Protein AF-0000000079671979 (afdb_homodimer)

Organism: Gossypium tomentosum (NCBI:txid34277)

Solvent-accessible surface area (backbone atoms only — not comparable to full-atom values): 40905 Å² total; per-residue (Å²): 109,66,67,58,48,50,50,48,30,49,52,30,45,47,50,21,51,51,23,46,35,50,37,36,46,34,39,46,56,30,57,52,45,38,43,39,47,26,34,50,39,29,68,75,34,69,61,22,59,44,65,53,43,50,80,90,50,52,70,55,77,55,38,70,89,42,50,37,34,40,33,54,43,76,48,57,69,36,46,49,25,28,51,45,23,38,48,74,30,35,89,58,32,69,43,35,35,38,41,37,38,22,45,66,66,41,30,46,23,44,36,14,50,51,41,69,55,64,61,90,50,41,44,51,33,64,44,30,59,81,74,56,87,66,51,70,66,53,49,52,50,52,53,51,51,54,49,50,52,47,50,41,34,49,52,48,47,50,49,49,66,66,48,53,80,72,71,56,93,74,47,71,68,55,52,48,47,48,30,47,73,47,66,40,68,48,59,56,49,63,70,43,45,54,76,75,39,71,69,48,44,60,37,34,39,40,44,46,54,33,33,32,68,38,59,65,71,66,61,81,70,55,81,45,82,81,27,29,31,34,23,33,29,57,28,91,74,42,90,93,28,41,71,52,52,34,38,54,76,36,37,34,75,87,40,82,83,48,66,80,84,56,61,50,79,39,49,35,63,46,77,51,51,32,38,34,31,34,56,46,42,71,76,44,62,38,60,60,41,32,51,52,50,51,50,49,26,59,77,56,71,49,58,48,44,58,62,44,62,60,44,54,44,59,62,31,43,59,90,26,67,24,74,44,66,35,48,56,50,43,71,43,52,1,36,92,67,60,83,72,52,73,67,58,62,69,66,20,25,25,43,24,29,47,61,55,22,28,68,89,44,89,73,20,32,78,88,56,28,61,76,52,55,72,41,51,65,70,82,39,66,62,40,50,76,30,44,56,95,107,109,68,66,58,48,50,50,48,31,51,52,28,45,48,50,20,52,50,22,46,34,48,36,38,46,33,38,45,56,31,58,52,44,38,42,38,46,27,35,50,40,30,66,74,34,68,60,21,60,42,65,51,42,49,78,92,52,53,72,56,78,56,39,71,89,40,52,36,33,40,33,53,41,74,48,57,68,37,45,50,26,27,51,45,24,38,48,74,29,34,86,58,32,70,44,34,34,37,40,36,39,23,44,64,65,40,29,47,23,43,37,14,49,50,41,70,56,63,60,89,50,43,46,53,32,62,42,30,59,80,73,55,87,66,52,70,67,55,48,51,49,53,52,50,50,53,49,51,53,47,51,40,35,48,54,50,48,51,49,49,69,67,46,54,82,70,74,54,93,76,47,71,67,57,52,51,53,50,30,49,74,49,65,39,69,48,59,57,49,62,70,42,46,54,76,74,39,72,68,47,45,60,38,36,40,41,43,47,56,34,34,31,69,37,57,64,72,66,61,79,71,55,80,46,82,80,26,29,32,36,24,33,28,55,28,91,74,40,89,94,28,43,73,55,51,35,38,55,76,36,39,36,75,86,40,83,84,46,63,79,85,56,60,50,81,38,49,35,62,47,78,52,50,32,39,35,30,35,55,48,42,70,75,43,62,38,60,59,40,31,52,52,49,52,49,50,25,57,75,57,71,48,58,48,42,56,65,42,61,58,45,53,43,59,63,31,42,61,92,25,67,24,74,46,64,36,47,55,50,43,71,43,53,1,35,92,67,59,83,73,52,73,66,58,63,68,64,20,25,23,44,25,28,47,63,56,22,28,66,89,44,90,73,19,32,78,89,56,28,60,77,51,56,72,41,51,65,71,81,40,65,62,42,49,75,32,44,56,98,107

Sequence (780 aa):
MLLGMEQKVQSAKKRELMYWYLASRGVPKSLHCLCLKLAEEYAVNAMARSCLPPPEHVSRLADTSFNHIVLLTDNVLAASVVISSTVENAANPEKLVFHIVTDKKTYSPMHAWFATNRLKSAVVEVKGLHQYDWSQEVNVGVKQMLEIHHLICSHYYNNLKENDLEYGGEHQNFLEALSPSCLSLMNHLRIYIPELFPELNKIVFLDDDVVVQHDISSLWTLDLNGKIVGAVVDSWCGENCCPGRKYKDYLNFSHPVIPSHLDQDRCAWLSGMNIFDLEAWRRSNTTTSYHKWLKLSLNSGFTLWQPGVLPPSLLAFQGHVHPIDPLWQVAGLGYRSSSAGGQILEAAAVLHFNGPAKPWLEIGSSEVRSLWSRHVNFTNSFIQKCRVLHMLLGMEQKVQSAKKRELMYWYLASRGVPKSLHCLCLKLAEEYAVNAMARSCLPPPEHVSRLADTSFNHIVLLTDNVLAASVVISSTVENAANPEKLVFHIVTDKKTYSPMHAWFATNRLKSAVVEVKGLHQYDWSQEVNVGVKQMLEIHHLICSHYYNNLKENDLEYGGEHQNFLEALSPSCLSLMNHLRIYIPELFPELNKIVFLDDDVVVQHDISSLWTLDLNGKIVGAVVDSWCGENCCPGRKYKDYLNFSHPVIPSHLDQDRCAWLSGMNIFDLEAWRRSNTTTSYHKWLKLSLNSGFTLWQPGVLPPSLLAFQGHVHPIDPLWQVAGLGYRSSSAGGQILEAAAVLHFNGPAKPWLEIGSSEVRSLWSRHVNFTNSFIQKCRVLH

Secondary structure (DSSP, 8-state):
-HHHHHHHHHHHHHHHHHHHHHHTTSBPHHHHHHHHHHHHHHHH-GGGGS-SS-GGGGGGGG-TTSEEEEEE-S-HHHHHHHHHHHHHT-S-GGGEEEEEEE-HHHHHHHHHHHHHS--SSSEEEEEEGGGS---HHHHHHHHHHHHHHHHHHHHHHHHHHHS-S---GGGHHHHGGG-HHHH-HHHHGGGGHHHH-TT-SEEEEE-TTEEE-S--GGGGG---TT-SEEE--S-TT-TT--SS-BHHHHB-TTSTTS-TTS-TTPBPPP-SEEEEEHHHHHHS-HHHHHHHHHHHHHHTTS-SB-SSSHHHHHHHTTT-EEE--GGGEE--TTSSS----HHHHHH-SEEE--SSS-TTSTTS-HHHHHHHHTTS-TTSHHHHHTTTT-/-HHHHHHHHHHHHHHHHHHHHHHTTSBPHHHHHHHHHHHHHHHH-GGGGS-SS-GGGGGGGG-TTSEEEEEE-S-HHHHHHHHHHHHHT-S-GGGEEEEEEE-HHHHHHHHHHHHHS--SSSEEEEEEGGGS---HHHHHHHHHHHHHHHHHHHHHHHHHHHS-S---TTHHHHHGGG-HHHH-HHHHGGGGHHHH-TT-SEEEEE-TTEEE-S--GGGGG---TT-SEEE--S-TT-TT--SS-BHHHHB-TTSTTS-TTS-TTPBPPP-SEEEEEHHHHHHS-HHHHHHHHHHHHHHTTS-SB-SSSHHHHHHHTTT-EEE--GGGEE--TTSSS----HHHHHH-SEEE--SSS-TTSTTS-HHHHHHHHTTS-TTSHHHHHTTTT-

Nearest PDB structures (foldseek):
  6u4b-assembly1_A  TM=6.867E-01  e=1.438E-11  Klebsiella pneumoniae
  1ss9-assembly1_A  TM=6.567E-01  e=5.178E-10  Neisseria meningitidis
  4wlg-assembly2_B  TM=5.790E-01  e=7.572E-10  Mus musculus
  4wlg-assembly1_A  TM=5.867E-01  e=1.906E-09  Mus musculus
  4wnh-assembly1_A  TM=5.778E-01  e=1.765E-08  Mus musculus

Radius of gyration: 27.96 Å; Cα contacts (8 Å, |Δi|>4): 1382; chains: 2; bounding box: 68×83×60 Å

Foldseek 3Di:
DVVVVVQVVLVVVLVVLLVLLVLLADDDLLQVLLQVVQLVCLVPPVLLVDAFPPPVCVVLLLPQQAAEEEEQDLRQQLQLLALLLQCVAAPQQLRYEYEYEYAPSSQRSNSSVCSVVPDPRHGYHGDYPVPDDDDPVVVVLLVVQLVLLVVLLVVLVVCCVPVPSSDDPVCVLSSVSSANQLNDSSQQCVLCVCVVRVSYFKHKYAYSQKGFNHHPVCLRVDDLVLFFKEFAFDAPPDDLDALDDFLLSWFDCVDPVPDPPDDRSGGQTDDRIMMGGSVSVVVDCLSVQLSVVSVVCVVVVSRTGHGHNRNSNSVSRVPRYRHDDNLQEREDQQDQDDPDDPVSVNSRRMYGNDDSNRLQGPSGHPVCSCVRCVSRPCVDPSCVVSVRPD/DVVVVVQVVLVVVLVVLLVLLVLLADDDLLQVLLQVVQLVCLVPPVLLVAAFPPPVCVVLLLPQQAAEEEEQDLRQQLQLLALLLQCVAAPQQLRYEYEYEYAPSSQRSNSSVCSVVPDPRHGYHGDYPVPDDDDPVVVVLLVVQLVLLVVLLVVLVVCCVPVPSPDDPVCVLSSVSSANQLNDSRQQCVLCVCVVRVSYFKHKYAYSQKGFNHHPVCLRVDDLPLFFKEFAFDAPPDDLDALDDFLLSWFDCVDPVPDPPDDRSGGFTDDRIMMGGSVSVVVDCLSVQLSVVSVVCVVVVSRTGGGHNRNSNSVSRVPRYRHDDNLQEREDQQDQDDPDDPVSVNSRRMYGNDDSNRLQGPSGHPVCSCVRCVSRPCVDPSCVVSVRPD

pLDDT: mean 88.89, std 11.91, range [35.5, 98.88]

Structure (mmCIF, N/CA/C/O backbone):
data_AF-0000000079671979-model_v1
#
loop_
_entity.id
_entity.type
_entity.pdbx_description
1 polymer Hexosyltransferase
#
loop_
_atom_site.group_PDB
_atom_site.id
_atom_site.type_symbol
_atom_site.label_atom_id
_atom_site.label_alt_id
_atom_site.label_comp_id
_atom_site.label_asym_id
_atom_site.label_entity_id
_atom_site.label_seq_id
_atom_site.pdbx_PDB_ins_code
_atom_site.Cartn_x
_atom_site.Cartn_y
_atom_site.Cartn_z
_atom_site.occupancy
_atom_site.B_iso_or_equiv
_atom_site.auth_seq_id
_atom_site.auth_comp_id
_atom_site.auth_asym_id
_atom_site.auth_atom_id
_atom_site.pdbx_PDB_model_num
ATOM 1 N N . MET A 1 1 ? 40.438 7.121 -13.281 1 67.88 1 MET A N 1
ATOM 2 C CA . MET A 1 1 ? 40 6.066 -12.375 1 67.88 1 MET A CA 1
ATOM 3 C C . MET A 1 1 ? 39.188 6.648 -11.227 1 67.88 1 MET A C 1
ATOM 5 O O . MET A 1 1 ? 38.062 6.188 -10.953 1 67.88 1 MET A O 1
ATOM 9 N N . LEU A 1 2 ? 39.688 7.715 -10.641 1 77.38 2 LEU A N 1
ATOM 10 C CA . LEU A 1 2 ? 39 8.344 -9.516 1 77.38 2 LEU A CA 1
ATOM 11 C C . LEU A 1 2 ? 37.719 9.023 -9.969 1 77.38 2 LEU A C 1
ATOM 13 O O . LEU A 1 2 ? 36.688 8.93 -9.297 1 77.38 2 LEU A O 1
ATOM 17 N N . LEU A 1 3 ? 37.812 9.633 -11.109 1 81.06 3 LEU A N 1
ATOM 18 C CA . LEU A 1 3 ? 36.625 10.297 -11.641 1 81.06 3 LEU A CA 1
ATOM 19 C C . LEU A 1 3 ? 35.531 9.289 -11.961 1 81.06 3 LEU A C 1
ATOM 21 O O . LEU A 1 3 ? 34.344 9.547 -11.727 1 81.06 3 LEU A O 1
ATOM 25 N N . GLY A 1 4 ? 36 8.188 -12.438 1 79.25 4 GLY A N 1
ATOM 26 C CA . GLY A 1 4 ? 35.062 7.125 -12.734 1 79.25 4 GLY A CA 1
ATOM 27 C C . GLY A 1 4 ? 34.375 6.57 -11.492 1 79.25 4 GLY A C 1
ATOM 28 O O . GLY A 1 4 ? 33.156 6.309 -11.5 1 79.25 4 GLY A O 1
ATOM 29 N N . MET A 1 5 ? 35.156 6.488 -10.492 1 81.25 5 MET A N 1
ATOM 30 C CA . MET A 1 5 ? 34.625 5.969 -9.234 1 81.25 5 MET A CA 1
ATOM 31 C C . MET A 1 5 ? 33.656 6.969 -8.594 1 81.25 5 MET A C 1
ATOM 33 O O . MET A 1 5 ? 32.625 6.574 -8.023 1 81.25 5 MET A O 1
ATOM 37 N N . GLU A 1 6 ? 34.094 8.18 -8.688 1 80.88 6 GLU A N 1
ATOM 38 C CA . GLU A 1 6 ? 33.219 9.219 -8.172 1 80.88 6 GLU A CA 1
ATOM 39 C C . GLU A 1 6 ? 31.859 9.219 -8.898 1 80.88 6 GLU A C 1
ATOM 41 O O . GLU A 1 6 ? 30.812 9.383 -8.273 1 80.88 6 GLU A O 1
ATOM 46 N N . GLN A 1 7 ? 31.953 9.039 -10.133 1 83.5 7 GLN A N 1
ATOM 47 C CA . GLN A 1 7 ? 30.719 8.977 -10.93 1 83.5 7 GLN A CA 1
ATOM 48 C C . GLN A 1 7 ? 29.875 7.785 -10.523 1 83.5 7 GLN A C 1
ATOM 50 O O . GLN A 1 7 ? 28.641 7.887 -10.453 1 83.5 7 GLN A O 1
ATOM 55 N N . LYS A 1 8 ? 30.531 6.773 -10.242 1 82.69 8 LYS A N 1
ATOM 56 C CA . LYS A 1 8 ? 29.812 5.574 -9.82 1 82.69 8 LYS A CA 1
ATOM 57 C C . LYS A 1 8 ? 29.141 5.781 -8.461 1 82.69 8 LYS A C 1
ATOM 59 O O . LYS A 1 8 ? 28.016 5.34 -8.25 1 82.69 8 LYS A O 1
ATOM 64 N N . VAL A 1 9 ? 29.875 6.41 -7.633 1 80.56 9 VAL A N 1
ATOM 65 C CA . VAL A 1 9 ? 29.328 6.699 -6.312 1 80.56 9 VAL A CA 1
ATOM 66 C C . VAL A 1 9 ? 28.109 7.613 -6.449 1 80.56 9 VAL A C 1
ATOM 68 O O . VAL A 1 9 ? 27.062 7.367 -5.832 1 80.56 9 VAL A O 1
ATOM 71 N N . GLN A 1 10 ? 28.234 8.578 -7.238 1 81.19 10 GLN A N 1
ATOM 72 C CA . GLN A 1 10 ? 27.156 9.531 -7.422 1 81.19 10 GLN A CA 1
ATOM 73 C C . GLN A 1 10 ? 25.922 8.867 -8.039 1 81.19 10 GLN A C 1
ATOM 75 O O . GLN A 1 10 ? 24.797 9.125 -7.617 1 81.19 10 GLN A O 1
ATOM 80 N N . SER A 1 11 ? 26.188 8.062 -8.953 1 82 11 SER A N 1
ATOM 81 C CA . SER A 1 11 ? 25.094 7.344 -9.594 1 82 11 SER A CA 1
ATOM 82 C C . SER A 1 11 ? 24.375 6.422 -8.609 1 82 11 SER A C 1
ATOM 84 O O . SER A 1 11 ? 23.156 6.359 -8.586 1 82 11 SER A O 1
ATOM 86 N N . ALA A 1 12 ? 25.109 5.789 -7.82 1 82 12 ALA A N 1
ATOM 87 C CA . ALA A 1 12 ? 24.547 4.879 -6.836 1 82 12 ALA A CA 1
ATOM 88 C C . ALA A 1 12 ? 23.734 5.641 -5.785 1 82 12 ALA A C 1
ATOM 90 O O . ALA A 1 12 ? 22.672 5.191 -5.371 1 82 12 ALA A O 1
ATOM 91 N N . LYS A 1 13 ? 24.25 6.695 -5.395 1 82.31 13 LYS A N 1
ATOM 92 C CA . LYS A 1 13 ? 23.547 7.512 -4.41 1 82.31 13 LYS A CA 1
ATOM 93 C C . LYS A 1 13 ? 22.234 8.055 -4.973 1 82.31 13 LYS A C 1
ATOM 95 O O . LYS A 1 13 ? 21.234 8.133 -4.254 1 82.31 13 LYS A O 1
ATOM 100 N N . LYS A 1 14 ? 22.281 8.344 -6.148 1 81.38 14 LYS A N 1
ATOM 101 C CA . LYS A 1 14 ? 21.062 8.828 -6.809 1 81.38 14 LYS A CA 1
ATOM 102 C C . LYS A 1 14 ? 20 7.75 -6.855 1 81.38 14 LYS A C 1
ATOM 104 O O . LYS A 1 14 ? 18.828 8.008 -6.539 1 81.38 14 LYS A O 1
ATOM 109 N N . ARG A 1 15 ? 20.375 6.633 -7.227 1 82.69 15 ARG A N 1
ATOM 110 C CA . ARG A 1 15 ? 19.422 5.523 -7.281 1 82.69 15 ARG A CA 1
ATOM 111 C C . ARG A 1 15 ? 18.922 5.164 -5.891 1 82.69 15 ARG A C 1
ATOM 113 O O . ARG A 1 15 ? 17.734 4.824 -5.719 1 82.69 15 ARG A O 1
ATOM 120 N N . GLU A 1 16 ? 19.828 5.254 -5.023 1 83.38 16 GLU A N 1
ATOM 121 C CA . GLU A 1 16 ? 19.453 5.043 -3.633 1 83.38 16 GLU A CA 1
ATOM 122 C C . GLU A 1 16 ? 18.328 6 -3.217 1 83.38 16 GLU A C 1
ATOM 124 O O . GLU A 1 16 ? 17.328 5.586 -2.637 1 83.38 16 GLU A O 1
ATOM 129 N N . LEU A 1 17 ? 18.516 7.203 -3.514 1 82.31 17 LEU A N 1
ATOM 130 C CA . LEU A 1 17 ? 17.531 8.227 -3.152 1 82.31 17 LEU A CA 1
ATOM 131 C C . LEU A 1 17 ? 16.219 7.996 -3.883 1 82.31 17 LEU A C 1
ATOM 133 O O . LEU A 1 17 ? 15.141 8.133 -3.291 1 82.31 17 LEU A O 1
ATOM 137 N N . MET A 1 18 ? 16.281 7.625 -5.059 1 83 18 MET A N 1
ATOM 138 C CA . MET A 1 18 ? 15.086 7.352 -5.852 1 83 18 MET A CA 1
ATOM 139 C C . MET A 1 18 ? 14.273 6.223 -5.234 1 83 18 MET A C 1
ATOM 141 O O . MET A 1 18 ? 13.062 6.359 -5.039 1 83 18 MET A O 1
ATOM 145 N N . TYR A 1 19 ? 14.953 5.188 -4.926 1 84.69 19 TYR A N 1
ATOM 146 C CA . TYR A 1 19 ? 14.242 4.039 -4.367 1 84.69 19 TYR A CA 1
ATOM 147 C C . TYR A 1 19 ? 13.742 4.34 -2.963 1 84.69 19 TYR A C 1
ATOM 149 O O . TYR A 1 19 ? 12.695 3.83 -2.545 1 84.69 19 TYR A O 1
ATOM 157 N N . TRP A 1 20 ? 14.477 5.168 -2.297 1 85.69 20 TRP A N 1
ATOM 158 C CA . TRP A 1 20 ? 14.016 5.621 -0.99 1 85.69 20 TRP A CA 1
ATOM 159 C C . TRP A 1 20 ? 12.688 6.359 -1.112 1 85.69 20 TRP A C 1
ATOM 161 O O . TRP A 1 20 ? 11.75 6.102 -0.349 1 85.69 20 TRP A O 1
ATOM 171 N N . TYR A 1 21 ? 12.555 7.18 -2.105 1 83.94 21 TYR A N 1
ATOM 172 C CA . TYR A 1 21 ? 11.32 7.914 -2.348 1 83.94 21 TYR A CA 1
ATOM 173 C C . TYR A 1 21 ? 10.211 6.977 -2.814 1 83.94 21 TYR A C 1
ATOM 175 O O . TYR A 1 21 ? 9.062 7.098 -2.385 1 83.94 21 TYR A O 1
ATOM 183 N N . LEU A 1 22 ? 10.578 6.059 -3.604 1 85.62 22 LEU A N 1
ATOM 184 C CA . LEU A 1 22 ? 9.578 5.113 -4.078 1 85.62 22 LEU A CA 1
ATOM 185 C C . LEU A 1 22 ? 9.047 4.258 -2.932 1 85.62 22 LEU A C 1
ATOM 187 O O . LEU A 1 22 ? 7.859 3.932 -2.891 1 85.62 22 LEU A O 1
ATOM 191 N N . ALA A 1 23 ? 9.938 3.951 -2.035 1 87.94 23 ALA A N 1
ATOM 192 C CA . ALA A 1 23 ? 9.562 3.152 -0.871 1 87.94 23 ALA A CA 1
ATOM 193 C C . ALA A 1 23 ? 8.609 3.926 0.04 1 87.94 23 ALA A C 1
ATOM 195 O O . ALA A 1 23 ? 7.895 3.332 0.85 1 87.94 23 ALA A O 1
ATOM 196 N N . SER A 1 24 ? 8.586 5.203 -0.087 1 89.56 24 SER A N 1
ATOM 197 C CA . SER A 1 24 ? 7.758 6.051 0.762 1 89.56 24 SER A CA 1
ATOM 198 C C . SER A 1 24 ? 6.352 6.199 0.188 1 89.56 24 SER A C 1
ATOM 200 O O . SER A 1 24 ? 5.449 6.699 0.862 1 89.56 24 SER A O 1
ATOM 202 N N . ARG A 1 25 ? 6.074 5.73 -1.011 1 88 25 ARG A N 1
ATOM 203 C CA . ARG A 1 25 ? 4.832 6.031 -1.715 1 88 25 ARG A CA 1
ATOM 204 C C . ARG A 1 25 ? 3.818 4.906 -1.55 1 88 25 ARG A C 1
ATOM 206 O O . ARG A 1 25 ? 2.617 5.109 -1.732 1 88 25 ARG A O 1
ATOM 213 N N . GLY A 1 26 ? 4.277 3.812 -1.184 1 88.56 26 GLY A N 1
ATOM 214 C CA . GLY A 1 26 ? 3.369 2.682 -1.065 1 88.56 26 GLY A CA 1
ATOM 215 C C . GLY A 1 26 ? 2.646 2.635 0.267 1 88.56 26 GLY A C 1
ATOM 216 O O . GLY A 1 26 ? 3.102 3.225 1.248 1 88.56 26 GLY A O 1
ATOM 217 N N . VAL A 1 27 ? 1.492 1.953 0.25 1 93.38 27 VAL A N 1
ATOM 218 C CA . VAL A 1 27 ? 0.767 1.646 1.479 1 93.38 27 VAL A CA 1
ATOM 219 C C . VAL A 1 27 ? 1.284 0.339 2.072 1 93.38 27 VAL A C 1
ATOM 221 O O . VAL A 1 27 ? 1.298 -0.694 1.399 1 93.38 27 VAL A O 1
ATOM 224 N N . PRO A 1 28 ? 1.717 0.422 3.295 1 92.94 28 PRO A N 1
ATOM 225 C CA . PRO A 1 28 ? 2.111 -0.851 3.902 1 92.94 28 PRO A CA 1
ATOM 226 C C . PRO A 1 28 ? 1.005 -1.901 3.844 1 92.94 28 PRO A C 1
ATOM 228 O O . PRO A 1 28 ? -0.172 -1.572 4.012 1 92.94 28 PRO A O 1
ATOM 231 N N . LYS A 1 29 ? 1.35 -3.166 3.674 1 91.12 29 LYS A N 1
ATOM 232 C CA . LYS A 1 29 ? 0.379 -4.254 3.596 1 91.12 29 LYS A CA 1
ATOM 233 C C . LYS A 1 29 ? -0.477 -4.316 4.859 1 91.12 29 LYS A C 1
ATOM 235 O O . LYS A 1 29 ? -1.668 -4.629 4.793 1 91.12 29 LYS A O 1
ATOM 240 N N . SER A 1 30 ? 0.126 -4.055 5.996 1 93.56 30 SER A N 1
ATOM 241 C CA . SER A 1 30 ? -0.599 -4.082 7.266 1 93.56 30 SER A CA 1
ATOM 242 C C . SER A 1 30 ? -1.676 -3.006 7.309 1 93.56 30 SER A C 1
ATOM 244 O O . SER A 1 30 ? -2.77 -3.234 7.828 1 93.56 30 SER A O 1
ATOM 246 N N . LEU A 1 31 ? -1.396 -1.82 6.766 1 96.56 31 LEU A N 1
ATOM 247 C CA . LEU A 1 31 ? -2.389 -0.751 6.738 1 96.56 31 LEU A CA 1
ATOM 248 C C . LEU A 1 31 ? -3.469 -1.038 5.703 1 96.56 31 LEU A C 1
ATOM 250 O O . LEU A 1 31 ? -4.637 -0.704 5.91 1 96.56 31 LEU A O 1
ATOM 254 N N . HIS A 1 32 ? -3.027 -1.608 4.578 1 96.38 32 HIS A N 1
ATOM 255 C CA . HIS A 1 32 ? -3.992 -2.084 3.594 1 96.38 32 HIS A CA 1
ATOM 256 C C . HIS A 1 32 ? -4.949 -3.1 4.207 1 96.38 32 HIS A C 1
ATOM 258 O O . HIS A 1 32 ? -6.164 -3.002 4.023 1 96.38 32 HIS A O 1
ATOM 264 N N . CYS A 1 33 ? -4.387 -4.051 4.918 1 95.38 33 CYS A N 1
ATOM 265 C CA . CYS A 1 33 ? -5.164 -5.047 5.645 1 95.38 33 CYS A CA 1
ATOM 266 C C . CYS A 1 33 ? -6.117 -4.387 6.633 1 95.38 33 CYS A C 1
ATOM 268 O O . CYS A 1 33 ? -7.305 -4.711 6.668 1 95.38 33 CYS A O 1
ATOM 270 N N . LEU A 1 34 ? -5.641 -3.43 7.395 1 97.69 34 LEU A N 1
ATOM 271 C CA . LEU A 1 34 ? -6.434 -2.732 8.398 1 97.69 34 LEU A CA 1
ATOM 272 C C . LEU A 1 34 ? -7.652 -2.068 7.762 1 97.69 34 LEU A C 1
ATOM 274 O O . LEU A 1 34 ? -8.773 -2.232 8.242 1 97.69 34 LEU A O 1
ATOM 278 N N . CYS A 1 35 ? -7.453 -1.396 6.668 1 98 35 CYS A N 1
ATOM 279 C CA . CYS A 1 35 ? -8.531 -0.668 6.004 1 98 35 CYS A CA 1
ATOM 280 C C . CYS A 1 35 ? -9.578 -1.626 5.461 1 98 35 CYS A C 1
ATOM 282 O O . CYS A 1 35 ? -10.781 -1.387 5.605 1 98 35 CYS A O 1
ATOM 284 N N . LEU A 1 36 ? -9.125 -2.693 4.879 1 97.56 36 LEU A N 1
ATOM 285 C CA . LEU A 1 36 ? -10.07 -3.641 4.301 1 97.56 36 LEU A CA 1
ATOM 286 C C . LEU A 1 36 ? -10.898 -4.32 5.387 1 97.56 36 LEU A C 1
ATOM 288 O O . LEU A 1 36 ? -12.109 -4.492 5.234 1 97.56 36 LEU A O 1
ATOM 292 N N . LYS A 1 37 ? -10.258 -4.691 6.473 1 97.44 37 LYS A N 1
ATOM 293 C CA . LYS A 1 37 ? -10.984 -5.344 7.559 1 97.44 37 LYS A CA 1
ATOM 294 C C . LYS A 1 37 ? -11.984 -4.391 8.203 1 97.44 37 LYS A C 1
ATOM 296 O O . LYS A 1 37 ? -13.102 -4.785 8.547 1 97.44 37 LYS A O 1
ATOM 301 N N . LEU A 1 38 ? -11.555 -3.18 8.328 1 98.12 38 LEU A N 1
ATOM 302 C CA . LEU A 1 38 ? -12.453 -2.184 8.898 1 98.12 38 LEU A CA 1
ATOM 303 C C . LEU A 1 38 ? -13.609 -1.88 7.949 1 98.12 38 LEU A C 1
ATOM 305 O O . LEU A 1 38 ? -14.734 -1.642 8.391 1 98.12 38 LEU A O 1
ATOM 309 N N . ALA A 1 39 ? -13.312 -1.825 6.652 1 97.38 39 ALA A N 1
ATOM 310 C CA . ALA A 1 39 ? -14.383 -1.635 5.672 1 97.38 39 ALA A CA 1
ATOM 311 C C . ALA A 1 39 ? -15.414 -2.756 5.766 1 97.38 39 ALA A C 1
ATOM 313 O O . ALA A 1 39 ? -16.625 -2.504 5.707 1 97.38 39 ALA A O 1
ATOM 314 N N . GLU A 1 40 ? -14.914 -3.949 5.898 1 95.69 40 GLU A N 1
ATOM 315 C CA . GLU A 1 40 ? -15.82 -5.078 6.082 1 95.69 40 GLU A CA 1
ATOM 316 C C . GLU A 1 40 ? -16.609 -4.941 7.375 1 95.69 40 GLU A C 1
ATOM 318 O O . GLU A 1 40 ? -17.828 -5.188 7.395 1 95.69 40 GLU A O 1
ATOM 323 N N . GLU A 1 41 ? -15.914 -4.586 8.422 1 96.5 41 GLU A N 1
ATOM 324 C CA . GLU A 1 41 ? -16.578 -4.375 9.703 1 96.5 41 GLU A CA 1
ATOM 325 C C . GLU A 1 41 ? -17.703 -3.354 9.578 1 96.5 41 GLU A C 1
ATOM 327 O O . GLU A 1 41 ? -18.797 -3.561 10.109 1 96.5 41 GLU A O 1
ATOM 332 N N . TYR A 1 42 ? -17.484 -2.305 8.891 1 97.12 42 TYR A N 1
ATOM 333 C CA . TYR A 1 42 ? -18.469 -1.262 8.664 1 97.12 42 TYR A CA 1
ATOM 334 C C . TYR A 1 42 ? -19.688 -1.817 7.938 1 97.12 42 TYR A C 1
ATOM 336 O O . TYR A 1 42 ? -20.828 -1.43 8.227 1 97.12 42 TYR A O 1
ATOM 344 N N . ALA A 1 43 ? -19.453 -2.688 7.059 1 93.88 43 ALA A N 1
ATOM 345 C CA . ALA A 1 43 ? -20.531 -3.223 6.219 1 93.88 43 ALA A CA 1
ATOM 346 C C . ALA A 1 43 ? -21.406 -4.199 7.004 1 93.88 43 ALA A C 1
ATOM 348 O O . ALA A 1 43 ? -22.609 -4.254 6.797 1 93.88 43 ALA A O 1
ATOM 349 N N . VAL A 1 44 ? -20.844 -4.953 8 1 93.56 44 VAL A N 1
ATOM 350 C CA . VAL A 1 44 ? -21.578 -6.094 8.531 1 93.56 44 VAL A CA 1
ATOM 351 C C . VAL A 1 44 ? -21.969 -5.828 9.984 1 93.56 44 VAL A C 1
ATOM 353 O O . VAL A 1 44 ? -22.859 -6.488 10.531 1 93.56 44 VAL A O 1
ATOM 356 N N . ASN A 1 45 ? -21.281 -4.922 10.688 1 95.38 45 ASN A N 1
ATOM 357 C CA . ASN A 1 45 ? -21.484 -4.668 12.109 1 95.38 45 ASN A CA 1
ATOM 358 C C . ASN A 1 45 ? -22.188 -3.338 12.344 1 95.38 45 ASN A C 1
ATOM 360 O O . ASN A 1 45 ? -21.625 -2.271 12.117 1 95.38 45 ASN A O 1
ATOM 364 N N . ALA A 1 46 ? -23.312 -3.383 12.93 1 96.19 46 ALA A N 1
ATOM 365 C CA . ALA A 1 46 ? -24.094 -2.184 13.188 1 96.19 46 ALA A CA 1
ATOM 366 C C . ALA A 1 46 ? -23.375 -1.238 14.141 1 96.19 46 ALA A C 1
ATOM 368 O O . ALA A 1 46 ? -23.484 -0.017 14.016 1 96.19 46 ALA A O 1
ATOM 369 N N . MET A 1 47 ? -22.672 -1.772 15.031 1 96.19 47 MET A N 1
ATOM 370 C CA . MET A 1 47 ? -21.922 -0.947 15.977 1 96.19 47 MET A CA 1
ATOM 371 C C . MET A 1 47 ? -20.875 -0.105 15.258 1 96.19 47 MET A C 1
ATOM 373 O O . MET A 1 47 ? -20.625 1.042 15.633 1 96.19 47 MET A O 1
ATOM 377 N N . ALA A 1 48 ? -20.297 -0.66 14.211 1 97.19 48 ALA A N 1
ATOM 378 C CA . ALA A 1 48 ? -19.266 0.027 13.438 1 97.19 48 ALA A CA 1
ATOM 379 C C . ALA A 1 48 ? -19.859 1.153 12.602 1 97.19 48 ALA A C 1
ATOM 381 O O . ALA A 1 48 ? -19.141 2.012 12.094 1 97.19 48 ALA A O 1
ATOM 382 N N . ARG A 1 49 ? -21.203 1.221 12.555 1 96.12 49 ARG A N 1
ATOM 383 C CA . ARG A 1 49 ? -21.891 2.248 11.781 1 96.12 49 ARG A CA 1
ATOM 384 C C . ARG A 1 49 ? -22.609 3.234 12.703 1 96.12 49 ARG A C 1
ATOM 386 O O . ARG A 1 49 ? -23.359 4.09 12.242 1 96.12 49 ARG A O 1
ATOM 393 N N . SER A 1 50 ? -22.359 3.025 13.961 1 96.38 50 SER A N 1
ATOM 394 C CA . SER A 1 50 ? -23.016 3.922 14.898 1 96.38 50 SER A CA 1
ATOM 395 C C . SER A 1 50 ? -22.641 5.375 14.648 1 96.38 50 SER A C 1
ATOM 397 O O . SER A 1 50 ? -21.547 5.656 14.133 1 96.38 50 SER A O 1
ATOM 399 N N . CYS A 1 51 ? -23.406 6.25 15.047 1 94.75 51 CYS A N 1
ATOM 400 C CA . CYS A 1 51 ? -23.234 7.668 14.766 1 94.75 51 CYS A CA 1
ATOM 401 C C . CYS A 1 51 ? -21.984 8.211 15.469 1 94.75 51 CYS A C 1
ATOM 403 O O . CYS A 1 51 ? -21.734 7.879 16.625 1 94.75 51 CYS A O 1
ATOM 405 N N . LEU A 1 52 ? -21.328 8.914 14.805 1 95.75 52 LEU A N 1
ATOM 406 C CA . LEU A 1 52 ? -20.172 9.641 15.336 1 95.75 52 LEU A CA 1
ATOM 407 C C . LEU A 1 52 ? -20.312 11.141 15.102 1 95.75 52 LEU A C 1
ATOM 409 O O . LEU A 1 52 ? -20.359 11.594 13.953 1 95.75 52 LEU A O 1
ATOM 413 N N . PRO A 1 53 ? -20.375 11.953 16.047 1 95.38 53 PRO A N 1
ATOM 414 C CA . PRO A 1 53 ? -20.438 11.531 17.453 1 95.38 53 PRO A CA 1
ATOM 415 C C . PRO A 1 53 ? -21.812 11 17.844 1 95.38 53 PRO A C 1
ATOM 417 O O . PRO A 1 53 ? -22.766 11.078 17.062 1 95.38 53 PRO A O 1
ATOM 420 N N . PRO A 1 54 ? -21.938 10.453 19.078 1 93.81 54 PRO A N 1
ATOM 421 C CA . PRO A 1 54 ? -23.281 10.133 19.594 1 93.81 54 PRO A CA 1
ATOM 422 C C . PRO A 1 54 ? -24.203 11.352 19.641 1 93.81 54 PRO A C 1
ATOM 424 O O . PRO A 1 54 ? -23.719 12.484 19.734 1 93.81 54 PRO A O 1
ATOM 427 N N . PRO A 1 55 ? -25.438 11.109 19.578 1 93.88 55 PRO A N 1
ATOM 428 C CA . PRO A 1 55 ? -26.406 12.195 19.484 1 93.88 55 PRO A CA 1
ATOM 429 C C . PRO A 1 55 ? -26.281 13.211 20.625 1 93.88 55 PRO A C 1
ATOM 431 O O . PRO A 1 55 ? -26.469 14.414 20.406 1 93.88 55 PRO A O 1
ATOM 434 N N . GLU A 1 56 ? -25.922 12.812 21.734 1 93.06 56 GLU A N 1
ATOM 435 C CA . GLU A 1 56 ? -25.844 13.688 22.891 1 93.06 56 GLU A CA 1
ATOM 436 C C . GLU A 1 56 ? -24.688 14.68 22.75 1 93.06 56 GLU A C 1
ATOM 438 O O . GLU A 1 56 ? -24.641 15.688 23.469 1 93.06 56 GLU A O 1
ATOM 443 N N . HIS A 1 57 ? -23.766 14.398 21.828 1 95 57 HIS A N 1
ATOM 444 C CA . HIS A 1 57 ? -22.594 15.258 21.703 1 95 57 HIS A CA 1
ATOM 445 C C . HIS A 1 57 ? -22.625 16.062 20.406 1 95 57 HIS A C 1
ATOM 447 O O . HIS A 1 57 ? -21.703 16.828 20.125 1 95 57 HIS A O 1
ATOM 453 N N . VAL A 1 58 ? -23.656 16.016 19.625 1 95.75 58 VAL A N 1
ATOM 454 C CA . VAL A 1 58 ? -23.75 16.656 18.312 1 95.75 58 VAL A CA 1
ATOM 455 C C . VAL A 1 58 ? -23.703 18.172 18.469 1 95.75 58 VAL A C 1
ATOM 457 O O . VAL A 1 58 ? -23.125 18.875 17.641 1 95.75 58 VAL A O 1
ATOM 460 N N . SER A 1 59 ? -24.234 18.656 19.562 1 95.75 59 SER A N 1
ATOM 461 C CA . SER A 1 59 ? -24.297 20.094 19.781 1 95.75 59 SER A CA 1
ATOM 462 C C . SER A 1 59 ? -22.906 20.688 19.984 1 95.75 59 SER A C 1
ATOM 464 O O . SER A 1 59 ? -22.688 21.875 19.766 1 95.75 59 SER A O 1
ATOM 466 N N . ARG A 1 60 ? -21.984 19.891 20.328 1 96.94 60 ARG A N 1
ATOM 467 C CA . ARG A 1 60 ? -20.625 20.344 20.594 1 96.94 60 ARG A CA 1
ATOM 468 C C . ARG A 1 60 ? -19.891 20.656 19.297 1 96.94 60 ARG A C 1
ATOM 470 O O . ARG A 1 60 ? -18.875 21.359 19.297 1 96.94 60 ARG A O 1
ATOM 477 N N . LEU A 1 61 ? -20.359 20.125 18.219 1 97.62 61 LEU A N 1
ATOM 478 C CA . LEU A 1 61 ? -19.672 20.219 16.938 1 97.62 61 LEU A CA 1
ATOM 479 C C . LEU A 1 61 ? -19.594 21.656 16.469 1 97.62 61 LEU A C 1
ATOM 481 O O . LEU A 1 61 ? -18.672 22.031 15.727 1 97.62 61 LEU A O 1
ATOM 485 N N . ALA A 1 62 ? -20.5 22.5 16.922 1 96.81 62 ALA A N 1
ATOM 486 C CA . ALA A 1 62 ? -20.531 23.906 16.484 1 96.81 62 ALA A CA 1
ATOM 487 C C . ALA A 1 62 ? -20.344 24.844 17.672 1 96.81 62 ALA A C 1
ATOM 489 O O . ALA A 1 62 ? -20.438 26.062 17.531 1 96.81 62 ALA A O 1
ATOM 490 N N . ASP A 1 63 ? -20.172 24.281 18.859 1 97.56 63 ASP A N 1
ATOM 491 C CA . ASP A 1 63 ? -20 25.078 20.078 1 97.56 63 ASP A CA 1
ATOM 492 C C . ASP A 1 63 ? -18.578 25.594 20.188 1 97.56 63 ASP A C 1
ATOM 494 O O . ASP A 1 63 ? -17.656 24.844 20.5 1 97.56 63 ASP A O 1
ATOM 498 N N . THR A 1 64 ? -18.375 26.844 20.047 1 96.81 64 THR A N 1
ATOM 499 C CA . THR A 1 64 ? -17.062 27.469 19.938 1 96.81 64 THR A CA 1
ATOM 500 C C . THR A 1 64 ? -16.391 27.547 21.297 1 96.81 64 THR A C 1
ATOM 502 O O . THR A 1 64 ? -15.234 27.953 21.406 1 96.81 64 THR A O 1
ATOM 505 N N . SER A 1 65 ? -17.094 27.188 22.328 1 96.75 65 SER A N 1
ATOM 506 C CA . SER A 1 65 ? -16.484 27.141 23.656 1 96.75 65 SER A CA 1
ATOM 507 C C . SER A 1 65 ? -15.594 25.922 23.812 1 96.75 65 SER A C 1
ATOM 509 O O . SER A 1 65 ? -14.805 25.844 24.766 1 96.75 65 SER A O 1
ATOM 511 N N . PHE A 1 66 ? -15.695 24.984 22.938 1 98.06 66 PHE A N 1
ATOM 512 C CA . PHE A 1 66 ? -14.867 23.781 22.953 1 98.06 66 PHE A CA 1
ATOM 513 C C . PHE A 1 66 ? -13.617 23.969 22.094 1 98.06 66 PHE A C 1
ATOM 515 O O . PHE A 1 66 ? -13.531 24.922 21.328 1 98.06 66 PHE A O 1
ATOM 522 N N . ASN A 1 67 ? -12.633 23.141 22.344 1 98.5 67 ASN A N 1
ATOM 523 C CA . ASN A 1 67 ? -11.391 23.141 21.594 1 98.5 67 ASN A CA 1
ATOM 524 C C . ASN A 1 67 ? -11.477 22.234 20.359 1 98.5 67 ASN A C 1
ATOM 526 O O . ASN A 1 67 ? -11.32 21.016 20.469 1 98.5 67 ASN A O 1
ATOM 530 N N . HIS A 1 68 ? -11.672 22.859 19.203 1 98.81 68 HIS A N 1
ATOM 531 C CA . HIS A 1 68 ? -11.891 22.125 17.969 1 98.81 68 HIS A CA 1
ATOM 532 C C . HIS A 1 68 ? -10.57 21.828 17.266 1 98.81 68 HIS A C 1
ATOM 534 O O . HIS A 1 68 ? -9.766 22.734 17.047 1 98.81 68 HIS A O 1
ATOM 540 N N . ILE A 1 69 ? -10.352 20.562 16.922 1 98.88 69 ILE A N 1
ATOM 541 C CA . ILE A 1 69 ? -9.18 20.109 16.203 1 98.88 69 ILE A CA 1
ATOM 542 C C . ILE A 1 69 ? -9.609 19.469 14.875 1 98.88 69 ILE A C 1
ATOM 544 O O . ILE A 1 69 ? -10.5 18.625 14.844 1 98.88 69 ILE A O 1
ATOM 548 N N . VAL A 1 70 ? -9.008 19.875 13.789 1 98.44 70 VAL A N 1
ATOM 549 C CA . VAL A 1 70 ? -9.359 19.391 12.461 1 98.44 70 VAL A CA 1
ATOM 550 C C . VAL A 1 70 ? -8.227 18.531 11.906 1 98.44 70 VAL A C 1
ATOM 552 O O . VAL A 1 70 ? -7.055 18.906 11.984 1 98.44 70 VAL A O 1
ATOM 555 N N . LEU A 1 71 ? -8.578 17.375 11.398 1 97.5 71 LEU A N 1
ATOM 556 C CA . LEU A 1 71 ? -7.684 16.469 10.672 1 97.5 71 LEU A CA 1
ATOM 557 C C . LEU A 1 71 ? -8.219 16.172 9.273 1 97.5 71 LEU A C 1
ATOM 559 O O . LEU A 1 71 ? -9.375 15.766 9.125 1 97.5 71 LEU A O 1
ATOM 563 N N . LEU A 1 72 ? -7.453 16.438 8.273 1 96.31 72 LEU A N 1
ATOM 564 C CA . LEU A 1 72 ? -7.738 16.0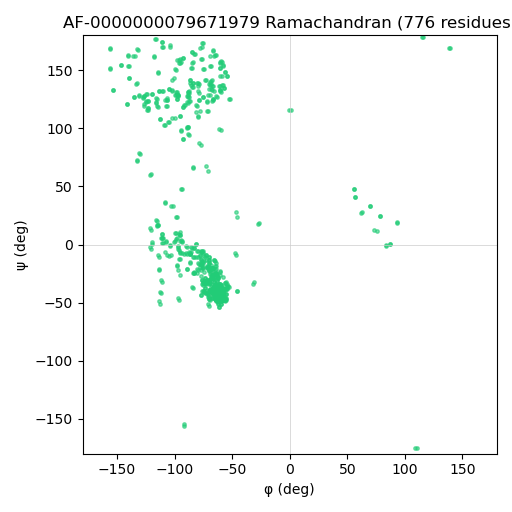16 6.91 1 96.31 72 LEU A CA 1
ATOM 565 C C . LEU A 1 72 ? -6.832 14.852 6.512 1 96.31 72 LEU A C 1
ATOM 567 O O . LEU A 1 72 ? -5.641 15.047 6.258 1 96.31 72 LEU A O 1
ATOM 571 N N . THR A 1 73 ? -7.391 13.617 6.465 1 95.56 73 THR A N 1
ATOM 572 C CA . THR A 1 73 ? -6.508 12.469 6.297 1 95.56 73 THR A CA 1
ATOM 573 C C . THR A 1 73 ? -7.266 11.289 5.699 1 95.56 73 THR A C 1
ATOM 575 O O . THR A 1 73 ? -8.484 11.18 5.859 1 95.56 73 THR A O 1
ATOM 578 N N . ASP A 1 74 ? -6.543 10.492 5 1 94.75 74 ASP A N 1
ATOM 579 C CA . ASP A 1 74 ? -7.07 9.219 4.508 1 94.75 74 ASP A CA 1
ATOM 580 C C . ASP A 1 74 ? -6.34 8.039 5.137 1 94.75 74 ASP A C 1
ATOM 582 O O . ASP A 1 74 ? -6.336 6.938 4.582 1 94.75 74 ASP A O 1
ATOM 586 N N . ASN A 1 75 ? -5.633 8.242 6.191 1 96.38 75 ASN A N 1
ATOM 587 C CA . ASN A 1 75 ? -4.887 7.215 6.91 1 96.38 75 ASN A CA 1
ATOM 588 C C . ASN A 1 75 ? -5.48 6.957 8.289 1 96.38 75 ASN A C 1
ATOM 590 O O . ASN A 1 75 ? -5.277 7.742 9.219 1 96.38 75 ASN A O 1
ATOM 594 N N . VAL A 1 76 ? -6.121 5.828 8.461 1 98.31 76 VAL A N 1
ATOM 595 C CA . VAL A 1 76 ? -6.871 5.492 9.664 1 98.31 76 VAL A CA 1
ATOM 596 C C . VAL A 1 76 ? -5.922 5.391 10.859 1 98.31 76 VAL A C 1
ATOM 598 O O . VAL A 1 76 ? -6.188 5.945 11.922 1 98.31 76 VAL A O 1
ATOM 601 N N . LEU A 1 77 ? -4.809 4.711 10.672 1 98.56 77 LEU A N 1
ATOM 602 C CA . LEU A 1 77 ? -3.857 4.504 11.758 1 98.56 77 LEU A CA 1
ATOM 603 C C . LEU A 1 77 ? -3.266 5.832 12.227 1 98.56 77 LEU A C 1
ATOM 605 O O . LEU A 1 77 ? -3.156 6.082 13.43 1 98.56 77 LEU A O 1
ATOM 609 N N . ALA A 1 78 ? -2.902 6.652 11.273 1 97.75 78 ALA A N 1
ATOM 610 C CA . ALA A 1 78 ? -2.307 7.945 11.594 1 97.75 78 ALA A CA 1
ATOM 611 C C . ALA A 1 78 ? -3.285 8.828 12.359 1 97.75 78 ALA A C 1
ATOM 613 O O . ALA A 1 78 ? -2.914 9.461 13.352 1 97.75 78 ALA A O 1
ATOM 614 N N . ALA A 1 79 ? -4.539 8.867 11.906 1 98.31 79 ALA A N 1
ATOM 615 C CA . ALA A 1 79 ? -5.57 9.625 12.609 1 98.31 79 ALA A CA 1
ATOM 616 C C . ALA A 1 79 ? -5.723 9.141 14.055 1 98.31 79 ALA A C 1
ATOM 618 O O . ALA A 1 79 ? -5.82 9.953 14.977 1 98.31 79 ALA A O 1
ATOM 619 N N . SER A 1 80 ? -5.738 7.844 14.211 1 98.69 80 SER A N 1
ATOM 620 C CA . SER A 1 80 ? -5.895 7.258 15.531 1 98.69 80 SER A CA 1
ATOM 621 C C . SER A 1 80 ? -4.77 7.688 16.469 1 98.69 80 SER A C 1
ATOM 623 O O . SER A 1 80 ? -5 7.969 17.641 1 98.69 80 SER A O 1
ATOM 625 N N . VAL A 1 81 ? -3.57 7.773 15.945 1 98.62 81 VAL A N 1
ATOM 626 C CA . VAL A 1 81 ? -2.406 8.117 16.75 1 98.62 81 VAL A CA 1
ATOM 627 C C . VAL A 1 81 ? -2.469 9.594 17.141 1 98.62 81 VAL A C 1
ATOM 629 O O . VAL A 1 81 ? -2.184 9.961 18.281 1 98.62 81 VAL A O 1
ATOM 632 N N . VAL A 1 82 ? -2.842 10.422 16.188 1 98.75 82 VAL A N 1
ATOM 633 C CA . VAL A 1 82 ? -2.969 11.844 16.484 1 98.75 82 VAL A CA 1
ATOM 634 C C . VAL A 1 82 ? -3.982 12.047 17.609 1 98.75 82 VAL A C 1
ATOM 636 O O . VAL A 1 82 ? -3.705 12.742 18.594 1 98.75 82 VAL A O 1
ATOM 639 N N . ILE A 1 83 ? -5.086 11.422 17.5 1 98.69 83 ILE A N 1
ATOM 640 C CA . ILE A 1 83 ? -6.168 11.617 18.469 1 98.69 83 ILE A CA 1
ATOM 641 C C . ILE A 1 83 ? -5.785 11.008 19.812 1 98.69 83 ILE A C 1
ATOM 643 O O . ILE A 1 83 ? -5.945 11.641 20.859 1 98.69 83 ILE A O 1
ATOM 647 N N . SER A 1 84 ? -5.227 9.797 19.812 1 98 84 SER A N 1
ATOM 648 C CA . SER A 1 84 ? -4.832 9.148 21.062 1 98 84 SER A CA 1
ATOM 649 C C . SER A 1 84 ? -3.758 9.953 21.781 1 98 84 SER A C 1
ATOM 651 O O . SER A 1 84 ? -3.85 10.172 22.984 1 98 84 SER A O 1
ATOM 653 N N . SER A 1 85 ? -2.762 10.414 21.062 1 98.56 85 SER A N 1
ATOM 654 C CA . SER A 1 85 ? -1.69 11.188 21.688 1 98.56 85 SER A CA 1
ATOM 655 C C . SER A 1 85 ? -2.209 12.516 22.219 1 98.56 85 SER A C 1
ATOM 657 O O . SER A 1 85 ? -1.804 12.953 23.312 1 98.56 85 SER A O 1
ATOM 659 N N . THR A 1 86 ? -3.133 13.141 21.516 1 98.81 86 THR A N 1
ATOM 660 C CA . THR A 1 86 ? -3.695 14.414 21.953 1 98.81 86 THR A CA 1
ATOM 661 C C . THR A 1 86 ? -4.523 14.234 23.219 1 98.81 86 THR A C 1
ATOM 663 O O . THR A 1 86 ? -4.367 14.984 24.172 1 98.81 86 THR A O 1
ATOM 666 N N . VAL A 1 87 ? -5.355 13.227 23.234 1 98.38 87 VAL A N 1
ATOM 667 C CA . VAL A 1 87 ? -6.242 12.969 24.359 1 98.38 87 VAL A CA 1
ATOM 668 C C . VAL A 1 87 ? -5.422 12.586 25.594 1 98.38 87 VAL A C 1
ATOM 670 O O . VAL A 1 87 ? -5.668 13.078 26.703 1 98.38 87 VAL A O 1
ATOM 673 N N . GLU A 1 88 ? -4.434 11.766 25.438 1 97.31 88 GLU A N 1
ATOM 674 C CA . GLU A 1 88 ? -3.602 11.273 26.516 1 97.31 88 GLU A CA 1
ATOM 675 C C . GLU A 1 88 ? -2.848 12.414 27.203 1 97.31 88 GLU A C 1
ATOM 677 O O . GLU A 1 88 ? -2.545 12.344 28.391 1 97.31 88 GLU A O 1
ATOM 682 N N . ASN A 1 89 ? -2.58 13.453 26.469 1 98 89 ASN A N 1
ATOM 683 C CA . ASN A 1 89 ? -1.728 14.508 27 1 98 89 ASN A CA 1
ATOM 684 C C . ASN A 1 89 ? -2.514 15.797 27.25 1 98 89 ASN A C 1
ATOM 686 O O . ASN A 1 89 ? -1.928 16.844 27.531 1 98 89 ASN A O 1
ATOM 690 N N . ALA A 1 90 ? -3.795 15.695 27.141 1 97.94 90 ALA A N 1
ATOM 691 C CA . ALA A 1 90 ? -4.641 16.859 27.359 1 97.94 90 ALA A CA 1
ATOM 692 C C . ALA A 1 90 ? -4.945 17.062 28.844 1 97.94 90 ALA A C 1
ATOM 694 O O . ALA A 1 90 ? -5.199 16.094 29.562 1 97.94 90 ALA A O 1
ATOM 695 N N . ALA A 1 91 ? -4.93 18.25 29.281 1 97.38 91 ALA A N 1
ATOM 696 C CA . ALA A 1 91 ? -5.328 18.578 30.641 1 97.38 91 ALA A CA 1
ATOM 697 C C . ALA A 1 91 ? -6.824 18.375 30.844 1 97.38 91 ALA A C 1
ATOM 699 O O . ALA A 1 91 ? -7.258 17.891 31.906 1 97.38 91 ALA A O 1
ATOM 700 N N . ASN A 1 92 ? -7.633 18.734 29.875 1 97.31 92 ASN A N 1
ATOM 701 C CA . ASN A 1 92 ? -9.086 18.578 29.875 1 97.31 92 ASN A CA 1
ATOM 702 C C . ASN A 1 92 ? -9.578 17.938 28.594 1 97.31 92 ASN A C 1
ATOM 704 O O . ASN A 1 92 ? -10.18 18.594 27.75 1 97.31 92 ASN A O 1
ATOM 708 N N . PRO A 1 93 ? -9.438 16.672 28.531 1 97.62 93 PRO A N 1
ATOM 709 C CA . PRO A 1 93 ? -9.805 15.977 27.297 1 97.62 93 PRO A CA 1
ATOM 710 C C . PRO A 1 93 ? -11.273 16.141 26.938 1 97.62 93 PRO A C 1
ATOM 712 O O . PRO A 1 93 ? -11.641 16.062 25.766 1 97.62 93 PRO A O 1
ATOM 715 N N . GLU A 1 94 ? -12.125 16.422 27.922 1 96.81 94 GLU A N 1
ATOM 716 C CA . GLU A 1 94 ? -13.555 16.562 27.672 1 96.81 94 GLU A CA 1
ATOM 717 C C . GLU A 1 94 ? -13.859 17.812 26.844 1 96.81 94 GLU A C 1
ATOM 719 O O . GLU A 1 94 ? -14.945 17.938 26.281 1 96.81 94 GLU A O 1
ATOM 724 N N . LYS A 1 95 ? -12.961 18.719 26.781 1 97.56 95 LYS A N 1
ATOM 725 C CA . LYS A 1 95 ? -13.148 19.938 26.016 1 97.56 95 LYS A CA 1
ATOM 726 C C . LYS A 1 95 ? -12.758 19.75 24.547 1 97.56 95 LYS A C 1
ATOM 728 O O . LYS A 1 95 ? -13.031 20.609 23.719 1 97.56 95 LYS A O 1
ATOM 733 N N . LEU A 1 96 ? -12.219 18.641 24.219 1 98.5 96 LEU A N 1
ATOM 734 C CA . LEU A 1 96 ? -11.688 18.422 22.891 1 98.5 96 LEU A CA 1
ATOM 735 C C . LEU A 1 96 ? -12.773 17.891 21.953 1 98.5 96 LEU A C 1
ATOM 737 O O . LEU A 1 96 ? -13.547 17.016 22.312 1 98.5 96 LEU A O 1
ATOM 741 N N . VAL A 1 97 ? -12.906 18.5 20.766 1 98.75 97 VAL A N 1
ATOM 742 C CA . VAL A 1 97 ? -13.758 18.031 19.672 1 98.75 97 VAL A CA 1
ATOM 743 C C . VAL A 1 97 ? -12.922 17.828 18.406 1 98.75 97 VAL A C 1
ATOM 745 O O . VAL A 1 97 ? -12.375 18.797 17.859 1 98.75 97 VAL A O 1
ATOM 748 N N . PHE A 1 98 ? -12.844 16.578 17.969 1 98.81 98 PHE A N 1
ATOM 749 C CA . PHE A 1 98 ? -12.07 16.25 16.781 1 98.81 98 PHE A CA 1
ATOM 750 C C . PHE A 1 98 ? -12.977 16.156 15.562 1 98.81 98 PHE A C 1
ATOM 752 O O . PHE A 1 98 ? -14.016 15.484 15.602 1 98.81 98 PHE A O 1
ATOM 759 N N . HIS A 1 99 ? -12.609 16.859 14.484 1 98.56 99 HIS A N 1
ATOM 760 C CA . HIS A 1 99 ? -13.242 16.75 13.18 1 98.56 99 HIS A CA 1
ATOM 761 C C . HIS A 1 99 ? -12.328 16.062 12.172 1 98.56 99 HIS A C 1
ATOM 763 O O . HIS A 1 99 ? -11.398 16.672 11.656 1 98.56 99 HIS A O 1
ATOM 769 N N . ILE A 1 100 ? -12.625 14.789 11.914 1 98.12 100 ILE A N 1
ATOM 770 C CA . ILE A 1 100 ? -11.883 14.07 10.875 1 98.12 100 ILE A CA 1
ATOM 771 C C . ILE A 1 100 ? -12.625 14.188 9.547 1 98.12 100 ILE A C 1
ATOM 773 O O . ILE A 1 100 ? -13.781 13.766 9.43 1 98.12 100 ILE A O 1
ATOM 777 N N . VAL A 1 101 ? -12.016 14.758 8.602 1 96.88 101 VAL A N 1
ATOM 778 C CA . VAL A 1 101 ? -12.523 14.773 7.23 1 96.88 101 VAL A CA 1
ATOM 779 C C . VAL A 1 101 ? -11.688 13.836 6.363 1 96.88 101 VAL A C 1
ATOM 781 O O . VAL A 1 101 ? -10.461 13.961 6.301 1 96.88 101 VAL A O 1
ATOM 784 N N . THR A 1 102 ? -12.32 12.883 5.711 1 96 102 THR A N 1
ATOM 785 C CA . THR A 1 102 ? -11.625 11.883 4.902 1 96 102 THR A CA 1
ATOM 786 C C . THR A 1 102 ? -12.281 11.742 3.531 1 96 102 THR A C 1
ATOM 788 O O . THR A 1 102 ? -13.289 12.398 3.25 1 96 102 THR A O 1
ATOM 791 N N . ASP A 1 103 ? -11.625 11.07 2.615 1 92.31 103 ASP A N 1
ATOM 792 C CA . ASP A 1 103 ? -12.203 10.852 1.294 1 92.31 103 ASP A CA 1
ATOM 793 C C . ASP A 1 103 ? -13.273 9.758 1.334 1 92.31 103 ASP A C 1
ATOM 795 O O . ASP A 1 103 ? -13.414 9.055 2.34 1 92.31 103 ASP A O 1
ATOM 799 N N . LYS A 1 104 ? -13.977 9.633 0.291 1 92.75 104 LYS A N 1
ATOM 800 C CA . LYS A 1 104 ? -15.109 8.719 0.245 1 92.75 104 LYS A CA 1
ATOM 801 C C . LYS A 1 104 ? -14.648 7.27 0.425 1 92.75 104 LYS A C 1
ATOM 803 O O . LYS A 1 104 ? -15.266 6.508 1.173 1 92.75 104 LYS A O 1
ATOM 808 N N . LYS A 1 105 ? -13.594 6.883 -0.229 1 93.25 105 LYS A N 1
ATOM 809 C CA . LYS A 1 105 ? -13.164 5.488 -0.203 1 93.25 105 LYS A CA 1
ATOM 810 C C . LYS A 1 105 ? -12.703 5.078 1.193 1 93.25 105 LYS A C 1
ATOM 812 O O . LYS A 1 105 ? -12.773 3.904 1.558 1 93.25 105 LYS A O 1
ATOM 817 N N . THR A 1 106 ? -12.18 6.043 1.969 1 96.31 106 THR A N 1
ATOM 818 C CA . THR A 1 106 ? -11.625 5.734 3.281 1 96.31 106 THR A CA 1
ATOM 819 C C . THR A 1 106 ? -12.656 5.988 4.379 1 96.31 106 THR A C 1
ATOM 821 O O . THR A 1 106 ? -12.414 5.684 5.547 1 96.31 106 THR A O 1
ATOM 824 N N . TYR A 1 107 ? -13.867 6.527 4.062 1 97.31 107 TYR A N 1
ATOM 825 C CA . TYR A 1 107 ? -14.859 6.922 5.055 1 97.31 107 TYR A CA 1
ATOM 826 C C . TYR A 1 107 ? -15.273 5.73 5.914 1 97.31 107 TYR A C 1
ATOM 828 O O . TYR A 1 107 ? -15.234 5.805 7.145 1 97.31 107 TYR A O 1
ATOM 836 N N . SER A 1 108 ? -15.602 4.574 5.227 1 97.75 108 SER A N 1
ATOM 837 C CA . SER A 1 108 ? -16.125 3.428 5.957 1 97.75 108 SER A CA 1
ATOM 838 C C . SER A 1 108 ? -15.109 2.881 6.949 1 97.75 108 SER A C 1
ATOM 840 O O . SER A 1 108 ? -15.414 2.697 8.125 1 97.75 108 SER A O 1
ATOM 842 N N . PRO A 1 109 ? -13.852 2.684 6.492 1 98.44 109 PRO A N 1
ATOM 843 C CA . PRO A 1 109 ? -12.891 2.184 7.48 1 98.44 109 PRO A CA 1
ATOM 844 C C . PRO A 1 109 ? -12.594 3.201 8.578 1 98.44 109 PRO A C 1
ATOM 846 O O . PRO A 1 109 ? -12.43 2.826 9.742 1 98.44 109 PRO A O 1
ATOM 849 N N . MET A 1 110 ? -12.508 4.465 8.297 1 98.56 110 MET A N 1
ATOM 850 C CA . MET A 1 110 ? -12.266 5.516 9.281 1 98.56 110 MET A CA 1
ATOM 851 C C . MET A 1 110 ? -13.383 5.562 10.312 1 98.56 110 MET A C 1
ATOM 853 O O . MET A 1 110 ? -13.117 5.586 11.516 1 98.56 110 MET A O 1
ATOM 857 N N . HIS A 1 111 ? -14.609 5.547 9.812 1 98.62 111 HIS A N 1
ATOM 858 C CA . HIS A 1 111 ? -15.773 5.57 10.68 1 98.62 111 HIS A CA 1
ATOM 859 C C . HIS A 1 111 ? -15.812 4.34 11.586 1 98.62 111 HIS A C 1
ATOM 861 O O . HIS A 1 111 ? -16.031 4.461 12.789 1 98.62 111 HIS A O 1
ATOM 867 N N . ALA A 1 112 ? -15.586 3.176 10.992 1 98.56 112 ALA A N 1
ATOM 868 C CA . ALA A 1 112 ? -15.617 1.926 11.742 1 98.56 112 ALA A CA 1
ATOM 869 C C . ALA A 1 112 ? -14.602 1.945 12.883 1 98.56 112 ALA A C 1
ATOM 871 O O . ALA A 1 112 ? -14.891 1.495 13.992 1 98.56 112 ALA A O 1
ATOM 872 N N . TRP A 1 113 ? -13.43 2.453 12.641 1 98.69 113 TRP A N 1
ATOM 873 C CA . TRP A 1 113 ? -12.391 2.482 13.672 1 98.69 113 TRP A CA 1
ATOM 874 C C . TRP A 1 113 ? -12.852 3.275 14.891 1 98.69 113 TRP A C 1
ATOM 876 O O . TRP A 1 113 ? -12.82 2.771 16.016 1 98.69 113 TRP A O 1
ATOM 886 N N . PHE A 1 114 ? -13.328 4.469 14.641 1 98.38 114 PHE A N 1
ATOM 887 C CA . PHE A 1 114 ? -13.609 5.355 15.766 1 98.38 114 PHE A CA 1
ATOM 888 C C . PHE A 1 114 ? -14.953 5.004 16.406 1 98.38 114 PHE A C 1
ATOM 890 O O . PHE A 1 114 ? -15.195 5.336 17.562 1 98.38 114 PHE A O 1
ATOM 897 N N . ALA A 1 115 ? -15.812 4.309 15.609 1 97.88 115 ALA A N 1
ATOM 898 C CA . ALA A 1 115 ? -17.062 3.834 16.188 1 97.88 115 ALA A CA 1
ATOM 899 C C . ALA A 1 115 ? -16.828 2.664 17.125 1 97.88 115 ALA A C 1
ATOM 901 O O . ALA A 1 115 ? -17.531 2.521 18.141 1 97.88 115 ALA A O 1
ATOM 902 N N . THR A 1 116 ? -15.859 1.836 16.844 1 96.75 116 THR A N 1
ATOM 903 C CA . THR A 1 116 ? -15.617 0.647 17.641 1 96.75 116 THR A CA 1
ATOM 904 C C . THR A 1 116 ? -14.523 0.911 18.688 1 96.75 116 THR A C 1
ATOM 906 O O . THR A 1 116 ? -14.289 0.085 19.562 1 96.75 116 THR A O 1
ATOM 909 N N . ASN A 1 117 ? -13.844 1.988 18.547 1 95.56 117 ASN A N 1
ATOM 910 C CA . ASN A 1 117 ? -12.852 2.436 19.516 1 95.56 117 ASN A CA 1
ATOM 911 C C . ASN A 1 117 ? -13.188 3.816 20.078 1 95.56 117 ASN A C 1
ATOM 913 O O . ASN A 1 117 ? -12.352 4.719 20.047 1 95.56 117 ASN A O 1
ATOM 917 N N . ARG A 1 118 ? -14.289 3.889 20.688 1 91.94 118 ARG A N 1
ATOM 918 C CA . ARG A 1 118 ? -14.805 5.18 21.125 1 91.94 118 ARG A CA 1
ATOM 919 C C . ARG A 1 118 ? -13.969 5.742 22.266 1 91.94 118 ARG A C 1
ATOM 921 O O . ARG A 1 118 ? -13.555 5 23.172 1 91.94 118 ARG A O 1
ATOM 928 N N . LEU A 1 119 ? -13.766 6.969 22.141 1 91.44 119 LEU A N 1
ATOM 929 C CA . LEU A 1 119 ? -13.125 7.691 23.234 1 91.44 119 LEU A CA 1
ATOM 930 C C . LEU A 1 119 ? -14.156 8.203 24.234 1 91.44 119 LEU A C 1
ATOM 932 O O . LEU A 1 119 ? -15.188 8.75 23.844 1 91.44 119 LEU A O 1
ATOM 936 N N . LYS A 1 120 ? -13.961 7.984 25.469 1 85.75 120 LYS A N 1
ATOM 937 C CA . LYS A 1 120 ? -14.922 8.398 26.484 1 85.75 120 LYS A CA 1
ATOM 938 C C . LYS A 1 120 ? -14.727 9.859 26.859 1 85.75 120 LYS A C 1
ATOM 940 O O . LYS A 1 120 ? -15.688 10.547 27.234 1 85.75 120 LYS A O 1
ATOM 945 N N . SER A 1 121 ? -13.617 10.375 26.688 1 91.56 121 SER A N 1
ATOM 946 C CA . SER A 1 121 ? -13.281 11.672 27.266 1 91.56 121 SER A CA 1
ATOM 947 C C . SER A 1 121 ? -13.32 12.773 26.219 1 91.56 121 SER A C 1
ATOM 949 O O . SER A 1 121 ? -13.234 13.961 26.547 1 91.56 121 SER A O 1
ATOM 951 N N . ALA A 1 122 ? -13.453 12.469 24.938 1 97 122 ALA A N 1
ATOM 952 C CA . ALA A 1 122 ? -13.438 13.453 23.859 1 97 122 ALA A CA 1
ATOM 953 C C . ALA A 1 122 ? -14.477 13.117 22.781 1 97 122 ALA A C 1
ATOM 955 O O . ALA A 1 122 ? -15.016 12.008 22.766 1 97 122 ALA A O 1
ATOM 956 N N . VAL A 1 123 ? -14.797 14.102 21.984 1 98.06 123 VAL A N 1
ATOM 957 C CA . VAL A 1 123 ? -15.758 13.914 20.906 1 98.06 123 VAL A CA 1
ATOM 958 C C . VAL A 1 123 ? -15.023 13.773 19.578 1 98.06 123 VAL A C 1
ATOM 960 O O . VAL A 1 123 ? -14.109 14.547 19.281 1 98.06 123 VAL A O 1
ATOM 963 N N . VAL A 1 124 ? -15.398 12.766 18.797 1 98.5 124 VAL A N 1
ATOM 964 C CA . VAL A 1 124 ? -14.812 12.555 17.484 1 98.5 124 VAL A CA 1
ATOM 965 C C . VAL A 1 124 ? -15.922 12.508 16.438 1 98.5 124 VAL A C 1
ATOM 967 O O . VAL A 1 124 ? -16.891 11.758 16.562 1 98.5 124 VAL A O 1
ATOM 970 N N . GLU A 1 125 ? -15.836 13.344 15.461 1 98.44 125 GLU A N 1
ATOM 971 C CA . GLU A 1 125 ? -16.656 13.289 14.258 1 98.44 125 GLU A CA 1
ATOM 972 C C . GLU A 1 125 ? -15.867 12.766 13.062 1 98.44 125 GLU A C 1
ATOM 974 O O . GLU A 1 125 ? -14.703 13.133 12.875 1 98.44 125 GLU A O 1
ATOM 979 N N . VAL A 1 126 ? -16.453 11.867 12.336 1 98.31 126 VAL A N 1
ATOM 980 C CA . VAL A 1 126 ? -15.906 11.406 11.062 1 98.31 126 VAL A CA 1
ATOM 981 C C . VAL A 1 126 ? -16.859 11.766 9.93 1 98.31 126 VAL A C 1
ATOM 983 O O . VAL A 1 126 ? -18.031 11.391 9.953 1 98.31 126 VAL A O 1
ATOM 986 N N . LYS A 1 127 ? -16.359 12.5 9 1 96.56 127 LYS A N 1
ATOM 987 C CA . LYS A 1 127 ? -17.156 12.852 7.824 1 96.56 127 LYS A CA 1
ATOM 988 C C . LYS A 1 127 ? -16.359 12.641 6.543 1 96.56 127 LYS A C 1
ATOM 990 O O . LYS A 1 127 ? -15.164 12.93 6.492 1 96.56 127 LYS A O 1
ATOM 995 N N . GLY A 1 128 ? -17.047 12.086 5.57 1 94.5 128 GLY A N 1
ATOM 996 C CA . GLY A 1 128 ? -16.469 12.039 4.234 1 94.5 128 GLY A CA 1
ATOM 997 C C . GLY A 1 128 ? -16.703 13.312 3.439 1 94.5 128 GLY A C 1
ATOM 998 O O . GLY A 1 128 ? -17.703 14 3.643 1 94.5 128 GLY A O 1
ATOM 999 N N . LEU A 1 129 ? -15.805 13.594 2.535 1 91.12 129 LEU A N 1
ATOM 1000 C CA . LEU A 1 129 ? -15.922 14.773 1.691 1 91.12 129 LEU A CA 1
ATOM 1001 C C . LEU A 1 129 ? -17.25 14.781 0.945 1 91.12 129 LEU A C 1
ATOM 1003 O O . LEU A 1 129 ? -17.844 15.844 0.717 1 91.12 129 LEU A O 1
ATOM 1007 N N . HIS A 1 130 ? -17.734 13.609 0.603 1 89.75 130 HIS A N 1
ATOM 1008 C CA . HIS A 1 130 ? -18.969 13.469 -0.154 1 89.75 130 HIS A CA 1
ATOM 1009 C C . HIS A 1 130 ? -20.172 13.844 0.694 1 89.75 130 HIS A C 1
ATOM 1011 O O . HIS A 1 130 ? -21.281 14.016 0.168 1 89.75 130 HIS A O 1
ATOM 1017 N N . GLN A 1 131 ? -19.984 14.008 1.949 1 93.12 131 GLN A N 1
ATOM 1018 C CA . GLN A 1 131 ? -21.094 14.312 2.854 1 93.12 131 GLN A CA 1
ATOM 1019 C C . GLN A 1 131 ? -21.219 15.812 3.084 1 93.12 131 GLN A C 1
ATOM 1021 O O . GLN A 1 131 ? -22.141 16.266 3.77 1 93.12 131 GLN A O 1
ATOM 1026 N N . TYR A 1 132 ? -20.281 16.562 2.584 1 90.56 132 TYR A N 1
ATOM 1027 C CA . TYR A 1 132 ? -20.359 18.016 2.711 1 90.56 132 TYR A CA 1
ATOM 1028 C C . TYR A 1 132 ? -21.172 18.625 1.578 1 90.56 132 TYR A C 1
ATOM 1030 O O . TYR A 1 132 ? -21.125 18.156 0.441 1 90.56 132 TYR A O 1
ATOM 1038 N N . ASP A 1 133 ? -21.953 19.547 1.923 1 86.75 133 ASP A N 1
ATOM 1039 C CA . ASP A 1 133 ? -22.734 20.297 0.941 1 86.75 133 ASP A CA 1
ATOM 1040 C C . ASP A 1 133 ? -21.984 21.562 0.508 1 86.75 133 ASP A C 1
ATOM 1042 O O . ASP A 1 133 ? -22.172 22.625 1.095 1 86.75 133 ASP A O 1
ATOM 1046 N N . TRP A 1 134 ? -21.234 21.375 -0.52 1 84 134 TRP A N 1
ATOM 1047 C CA . TRP A 1 134 ? -20.453 22.484 -1.041 1 84 134 TRP A CA 1
ATOM 1048 C C . TRP A 1 134 ? -21.266 23.312 -2.035 1 84 134 TRP A C 1
ATOM 1050 O O . TRP A 1 134 ? -22.078 22.766 -2.775 1 84 134 TRP A O 1
ATOM 1060 N N . SER A 1 135 ? -21.078 24.625 -1.965 1 86.44 135 SER A N 1
ATOM 1061 C CA . SER A 1 135 ? -21.609 25.422 -3.064 1 86.44 135 SER A CA 1
ATOM 1062 C C . SER A 1 135 ? -20.984 25.016 -4.395 1 86.44 135 SER A C 1
ATOM 1064 O O . SER A 1 135 ? -19.938 24.375 -4.426 1 86.44 135 SER A O 1
ATOM 1066 N N . GLN A 1 136 ? -21.688 25.297 -5.363 1 88.38 136 GLN A N 1
ATOM 1067 C CA . GLN A 1 136 ? -21.172 25 -6.695 1 88.38 136 GLN A CA 1
ATOM 1068 C C . GLN A 1 136 ? -19.812 25.656 -6.918 1 88.38 136 GLN A C 1
ATOM 1070 O O . GLN A 1 136 ? -18.906 25.047 -7.492 1 88.38 136 GLN A O 1
ATOM 1075 N N . GLU A 1 137 ? -19.703 26.828 -6.402 1 86.38 137 GLU A N 1
ATOM 1076 C CA . GLU A 1 137 ? -18.453 27.578 -6.559 1 86.38 137 GLU A CA 1
ATOM 1077 C C . GLU A 1 137 ? -17.297 26.875 -5.859 1 86.38 137 GLU A C 1
ATOM 1079 O O . GLU A 1 137 ? -16.203 26.75 -6.422 1 86.38 137 GLU A O 1
ATOM 1084 N N . VAL A 1 138 ? -17.578 26.375 -4.664 1 86.44 138 VAL A N 1
ATOM 1085 C CA . VAL A 1 138 ? -16.547 25.703 -3.889 1 86.44 138 VAL A CA 1
ATOM 1086 C C . VAL A 1 138 ? -16.188 24.375 -4.555 1 86.44 138 VAL A C 1
ATOM 1088 O O . VAL A 1 138 ? -15.008 24.016 -4.645 1 86.44 138 VAL A O 1
ATOM 1091 N N . ASN A 1 139 ? -17.156 23.734 -5.039 1 87.12 139 ASN A N 1
ATOM 1092 C CA . ASN A 1 139 ? -16.938 22.469 -5.73 1 87.12 139 ASN A CA 1
ATOM 1093 C C . ASN A 1 139 ? -16.031 22.656 -6.945 1 87.12 139 ASN A C 1
ATOM 1095 O O . ASN A 1 139 ? -15.102 21.875 -7.156 1 87.12 139 ASN A O 1
ATOM 1099 N N . VAL A 1 140 ? -16.328 23.656 -7.684 1 89.06 140 VAL A N 1
ATOM 1100 C CA . VAL A 1 140 ? -15.531 23.938 -8.867 1 89.06 140 VAL A CA 1
ATOM 1101 C C . VAL A 1 140 ? -14.117 24.328 -8.453 1 89.06 140 VAL A C 1
ATOM 1103 O O . VAL A 1 140 ? -13.141 23.875 -9.062 1 89.06 140 VAL A O 1
ATOM 1106 N N . GLY A 1 141 ? -14.008 25.109 -7.445 1 87.25 141 GLY A N 1
ATOM 1107 C CA . GLY A 1 141 ? -12.711 25.516 -6.945 1 87.25 141 GLY A CA 1
ATOM 1108 C C . GLY A 1 141 ? -11.852 24.359 -6.48 1 87.25 141 GLY A C 1
ATOM 1109 O O . GLY A 1 141 ? -10.664 24.297 -6.789 1 87.25 141 GLY A O 1
ATOM 1110 N N . VAL A 1 142 ? -12.492 23.469 -5.73 1 86.31 142 VAL A N 1
ATOM 1111 C CA . VAL A 1 142 ? -11.789 22.297 -5.215 1 86.31 142 VAL A CA 1
ATOM 1112 C C . VAL A 1 142 ? -11.297 21.438 -6.375 1 86.31 142 VAL A C 1
ATOM 1114 O O . VAL A 1 142 ? -10.141 21.016 -6.398 1 86.31 142 VAL A O 1
ATOM 1117 N N . LYS A 1 143 ? -12.133 21.172 -7.344 1 84.5 143 LYS A N 1
ATOM 1118 C CA . LYS A 1 143 ? -11.781 20.359 -8.5 1 84.5 143 LYS A CA 1
ATOM 1119 C C . LYS A 1 143 ? -10.625 20.984 -9.281 1 84.5 143 LYS A C 1
ATOM 1121 O O . LYS A 1 143 ? -9.688 20.297 -9.672 1 84.5 143 LYS A O 1
ATOM 1126 N N . GLN A 1 144 ? -10.773 22.266 -9.484 1 87.94 144 GLN A N 1
ATOM 1127 C CA . GLN A 1 144 ? -9.734 22.984 -10.219 1 87.94 144 GLN A CA 1
ATOM 1128 C C . GLN A 1 144 ? -8.398 22.922 -9.492 1 87.94 144 GLN A C 1
ATOM 1130 O O . GLN A 1 144 ? -7.355 22.688 -10.109 1 87.94 144 GLN A O 1
ATOM 1135 N N . MET A 1 145 ? -8.461 23.172 -8.266 1 87.94 145 MET A N 1
ATOM 1136 C CA . MET A 1 145 ? -7.246 23.156 -7.453 1 87.94 145 MET A CA 1
ATOM 1137 C C . MET A 1 145 ? -6.57 21.781 -7.52 1 87.94 145 MET A C 1
ATOM 1139 O O . MET A 1 145 ? -5.367 21.688 -7.762 1 87.94 145 MET A O 1
ATOM 1143 N N . LEU A 1 146 ? -7.352 20.766 -7.348 1 83.38 146 LEU A N 1
ATOM 1144 C CA . LEU A 1 146 ? -6.816 19.406 -7.355 1 83.38 146 LEU A CA 1
ATOM 1145 C C . LEU A 1 146 ? -6.23 19.062 -8.719 1 83.38 146 LEU A C 1
ATOM 1147 O O . LEU A 1 146 ? -5.18 18.422 -8.805 1 83.38 146 LEU A O 1
ATOM 1151 N N . GLU A 1 147 ? -6.859 19.5 -9.742 1 83.81 147 GLU A N 1
ATOM 1152 C CA . GLU A 1 147 ? -6.375 19.266 -11.094 1 83.81 147 GLU A CA 1
ATOM 1153 C C . GLU A 1 147 ? -5.043 19.969 -11.336 1 83.81 147 GLU A C 1
ATOM 1155 O O . GLU A 1 147 ? -4.125 19.375 -11.922 1 83.81 147 GLU A O 1
ATOM 1160 N N . ILE A 1 148 ? -4.973 21.141 -10.945 1 84.69 148 ILE A N 1
ATOM 1161 C CA . ILE A 1 148 ? -3.754 21.906 -11.148 1 84.69 148 ILE A CA 1
ATOM 1162 C C . ILE A 1 148 ? -2.6 21.25 -10.391 1 84.69 148 ILE A C 1
ATOM 1164 O O . ILE A 1 148 ? -1.504 21.094 -10.93 1 84.69 148 ILE A O 1
ATOM 1168 N N . HIS A 1 149 ? -2.854 20.906 -9.148 1 82.62 149 HIS A N 1
ATOM 1169 C CA . HIS A 1 149 ? -1.812 20.25 -8.367 1 82.62 149 HIS A CA 1
ATOM 1170 C C . HIS A 1 149 ? -1.386 18.922 -9.008 1 82.62 149 HIS A C 1
ATOM 1172 O O . HIS A 1 149 ? -0.2 18.594 -9.008 1 82.62 149 HIS A O 1
ATOM 1178 N N . HIS A 1 150 ? -2.322 18.281 -9.539 1 78.75 150 HIS A N 1
ATOM 1179 C CA . HIS A 1 150 ? -2.01 17.047 -10.25 1 78.75 150 HIS A CA 1
ATOM 1180 C C . HIS A 1 150 ? -1.122 17.312 -11.461 1 78.75 150 HIS A C 1
ATOM 1182 O O . HIS A 1 150 ? -0.162 16.578 -11.703 1 78.75 150 HIS A O 1
ATOM 1188 N N . LEU A 1 151 ? -1.46 18.281 -12.227 1 81.5 151 LEU A N 1
ATOM 1189 C CA . LEU A 1 151 ? -0.684 18.641 -13.406 1 81.5 151 LEU A CA 1
ATOM 1190 C C . LEU A 1 151 ? 0.739 19.047 -13.023 1 81.5 151 LEU A C 1
ATOM 1192 O O . LEU A 1 151 ? 1.696 18.656 -13.703 1 81.5 151 LEU A O 1
ATOM 1196 N N . ILE A 1 152 ? 0.846 19.734 -11.977 1 79.94 152 ILE A N 1
ATOM 1197 C CA . ILE A 1 152 ? 2.166 20.125 -11.5 1 79.94 152 ILE A CA 1
ATOM 1198 C C . ILE A 1 152 ? 2.979 18.891 -11.141 1 79.94 152 ILE A C 1
ATOM 1200 O O . ILE A 1 152 ? 4.129 18.75 -11.555 1 79.94 152 ILE A O 1
ATOM 1204 N N . CYS A 1 153 ? 2.391 18 -10.375 1 77.44 153 CYS A N 1
ATOM 1205 C CA . CYS A 1 153 ? 3.061 16.781 -9.969 1 77.44 153 CYS A CA 1
ATOM 1206 C C . CYS A 1 153 ? 3.469 15.945 -11.18 1 77.44 153 CYS A C 1
ATOM 1208 O O . CYS A 1 153 ? 4.594 15.453 -11.242 1 77.44 153 CYS A O 1
ATOM 1210 N N . SER A 1 154 ? 2.559 15.836 -12.125 1 76 154 SER A N 1
ATOM 1211 C CA . SER A 1 154 ? 2.824 15.07 -13.336 1 76 154 SER A CA 1
ATOM 1212 C C . SER A 1 154 ? 3.984 15.672 -14.125 1 76 154 SER A C 1
ATOM 1214 O O . SER A 1 154 ? 4.828 14.945 -14.648 1 76 154 SER A O 1
ATOM 1216 N N . HIS A 1 155 ? 3.953 16.891 -14.25 1 78.12 155 HIS A N 1
ATOM 1217 C CA . HIS A 1 155 ? 5.023 17.578 -14.953 1 78.12 155 HIS A CA 1
ATOM 1218 C C . HIS A 1 155 ? 6.383 17.266 -14.336 1 78.12 155 HIS A C 1
ATOM 1220 O O . HIS A 1 155 ? 7.332 16.922 -15.047 1 78.12 155 HIS A O 1
ATOM 1226 N N . TYR A 1 156 ? 6.453 17.359 -13.109 1 75.25 156 TYR A N 1
ATOM 1227 C CA . TYR A 1 156 ? 7.707 17.109 -12.414 1 75.25 156 TYR A CA 1
ATOM 1228 C C . TYR A 1 156 ? 8.102 15.641 -12.516 1 75.25 156 TYR A C 1
ATOM 1230 O O . TYR A 1 156 ? 9.281 15.32 -12.695 1 75.25 156 TYR A O 1
ATOM 1238 N N . TYR A 1 157 ? 7.168 14.812 -12.43 1 71.94 157 TYR A N 1
ATOM 1239 C CA . TYR A 1 157 ? 7.426 13.375 -12.531 1 71.94 157 TYR A CA 1
ATOM 1240 C C . TYR A 1 157 ? 7.953 13.016 -13.914 1 71.94 157 TYR A C 1
ATOM 1242 O O . TYR A 1 157 ? 8.898 12.227 -14.039 1 71.94 157 TYR A O 1
ATOM 1250 N N . ASN A 1 158 ? 7.316 13.484 -14.867 1 72.88 158 ASN A N 1
ATOM 1251 C CA . ASN A 1 158 ? 7.742 13.219 -16.234 1 72.88 158 ASN A CA 1
ATOM 1252 C C . ASN A 1 158 ? 9.156 13.719 -16.484 1 72.88 158 ASN A C 1
ATOM 1254 O O . ASN A 1 158 ? 9.938 13.078 -17.203 1 72.88 158 ASN A O 1
ATOM 1258 N N . ASN A 1 159 ? 9.445 14.781 -16 1 72.69 159 ASN A N 1
ATOM 1259 C CA . ASN A 1 159 ? 10.789 15.328 -16.141 1 72.69 159 ASN A CA 1
ATOM 1260 C C . ASN A 1 159 ? 11.836 14.445 -15.453 1 72.69 159 ASN A C 1
ATOM 1262 O O . ASN A 1 159 ? 12.953 14.312 -15.938 1 72.69 159 ASN A O 1
ATOM 1266 N N . LEU A 1 160 ? 11.43 13.914 -14.352 1 68.31 160 LEU A N 1
ATOM 1267 C CA . LEU A 1 160 ? 12.328 13.016 -13.633 1 68.31 160 LEU A CA 1
ATOM 1268 C C . LEU A 1 160 ? 12.609 11.758 -14.461 1 68.31 160 LEU A C 1
ATOM 1270 O O . LEU A 1 160 ? 13.742 11.281 -14.5 1 68.31 160 LEU A O 1
ATOM 1274 N N . LYS A 1 161 ? 11.609 11.242 -15.062 1 63.59 161 LYS A N 1
ATOM 1275 C CA . LYS A 1 161 ? 11.734 10.023 -15.852 1 63.59 161 LYS A CA 1
ATOM 1276 C C . LYS A 1 161 ? 12.594 10.258 -17.094 1 63.59 161 LYS A C 1
ATOM 1278 O O . LYS A 1 161 ? 13.398 9.398 -17.469 1 63.59 161 LYS A O 1
ATOM 1283 N N . GLU A 1 162 ? 12.367 11.359 -17.828 1 64.25 162 GLU A N 1
ATOM 1284 C CA . GLU A 1 162 ? 13.062 11.68 -19.078 1 64.25 162 GLU A CA 1
ATOM 1285 C C . GLU A 1 162 ? 14.523 12.039 -18.812 1 64.25 162 GLU A C 1
ATOM 1287 O O . GLU A 1 162 ? 15.383 11.781 -19.656 1 64.25 162 GLU A O 1
ATOM 1292 N N . ASN A 1 163 ? 14.633 12.93 -17.953 1 57.88 163 ASN A N 1
ATOM 1293 C CA . ASN A 1 163 ? 16 13.367 -17.703 1 57.88 163 ASN A CA 1
ATOM 1294 C C . ASN A 1 163 ? 16.812 12.297 -16.969 1 57.88 163 ASN A C 1
ATOM 1296 O O . ASN A 1 163 ? 16.562 12.023 -15.797 1 57.88 163 ASN A O 1
ATOM 1300 N N . ASP A 1 164 ? 16.938 11.203 -17.719 1 52.28 164 ASP A N 1
ATOM 1301 C CA . ASP A 1 164 ? 17.781 10.195 -17.094 1 52.28 164 ASP A CA 1
ATOM 1302 C C . ASP A 1 164 ? 18.281 10.656 -15.727 1 52.28 164 ASP A C 1
ATOM 1304 O O . ASP A 1 164 ? 18.594 11.836 -15.539 1 52.28 164 ASP A O 1
ATOM 1308 N N . LEU A 1 165 ? 17.891 9.977 -14.672 1 46.72 165 LEU A N 1
ATOM 1309 C CA . LEU A 1 165 ? 18.438 10.242 -13.344 1 46.72 165 LEU A CA 1
ATOM 1310 C C . LEU A 1 165 ? 19.844 10.82 -13.43 1 46.72 165 LEU A C 1
ATOM 1312 O O . LEU A 1 165 ? 20.703 10.477 -12.617 1 46.72 165 LEU A O 1
ATOM 1316 N N . GLU A 1 166 ? 20.297 11.336 -14.477 1 40.88 166 GLU A N 1
ATOM 1317 C CA . GLU A 1 166 ? 21.641 11.906 -14.461 1 40.88 166 GLU A CA 1
ATOM 1318 C C . GLU A 1 166 ? 21.75 13.055 -13.461 1 40.88 166 GLU A C 1
ATOM 1320 O O . GLU A 1 166 ? 20.953 13.992 -13.5 1 40.88 166 GLU A O 1
ATOM 1325 N N . TYR A 1 167 ? 22.281 12.844 -12.273 1 38.38 167 TYR A N 1
ATOM 1326 C CA . TYR A 1 167 ? 22.547 13.383 -10.945 1 38.38 167 TYR A CA 1
ATOM 1327 C C . TYR A 1 167 ? 23.094 14.805 -11.031 1 38.38 167 TYR A C 1
ATOM 1329 O O . TYR A 1 167 ? 24.281 15.031 -10.812 1 38.38 167 TYR A O 1
ATOM 1337 N N . GLY A 1 168 ? 22.938 15.641 -11.984 1 35.5 168 GLY A N 1
ATOM 1338 C CA . GLY A 1 168 ? 23.594 16.844 -11.508 1 35.5 168 GLY A CA 1
ATOM 1339 C C . GLY A 1 168 ? 22.906 17.469 -10.312 1 35.5 168 GLY A C 1
ATOM 1340 O O . GLY A 1 168 ? 21.828 17.031 -9.914 1 35.5 168 GLY A O 1
ATOM 1341 N N . GLY A 1 169 ? 23.484 18.391 -9.438 1 41.72 169 GLY A N 1
ATOM 1342 C CA . GLY A 1 169 ? 23.219 19.141 -8.211 1 41.72 169 GLY A CA 1
ATOM 1343 C C . GLY A 1 169 ? 21.75 19.5 -8.039 1 41.72 169 GLY A C 1
ATOM 1344 O O . GLY A 1 169 ? 21.281 19.625 -6.91 1 41.72 169 GLY A O 1
ATOM 1345 N N . GLU A 1 170 ? 20.969 19.766 -9 1 43.78 170 GLU A N 1
ATOM 1346 C CA . GLU A 1 170 ? 19.625 20.328 -9.016 1 43.78 170 GLU A CA 1
ATOM 1347 C C . GLU A 1 170 ? 18.578 19.25 -8.734 1 43.78 170 GLU A C 1
ATOM 1349 O O . GLU A 1 170 ? 17.391 19.562 -8.609 1 43.78 170 GLU A O 1
ATOM 1354 N N . HIS A 1 171 ? 18.828 17.953 -8.484 1 48.78 171 HIS A N 1
ATOM 1355 C CA . HIS A 1 171 ? 17.906 16.844 -8.617 1 48.78 171 HIS A CA 1
ATOM 1356 C C . HIS A 1 171 ? 17.266 16.484 -7.277 1 48.78 171 HIS A C 1
ATOM 1358 O O . HIS A 1 171 ? 16.234 15.805 -7.23 1 48.78 171 HIS A O 1
ATOM 1364 N N . GLN A 1 172 ? 17.891 16.844 -6.18 1 52.97 172 GLN A N 1
ATOM 1365 C CA . GLN A 1 172 ? 17.25 16.547 -4.91 1 52.97 172 GLN A CA 1
ATOM 1366 C C . GLN A 1 172 ? 15.844 17.141 -4.852 1 52.97 172 GLN A C 1
ATOM 1368 O O . GLN A 1 172 ? 14.914 16.516 -4.355 1 52.97 172 GLN A O 1
ATOM 1373 N N . ASN A 1 173 ? 15.781 18.344 -5.504 1 55.78 173 ASN A N 1
ATOM 1374 C CA . ASN A 1 173 ? 14.516 19.062 -5.457 1 55.78 173 ASN A CA 1
ATOM 1375 C C . ASN A 1 173 ? 13.438 18.344 -6.273 1 55.78 173 ASN A C 1
ATOM 1377 O O . ASN A 1 173 ? 12.273 18.328 -5.887 1 55.78 173 ASN A O 1
ATOM 1381 N N . PHE A 1 174 ? 13.891 17.578 -7.242 1 60.97 174 PHE A N 1
ATOM 1382 C CA . PHE A 1 174 ? 12.938 16.938 -8.133 1 60.97 174 PHE A CA 1
ATOM 1383 C C . PHE A 1 174 ? 12.352 15.688 -7.48 1 60.97 174 PHE A C 1
ATOM 1385 O O . PHE A 1 174 ? 11.188 15.359 -7.691 1 60.97 174 PHE A O 1
ATOM 1392 N N . LEU A 1 175 ? 13.102 15.133 -6.559 1 67.5 175 LEU A N 1
ATOM 1393 C CA . LEU A 1 175 ? 12.648 13.891 -5.945 1 67.5 175 LEU A CA 1
ATOM 1394 C C . LEU A 1 175 ? 11.547 14.156 -4.922 1 67.5 175 LEU A C 1
ATOM 1396 O O . LEU A 1 175 ? 10.766 13.258 -4.594 1 67.5 175 LEU A O 1
ATOM 1400 N N . GLU A 1 176 ? 11.43 15.469 -4.629 1 64 176 GLU A N 1
ATOM 1401 C CA . GLU A 1 176 ? 10.383 15.844 -3.691 1 64 176 GLU A CA 1
ATOM 1402 C C . GLU A 1 176 ? 9 15.633 -4.297 1 64 176 GLU A C 1
ATOM 1404 O O . GLU A 1 176 ? 8.031 15.367 -3.578 1 64 176 GLU A O 1
ATOM 1409 N N . ALA A 1 177 ? 8.961 15.664 -5.645 1 63.94 177 ALA A N 1
ATOM 1410 C CA . ALA A 1 177 ? 7.715 15.406 -6.363 1 63.94 177 ALA A CA 1
ATOM 1411 C C . ALA A 1 177 ? 7.23 13.977 -6.125 1 63.94 177 ALA A C 1
ATOM 1413 O O . ALA A 1 177 ? 6.043 13.68 -6.297 1 63.94 177 ALA A O 1
ATOM 1414 N N . LEU A 1 178 ? 8.148 13.203 -5.633 1 63.62 178 LEU A N 1
ATOM 1415 C CA . LEU A 1 178 ? 7.824 11.797 -5.406 1 63.62 178 LEU A CA 1
ATOM 1416 C C . LEU A 1 178 ? 7.352 11.57 -3.975 1 63.62 178 LEU A C 1
ATOM 1418 O O . LEU A 1 178 ? 6.93 10.469 -3.623 1 63.62 178 LEU A O 1
ATOM 1422 N N . SER A 1 179 ? 7.266 12.703 -3.234 1 66.19 179 SER A N 1
ATOM 1423 C CA . SER A 1 179 ? 6.863 12.539 -1.842 1 66.19 179 SER A CA 1
ATOM 1424 C C . SER A 1 179 ? 5.352 12.375 -1.719 1 66.19 179 SER A C 1
ATOM 1426 O O . SER A 1 179 ? 4.594 12.977 -2.484 1 66.19 179 SER A O 1
ATOM 1428 N N . PRO A 1 180 ? 4.852 11.453 -0.848 1 61.25 180 PRO A N 1
ATOM 1429 C CA . PRO A 1 180 ? 3.42 11.211 -0.649 1 61.25 180 PRO A CA 1
ATOM 1430 C C . PRO A 1 180 ? 2.65 12.492 -0.312 1 61.25 180 PRO A C 1
ATOM 1432 O O . PRO A 1 180 ? 1.495 12.641 -0.716 1 61.25 180 PRO A O 1
ATOM 1435 N N . SER A 1 181 ? 3.264 13.32 0.405 1 58.97 181 SER A N 1
ATOM 1436 C CA . SER A 1 181 ? 2.586 14.531 0.855 1 58.97 181 SER A CA 1
ATOM 1437 C C . SER A 1 181 ? 2.154 15.398 -0.326 1 58.97 181 SER A C 1
ATOM 1439 O O . SER A 1 181 ? 1.099 16.031 -0.282 1 58.97 181 SER A O 1
ATOM 1441 N N . CYS A 1 182 ? 2.93 15.375 -1.319 1 59.5 182 CYS A N 1
ATOM 1442 C CA . CYS A 1 182 ? 2.658 16.219 -2.48 1 59.5 182 CYS A CA 1
ATOM 1443 C C . CYS A 1 182 ? 1.495 15.656 -3.295 1 59.5 182 CYS A C 1
ATOM 1445 O O . CYS A 1 182 ? 0.801 16.406 -3.984 1 59.5 182 CYS A O 1
ATOM 1447 N N . LEU A 1 183 ? 1.219 14.438 -2.961 1 60.28 183 LEU A N 1
ATOM 1448 C CA . LEU A 1 183 ? 0.261 13.742 -3.814 1 60.28 183 LEU A CA 1
ATOM 1449 C C . LEU A 1 183 ? -1.085 13.594 -3.113 1 60.28 183 LEU A C 1
ATOM 1451 O O . LEU A 1 183 ? -2.096 13.305 -3.758 1 60.28 183 LEU A O 1
ATOM 1455 N N . SER A 1 184 ? -1.052 13.938 -1.855 1 70.06 184 SER A N 1
ATOM 1456 C CA . SER A 1 184 ? -2.27 13.656 -1.104 1 70.06 184 SER A CA 1
ATOM 1457 C C . SER A 1 184 ? -3.322 14.734 -1.33 1 70.06 184 SER A C 1
ATOM 1459 O O . SER A 1 184 ? -3.127 15.891 -0.948 1 70.06 184 SER A O 1
ATOM 1461 N N . LEU A 1 185 ? -4.41 14.438 -1.94 1 72.44 185 LEU A N 1
ATOM 1462 C CA . LEU A 1 185 ? -5.516 15.352 -2.207 1 72.44 185 LEU A CA 1
ATOM 1463 C C . LEU A 1 185 ? -6.094 15.898 -0.908 1 72.44 185 LEU A C 1
ATOM 1465 O O . LEU A 1 185 ? -6.488 17.062 -0.842 1 72.44 185 LEU A O 1
ATOM 1469 N N . MET A 1 186 ? -5.945 15.141 0.129 1 82 186 MET A N 1
ATOM 1470 C CA . MET A 1 186 ? -6.504 15.562 1.412 1 82 186 MET A CA 1
ATOM 1471 C C . MET A 1 186 ? -5.762 16.781 1.956 1 82 186 MET A C 1
ATOM 1473 O O . MET A 1 186 ? -6.379 17.688 2.516 1 82 186 MET A O 1
ATOM 1477 N N . ASN A 1 187 ? -4.531 16.781 1.663 1 81.56 187 ASN A N 1
ATOM 1478 C CA . ASN A 1 187 ? -3.703 17.859 2.191 1 81.56 187 ASN A CA 1
ATOM 1479 C C . ASN A 1 187 ? -4.066 19.203 1.565 1 81.56 187 ASN A C 1
ATOM 1481 O O . ASN A 1 187 ? -3.953 20.25 2.213 1 81.56 187 ASN A O 1
ATOM 1485 N N . HIS A 1 188 ? -4.543 19.203 0.369 1 84 188 HIS A N 1
ATOM 1486 C CA . HIS A 1 188 ? -4.848 20.422 -0.358 1 84 188 HIS A CA 1
ATOM 1487 C C . HIS A 1 188 ? -6.16 21.047 0.117 1 84 188 HIS A C 1
ATOM 1489 O O . HIS A 1 188 ? -6.391 22.234 -0.057 1 84 188 HIS A O 1
ATOM 1495 N N . LEU A 1 189 ? -6.902 20.281 0.769 1 90.19 189 LEU A N 1
ATOM 1496 C CA . LEU A 1 189 ? -8.227 20.734 1.192 1 90.19 189 LEU A CA 1
ATOM 1497 C C . LEU A 1 189 ? -8.117 21.688 2.377 1 90.19 189 LEU A C 1
ATOM 1499 O O . LEU A 1 189 ? -9.094 22.359 2.73 1 90.19 189 LEU A O 1
ATOM 1503 N N . ARG A 1 190 ? -6.98 21.875 2.904 1 92.19 190 ARG A N 1
ATOM 1504 C CA . ARG A 1 190 ? -6.781 22.734 4.074 1 92.19 190 ARG A CA 1
ATOM 1505 C C . ARG A 1 190 ? -7.109 24.188 3.758 1 92.19 190 ARG A C 1
ATOM 1507 O O . ARG A 1 190 ? -7.477 24.953 4.648 1 92.19 190 ARG A O 1
ATOM 1514 N N . ILE A 1 191 ? -7.066 24.516 2.447 1 93.5 191 ILE A N 1
ATOM 1515 C CA . ILE A 1 191 ? -7.324 25.891 2.041 1 93.5 191 ILE A CA 1
ATOM 1516 C C . ILE A 1 191 ? -8.828 26.172 2.086 1 93.5 191 ILE A C 1
ATOM 1518 O O . ILE A 1 191 ? -9.25 27.328 2.016 1 93.5 191 ILE A O 1
ATOM 1522 N N . TYR A 1 192 ? -9.617 25.156 2.346 1 93.69 192 TYR A N 1
ATOM 1523 C CA . TYR A 1 192 ? -11.062 25.312 2.371 1 93.69 192 TYR A CA 1
ATOM 1524 C C . TYR A 1 192 ? -11.617 25.031 3.764 1 93.69 192 TYR A C 1
ATOM 1526 O O . TYR A 1 192 ? -12.812 24.781 3.924 1 93.69 192 TYR A O 1
ATOM 1534 N N . ILE A 1 193 ? -10.82 25.125 4.754 1 95.38 193 ILE A N 1
ATOM 1535 C CA . ILE A 1 193 ? -11.234 24.844 6.125 1 95.38 193 ILE A CA 1
ATOM 1536 C C . ILE A 1 193 ? -12.367 25.797 6.523 1 95.38 193 ILE A C 1
ATOM 1538 O O . ILE A 1 193 ? -13.352 25.375 7.133 1 95.38 193 ILE A O 1
ATOM 1542 N N . PRO A 1 194 ? -12.328 27.125 6.141 1 95.5 194 PRO A N 1
ATOM 1543 C CA . PRO A 1 194 ? -13.445 28 6.504 1 95.5 194 PRO A CA 1
ATOM 1544 C C . PRO A 1 194 ? -14.781 27.516 5.926 1 95.5 194 PRO A C 1
ATOM 1546 O O . PRO A 1 194 ? -15.82 27.656 6.57 1 95.5 194 PRO A O 1
ATOM 1549 N N . GLU A 1 195 ? -14.75 26.938 4.719 1 93.38 195 GLU A N 1
ATOM 1550 C CA . GLU A 1 195 ? -15.961 26.438 4.074 1 93.38 195 GLU A CA 1
ATOM 1551 C C . GLU A 1 195 ? -16.406 25.109 4.695 1 93.38 195 GLU A C 1
ATOM 1553 O O . GLU A 1 195 ? -17.609 24.844 4.77 1 93.38 195 GLU A O 1
ATOM 1558 N N . LEU A 1 196 ? -15.461 24.344 5.172 1 93.44 196 LEU A N 1
ATOM 1559 C CA . LEU A 1 196 ? -15.781 23.062 5.793 1 93.44 196 LEU A CA 1
ATOM 1560 C C . LEU A 1 196 ? -16.422 23.266 7.16 1 93.44 196 LEU A C 1
ATOM 1562 O O . LEU A 1 196 ? -17.281 22.484 7.57 1 93.44 196 LEU A O 1
ATOM 1566 N N . PHE A 1 197 ? -15.992 24.359 7.809 1 95.81 197 PHE A N 1
ATOM 1567 C CA . PHE A 1 197 ? -16.469 24.609 9.164 1 95.81 197 PHE A CA 1
ATOM 1568 C C . PHE A 1 197 ? -16.922 26.062 9.312 1 95.81 197 PHE A C 1
ATOM 1570 O O . PHE A 1 197 ? -16.328 26.828 10.062 1 95.81 197 PHE A O 1
ATOM 1577 N N . PRO A 1 198 ? -18.062 26.391 8.719 1 94.25 198 PRO A N 1
ATOM 1578 C CA . PRO A 1 198 ? -18.516 27.781 8.703 1 94.25 198 PRO A CA 1
ATOM 1579 C C . PRO A 1 198 ? -18.906 28.297 10.086 1 94.25 198 PRO A C 1
ATOM 1581 O O . PRO A 1 198 ? -18.891 29.5 10.328 1 94.25 198 PRO A O 1
ATOM 1584 N N . GLU A 1 199 ? -19.203 27.391 11.023 1 95.69 199 GLU A N 1
ATOM 1585 C CA . GLU A 1 199 ? -19.719 27.797 12.328 1 95.69 199 GLU A CA 1
ATOM 1586 C C . GLU A 1 199 ? -18.609 27.984 13.344 1 95.69 199 GLU A C 1
ATOM 1588 O O . GLU A 1 199 ? -18.828 28.469 14.445 1 95.69 199 GLU A O 1
ATOM 1593 N N . LEU A 1 200 ? -17.406 27.609 13 1 97.56 200 LEU A N 1
ATOM 1594 C CA . LEU A 1 200 ? -16.312 27.656 13.945 1 97.56 200 LEU A CA 1
ATOM 1595 C C . LEU A 1 200 ? -15.469 28.922 13.734 1 97.56 200 LEU A C 1
ATOM 1597 O O . LEU A 1 200 ? -15.406 29.438 12.617 1 97.56 200 LEU A O 1
ATOM 1601 N N . ASN A 1 201 ? -14.883 29.406 14.797 1 95.88 201 ASN A N 1
ATOM 1602 C CA . ASN A 1 201 ? -14.125 30.641 14.711 1 95.88 201 ASN A CA 1
ATOM 1603 C C . ASN A 1 201 ? -12.625 30.391 14.898 1 95.88 201 ASN A C 1
ATOM 1605 O O . ASN A 1 201 ? -11.805 31.141 14.352 1 95.88 201 ASN A O 1
ATOM 1609 N N . LYS A 1 202 ? -12.258 29.547 15.82 1 97 202 LYS A N 1
ATOM 1610 C CA . LYS A 1 202 ? -10.859 29.203 16.078 1 97 202 LYS A CA 1
ATOM 1611 C C . LYS A 1 202 ? -10.672 27.688 16.141 1 97 202 LYS A C 1
ATOM 1613 O O . LYS A 1 202 ? -11.43 26.984 16.812 1 97 202 LYS A O 1
ATOM 1618 N N . ILE A 1 203 ? -9.703 27.172 15.383 1 98.56 203 ILE A N 1
ATOM 1619 C CA . ILE A 1 203 ? -9.469 25.734 15.375 1 98.56 203 ILE A CA 1
ATOM 1620 C C . ILE A 1 203 ? -7.969 25.469 15.344 1 98.56 203 ILE A C 1
ATOM 1622 O O . ILE A 1 203 ? -7.18 26.312 14.938 1 98.56 203 ILE A O 1
ATOM 1626 N N . VAL A 1 204 ? -7.598 24.328 15.852 1 98.81 204 VAL A N 1
ATOM 1627 C CA . VAL A 1 204 ? -6.254 23.797 15.641 1 98.81 204 VAL A CA 1
ATOM 1628 C C . VAL A 1 204 ? -6.281 22.75 14.523 1 98.81 204 VAL A C 1
ATOM 1630 O O . VAL A 1 204 ? -7.168 21.906 14.484 1 98.81 204 VAL A O 1
ATOM 1633 N N . PHE A 1 205 ? -5.414 22.938 13.609 1 98.38 205 PHE A N 1
ATOM 1634 C CA . PHE A 1 205 ? -5.207 21.953 12.555 1 98.38 205 PHE A CA 1
ATOM 1635 C C . PHE A 1 205 ? -4 21.078 12.867 1 98.38 205 PHE A C 1
ATOM 1637 O O . PHE A 1 205 ? -2.93 21.594 13.211 1 98.38 205 PHE A O 1
ATOM 1644 N N . LEU A 1 206 ? -4.164 19.781 12.758 1 98.38 206 LEU A N 1
ATOM 1645 C CA . LEU A 1 206 ? -3.064 18.844 12.922 1 98.38 206 LEU A CA 1
ATOM 1646 C C . LEU A 1 206 ? -2.936 17.938 11.695 1 98.38 206 LEU A C 1
ATOM 1648 O O . LEU A 1 206 ? -3.92 17.344 11.25 1 98.38 206 LEU A O 1
ATOM 1652 N N . ASP A 1 207 ? -1.713 17.844 11.148 1 95.94 207 ASP A N 1
ATOM 1653 C CA . ASP A 1 207 ? -1.438 16.812 10.164 1 95.94 207 ASP A CA 1
ATOM 1654 C C . ASP A 1 207 ? -1.561 15.414 10.781 1 95.94 207 ASP A C 1
ATOM 1656 O O . ASP A 1 207 ? -1.58 15.273 12 1 95.94 207 ASP A O 1
ATOM 1660 N N . ASP A 1 208 ? -1.672 14.438 9.883 1 96 208 ASP A N 1
ATOM 1661 C CA . ASP A 1 208 ? -1.902 13.102 10.414 1 96 208 ASP A CA 1
ATOM 1662 C C . ASP A 1 208 ? -0.585 12.422 10.781 1 96 208 ASP A C 1
ATOM 1664 O O . ASP A 1 208 ? -0.583 11.32 11.344 1 96 208 ASP A O 1
ATOM 1668 N N . ASP A 1 209 ? 0.581 13.07 10.539 1 96 209 ASP A N 1
ATOM 1669 C CA . ASP A 1 209 ? 1.879 12.5 10.883 1 96 209 ASP A CA 1
ATOM 1670 C C . ASP A 1 209 ? 2.502 13.234 12.07 1 96 209 ASP A C 1
ATOM 1672 O O . ASP A 1 209 ? 3.713 13.461 12.102 1 96 209 ASP A O 1
ATOM 1676 N N . VAL A 1 210 ? 1.674 13.641 13 1 97.88 210 VAL A N 1
ATOM 1677 C CA . VAL A 1 210 ? 2.184 14.297 14.203 1 97.88 210 VAL A CA 1
ATOM 1678 C C . VAL A 1 210 ? 1.835 13.469 15.43 1 97.88 210 VAL A C 1
ATOM 1680 O O . VAL A 1 210 ? 0.98 12.578 15.367 1 97.88 210 VAL A O 1
ATOM 1683 N N . VAL A 1 211 ? 2.547 13.742 16.516 1 98.44 211 VAL A N 1
ATOM 1684 C CA . VAL A 1 211 ? 2.262 13.258 17.859 1 98.44 211 VAL A CA 1
ATOM 1685 C C . VAL A 1 211 ? 2.189 14.438 18.828 1 98.44 211 VAL A C 1
ATOM 1687 O O . VAL A 1 211 ? 3.076 15.297 18.844 1 98.44 211 VAL A O 1
ATOM 1690 N N . VAL A 1 212 ? 1.121 14.508 19.578 1 98.81 212 VAL A N 1
ATOM 1691 C CA . VAL A 1 212 ? 0.999 15.523 20.609 1 98.81 212 VAL A CA 1
ATOM 1692 C C . VAL A 1 212 ? 1.524 14.969 21.938 1 98.81 212 VAL A C 1
ATOM 1694 O O . VAL A 1 212 ? 1.011 13.977 22.453 1 98.81 212 VAL A O 1
ATOM 1697 N N . GLN A 1 213 ? 2.529 15.617 22.469 1 97.44 213 GLN A N 1
ATOM 1698 C CA . GLN A 1 213 ? 3.141 15.031 23.656 1 97.44 213 GLN A CA 1
ATOM 1699 C C . GLN A 1 213 ? 2.928 15.906 24.891 1 97.44 213 GLN A C 1
ATOM 1701 O O . GLN A 1 213 ? 3.25 15.508 26 1 97.44 213 GLN A O 1
ATOM 1706 N N . HIS A 1 214 ? 2.449 17.125 24.734 1 98.19 214 HIS A N 1
ATOM 1707 C CA . HIS A 1 214 ? 2.055 18 25.828 1 98.19 214 HIS A CA 1
ATOM 1708 C C . HIS A 1 214 ? 0.713 18.672 25.547 1 98.19 214 HIS A C 1
ATOM 1710 O O . HIS A 1 214 ? 0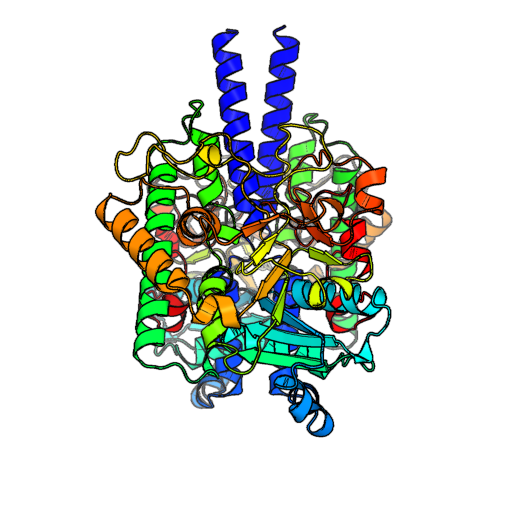.261 18.703 24.406 1 98.19 214 HIS A O 1
ATOM 1716 N N . ASP A 1 215 ? 0.108 19.188 26.625 1 98.56 215 ASP A N 1
ATOM 1717 C CA . ASP A 1 215 ? -1.192 19.828 26.5 1 98.56 215 ASP A CA 1
ATOM 1718 C C . ASP A 1 215 ? -1.117 21.031 25.547 1 98.56 215 ASP A C 1
ATOM 1720 O O . ASP A 1 215 ? -0.23 21.875 25.672 1 98.56 215 ASP A O 1
ATOM 1724 N N . ILE A 1 216 ? -2.104 21.094 24.578 1 98.5 216 ILE A N 1
ATOM 1725 C CA . ILE A 1 216 ? -2.023 22.172 23.594 1 98.5 216 ILE A CA 1
ATOM 1726 C C . ILE A 1 216 ? -3.203 23.125 23.766 1 98.5 216 ILE A C 1
ATOM 1728 O O . ILE A 1 216 ? -3.473 23.953 22.891 1 98.5 216 ILE A O 1
ATOM 1732 N N . SER A 1 217 ? -3.893 23.094 24.875 1 97.56 217 SER A N 1
ATOM 1733 C CA . SER A 1 217 ? -5.129 23.844 25.078 1 97.56 217 SER A CA 1
ATOM 1734 C C . SER A 1 217 ? -4.875 25.359 25.062 1 97.56 217 SER A C 1
ATOM 1736 O O . SER A 1 217 ? -5.758 26.125 24.688 1 97.56 217 SER A O 1
ATOM 1738 N N . SER A 1 218 ? -3.689 25.781 25.406 1 97.56 218 SER A N 1
ATOM 1739 C CA . SER A 1 218 ? -3.391 27.219 25.469 1 97.56 218 SER A CA 1
ATOM 1740 C C . SER A 1 218 ? -3.346 27.844 24.078 1 97.56 218 SER A C 1
ATOM 1742 O O . SER A 1 218 ? -3.346 29.062 23.953 1 97.56 218 SER A O 1
ATOM 1744 N N . LEU A 1 219 ? -3.303 27.047 23.047 1 98.19 219 LEU A N 1
ATOM 1745 C CA . LEU A 1 219 ? -3.309 27.562 21.688 1 98.19 219 LEU A CA 1
ATOM 1746 C C . LEU A 1 219 ? -4.582 28.359 21.422 1 98.19 219 LEU A C 1
ATOM 1748 O O . LEU A 1 219 ? -4.551 29.375 20.719 1 98.19 219 LEU A O 1
ATOM 1752 N N . TRP A 1 220 ? -5.711 27.984 22 1 97.69 220 TRP A N 1
ATOM 1753 C CA . TRP A 1 220 ? -6.996 28.609 21.703 1 97.69 220 TRP A CA 1
ATOM 1754 C C . TRP A 1 220 ? -7.105 29.969 22.375 1 97.69 220 TRP A C 1
ATOM 1756 O O . TRP A 1 220 ? -7.949 30.781 22 1 97.69 220 TRP A O 1
ATOM 1766 N N . THR A 1 221 ? -6.27 30.219 23.281 1 95.94 221 THR A N 1
ATOM 1767 C CA . THR A 1 221 ? -6.332 31.5 23.984 1 95.94 221 THR A CA 1
ATOM 1768 C C . THR A 1 221 ? -5.227 32.438 23.5 1 95.94 221 THR A C 1
ATOM 1770 O O . THR A 1 221 ? -5.133 33.562 23.938 1 95.94 221 THR A O 1
ATOM 1773 N N . LEU A 1 222 ? -4.438 31.969 22.625 1 96.75 222 LEU A N 1
ATOM 1774 C CA . LEU A 1 222 ? -3.361 32.781 22.078 1 96.75 222 LEU A CA 1
ATOM 1775 C C . LEU A 1 222 ? -3.926 33.969 21.25 1 96.75 222 LEU A C 1
ATOM 1777 O O . LEU A 1 222 ? -4.848 33.781 20.453 1 96.75 222 LEU A O 1
ATOM 1781 N N . ASP A 1 223 ? -3.428 35.094 21.5 1 97.06 223 ASP A N 1
ATOM 1782 C CA . ASP A 1 223 ? -3.752 36.25 20.672 1 97.06 223 ASP A CA 1
ATOM 1783 C C . ASP A 1 223 ? -2.924 36.25 19.391 1 97.06 223 ASP A C 1
ATOM 1785 O O . ASP A 1 223 ? -1.701 36.406 19.438 1 97.06 223 ASP A O 1
ATOM 1789 N N . LEU A 1 224 ? -3.566 36.188 18.25 1 97.88 224 LEU A N 1
ATOM 1790 C CA . LEU A 1 224 ? -2.859 36.125 16.984 1 97.88 224 LEU A CA 1
ATOM 1791 C C . LEU A 1 224 ? -2.695 37.5 16.375 1 97.88 224 LEU A C 1
ATOM 1793 O O . LEU A 1 224 ? -2.197 37.656 15.258 1 97.88 224 LEU A O 1
ATOM 1797 N N . ASN A 1 225 ? -3.129 38.5 17.094 1 97.19 225 ASN A N 1
ATOM 1798 C CA . ASN A 1 225 ? -2.979 39.906 16.703 1 97.19 225 ASN A CA 1
ATOM 1799 C C . ASN A 1 225 ? -3.607 40.156 15.336 1 97.19 225 ASN A C 1
ATOM 1801 O O . ASN A 1 225 ? -2.988 40.781 14.477 1 97.19 225 ASN A O 1
ATOM 1805 N N . GLY A 1 226 ? -4.727 39.562 15.156 1 96.31 226 GLY A N 1
ATOM 1806 C CA . GLY A 1 226 ? -5.492 39.812 13.945 1 96.31 226 GLY A CA 1
ATOM 1807 C C . GLY A 1 226 ? -5.043 38.969 12.766 1 96.31 226 GLY A C 1
ATOM 1808 O O . GLY A 1 226 ? -5.641 39.031 11.688 1 96.31 226 GLY A O 1
ATOM 1809 N N . LYS A 1 227 ? -4.055 38.156 12.945 1 98 227 LYS A N 1
ATOM 1810 C CA . LYS A 1 227 ? -3.561 37.312 11.875 1 98 227 LYS A CA 1
ATOM 1811 C C . LYS A 1 227 ? -4.398 36.031 11.75 1 98 227 LYS A C 1
ATOM 1813 O O . LYS A 1 227 ? -5.18 35.719 12.648 1 98 227 LYS A O 1
ATOM 1818 N N . ILE A 1 228 ? -4.254 35.375 10.625 1 98.31 228 ILE A N 1
ATOM 1819 C CA . ILE A 1 228 ? -5.105 34.219 10.281 1 98.31 228 ILE A CA 1
ATOM 1820 C C . ILE A 1 228 ? -4.551 32.969 10.922 1 98.31 228 ILE A C 1
ATOM 1822 O O . ILE A 1 228 ? -5.309 32.094 11.352 1 98.31 228 ILE A O 1
ATOM 1826 N N . VAL A 1 229 ? -3.213 32.875 10.961 1 98.38 229 VAL A N 1
ATOM 1827 C CA . VAL A 1 229 ? -2.627 31.594 11.352 1 98.38 229 VAL A CA 1
ATOM 1828 C C . VAL A 1 229 ? -1.486 31.828 12.344 1 98.38 229 VAL A C 1
ATOM 1830 O O . VAL A 1 229 ? -0.682 32.75 12.156 1 98.38 229 VAL A O 1
ATOM 1833 N N . GLY A 1 230 ? -1.548 31.156 13.492 1 98 230 GLY A N 1
ATOM 1834 C CA . GLY A 1 230 ? -0.386 31 14.359 1 98 230 GLY A CA 1
ATOM 1835 C C . GLY A 1 230 ? 0.443 29.781 14.023 1 98 230 GLY A C 1
ATOM 1836 O O . GLY A 1 230 ? -0.067 28.656 14.031 1 98 230 GLY A O 1
ATOM 1837 N N . ALA A 1 231 ? 1.743 29.969 13.711 1 96.31 231 ALA A N 1
ATOM 1838 C CA . ALA A 1 231 ? 2.604 28.859 13.289 1 96.31 231 ALA A CA 1
ATOM 1839 C C . ALA A 1 231 ? 4.035 29.078 13.766 1 96.31 231 ALA A C 1
ATOM 1841 O O . ALA A 1 231 ? 4.457 30.203 14.008 1 96.31 231 ALA A O 1
ATOM 1842 N N . VAL A 1 232 ? 4.676 28 13.898 1 93.56 232 VAL A N 1
ATOM 1843 C CA . VAL A 1 232 ? 6.094 28.047 14.234 1 93.56 232 VAL A CA 1
ATOM 1844 C C . VAL A 1 232 ? 6.898 28.453 13 1 93.56 232 VAL A C 1
ATOM 1846 O O . VAL A 1 232 ? 6.691 27.922 11.906 1 93.56 232 VAL A O 1
ATOM 1849 N N . VAL A 1 233 ? 7.699 29.406 13.031 1 87.69 233 VAL A N 1
ATOM 1850 C CA . VAL A 1 233 ? 8.523 29.891 11.938 1 87.69 233 VAL A CA 1
ATOM 1851 C C . VAL A 1 233 ? 10 29.641 12.25 1 87.69 233 VAL A C 1
ATOM 1853 O O . VAL A 1 233 ? 10.75 29.172 11.383 1 87.69 233 VAL A O 1
ATOM 1856 N N . ASP A 1 234 ? 10.453 29.984 13.391 1 68.31 234 ASP A N 1
ATOM 1857 C CA . ASP A 1 234 ? 11.852 29.906 13.781 1 68.31 234 ASP A CA 1
ATOM 1858 C C . ASP A 1 234 ? 12.109 28.703 14.672 1 68.31 234 ASP A C 1
ATOM 1860 O O . ASP A 1 234 ? 11.18 28.141 15.25 1 68.31 234 ASP A O 1
ATOM 1864 N N . SER A 1 235 ? 13.414 28.047 14.375 1 62.94 235 SER A N 1
ATOM 1865 C CA . SER A 1 235 ? 13.641 26.781 15.062 1 62.94 235 SER A CA 1
ATOM 1866 C C . SER A 1 235 ? 14.414 26.984 16.359 1 62.94 235 SER A C 1
ATOM 1868 O O . SER A 1 235 ? 14.977 28.062 16.594 1 62.94 235 SER A O 1
ATOM 1870 N N . TRP A 1 236 ? 14.297 26.109 17.219 1 63.25 236 TRP A N 1
ATOM 1871 C CA . TRP A 1 236 ? 15.008 25.859 18.469 1 63.25 236 TRP A CA 1
ATOM 1872 C C . TRP A 1 236 ? 16.516 25.953 18.281 1 63.25 236 TRP A C 1
ATOM 1874 O O . TRP A 1 236 ? 17.266 26.094 19.234 1 63.25 236 TRP A O 1
ATOM 1884 N N . CYS A 1 237 ? 16.922 26.062 16.953 1 63.47 237 CYS A N 1
ATOM 1885 C CA . CYS A 1 237 ? 18.359 25.953 16.703 1 63.47 237 CYS A CA 1
ATOM 1886 C C . CYS A 1 237 ? 19 27.328 16.641 1 63.47 237 CYS A C 1
ATOM 1888 O O . CYS A 1 237 ? 20.203 27.438 16.344 1 63.47 237 CYS A O 1
ATOM 1890 N N . GLY A 1 238 ? 18.484 28.219 16.938 1 61.84 238 GLY A N 1
ATOM 1891 C CA . GLY A 1 238 ? 19.125 29.516 17.062 1 61.84 238 GLY A CA 1
ATOM 1892 C C . GLY A 1 238 ? 18.719 30.5 15.969 1 61.84 238 GLY A C 1
ATOM 1893 O O . GLY A 1 238 ? 17.844 30.203 15.156 1 61.84 238 GLY A O 1
ATOM 1894 N N . GLU A 1 239 ? 19.406 31.594 16.078 1 59.12 239 GLU A N 1
ATOM 1895 C CA . GLU A 1 239 ? 19.141 32.688 15.164 1 59.12 239 GLU A CA 1
ATOM 1896 C C . GLU A 1 239 ? 19.453 32.312 13.727 1 59.12 239 GLU A C 1
ATOM 1898 O O . GLU A 1 239 ? 20.5 31.703 13.453 1 59.12 239 GLU A O 1
ATOM 1903 N N . ASN A 1 240 ? 18.625 32.438 12.758 1 60.38 240 ASN A N 1
ATOM 1904 C CA . ASN A 1 240 ? 18.734 32.188 11.328 1 60.38 240 ASN A CA 1
ATOM 1905 C C . ASN A 1 240 ? 18.688 30.688 11.031 1 60.38 240 ASN A C 1
ATOM 1907 O O . ASN A 1 240 ? 19.125 30.25 9.961 1 60.38 240 ASN A O 1
ATOM 1911 N N . CYS A 1 241 ? 18.312 30.031 12.086 1 71.69 241 CYS A N 1
ATOM 1912 C CA . CYS A 1 241 ? 18.172 28.594 11.875 1 71.69 241 CYS A CA 1
ATOM 1913 C C . CYS A 1 241 ? 16.719 28.234 11.547 1 71.69 241 CYS A C 1
ATOM 1915 O O . CYS A 1 241 ? 15.812 28.547 12.312 1 71.69 241 CYS A O 1
ATOM 1917 N N . CYS A 1 242 ? 16.547 27.859 10.328 1 78.25 242 CYS A N 1
ATOM 1918 C CA . CYS A 1 242 ? 15.203 27.5 9.875 1 78.25 242 CYS A CA 1
ATOM 1919 C C . CYS A 1 242 ? 14.977 26 9.984 1 78.25 242 CYS A C 1
ATOM 1921 O O . CYS A 1 242 ? 15.562 25.219 9.227 1 78.25 242 CYS A O 1
ATOM 1923 N N . PRO A 1 243 ? 14.281 25.531 11.133 1 64.44 243 PRO A N 1
ATOM 1924 C CA . PRO A 1 243 ? 13.992 24.094 11.219 1 64.44 243 PRO A CA 1
ATOM 1925 C C . PRO A 1 243 ? 13.438 23.516 9.922 1 64.44 243 PRO A C 1
ATOM 1927 O O . PRO A 1 243 ? 13.727 22.375 9.578 1 64.44 243 PRO A O 1
ATOM 1930 N N . GLY A 1 244 ? 12.625 24.359 9.406 1 63.66 244 GLY A N 1
ATOM 1931 C CA . GLY A 1 244 ? 12.148 23.984 8.086 1 63.66 244 GLY A CA 1
ATOM 1932 C C . GLY A 1 244 ? 13 24.547 6.965 1 63.66 244 GLY A C 1
ATOM 1933 O O . GLY A 1 244 ? 14.219 24.703 7.125 1 63.66 244 GLY A O 1
ATOM 1934 N N . ARG A 1 245 ? 12.43 24.656 5.906 1 79.81 245 ARG A N 1
ATOM 1935 C CA . ARG A 1 245 ? 13.086 25.203 4.723 1 79.81 245 ARG A CA 1
ATOM 1936 C C . ARG A 1 245 ? 12.797 26.688 4.566 1 79.81 245 ARG A C 1
ATOM 1938 O O . ARG A 1 245 ? 11.984 27.25 5.297 1 79.81 245 ARG A O 1
ATOM 1945 N N . LYS A 1 246 ? 13.648 27.297 3.9 1 88.88 246 LYS A N 1
ATOM 1946 C CA . LYS A 1 246 ? 13.484 28.719 3.588 1 88.88 246 LYS A CA 1
ATOM 1947 C C . LYS A 1 246 ? 12.625 28.906 2.342 1 88.88 246 LYS A C 1
ATOM 1949 O O . LYS A 1 246 ? 12.336 27.938 1.623 1 88.88 246 LYS A O 1
ATOM 1954 N N . TYR A 1 247 ? 12.18 30.156 2.174 1 91 247 TYR A N 1
ATOM 1955 C CA . TYR A 1 247 ? 11.352 30.484 1.019 1 91 247 TYR A CA 1
ATOM 1956 C C . TYR A 1 247 ? 12.039 30.078 -0.279 1 91 247 TYR A C 1
ATOM 1958 O O . TYR A 1 247 ? 11.398 29.578 -1.205 1 91 247 TYR A O 1
ATOM 1966 N N . LYS A 1 248 ? 13.344 30.25 -0.356 1 89.75 248 LYS A N 1
ATOM 1967 C CA . LYS A 1 248 ? 14.094 29.953 -1.574 1 89.75 248 LYS A CA 1
ATOM 1968 C C . LYS A 1 248 ? 14.078 28.453 -1.879 1 89.75 248 LYS A C 1
ATOM 1970 O O . LYS A 1 248 ? 14.32 28.047 -3.018 1 89.75 248 LYS A O 1
ATOM 1975 N N . ASP A 1 249 ? 13.805 27.688 -0.854 1 85.81 249 ASP A N 1
ATOM 1976 C CA . ASP A 1 249 ? 13.766 26.25 -1.045 1 85.81 249 ASP A CA 1
ATOM 1977 C C . ASP A 1 249 ? 12.445 25.797 -1.66 1 85.81 249 ASP A C 1
ATOM 1979 O O . ASP A 1 249 ? 12.328 24.688 -2.17 1 85.81 249 ASP A O 1
ATOM 1983 N N . TYR A 1 250 ? 11.453 26.688 -1.603 1 88.62 250 TYR A N 1
ATOM 1984 C CA . TYR A 1 250 ? 10.117 26.312 -2.07 1 88.62 250 TYR A CA 1
ATOM 1985 C C . TYR A 1 250 ? 9.758 27.078 -3.344 1 88.62 250 TYR A C 1
ATOM 1987 O O . TYR A 1 250 ? 9.047 26.547 -4.207 1 88.62 250 TYR A O 1
ATOM 1995 N N . LEU A 1 251 ? 10.258 28.234 -3.479 1 92.19 251 LEU A N 1
ATOM 1996 C CA . LEU A 1 251 ? 9.828 29.125 -4.547 1 92.19 251 LEU A CA 1
ATOM 1997 C C . LEU A 1 251 ? 10.961 29.391 -5.527 1 92.19 251 LEU A C 1
ATOM 1999 O O . LEU A 1 251 ? 12.133 29.438 -5.133 1 92.19 251 LEU A O 1
ATOM 2003 N N . ASN A 1 252 ? 10.547 29.578 -6.754 1 92.12 252 ASN A N 1
ATOM 2004 C CA . ASN A 1 252 ? 11.5 29.922 -7.801 1 92.12 252 ASN A CA 1
ATOM 2005 C C . ASN A 1 252 ? 11.719 31.422 -7.902 1 92.12 252 ASN A C 1
ATOM 2007 O O . ASN A 1 252 ? 11.094 32.094 -8.734 1 92.12 252 ASN A O 1
ATOM 2011 N N . PHE A 1 253 ? 12.703 31.938 -7.266 1 93.19 253 PHE A N 1
ATOM 2012 C CA . PHE A 1 253 ? 12.922 33.375 -7.168 1 93.19 253 PHE A CA 1
ATOM 2013 C C . PHE A 1 253 ? 13.531 33.906 -8.453 1 93.19 253 PHE A C 1
ATOM 2015 O O . PHE A 1 253 ? 13.617 35.125 -8.641 1 93.19 253 PHE A O 1
ATOM 2022 N N . SER A 1 254 ? 13.93 33.031 -9.328 1 91.44 254 SER A N 1
ATOM 2023 C CA . SER A 1 254 ? 14.43 33.469 -10.617 1 91.44 254 SER A CA 1
ATOM 2024 C C . SER A 1 254 ? 13.289 33.875 -11.555 1 91.44 254 SER A C 1
ATOM 2026 O O . SER A 1 254 ? 13.508 34.531 -12.578 1 91.44 254 SER A O 1
ATOM 2028 N N . HIS A 1 255 ? 12.156 33.375 -11.25 1 93 255 HIS A N 1
ATOM 2029 C CA . HIS A 1 255 ? 11.008 33.688 -12.086 1 93 255 HIS A CA 1
ATOM 2030 C C . HIS A 1 255 ? 10.453 35.094 -11.758 1 93 255 HIS A C 1
ATOM 2032 O O . HIS A 1 255 ? 10.242 35.406 -10.586 1 93 255 HIS A O 1
ATOM 2038 N N . PRO A 1 256 ? 10.094 35.844 -12.703 1 92.12 256 PRO A N 1
ATOM 2039 C CA . PRO A 1 256 ? 9.688 37.219 -12.477 1 92.12 256 PRO A CA 1
ATOM 2040 C C . PRO A 1 256 ? 8.328 37.344 -11.797 1 92.12 256 PRO A C 1
ATOM 2042 O O . PRO A 1 256 ? 8.008 38.375 -11.227 1 92.12 256 PRO A O 1
ATOM 2045 N N . VAL A 1 257 ? 7.574 36.312 -11.836 1 93.44 257 VAL A N 1
ATOM 2046 C CA . VAL A 1 257 ? 6.246 36.344 -11.234 1 93.44 257 VAL A CA 1
ATOM 2047 C C . VAL A 1 257 ? 6.367 36.344 -9.711 1 93.44 257 VAL A C 1
ATOM 2049 O O . VAL A 1 257 ? 5.512 36.906 -9.016 1 93.44 257 VAL A O 1
ATOM 2052 N N . ILE A 1 258 ? 7.391 35.719 -9.164 1 94.19 258 ILE A N 1
ATOM 2053 C CA . ILE A 1 258 ? 7.617 35.719 -7.723 1 94.19 258 ILE A CA 1
ATOM 2054 C C . ILE A 1 258 ? 8.094 37.094 -7.273 1 94.19 258 ILE A C 1
ATOM 2056 O O . ILE A 1 258 ? 9.094 37.625 -7.777 1 94.19 258 ILE A O 1
ATOM 2060 N N . PRO A 1 259 ? 7.391 37.656 -6.383 1 89.5 259 PRO A N 1
ATOM 2061 C CA . PRO A 1 259 ? 7.715 39.031 -5.996 1 89.5 259 PRO A CA 1
ATOM 2062 C C . PRO A 1 259 ? 9.148 39.188 -5.48 1 89.5 259 PRO A C 1
ATOM 2064 O O . PRO A 1 259 ? 9.578 38.438 -4.609 1 89.5 259 PRO A O 1
ATOM 2067 N N . SER A 1 260 ? 9.781 40.188 -5.883 1 85.12 260 SER A N 1
ATOM 2068 C CA . SER A 1 260 ? 11.18 40.406 -5.531 1 85.12 260 SER A CA 1
ATOM 2069 C C . SER A 1 260 ? 11.312 40.906 -4.09 1 85.12 260 SER A C 1
ATOM 2071 O O . SER A 1 260 ? 12.375 40.781 -3.482 1 85.12 260 SER A O 1
ATOM 2073 N N . HIS A 1 261 ? 10.273 41.438 -3.543 1 86.94 261 HIS A N 1
ATOM 2074 C CA . HIS A 1 261 ? 10.359 42 -2.193 1 86.94 261 HIS A CA 1
ATOM 2075 C C . HIS A 1 261 ? 10.242 40.875 -1.144 1 86.94 261 HIS A C 1
ATOM 2077 O O . HIS A 1 261 ? 10.469 41.125 0.044 1 86.94 261 HIS A O 1
ATOM 2083 N N . LEU A 1 262 ? 9.898 39.75 -1.578 1 91.12 262 LEU A N 1
ATOM 2084 C CA . LEU A 1 262 ? 9.891 38.625 -0.649 1 91.12 262 LEU A CA 1
ATOM 2085 C C . LEU A 1 262 ? 11.312 38.25 -0.255 1 91.12 262 LEU A C 1
ATOM 2087 O O . LEU A 1 262 ? 12.188 38.125 -1.114 1 91.12 262 LEU A O 1
ATOM 2091 N N . ASP A 1 263 ? 11.547 38.156 1.016 1 90.75 263 ASP A N 1
ATOM 2092 C CA . ASP A 1 263 ? 12.852 37.719 1.506 1 90.75 263 ASP A CA 1
ATOM 2093 C C . ASP A 1 263 ? 13.086 36.219 1.233 1 90.75 263 ASP A C 1
ATOM 2095 O O . ASP A 1 263 ? 12.469 35.375 1.873 1 90.75 263 ASP A O 1
ATOM 2099 N N . GLN A 1 264 ? 14.016 35.938 0.423 1 90.44 264 GLN A N 1
ATOM 2100 C CA . GLN A 1 264 ? 14.281 34.562 0.025 1 90.44 264 GLN A CA 1
ATOM 2101 C C . GLN A 1 264 ? 14.844 33.75 1.188 1 90.44 264 GLN A C 1
ATOM 2103 O O . GLN A 1 264 ? 14.742 32.531 1.203 1 90.44 264 GLN A O 1
ATOM 2108 N N . ASP A 1 265 ? 15.383 34.406 2.158 1 88.69 265 ASP A N 1
ATOM 2109 C CA . ASP A 1 265 ? 16.047 33.719 3.268 1 88.69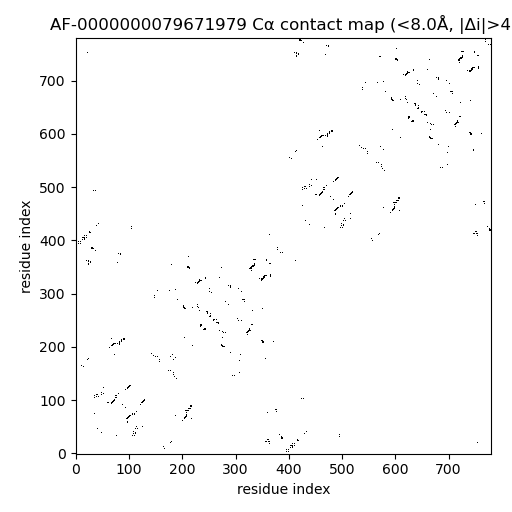 265 ASP A CA 1
ATOM 2110 C C . ASP A 1 265 ? 15.117 33.625 4.477 1 88.69 265 ASP A C 1
ATOM 2112 O O . ASP A 1 265 ? 15.508 33.094 5.527 1 88.69 265 ASP A O 1
ATOM 2116 N N . ARG A 1 266 ? 13.93 34.062 4.246 1 89 266 ARG A N 1
ATOM 2117 C CA . ARG A 1 266 ? 12.938 33.938 5.316 1 89 266 ARG A CA 1
ATOM 2118 C C . ARG A 1 266 ? 12.578 32.5 5.574 1 89 266 ARG A C 1
ATOM 2120 O O . ARG A 1 266 ? 12.453 31.703 4.637 1 89 266 ARG A O 1
ATOM 2127 N N . CYS A 1 267 ? 12.461 32.188 6.91 1 90.06 267 CYS A N 1
ATOM 2128 C CA . CYS A 1 267 ? 12.023 30.844 7.266 1 90.06 267 CYS A CA 1
ATOM 2129 C C . CYS A 1 267 ? 10.57 30.625 6.883 1 90.06 267 CYS A C 1
ATOM 2131 O O . CYS A 1 267 ? 9.727 31.5 7.082 1 90.06 267 CYS A O 1
ATOM 2133 N N . ALA A 1 268 ? 10.336 29.531 6.281 1 91.12 268 ALA A N 1
ATOM 2134 C CA . ALA A 1 268 ? 8.945 29.125 6.035 1 91.12 268 ALA A CA 1
ATOM 2135 C C . ALA A 1 268 ? 8.273 28.672 7.324 1 91.12 268 ALA A C 1
ATOM 2137 O O . ALA A 1 268 ? 8.93 28.109 8.211 1 91.12 268 ALA A O 1
ATOM 2138 N N . TRP A 1 269 ? 7.047 29 7.5 1 92.44 269 TRP A N 1
ATOM 2139 C CA . TRP A 1 269 ? 6.344 28.531 8.688 1 92.44 269 TRP A CA 1
ATOM 2140 C C . TRP A 1 269 ? 5.992 27.062 8.562 1 92.44 269 TRP A C 1
ATOM 2142 O O . TRP A 1 269 ? 5.82 26.547 7.457 1 92.44 269 TRP A O 1
ATOM 2152 N N . LEU A 1 270 ? 5.91 26.328 9.703 1 91.94 270 LEU A N 1
ATOM 2153 C CA . LEU A 1 270 ? 5.613 24.891 9.758 1 91.94 270 LEU A CA 1
ATOM 2154 C C . LEU A 1 270 ? 4.109 24.656 9.727 1 91.94 270 LEU A C 1
ATOM 2156 O O . LEU A 1 270 ? 3.354 25.312 10.438 1 91.94 270 LEU A O 1
ATOM 2160 N N . SER A 1 271 ? 3.688 23.688 8.93 1 91.88 271 SER A N 1
ATOM 2161 C CA . SER A 1 271 ? 2.26 23.5 8.688 1 91.88 271 SER A CA 1
ATOM 2162 C C . SER A 1 271 ? 1.737 22.266 9.398 1 91.88 271 SER A C 1
ATOM 2164 O O . SER A 1 271 ? 0.556 21.922 9.289 1 91.88 271 SER A O 1
ATOM 2166 N N . GLY A 1 272 ? 2.502 21.562 10.148 1 94.19 272 GLY A N 1
ATOM 2167 C CA . GLY A 1 272 ? 2.074 20.312 10.773 1 94.19 272 GLY A CA 1
ATOM 2168 C C . GLY A 1 272 ? 1.089 20.516 11.906 1 94.19 272 GLY A C 1
ATOM 2169 O O . GLY A 1 272 ? 0.266 19.656 12.188 1 94.19 272 GLY A O 1
ATOM 2170 N N . MET A 1 273 ? 1.233 21.641 12.57 1 97.25 273 MET A N 1
ATOM 2171 C CA . MET A 1 273 ? 0.333 22.109 13.625 1 97.25 273 MET A CA 1
ATOM 2172 C C . MET A 1 273 ? 0.127 23.609 13.539 1 97.25 273 MET A C 1
ATOM 2174 O O . MET A 1 273 ? 1.09 24.375 13.602 1 97.25 273 MET A O 1
ATOM 2178 N N . ASN A 1 274 ? -1.109 24.016 13.375 1 98 274 ASN A N 1
ATOM 2179 C CA . ASN A 1 274 ? -1.418 25.438 13.281 1 98 274 ASN A CA 1
ATOM 2180 C C . ASN A 1 274 ? -2.686 25.781 14.047 1 98 274 ASN A C 1
ATOM 2182 O O . ASN A 1 274 ? -3.617 24.984 14.125 1 98 274 ASN A O 1
ATOM 2186 N N . ILE A 1 275 ? -2.658 26.953 14.648 1 98.75 275 ILE A N 1
ATOM 2187 C CA . ILE A 1 275 ? -3.891 27.547 15.164 1 98.75 275 ILE A CA 1
ATOM 2188 C C . ILE A 1 275 ? -4.434 28.562 14.156 1 98.75 275 ILE A C 1
ATOM 2190 O O . ILE A 1 275 ? -3.711 29.469 13.719 1 98.75 275 ILE A O 1
ATOM 2194 N N . PHE A 1 276 ? -5.715 28.406 13.734 1 98.56 276 PHE A N 1
ATOM 2195 C CA . PHE A 1 276 ? -6.316 29.266 12.727 1 98.56 276 PHE A CA 1
ATOM 2196 C C . PHE A 1 276 ? -7.434 30.109 13.336 1 98.56 276 PHE A C 1
ATOM 2198 O O . PHE A 1 276 ? -8.258 29.594 14.094 1 98.56 276 PHE A O 1
ATOM 2205 N N . ASP A 1 277 ? -7.395 31.359 13.055 1 98.56 277 ASP A N 1
ATOM 2206 C CA . ASP A 1 277 ? -8.547 32.219 13.242 1 98.56 277 ASP A CA 1
ATOM 2207 C C . ASP A 1 277 ? -9.43 32.25 11.992 1 98.56 277 ASP A C 1
ATOM 2209 O O . ASP A 1 277 ? -9.156 33 11.047 1 98.56 277 ASP A O 1
ATOM 2213 N N . LEU A 1 278 ? -10.508 31.5 12.047 1 97.94 278 LEU A N 1
ATOM 2214 C CA . LEU A 1 278 ? -11.336 31.328 10.859 1 97.94 278 LEU A CA 1
ATOM 2215 C C . LEU A 1 278 ? -12.141 32.594 10.555 1 97.94 278 LEU A C 1
ATOM 2217 O O . LEU A 1 278 ? -12.477 32.844 9.398 1 97.94 278 LEU A O 1
ATOM 2221 N N . GLU A 1 279 ? -12.445 33.312 11.547 1 96.31 279 GLU A N 1
ATOM 2222 C CA . GLU A 1 279 ? -13.102 34.594 11.312 1 96.31 279 GLU A CA 1
ATOM 2223 C C . GLU A 1 279 ? -12.211 35.531 10.508 1 96.31 279 GLU A C 1
ATOM 2225 O O . GLU A 1 279 ? -12.656 36.125 9.523 1 96.31 279 GLU A O 1
ATOM 2230 N N . ALA A 1 280 ? -11.016 35.656 10.977 1 97.44 280 ALA A N 1
ATOM 2231 C CA . ALA A 1 280 ? -10.055 36.469 10.242 1 97.44 280 ALA A CA 1
ATOM 2232 C C . ALA A 1 280 ? -9.859 35.969 8.82 1 97.44 280 ALA A C 1
ATOM 2234 O O . ALA A 1 280 ? -9.742 36.75 7.879 1 97.44 280 ALA A O 1
ATOM 2235 N N . TRP A 1 281 ? -9.836 34.656 8.68 1 97.94 281 TRP A N 1
ATOM 2236 C CA . TRP A 1 281 ? -9.664 34.031 7.371 1 97.94 281 TRP A CA 1
ATOM 2237 C C . TRP A 1 281 ? -10.82 34.406 6.441 1 97.94 281 TRP A C 1
ATOM 2239 O O . TRP A 1 281 ? -10.602 34.781 5.293 1 97.94 281 TRP A O 1
ATOM 2249 N N . ARG A 1 282 ? -12.031 34.344 6.918 1 95.69 282 ARG A N 1
ATOM 2250 C CA . ARG A 1 282 ? -13.219 34.625 6.125 1 95.69 282 ARG A CA 1
ATOM 2251 C C . ARG A 1 282 ? -13.258 36.094 5.719 1 95.69 282 ARG A C 1
ATOM 2253 O O . ARG A 1 282 ? -13.82 36.469 4.68 1 95.69 282 ARG A O 1
ATOM 2260 N N . ARG A 1 283 ? -12.633 36.906 6.48 1 95.31 283 ARG A N 1
ATOM 2261 C CA . ARG A 1 283 ? -12.617 38.344 6.199 1 95.31 283 ARG A CA 1
ATOM 2262 C C . ARG A 1 283 ? -11.492 38.688 5.238 1 95.31 283 ARG A C 1
ATOM 2264 O O . ARG A 1 283 ? -11.438 39.812 4.727 1 95.31 283 ARG A O 1
ATOM 2271 N N . SER A 1 284 ? -10.742 37.719 5.035 1 94.38 284 SER A N 1
ATOM 2272 C CA . SER A 1 284 ? -9.602 37.969 4.164 1 94.38 284 SER A CA 1
ATOM 2273 C C . SER A 1 284 ? -9.828 37.375 2.775 1 94.38 284 SER A C 1
ATOM 2275 O O . SER A 1 284 ? -10.828 36.688 2.541 1 94.38 284 SER A O 1
ATOM 2277 N N . ASN A 1 285 ? -8.984 37.656 1.882 1 89.88 285 ASN A N 1
ATOM 2278 C CA . ASN A 1 285 ? -9.008 37.094 0.532 1 89.88 285 ASN A CA 1
ATOM 2279 C C . ASN A 1 285 ? -7.957 36 0.358 1 89.88 285 ASN A C 1
ATOM 2281 O O . ASN A 1 285 ? -7.426 35.812 -0.737 1 89.88 285 ASN A O 1
ATOM 2285 N N . THR A 1 286 ? -7.727 35.312 1.418 1 95.38 286 THR A N 1
ATOM 2286 C CA . THR A 1 286 ? -6.598 34.375 1.399 1 95.38 286 THR A CA 1
ATOM 2287 C C . THR A 1 286 ? -6.879 33.219 0.478 1 95.38 286 THR A C 1
ATOM 2289 O O . THR A 1 286 ? -6.023 32.812 -0.32 1 95.38 286 THR A O 1
ATOM 2292 N N . THR A 1 287 ? -8.062 32.562 0.539 1 94.62 287 THR A N 1
ATOM 2293 C CA . THR A 1 287 ? -8.422 31.438 -0.324 1 94.62 287 THR A CA 1
ATOM 2294 C C . THR A 1 287 ? -8.391 31.859 -1.792 1 94.62 287 THR A C 1
ATOM 2296 O O . THR A 1 287 ? -7.859 31.141 -2.637 1 94.62 287 THR A O 1
ATOM 2299 N N . THR A 1 288 ? -8.906 33.031 -2.066 1 94.44 288 THR A N 1
ATOM 2300 C CA . THR A 1 288 ? -8.883 33.562 -3.42 1 94.44 288 THR A CA 1
ATOM 2301 C C . THR A 1 288 ? -7.449 33.812 -3.887 1 94.44 288 THR A C 1
ATOM 2303 O O . THR A 1 288 ? -7.105 33.5 -5.031 1 94.44 288 THR A O 1
ATOM 2306 N N . SER A 1 289 ? -6.707 34.375 -2.975 1 95.62 289 SER A N 1
ATOM 2307 C CA . SER A 1 289 ? -5.297 34.625 -3.283 1 95.62 289 SER A CA 1
ATOM 2308 C C . SER A 1 289 ? -4.59 33.312 -3.627 1 95.62 289 SER A C 1
ATOM 2310 O O . SER A 1 289 ? -3.775 33.25 -4.555 1 95.62 289 SER A O 1
ATOM 2312 N N . TYR A 1 290 ? -4.844 32.281 -2.904 1 95.75 290 TYR A N 1
ATOM 2313 C CA . TYR A 1 290 ? -4.277 30.953 -3.18 1 95.75 290 TYR A CA 1
ATOM 2314 C C . TYR A 1 290 ? -4.59 30.516 -4.605 1 95.75 290 TYR A C 1
ATOM 2316 O O . TYR A 1 290 ? -3.695 30.094 -5.34 1 95.75 290 TYR A O 1
ATOM 2324 N N . HIS A 1 291 ? -5.777 30.641 -5.02 1 94.44 291 HIS A N 1
ATOM 2325 C CA . HIS A 1 291 ? -6.207 30.234 -6.355 1 94.44 291 HIS A CA 1
ATOM 2326 C C . HIS A 1 291 ? -5.539 31.094 -7.426 1 94.44 291 HIS A C 1
ATOM 2328 O O . HIS A 1 291 ? -5.215 30.609 -8.508 1 94.44 291 HIS A O 1
ATOM 2334 N N . LYS A 1 292 ? -5.438 32.312 -7.164 1 95.12 292 LYS A N 1
ATOM 2335 C CA . LYS A 1 292 ? -4.754 33.188 -8.102 1 95.12 292 LYS A CA 1
ATOM 2336 C C . LYS A 1 292 ? -3.318 32.719 -8.344 1 95.12 292 LYS A C 1
ATOM 2338 O O . LYS A 1 292 ? -2.854 32.688 -9.484 1 95.12 292 LYS A O 1
ATOM 2343 N N . TRP A 1 293 ? -2.693 32.406 -7.27 1 95.06 293 TRP A N 1
ATOM 2344 C CA . TRP A 1 293 ? -1.318 31.938 -7.395 1 95.06 293 TRP A CA 1
ATOM 2345 C C . TRP A 1 293 ? -1.261 30.625 -8.18 1 95.06 293 TRP A C 1
ATOM 2347 O O . TRP A 1 293 ? -0.355 30.422 -8.992 1 95.06 293 TRP A O 1
ATOM 2357 N N . LEU A 1 294 ? -2.172 29.719 -7.93 1 92.69 294 LEU A N 1
ATOM 2358 C CA . LEU A 1 294 ? -2.225 28.453 -8.672 1 92.69 294 LEU A CA 1
ATOM 2359 C C . LEU A 1 294 ? -2.375 28.719 -10.164 1 92.69 294 LEU A C 1
ATOM 2361 O O . LEU A 1 294 ? -1.698 28.078 -10.984 1 92.69 294 LEU A O 1
ATOM 2365 N N . LYS A 1 295 ? -3.229 29.594 -10.492 1 93.31 295 LYS A N 1
ATOM 2366 C CA . LYS A 1 295 ? -3.447 29.938 -11.891 1 93.31 295 LYS A CA 1
ATOM 2367 C C . LYS A 1 295 ? -2.188 30.531 -12.516 1 93.31 295 LYS A C 1
ATOM 2369 O O . LYS A 1 295 ? -1.854 30.234 -13.664 1 93.31 295 LYS A O 1
ATOM 2374 N N . LEU A 1 296 ? -1.585 31.359 -11.773 1 94.31 296 LEU A N 1
ATOM 2375 C CA . LEU A 1 296 ? -0.337 31.953 -12.25 1 94.31 296 LEU A CA 1
ATOM 2376 C C . LEU A 1 296 ? 0.708 30.859 -12.508 1 94.31 296 LEU A C 1
ATOM 2378 O O . LEU A 1 296 ? 1.473 30.953 -13.469 1 94.31 296 LEU A O 1
ATOM 2382 N N . SER A 1 297 ? 0.774 29.922 -11.562 1 91.75 297 SER A N 1
ATOM 2383 C CA . SER A 1 297 ? 1.709 28.812 -11.766 1 91.75 297 SER A CA 1
ATOM 2384 C C . SER A 1 297 ? 1.391 28.047 -13.039 1 91.75 297 SER A C 1
ATOM 2386 O O . SER A 1 297 ? 2.295 27.703 -13.805 1 91.75 297 SER A O 1
ATOM 2388 N N . LEU A 1 298 ? 0.137 27.75 -13.25 1 89.5 298 LEU A N 1
ATOM 2389 C CA . LEU A 1 298 ? -0.314 27.062 -14.461 1 89.5 298 LEU A CA 1
ATOM 2390 C C . LEU A 1 298 ? 0.111 27.844 -15.703 1 89.5 298 LEU A C 1
ATOM 2392 O O . LEU A 1 298 ? 0.68 27.266 -16.641 1 89.5 298 LEU A O 1
ATOM 2396 N N . ASN A 1 299 ? -0.101 29.047 -15.664 1 92.25 299 ASN A N 1
ATOM 2397 C CA . ASN A 1 299 ? 0.192 29.922 -16.797 1 92.25 299 ASN A CA 1
ATOM 2398 C C . ASN A 1 299 ? 1.695 30.078 -17.016 1 92.25 299 ASN A C 1
ATOM 2400 O O . ASN A 1 299 ? 2.139 30.484 -18.078 1 92.25 299 ASN A O 1
ATOM 2404 N N . SER A 1 300 ? 2.395 29.828 -15.969 1 92.31 300 SER A N 1
ATOM 2405 C CA . SER A 1 300 ? 3.844 29.969 -16.031 1 92.31 300 SER A CA 1
ATOM 2406 C C . SER A 1 300 ? 4.516 28.625 -16.328 1 92.31 300 SER A C 1
ATOM 2408 O O . SER A 1 300 ? 5.719 28.469 -16.109 1 92.31 300 SER A O 1
ATOM 2410 N N . GLY A 1 301 ? 3.803 27.562 -16.656 1 87.75 301 GLY A N 1
ATOM 2411 C CA . GLY A 1 301 ? 4.352 26.266 -17.016 1 87.75 301 GLY 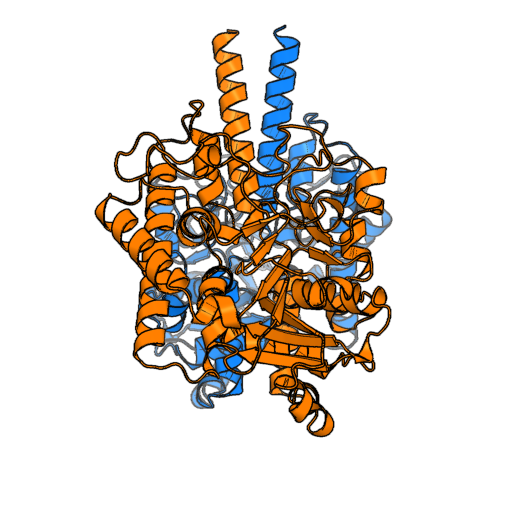A CA 1
ATOM 2412 C C . GLY A 1 301 ? 4.797 25.453 -15.828 1 87.75 301 GLY A C 1
ATOM 2413 O O . GLY A 1 301 ? 5.777 24.703 -15.906 1 87.75 301 GLY A O 1
ATOM 2414 N N . PHE A 1 302 ? 4.215 25.719 -14.648 1 85.88 302 PHE A N 1
ATOM 2415 C CA . PHE A 1 302 ? 4.422 24.938 -13.438 1 85.88 302 PHE A CA 1
ATOM 2416 C C . PHE A 1 302 ? 5.84 25.125 -12.906 1 85.88 302 PHE A C 1
ATOM 2418 O O . PHE A 1 302 ? 6.422 24.219 -12.328 1 85.88 302 PHE A O 1
ATOM 2425 N N . THR A 1 303 ? 6.438 26.328 -13.078 1 85.94 303 THR A N 1
ATOM 2426 C CA . THR A 1 303 ? 7.848 26.5 -12.75 1 85.94 303 THR A CA 1
ATOM 2427 C C . THR A 1 303 ? 8.008 27.391 -11.516 1 85.94 303 THR A C 1
ATOM 2429 O O . THR A 1 303 ? 9.125 27.641 -11.07 1 85.94 303 THR A O 1
ATOM 2432 N N . LEU A 1 304 ? 6.887 27.828 -10.938 1 91 304 LEU A N 1
ATOM 2433 C CA . LEU A 1 304 ? 6.984 28.828 -9.867 1 91 304 LEU A CA 1
ATOM 2434 C C . LEU A 1 304 ? 7.438 28.188 -8.562 1 91 304 LEU A C 1
ATOM 2436 O O . LEU A 1 304 ? 8.055 28.844 -7.723 1 91 304 LEU A O 1
ATOM 2440 N N . TRP A 1 305 ? 7.027 27 -8.359 1 89 305 TRP A N 1
ATOM 2441 C CA . TRP A 1 305 ? 7.402 26.328 -7.125 1 89 305 TRP A CA 1
ATOM 2442 C C . TRP A 1 305 ? 7.34 24.812 -7.301 1 89 305 TRP A C 1
ATOM 2444 O O . TRP A 1 305 ? 6.789 24.312 -8.281 1 89 305 TRP A O 1
ATOM 2454 N N . GLN A 1 306 ? 7.906 24.125 -6.297 1 79.75 306 GLN A N 1
ATOM 2455 C CA . GLN A 1 306 ? 7.863 22.656 -6.25 1 79.75 306 GLN A CA 1
ATOM 2456 C C . GLN A 1 306 ? 6.484 22.156 -5.82 1 79.75 306 GLN A C 1
ATOM 2458 O O . GLN A 1 306 ? 5.734 22.891 -5.168 1 79.75 306 GLN A O 1
ATOM 2463 N N . PRO A 1 307 ? 6.227 20.891 -6.16 1 81.44 307 PRO A N 1
ATOM 2464 C CA . PRO A 1 307 ? 4.906 20.359 -5.797 1 81.44 307 PRO A CA 1
ATOM 2465 C C . PRO A 1 307 ? 4.648 20.406 -4.293 1 81.44 307 PRO A C 1
ATOM 2467 O O . PRO A 1 307 ? 5.562 20.172 -3.498 1 81.44 307 PRO A O 1
ATOM 2470 N N . GLY A 1 308 ? 3.361 20.656 -3.988 1 82.62 308 GLY A N 1
ATOM 2471 C CA . GLY A 1 308 ? 2.949 20.672 -2.594 1 82.62 308 GLY A CA 1
ATOM 2472 C C . GLY A 1 308 ? 1.982 21.797 -2.271 1 82.62 308 GLY A C 1
ATOM 2473 O O . GLY A 1 308 ? 1.89 22.781 -3.018 1 82.62 308 GLY A O 1
ATOM 2474 N N . VAL A 1 309 ? 1.462 21.688 -1.14 1 85.25 309 VAL A N 1
ATOM 2475 C CA . VAL A 1 309 ? 0.454 22.656 -0.726 1 85.25 309 VAL A CA 1
ATOM 2476 C C . VAL A 1 309 ? 1.129 23.844 -0.047 1 85.25 309 VAL A C 1
ATOM 2478 O O . VAL A 1 309 ? 0.625 24.969 -0.107 1 85.25 309 VAL A O 1
ATOM 2481 N N . LEU A 1 310 ? 2.299 23.703 0.434 1 87.62 310 LEU A N 1
ATOM 2482 C CA . LEU A 1 310 ? 2.922 24.719 1.265 1 87.62 310 LEU A CA 1
ATOM 2483 C C . LEU A 1 310 ? 3.414 25.891 0.413 1 87.62 310 LEU A C 1
ATOM 2485 O O . LEU A 1 310 ? 3.189 27.047 0.755 1 87.62 310 LEU A O 1
ATOM 2489 N N . PRO A 1 311 ? 3.977 25.641 -0.748 1 89.88 311 PRO A N 1
ATOM 2490 C CA . PRO A 1 311 ? 4.543 26.766 -1.488 1 89.88 311 PRO A CA 1
ATOM 2491 C C . PRO A 1 311 ? 3.492 27.812 -1.854 1 89.88 311 PRO A C 1
ATOM 2493 O O . PRO A 1 311 ? 3.648 29 -1.521 1 89.88 311 PRO A O 1
ATOM 2496 N N . PRO A 1 312 ? 2.416 27.453 -2.496 1 92.19 312 PRO A N 1
ATOM 2497 C CA . PRO A 1 312 ? 1.42 28.5 -2.748 1 92.19 312 PRO A CA 1
ATOM 2498 C C . PRO A 1 312 ? 0.813 29.062 -1.465 1 92.19 312 PRO A C 1
ATOM 2500 O O . PRO A 1 312 ? 0.363 30.219 -1.439 1 92.19 312 PRO A O 1
ATOM 2503 N N . SER A 1 313 ? 0.809 28.312 -0.4 1 94.19 313 SER A N 1
ATOM 2504 C CA . SER A 1 313 ? 0.304 28.797 0.878 1 94.19 313 SER A CA 1
ATOM 2505 C C . SER A 1 313 ? 1.204 29.891 1.447 1 94.19 313 SER A C 1
ATOM 2507 O O . SER A 1 313 ? 0.72 30.844 2.061 1 94.19 313 SER A O 1
ATOM 2509 N N . LEU A 1 314 ? 2.504 29.719 1.263 1 94.19 314 LEU A N 1
ATOM 2510 C CA . LEU A 1 314 ? 3.439 30.734 1.731 1 94.19 314 LEU A CA 1
ATOM 2511 C C . LEU A 1 314 ? 3.125 32.094 1.11 1 94.19 314 LEU A C 1
ATOM 2513 O O . LEU A 1 314 ? 3.213 33.125 1.783 1 94.19 314 LEU A O 1
ATOM 2517 N N . LEU A 1 315 ? 2.742 32.031 -0.151 1 95.56 315 LEU A N 1
ATOM 2518 C CA . LEU A 1 315 ? 2.428 33.281 -0.879 1 95.56 315 LEU A CA 1
ATOM 2519 C C . LEU A 1 315 ? 1.054 33.812 -0.481 1 95.56 315 LEU A C 1
ATOM 2521 O O . LEU A 1 315 ? 0.903 35 -0.196 1 95.56 315 LEU A O 1
ATOM 2525 N N . ALA A 1 316 ? 0.132 32.969 -0.386 1 96.06 316 ALA A N 1
ATOM 2526 C CA . ALA A 1 316 ? -1.25 33.344 -0.124 1 96.06 316 ALA A CA 1
ATOM 2527 C C . ALA A 1 316 ? -1.407 33.875 1.298 1 96.06 316 ALA A C 1
ATOM 2529 O O . ALA A 1 316 ? -2.24 34.75 1.551 1 96.06 316 ALA A O 1
ATOM 2530 N N . PHE A 1 317 ? -0.605 33.406 2.248 1 96.5 317 PHE A N 1
ATOM 2531 C CA . PHE A 1 317 ? -0.745 33.781 3.654 1 96.5 317 PHE A CA 1
ATOM 2532 C C . PHE A 1 317 ? 0.248 34.875 4.031 1 96.5 317 PHE A C 1
ATOM 2534 O O . PHE A 1 317 ? 0.44 35.156 5.211 1 96.5 317 PHE A O 1
ATOM 2541 N N . GLN A 1 318 ? 0.907 35.438 3.07 1 93.94 318 GLN A N 1
ATOM 2542 C CA . GLN A 1 318 ? 1.836 36.531 3.359 1 93.94 318 GLN A CA 1
ATOM 2543 C C . GLN A 1 318 ? 1.153 37.625 4.156 1 93.94 318 GLN A C 1
ATOM 2545 O O . GLN A 1 318 ? 0.094 38.125 3.766 1 93.94 318 GLN A O 1
ATOM 2550 N N . GLY A 1 319 ? 1.735 37.938 5.254 1 93.75 319 GLY A N 1
ATOM 2551 C CA . GLY A 1 319 ? 1.206 39 6.102 1 93.75 319 GLY A CA 1
ATOM 2552 C C . GLY A 1 319 ? 0.148 38.5 7.074 1 93.75 319 GLY A C 1
ATOM 2553 O O . GLY A 1 319 ? -0.339 39.281 7.902 1 93.75 319 GLY A O 1
ATOM 2554 N N . HIS A 1 320 ? -0.156 37.25 7.051 1 97.31 320 HIS A N 1
ATOM 2555 C CA . HIS A 1 320 ? -1.252 36.719 7.855 1 97.31 320 HIS A CA 1
ATOM 2556 C C . HIS A 1 320 ? -0.761 35.656 8.828 1 97.31 320 HIS A C 1
ATOM 2558 O O . HIS A 1 320 ? -1.564 34.938 9.422 1 97.31 320 HIS A O 1
ATOM 2564 N N . VAL A 1 321 ? 0.585 35.531 9.023 1 96.31 321 VAL A N 1
ATOM 2565 C CA . VAL A 1 321 ? 1.162 34.531 9.898 1 96.31 321 VAL A CA 1
ATOM 2566 C C . VAL A 1 321 ? 1.684 35.188 11.172 1 96.31 321 VAL A C 1
ATOM 2568 O O . VAL A 1 321 ? 2.412 36.188 11.117 1 96.31 321 VAL A O 1
ATOM 2571 N N . HIS A 1 322 ? 1.235 34.688 12.289 1 96.81 322 HIS A N 1
ATOM 2572 C CA . HIS A 1 322 ? 1.743 35.094 13.602 1 96.81 322 HIS A CA 1
ATOM 2573 C C . HIS A 1 322 ? 2.717 34.031 14.148 1 96.81 322 HIS A C 1
ATOM 2575 O O . HIS A 1 322 ? 2.309 32.938 14.508 1 96.81 322 HIS A O 1
ATOM 2581 N N . PRO A 1 323 ? 4.027 34.344 14.188 1 93.94 323 PRO A N 1
ATOM 2582 C CA . PRO A 1 323 ? 4.969 33.375 14.742 1 93.94 323 PRO A CA 1
ATOM 2583 C C . PRO A 1 323 ? 4.668 33.031 16.203 1 93.94 323 PRO A C 1
ATOM 2585 O O . PRO A 1 323 ? 4.348 33.906 17 1 93.94 323 PRO A O 1
ATOM 2588 N N . ILE A 1 324 ? 4.668 31.812 16.516 1 95.19 324 ILE A N 1
ATOM 2589 C CA . ILE A 1 324 ? 4.438 31.375 17.891 1 95.19 324 ILE A CA 1
ATOM 2590 C C . ILE A 1 324 ? 5.684 30.672 18.422 1 95.19 324 ILE A C 1
ATOM 2592 O O . ILE A 1 324 ? 6.676 30.531 17.703 1 95.19 324 ILE A O 1
ATOM 2596 N N . ASP A 1 325 ? 5.645 30.266 19.688 1 92.56 325 ASP A N 1
ATOM 2597 C CA . ASP A 1 325 ? 6.793 29.656 20.344 1 92.56 325 ASP A CA 1
ATOM 2598 C C . ASP A 1 325 ? 7.266 28.406 19.578 1 92.56 325 ASP A C 1
ATOM 2600 O O . ASP A 1 325 ? 6.453 27.578 19.188 1 92.56 325 ASP A O 1
ATOM 2604 N N . PRO A 1 326 ? 8.578 28.297 19.391 1 91.06 326 PRO A N 1
ATOM 2605 C CA . PRO A 1 326 ? 9.125 27.172 18.609 1 91.06 326 PRO A CA 1
ATOM 2606 C C . PRO A 1 326 ? 8.875 25.828 19.281 1 91.06 326 PRO A C 1
ATOM 2608 O O . PRO A 1 326 ? 8.922 24.781 18.609 1 91.06 326 PRO A O 1
ATOM 2611 N N . LEU A 1 327 ? 8.594 25.797 20.516 1 92 327 LEU A N 1
ATOM 2612 C CA . LEU A 1 327 ? 8.422 24.531 21.234 1 92 327 LEU A CA 1
ATOM 2613 C C . LEU A 1 327 ? 7.031 23.953 20.969 1 92 327 LEU A C 1
ATOM 2615 O O . LEU A 1 327 ? 6.762 22.797 21.328 1 92 327 LEU A O 1
ATOM 2619 N N . TRP A 1 328 ? 6.215 24.719 20.266 1 95.56 328 TRP A N 1
ATOM 2620 C CA . TRP A 1 328 ? 4.91 24.172 19.922 1 95.56 328 TRP A CA 1
ATOM 2621 C C . TRP A 1 328 ? 5.047 23.016 18.938 1 95.56 328 TRP A C 1
ATOM 2623 O O . TRP A 1 328 ? 4.203 22.125 18.906 1 95.56 328 TRP A O 1
ATOM 2633 N N . GLN A 1 329 ? 6.148 23.094 18.156 1 93.75 329 GLN A N 1
ATOM 2634 C CA . GLN A 1 329 ? 6.297 22.047 17.141 1 93.75 329 GLN A CA 1
ATOM 2635 C C . GLN A 1 329 ? 7.766 21.844 16.797 1 93.75 329 GLN A C 1
ATOM 2637 O O . GLN A 1 329 ? 8.508 22.797 16.594 1 93.75 329 GLN A O 1
ATOM 2642 N N . VAL A 1 330 ? 8.133 20.625 16.766 1 91.44 330 VAL A N 1
ATOM 2643 C CA . VAL A 1 330 ? 9.406 20.219 16.188 1 91.44 330 VAL A CA 1
ATOM 2644 C C . VAL A 1 330 ? 9.156 19.328 14.969 1 91.44 330 VAL A C 1
ATOM 2646 O O . VAL A 1 330 ? 8.445 18.328 15.062 1 91.44 330 VAL A O 1
ATOM 2649 N N . ALA A 1 331 ? 9.766 19.734 13.82 1 90.81 331 ALA A N 1
ATOM 2650 C CA . ALA A 1 331 ? 9.539 19.031 12.562 1 90.81 331 ALA A CA 1
ATOM 2651 C C . ALA A 1 331 ? 10.789 18.297 12.109 1 90.81 331 ALA A C 1
ATOM 2653 O O . ALA A 1 331 ? 11.812 18.312 12.805 1 90.81 331 ALA A O 1
ATOM 2654 N N . GLY A 1 332 ? 10.664 17.531 11.031 1 87.25 332 GLY A N 1
ATOM 2655 C CA . GLY A 1 332 ? 11.812 16.906 10.398 1 87.25 332 GLY A CA 1
ATOM 2656 C C . GLY A 1 332 ? 12.086 15.5 10.898 1 87.25 332 GLY A C 1
ATOM 2657 O O . GLY A 1 332 ? 13.195 14.984 10.742 1 87.25 332 GLY A O 1
ATOM 2658 N N . LEU A 1 333 ? 11.117 14.906 11.477 1 91.19 333 LEU A N 1
ATOM 2659 C CA . LEU A 1 333 ? 11.375 13.617 12.102 1 91.19 333 LEU A CA 1
ATOM 2660 C C . LEU A 1 333 ? 11.141 12.477 11.109 1 91.19 333 LEU A C 1
ATOM 2662 O O . LEU A 1 333 ? 11.453 11.32 11.398 1 91.19 333 LEU A O 1
ATOM 2666 N N . GLY A 1 334 ? 10.617 12.797 9.938 1 89.06 334 GLY A N 1
ATOM 2667 C CA . GLY A 1 334 ? 10.406 11.797 8.906 1 89.06 334 GLY A CA 1
ATOM 2668 C C . GLY A 1 334 ? 11.5 11.781 7.859 1 89.06 334 GLY A C 1
ATOM 2669 O O . GLY A 1 334 ? 11.242 11.523 6.684 1 89.06 334 GLY A O 1
ATOM 2670 N N . TYR A 1 335 ? 12.633 12.25 8.234 1 83.88 335 TYR A N 1
ATOM 2671 C CA . TYR A 1 335 ? 13.805 12.188 7.371 1 83.88 335 TYR A CA 1
ATOM 2672 C C . TYR A 1 335 ? 14.828 11.203 7.918 1 83.88 335 TYR A C 1
ATOM 2674 O O . TYR A 1 335 ? 14.625 10.602 8.977 1 83.88 335 TYR A O 1
ATOM 2682 N N . ARG A 1 336 ? 15.883 10.844 7.188 1 72.88 336 ARG A N 1
ATOM 2683 C CA . ARG A 1 336 ? 16.875 9.836 7.52 1 72.88 336 ARG A CA 1
ATOM 2684 C C . ARG A 1 336 ? 17.641 10.219 8.781 1 72.88 336 ARG A C 1
ATOM 2686 O O . ARG A 1 336 ? 18 9.359 9.586 1 72.88 336 ARG A O 1
ATOM 2693 N N . SER A 1 337 ? 17.953 11.453 8.914 1 68 337 SER A N 1
ATOM 2694 C CA . SER A 1 337 ? 18.625 11.938 10.109 1 68 337 SER A CA 1
ATOM 2695 C C . SER A 1 337 ? 17.875 13.117 10.727 1 68 337 SER A C 1
ATOM 2697 O O . SER A 1 337 ? 17.422 14.008 10.016 1 68 337 SER A O 1
ATOM 2699 N N . SER A 1 338 ? 17.484 12.797 12.008 1 64.75 338 SER A N 1
ATOM 2700 C CA . SER A 1 338 ? 16.875 13.922 12.711 1 64.75 338 SER A CA 1
ATOM 2701 C C . SER A 1 338 ? 17.922 14.766 13.422 1 64.75 338 SER A C 1
ATOM 2703 O O . SER A 1 338 ? 18.875 14.234 14 1 64.75 338 SER A O 1
ATOM 2705 N N . SER A 1 339 ? 17.797 15.922 13.102 1 64.06 339 SER A N 1
ATOM 2706 C CA . SER A 1 339 ? 18.781 16.828 13.688 1 64.06 339 SER A CA 1
ATOM 2707 C C . SER A 1 339 ? 18.359 17.266 15.094 1 64.06 339 SER A C 1
ATOM 2709 O O . SER A 1 339 ? 19.172 17.812 15.844 1 64.06 339 SER A O 1
ATOM 2711 N N . ALA A 1 340 ? 17.156 16.969 15.445 1 69.69 340 ALA A N 1
ATOM 2712 C CA . ALA A 1 340 ? 16.719 17.484 16.734 1 69.69 340 ALA A CA 1
ATOM 2713 C C . ALA A 1 340 ? 17.266 16.625 17.875 1 69.69 340 ALA A C 1
ATOM 2715 O O . ALA A 1 340 ? 17.188 15.406 17.844 1 69.69 340 ALA A O 1
ATOM 2716 N N . GLY A 1 341 ? 17.969 17.344 18.781 1 74.06 341 GLY A N 1
ATOM 2717 C CA . GLY A 1 341 ? 18.531 16.656 19.938 1 74.06 341 GLY A CA 1
ATOM 2718 C C . GLY A 1 341 ? 17.469 16.125 20.891 1 74.06 341 GLY A C 1
ATOM 2719 O O . GLY A 1 341 ? 16.312 16.531 20.828 1 74.06 341 GLY A O 1
ATOM 2720 N N . GLY A 1 342 ? 17.828 15.328 21.766 1 81 342 GLY A N 1
ATOM 2721 C CA . GLY A 1 342 ? 16.953 14.648 22.688 1 81 342 GLY A CA 1
ATOM 2722 C C . GLY A 1 342 ? 16.172 15.602 23.594 1 81 342 GLY A C 1
ATOM 2723 O O . GLY A 1 342 ? 14.969 15.422 23.797 1 81 342 GLY A O 1
ATOM 2724 N N . GLN A 1 343 ? 16.719 16.75 24.016 1 86.5 343 GLN A N 1
ATOM 2725 C CA . GLN A 1 343 ? 16.062 17.656 24.953 1 86.5 343 GLN A CA 1
ATOM 2726 C C . GLN A 1 343 ? 14.938 18.422 24.266 1 86.5 343 GLN A C 1
ATOM 2728 O O . GLN A 1 343 ? 13.859 18.609 24.828 1 86.5 343 GLN A O 1
ATOM 2733 N N . ILE A 1 344 ? 15.188 18.812 23.094 1 87.75 344 ILE A N 1
ATOM 2734 C CA . ILE A 1 344 ? 14.188 19.562 22.328 1 87.75 344 ILE A CA 1
ATOM 2735 C C . ILE A 1 344 ? 13.016 18.656 21.984 1 87.75 344 ILE A C 1
ATOM 2737 O O . ILE A 1 344 ? 11.859 19.078 22 1 87.75 344 ILE A O 1
ATOM 2741 N N . LEU A 1 345 ? 13.297 17.469 21.688 1 91.12 345 LEU A N 1
ATOM 2742 C CA . LEU A 1 345 ? 12.258 16.5 21.375 1 91.12 345 LEU A CA 1
ATOM 2743 C C . LEU A 1 345 ? 11.344 16.266 22.578 1 91.12 345 LEU A C 1
ATOM 2745 O O . LEU A 1 345 ? 10.125 16.141 22.422 1 91.12 345 LEU A O 1
ATOM 2749 N N . GLU A 1 346 ? 11.938 16.266 23.688 1 93.56 346 GLU A N 1
ATOM 2750 C CA . GLU A 1 346 ? 11.156 16.031 24.906 1 93.56 346 GLU A CA 1
ATOM 2751 C C . GLU A 1 346 ? 10.32 17.266 25.266 1 93.56 346 GLU A C 1
ATOM 2753 O O . GLU A 1 346 ? 9.203 17.125 25.766 1 93.56 346 GLU A O 1
ATOM 2758 N N . ALA A 1 347 ? 10.805 18.422 24.984 1 93.75 347 ALA A N 1
ATOM 2759 C CA . ALA A 1 347 ? 10.172 19.672 25.406 1 93.75 347 ALA A CA 1
ATOM 2760 C C . ALA A 1 347 ? 9.078 20.078 24.438 1 93.75 347 ALA A C 1
ATOM 2762 O O . ALA A 1 347 ? 8.141 20.797 24.812 1 93.75 347 ALA A O 1
ATOM 2763 N N . ALA A 1 348 ? 9.125 19.656 23.219 1 94.5 348 ALA A N 1
ATOM 2764 C CA . ALA A 1 348 ? 8.195 20.094 22.172 1 94.5 348 ALA A CA 1
ATOM 2765 C C . ALA A 1 348 ? 6.785 19.578 22.453 1 94.5 348 ALA A C 1
ATOM 2767 O O . ALA A 1 348 ? 6.613 18.453 22.922 1 94.5 348 ALA A O 1
ATOM 2768 N N . ALA A 1 349 ? 5.801 20.422 22.188 1 97.56 349 ALA A N 1
ATOM 2769 C CA . ALA A 1 349 ? 4.41 20.016 22.391 1 97.56 349 ALA A CA 1
ATOM 2770 C C . ALA A 1 349 ? 3.953 19.047 21.312 1 97.56 349 ALA A C 1
ATOM 2772 O O . ALA A 1 349 ? 3.246 18.078 21.609 1 97.56 349 ALA A O 1
ATOM 2773 N N . VAL A 1 350 ? 4.359 19.312 20.078 1 97.88 350 VAL A N 1
ATOM 2774 C CA . VAL A 1 350 ? 3.955 18.484 18.938 1 97.88 350 VAL A CA 1
ATOM 2775 C C . VAL A 1 350 ? 5.188 18.047 18.156 1 97.88 350 VAL A C 1
ATOM 2777 O O . VAL A 1 350 ? 6.035 18.859 17.797 1 97.88 350 VAL A O 1
ATOM 2780 N N . LEU A 1 351 ? 5.316 16.781 17.969 1 96.38 351 LEU A N 1
ATOM 2781 C CA . LEU A 1 351 ? 6.348 16.203 17.109 1 96.38 351 LEU A CA 1
ATOM 2782 C C . LEU A 1 351 ? 5.801 15.906 15.719 1 96.38 351 LEU A C 1
ATOM 2784 O O . LEU A 1 351 ? 4.75 15.273 15.578 1 96.38 351 LEU A O 1
ATOM 2788 N N . HIS A 1 352 ? 6.477 16.375 14.719 1 95.19 352 HIS A N 1
ATOM 2789 C CA . HIS A 1 352 ? 6.004 16.25 13.344 1 95.19 352 HIS A CA 1
ATOM 2790 C C . HIS A 1 352 ? 6.934 15.367 12.523 1 95.19 352 HIS A C 1
ATOM 2792 O O . HIS A 1 352 ? 8.102 15.703 12.32 1 95.19 352 HIS A O 1
ATOM 2798 N N . PHE A 1 353 ? 6.398 14.297 12.031 1 93.62 353 PHE A N 1
ATOM 2799 C CA . PHE A 1 353 ? 7.16 13.32 11.258 1 93.62 353 PHE A CA 1
ATOM 2800 C C . PHE A 1 353 ? 7.035 13.602 9.766 1 93.62 353 PHE A C 1
ATOM 2802 O O . PHE A 1 353 ? 6.793 12.68 8.977 1 93.62 353 PHE A O 1
ATOM 2809 N N . ASN A 1 354 ? 7.227 14.883 9.422 1 90.06 354 ASN A N 1
ATOM 2810 C CA . ASN A 1 354 ? 7.203 15.242 8.008 1 90.06 354 ASN A CA 1
ATOM 2811 C C . ASN A 1 354 ? 8.406 14.68 7.262 1 90.06 354 ASN A C 1
ATOM 2813 O O . ASN A 1 354 ? 9.477 14.492 7.848 1 90.06 354 ASN A O 1
ATOM 2817 N N . GLY A 1 355 ? 8.203 14.469 5.961 1 87.44 355 GLY A N 1
ATOM 2818 C CA . GLY A 1 355 ? 9.211 13.812 5.137 1 87.44 355 GLY A CA 1
ATOM 2819 C C . GLY A 1 355 ? 8.742 12.477 4.578 1 87.44 355 GLY A C 1
ATOM 2820 O O . GLY A 1 355 ? 7.652 12.016 4.902 1 87.44 355 GLY A O 1
ATOM 2821 N N . PRO A 1 356 ? 9.641 11.883 3.805 1 87.56 356 PRO A N 1
ATOM 2822 C CA . PRO A 1 356 ? 9.266 10.617 3.172 1 87.56 356 PRO A CA 1
ATOM 2823 C C . PRO A 1 356 ? 9.227 9.453 4.16 1 87.56 356 PRO A C 1
ATOM 2825 O O . PRO A 1 356 ? 8.438 8.523 3.986 1 87.56 356 PRO A O 1
ATOM 2828 N N . ALA A 1 357 ? 10.062 9.469 5.141 1 90.38 357 ALA A N 1
ATOM 2829 C CA . ALA A 1 357 ? 10.188 8.359 6.09 1 90.38 357 ALA A CA 1
ATOM 2830 C C . ALA A 1 357 ? 9.141 8.469 7.199 1 90.38 357 ALA A C 1
ATOM 2832 O O . ALA A 1 357 ? 9.492 8.625 8.367 1 90.38 357 ALA A O 1
ATOM 2833 N N . LYS A 1 358 ? 7.906 8.328 6.828 1 93.5 358 LYS A N 1
ATOM 2834 C CA . LYS A 1 358 ? 6.812 8.375 7.797 1 93.5 358 LYS A CA 1
ATOM 2835 C C . LYS A 1 358 ? 6.953 7.262 8.836 1 93.5 358 LYS A C 1
ATOM 2837 O O . LYS A 1 358 ? 7.496 6.195 8.539 1 93.5 358 LYS A O 1
ATOM 2842 N N . PRO A 1 359 ? 6.449 7.477 10.008 1 95.25 359 PRO A N 1
ATOM 2843 C CA . PRO A 1 359 ? 6.691 6.527 11.102 1 95.25 359 PRO A CA 1
ATOM 2844 C C . PRO A 1 359 ? 5.945 5.207 10.906 1 95.25 359 PRO A C 1
ATOM 2846 O O . PRO A 1 359 ? 6.281 4.207 11.555 1 95.25 359 PRO A O 1
ATOM 2849 N N . TRP A 1 360 ? 4.902 5.148 10.078 1 95.75 360 TRP A N 1
ATOM 2850 C CA . TRP A 1 360 ? 4.168 3.91 9.852 1 95.75 360 TRP A CA 1
ATOM 2851 C C . TRP A 1 360 ? 4.777 3.115 8.703 1 95.75 360 TRP A C 1
ATOM 2853 O O . TRP A 1 360 ? 4.297 2.031 8.359 1 95.75 360 TRP A O 1
ATOM 2863 N N . LEU A 1 361 ? 5.797 3.66 8.094 1 93.06 361 LEU A N 1
ATOM 2864 C CA . LEU A 1 361 ? 6.484 2.965 7.012 1 93.06 361 LEU A CA 1
ATOM 2865 C C . LEU A 1 361 ? 7.703 2.211 7.531 1 93.06 361 LEU A C 1
ATOM 2867 O O . LEU A 1 361 ? 8.281 2.586 8.555 1 93.06 361 LEU A O 1
ATOM 2871 N N . GLU A 1 362 ? 8.164 1.229 6.785 1 86.06 362 GLU A N 1
ATOM 2872 C CA . GLU A 1 362 ? 9.344 0.457 7.156 1 86.06 362 GLU A CA 1
ATOM 2873 C C . GLU A 1 362 ? 10.602 1.316 7.102 1 86.06 362 GLU A C 1
ATOM 2875 O O . GLU A 1 362 ? 11.547 1.096 7.867 1 86.06 362 GLU A O 1
ATOM 2880 N N . ILE A 1 363 ? 10.617 2.34 6.246 1 87.94 363 ILE A N 1
ATOM 2881 C CA . ILE A 1 363 ? 11.797 3.184 6.074 1 87.94 363 ILE A CA 1
ATOM 2882 C C . ILE A 1 363 ? 11.828 4.254 7.16 1 87.94 363 ILE A C 1
ATOM 2884 O O . ILE A 1 363 ? 12.758 5.066 7.215 1 87.94 363 ILE A O 1
ATOM 2888 N N . GLY A 1 364 ? 10.781 4.242 7.977 1 88.12 364 GLY A N 1
ATOM 2889 C CA . GLY A 1 364 ? 10.781 5.195 9.078 1 88.12 364 GLY A CA 1
ATOM 2890 C C . GLY A 1 364 ? 12 5.066 9.969 1 88.12 364 GLY A C 1
ATOM 2891 O O . GLY A 1 364 ? 12.531 3.967 10.148 1 88.12 364 GLY A O 1
ATOM 2892 N N . SER A 1 365 ? 12.422 6.168 10.523 1 86.25 365 SER A N 1
ATOM 2893 C CA . SER A 1 365 ? 13.602 6.199 11.375 1 86.25 365 SER A CA 1
ATOM 2894 C C . SER A 1 365 ? 13.375 5.414 12.664 1 86.25 365 SER A C 1
ATOM 2896 O O . SER A 1 365 ? 12.469 5.738 13.438 1 86.25 365 SER A O 1
ATOM 2898 N N . SER A 1 366 ? 14.219 4.5 12.93 1 82.94 366 SER A N 1
ATOM 2899 C CA . SER A 1 366 ? 14.102 3.691 14.141 1 82.94 366 SER A CA 1
ATOM 2900 C C . SER A 1 366 ? 14.414 4.508 15.391 1 82.94 366 SER A C 1
ATOM 2902 O O . SER A 1 366 ? 13.961 4.18 16.484 1 82.94 366 SER A O 1
ATOM 2904 N N . GLU A 1 367 ? 15.109 5.594 15.211 1 84 367 GLU A N 1
ATOM 2905 C CA . GLU A 1 367 ? 15.547 6.414 16.328 1 84 367 GLU A CA 1
ATOM 2906 C C . GLU A 1 367 ? 14.367 7.133 16.984 1 84 367 GLU A C 1
ATOM 2908 O O . GLU A 1 367 ? 14.336 7.309 18.203 1 84 367 GLU A O 1
ATOM 2913 N N . VAL A 1 368 ? 13.398 7.48 16.109 1 91.62 368 VAL A N 1
ATOM 2914 C CA . VAL A 1 368 ? 12.352 8.328 16.672 1 91.62 368 VAL A CA 1
ATOM 2915 C C . VAL A 1 368 ? 10.992 7.648 16.516 1 91.62 368 VAL A C 1
ATOM 2917 O O . VAL A 1 368 ? 9.977 8.164 16.984 1 91.62 368 VAL A O 1
ATOM 2920 N N . ARG A 1 369 ? 10.945 6.516 15.906 1 92.25 369 ARG A N 1
ATOM 2921 C CA . ARG A 1 369 ? 9.68 5.848 15.625 1 92.25 369 ARG A CA 1
ATOM 2922 C C . ARG A 1 369 ? 8.922 5.535 16.906 1 92.25 369 ARG A C 1
ATOM 2924 O O . ARG A 1 369 ? 7.691 5.598 16.953 1 92.25 369 ARG A O 1
ATOM 2931 N N . SER A 1 370 ? 9.625 5.207 17.953 1 93.44 370 SER A N 1
ATOM 2932 C CA . SER A 1 370 ? 9 4.816 19.219 1 93.44 370 SER A CA 1
ATOM 2933 C C . SER A 1 370 ? 8.172 5.957 19.797 1 93.44 370 SER A C 1
ATOM 2935 O O . SER A 1 370 ? 7.188 5.719 20.5 1 93.44 370 SER A O 1
ATOM 2937 N N . LEU A 1 371 ? 8.57 7.191 19.5 1 95.38 371 LEU A N 1
ATOM 2938 C CA . LEU A 1 371 ? 7.82 8.352 19.969 1 95.38 371 LEU A CA 1
ATOM 2939 C C . LEU A 1 371 ? 6.422 8.375 19.359 1 95.38 371 LEU A C 1
ATOM 2941 O O . LEU A 1 371 ? 5.488 8.914 19.953 1 95.38 371 LEU A O 1
ATOM 2945 N N . TRP A 1 372 ? 6.316 7.742 18.234 1 97.19 372 TRP A N 1
ATOM 2946 C CA . TRP A 1 372 ? 5.047 7.672 17.516 1 97.19 372 TRP A CA 1
ATOM 2947 C C . TRP A 1 372 ? 4.312 6.375 17.844 1 97.19 372 TRP A C 1
ATOM 2949 O O . TRP A 1 372 ? 3.139 6.395 18.219 1 97.19 372 TRP A O 1
ATOM 2959 N N . SER A 1 373 ? 4.98 5.25 17.797 1 97 373 SER A N 1
ATOM 2960 C CA . SER A 1 373 ? 4.363 3.928 17.859 1 97 373 SER A CA 1
ATOM 2961 C C . SER A 1 373 ? 3.818 3.646 19.25 1 97 373 SER A C 1
ATOM 2963 O O . SER A 1 373 ? 2.934 2.805 19.422 1 97 373 SER A O 1
ATOM 2965 N N . ARG A 1 374 ? 4.32 4.328 20.266 1 96.81 374 ARG A N 1
ATOM 2966 C CA . ARG A 1 374 ? 3.838 4.098 21.625 1 96.81 374 ARG A CA 1
ATOM 2967 C C . ARG A 1 374 ? 2.377 4.516 21.766 1 96.81 374 ARG A C 1
ATOM 2969 O O . ARG A 1 374 ? 1.718 4.168 22.75 1 96.81 374 ARG A O 1
ATOM 2976 N N . HIS A 1 375 ? 1.813 5.266 20.781 1 97.5 375 HIS A N 1
ATOM 2977 C CA . HIS A 1 375 ? 0.428 5.719 20.844 1 97.5 375 HIS A CA 1
ATOM 2978 C C . HIS A 1 375 ? -0.47 4.832 19.984 1 97.5 375 HIS A C 1
ATOM 2980 O O . HIS A 1 375 ? -1.669 5.094 19.859 1 97.5 375 HIS A O 1
ATOM 2986 N N . VAL A 1 376 ? 0.088 3.807 19.375 1 97.62 376 VAL A N 1
ATOM 2987 C CA . VAL A 1 376 ? -0.689 2.805 18.656 1 97.62 376 VAL A CA 1
ATOM 2988 C C . VAL A 1 376 ? -1.312 1.822 19.641 1 97.62 376 VAL A C 1
ATOM 2990 O O . VAL A 1 376 ? -0.648 1.37 20.578 1 97.62 376 VAL A O 1
ATOM 2993 N N . ASN A 1 377 ? -2.564 1.562 19.531 1 96.62 377 ASN A N 1
ATOM 2994 C CA . ASN A 1 377 ? -3.244 0.588 20.375 1 96.62 377 ASN A CA 1
ATOM 2995 C C . ASN A 1 377 ? -2.949 -0.842 19.938 1 96.62 377 ASN A C 1
ATOM 2997 O O . ASN A 1 377 ? -3.787 -1.481 19.297 1 96.62 377 ASN A O 1
ATOM 3001 N N . PHE A 1 378 ? -1.898 -1.436 20.375 1 96 378 PHE A N 1
ATOM 3002 C CA . PHE A 1 378 ? -1.433 -2.742 19.922 1 96 378 PHE A CA 1
ATOM 3003 C C . PHE A 1 378 ? -2.312 -3.854 20.484 1 96 378 PHE A C 1
ATOM 3005 O O . PHE A 1 378 ? -2.232 -5 20.031 1 96 378 PHE A O 1
ATOM 3012 N N . THR A 1 379 ? -3.186 -3.578 21.422 1 95.81 379 THR A N 1
ATOM 3013 C CA . THR A 1 379 ? -4.082 -4.586 21.969 1 95.81 379 THR A CA 1
ATOM 3014 C C . THR A 1 379 ? -5.352 -4.703 21.125 1 95.81 379 THR A C 1
ATOM 3016 O O . THR A 1 379 ? -6.133 -5.637 21.312 1 95.81 379 THR A O 1
ATOM 3019 N N . ASN A 1 380 ? -5.555 -3.723 20.297 1 97 380 ASN A N 1
ATOM 3020 C CA . ASN A 1 380 ? -6.727 -3.77 19.422 1 97 380 ASN A CA 1
ATOM 3021 C C . ASN A 1 380 ? -6.688 -4.98 18.5 1 97 380 ASN A C 1
ATOM 3023 O O . ASN A 1 380 ? -5.641 -5.312 17.953 1 97 380 ASN A O 1
ATOM 3027 N N . SER A 1 381 ? -7.797 -5.645 18.344 1 96.56 381 SER A N 1
ATOM 3028 C CA . SER A 1 381 ? -7.863 -6.906 17.625 1 96.56 381 SER A CA 1
ATOM 3029 C C . SER A 1 381 ? -7.52 -6.711 16.141 1 96.56 381 SER A C 1
ATOM 3031 O O . SER A 1 381 ? -6.871 -7.566 15.539 1 96.56 381 SER A O 1
ATOM 3033 N N . PHE A 1 382 ? -8 -5.605 15.508 1 97 382 PHE A N 1
ATOM 3034 C CA . PHE A 1 382 ? -7.703 -5.348 14.109 1 97 382 PHE A CA 1
ATOM 3035 C C . PHE A 1 382 ? -6.211 -5.105 13.906 1 97 382 PHE A C 1
ATOM 3037 O O . PHE A 1 382 ? -5.629 -5.574 12.922 1 97 382 PHE A O 1
ATOM 3044 N N . ILE A 1 383 ? -5.574 -4.34 14.852 1 97.44 383 ILE A N 1
ATOM 3045 C CA . ILE A 1 383 ? -4.145 -4.043 14.805 1 97.44 383 ILE A CA 1
ATOM 3046 C C . ILE A 1 383 ? -3.346 -5.34 14.906 1 97.44 383 ILE A C 1
ATOM 3048 O O . ILE A 1 383 ? -2.385 -5.547 14.164 1 97.44 383 ILE A O 1
ATOM 3052 N N . GLN A 1 384 ? -3.783 -6.219 15.742 1 94.38 384 GLN A N 1
ATOM 3053 C CA . GLN A 1 384 ? -3.109 -7.5 15.938 1 94.38 384 GLN A CA 1
ATOM 3054 C C . GLN A 1 384 ? -3.281 -8.406 14.719 1 94.38 384 GLN A C 1
ATOM 3056 O O . GLN A 1 384 ? -2.309 -8.977 14.227 1 94.38 384 GLN A O 1
ATOM 3061 N N . LYS A 1 385 ? -4.508 -8.484 14.258 1 92.12 385 LYS A N 1
ATOM 3062 C CA . LYS A 1 385 ? -4.812 -9.375 13.141 1 92.12 385 LYS A CA 1
ATOM 3063 C C . LYS A 1 385 ? -4.059 -8.961 11.883 1 92.12 385 LYS A C 1
ATOM 3065 O O . LYS A 1 385 ? -3.689 -9.805 11.062 1 92.12 385 LYS A O 1
ATOM 3070 N N . CYS A 1 386 ? -3.809 -7.672 11.734 1 94.44 386 CYS A N 1
ATOM 3071 C CA . CYS A 1 386 ? -3.148 -7.164 10.531 1 94.44 386 CYS A CA 1
ATOM 3072 C C . CYS A 1 386 ? -1.654 -6.984 10.773 1 94.44 386 CYS A C 1
ATOM 3074 O O . CYS A 1 386 ? -0.931 -6.523 9.883 1 94.44 386 CYS A O 1
ATOM 3076 N N . ARG A 1 387 ? -1.183 -7.262 11.977 1 88.25 387 ARG A N 1
ATOM 3077 C CA . ARG A 1 387 ? 0.227 -7.188 12.344 1 88.25 387 ARG A CA 1
ATOM 3078 C C . ARG A 1 387 ? 0.801 -5.809 12.047 1 88.25 387 ARG A C 1
ATOM 3080 O O . ARG A 1 387 ? 1.844 -5.688 11.398 1 88.25 387 ARG A O 1
ATOM 3087 N N . VAL A 1 388 ? 0.107 -4.801 12.461 1 93.12 388 VAL A N 1
ATOM 3088 C CA . VAL A 1 388 ? 0.514 -3.416 12.242 1 93.12 388 VAL A CA 1
ATOM 3089 C C . VAL A 1 388 ? 1.783 -3.119 13.039 1 93.12 388 VAL A C 1
ATOM 3091 O O . VAL A 1 388 ? 1.818 -3.311 14.258 1 93.12 388 VAL A O 1
ATOM 3094 N N . LEU A 1 389 ? 2.857 -2.648 12.344 1 86 389 LEU A N 1
ATOM 3095 C CA . LEU A 1 389 ? 4.148 -2.254 12.891 1 86 389 LEU A CA 1
ATOM 3096 C C . LEU A 1 389 ? 4.836 -3.436 13.57 1 86 389 LEU A C 1
ATOM 3098 O O . LEU A 1 389 ? 5.523 -3.264 14.578 1 86 389 LEU A O 1
ATOM 3102 N N . HIS A 1 390 ? 4.547 -4.695 13.148 1 75.5 390 HIS A N 1
ATOM 3103 C CA . HIS A 1 390 ? 5.223 -5.875 13.68 1 75.5 390 HIS A CA 1
ATOM 3104 C C . HIS A 1 390 ? 6.145 -6.5 12.633 1 75.5 390 HIS A C 1
ATOM 3106 O O . HIS A 1 390 ? 5.906 -6.375 11.43 1 75.5 390 HIS A O 1
ATOM 3112 N N . MET B 1 1 ? 42.594 6.305 -0.642 1 68.5 1 MET B N 1
ATOM 3113 C CA . MET B 1 1 ? 41.594 7.113 -1.31 1 68.5 1 MET B CA 1
ATOM 3114 C C . MET B 1 1 ? 40.688 6.246 -2.176 1 68.5 1 MET B C 1
ATOM 3116 O O . MET B 1 1 ? 39.469 6.309 -2.055 1 68.5 1 MET B O 1
ATOM 3120 N N . LEU B 1 2 ? 41.281 5.387 -2.957 1 78.75 2 LEU B N 1
ATOM 3121 C CA . LEU B 1 2 ? 40.531 4.508 -3.838 1 78.75 2 LEU B CA 1
ATOM 3122 C C . LEU B 1 2 ? 39.719 3.486 -3.033 1 78.75 2 LEU B C 1
ATOM 3124 O O . LEU B 1 2 ? 38.562 3.211 -3.348 1 78.75 2 LEU B O 1
ATOM 3128 N N . LEU B 1 3 ? 40.344 2.994 -2.018 1 81.44 3 LEU B N 1
ATOM 3129 C CA . LEU B 1 3 ? 39.688 2.018 -1.173 1 81.44 3 LEU B CA 1
ATOM 3130 C C . LEU B 1 3 ? 38.469 2.645 -0.478 1 81.44 3 LEU B C 1
ATOM 3132 O O . LEU B 1 3 ? 37.438 2.01 -0.349 1 81.44 3 LEU B O 1
ATOM 3136 N N . GLY B 1 4 ? 38.719 3.863 -0.086 1 79.38 4 GLY B N 1
ATOM 3137 C CA . GLY B 1 4 ? 37.625 4.582 0.542 1 79.38 4 GLY B CA 1
ATOM 3138 C C . GLY B 1 4 ? 36.438 4.832 -0.399 1 79.38 4 GLY B C 1
ATOM 3139 O O . GLY B 1 4 ? 35.281 4.707 -0.006 1 79.38 4 GLY B O 1
ATOM 3140 N N . MET B 1 5 ? 36.781 5.102 -1.595 1 81.5 5 MET B N 1
ATOM 3141 C CA . MET B 1 5 ? 35.75 5.355 -2.598 1 81.5 5 MET B CA 1
ATOM 3142 C C . MET B 1 5 ? 35 4.074 -2.953 1 81.5 5 MET B C 1
ATOM 3144 O O . MET B 1 5 ? 33.781 4.09 -3.158 1 81.5 5 MET B O 1
ATOM 3148 N N . GLU B 1 6 ? 35.812 3.072 -3.051 1 81 6 GLU B N 1
ATOM 3149 C CA . GLU B 1 6 ? 35.188 1.78 -3.322 1 81 6 GLU B CA 1
ATOM 3150 C C . GLU B 1 6 ? 34.219 1.395 -2.217 1 81 6 GLU B C 1
ATOM 3152 O O . GLU B 1 6 ? 33.156 0.867 -2.49 1 81 6 GLU B O 1
ATOM 3157 N N . GLN B 1 7 ? 34.625 1.645 -1.057 1 83.19 7 GLN B N 1
ATOM 3158 C CA . GLN B 1 7 ? 33.75 1.355 0.079 1 83.19 7 GLN B CA 1
ATOM 3159 C C . GLN B 1 7 ? 32.469 2.195 0.024 1 83.19 7 GLN B C 1
ATOM 3161 O O . GLN B 1 7 ? 31.391 1.706 0.339 1 83.19 7 GLN B O 1
ATOM 3166 N N . LYS B 1 8 ? 32.656 3.359 -0.398 1 82.62 8 LYS B N 1
ATOM 3167 C CA . LYS B 1 8 ? 31.516 4.242 -0.514 1 82.62 8 LYS B CA 1
ATOM 3168 C C . LYS B 1 8 ? 30.562 3.762 -1.604 1 82.62 8 LYS B C 1
ATOM 3170 O O . LYS B 1 8 ? 29.344 3.814 -1.438 1 82.62 8 LYS B O 1
ATOM 3175 N N . VAL B 1 9 ? 31.141 3.344 -2.652 1 80.88 9 VAL B N 1
ATOM 3176 C CA . VAL B 1 9 ? 30.328 2.824 -3.746 1 80.88 9 VAL B CA 1
ATOM 3177 C C . VAL B 1 9 ? 29.578 1.582 -3.283 1 80.88 9 VAL B C 1
ATOM 3179 O O . VAL B 1 9 ? 28.375 1.454 -3.527 1 80.88 9 VAL B O 1
ATOM 3182 N N . GLN B 1 10 ? 30.25 0.762 -2.623 1 81.19 10 GLN B N 1
ATOM 3183 C CA . GLN B 1 10 ? 29.641 -0.481 -2.16 1 81.19 10 GLN B CA 1
ATOM 3184 C C . GLN B 1 10 ? 28.516 -0.205 -1.156 1 81.19 10 GLN B C 1
ATOM 3186 O O . GLN B 1 10 ? 27.453 -0.83 -1.214 1 81.19 10 GLN B O 1
ATOM 3191 N N . SER B 1 11 ? 28.781 0.69 -0.332 1 81.88 11 SER B N 1
ATOM 3192 C CA . SER B 1 11 ? 27.781 1.052 0.659 1 81.88 11 SER B CA 1
ATOM 3193 C C . SER B 1 11 ? 26.547 1.648 -0.004 1 81.88 11 SER B C 1
ATOM 3195 O O . SER B 1 11 ? 25.422 1.317 0.364 1 81.88 11 SER B O 1
ATOM 3197 N N . ALA B 1 12 ? 26.75 2.439 -0.948 1 82.06 12 ALA B N 1
ATOM 3198 C CA . ALA B 1 12 ? 25.641 3.068 -1.654 1 82.06 12 ALA B CA 1
ATOM 3199 C C . ALA B 1 12 ? 24.828 2.037 -2.439 1 82.06 12 ALA B C 1
ATOM 3201 O O . ALA B 1 12 ? 23.609 2.1 -2.48 1 82.06 12 ALA B O 1
ATOM 3202 N N . LYS B 1 13 ? 25.516 1.185 -3.021 1 82.38 13 LYS B N 1
ATOM 3203 C CA . LYS B 1 13 ? 24.844 0.134 -3.781 1 82.38 13 LYS B CA 1
ATOM 3204 C C . LYS B 1 13 ? 24.016 -0.761 -2.865 1 82.38 13 LYS B C 1
ATOM 3206 O O . LYS B 1 13 ? 22.922 -1.196 -3.236 1 82.38 13 LYS B O 1
ATOM 3211 N N . LYS B 1 14 ? 24.516 -0.962 -1.783 1 81.19 14 LYS B N 1
ATOM 3212 C CA . LYS B 1 14 ? 23.797 -1.767 -0.803 1 81.19 14 LYS B CA 1
ATOM 3213 C C . LYS B 1 14 ? 22.5 -1.077 -0.371 1 81.19 14 LYS B C 1
ATOM 3215 O O . LYS B 1 14 ? 21.438 -1.705 -0.321 1 81.19 14 LYS B O 1
ATOM 3220 N N . ARG B 1 15 ? 22.594 0.114 -0.079 1 82.75 15 ARG B N 1
ATOM 3221 C CA . ARG B 1 15 ? 21.406 0.87 0.326 1 82.75 15 ARG B CA 1
ATOM 3222 C C . ARG B 1 15 ? 20.406 0.979 -0.82 1 82.75 15 ARG B C 1
ATOM 3224 O O . ARG B 1 15 ? 19.203 0.931 -0.6 1 82.75 15 ARG B O 1
ATOM 3231 N N . GLU B 1 16 ? 21 1.135 -1.939 1 83.44 16 GLU B N 1
ATOM 3232 C CA . GLU B 1 16 ? 20.141 1.14 -3.127 1 83.44 16 GLU B CA 1
ATOM 3233 C C . GLU B 1 16 ? 19.328 -0.141 -3.225 1 83.44 16 GLU B C 1
ATOM 3235 O O . GLU B 1 16 ? 18.109 -0.09 -3.443 1 83.44 16 GLU B O 1
ATOM 3240 N N . LEU B 1 17 ? 19.953 -1.2 -3.051 1 82.25 17 LEU B N 1
ATOM 3241 C CA . LEU B 1 17 ? 19.281 -2.494 -3.137 1 82.25 17 LEU B CA 1
ATOM 3242 C C . LEU B 1 17 ? 18.25 -2.648 -2.023 1 82.25 17 LEU B C 1
ATOM 3244 O O . LEU B 1 17 ? 17.156 -3.146 -2.256 1 82.25 17 LEU B O 1
ATOM 3248 N N . MET B 1 18 ? 18.562 -2.215 -0.906 1 82.75 18 MET B N 1
ATOM 3249 C CA . MET B 1 18 ? 17.656 -2.287 0.231 1 82.75 18 MET B CA 1
ATOM 3250 C C . MET B 1 18 ? 16.375 -1.5 -0.044 1 82.75 18 MET B C 1
ATOM 3252 O O . MET B 1 18 ? 15.273 -2.014 0.144 1 82.75 18 MET B O 1
ATOM 3256 N N . TYR B 1 19 ? 16.562 -0.321 -0.502 1 84.75 19 TYR B N 1
ATOM 3257 C CA . TYR B 1 19 ? 15.398 0.518 -0.752 1 84.75 19 TYR B CA 1
ATOM 3258 C C . TYR B 1 19 ? 14.602 0.002 -1.945 1 84.75 19 TYR B C 1
ATOM 3260 O O . TYR B 1 19 ? 13.375 0.143 -1.989 1 84.75 19 TYR B O 1
ATOM 3268 N N . TRP B 1 20 ? 15.312 -0.579 -2.85 1 85.56 20 TRP B N 1
ATOM 3269 C CA . TRP B 1 20 ? 14.633 -1.224 -3.965 1 85.56 20 TRP B CA 1
ATOM 3270 C C . TRP B 1 20 ? 13.711 -2.332 -3.471 1 85.56 20 TRP B C 1
ATOM 3272 O O . TRP B 1 20 ? 12.555 -2.42 -3.893 1 85.56 20 TRP B O 1
ATOM 3282 N N . TYR B 1 21 ? 14.156 -3.094 -2.541 1 83.44 21 TYR B N 1
ATOM 3283 C CA . TYR B 1 21 ? 13.352 -4.164 -1.96 1 83.44 21 TYR B CA 1
ATOM 3284 C C . TYR B 1 21 ? 12.211 -3.598 -1.126 1 83.44 21 TYR B C 1
ATOM 3286 O O . TYR B 1 21 ? 11.086 -4.094 -1.188 1 83.44 21 TYR B O 1
ATOM 3294 N N . LEU B 1 22 ? 12.5 -2.576 -0.437 1 85.44 22 LEU B N 1
ATOM 3295 C CA . LEU B 1 22 ? 11.453 -1.965 0.374 1 85.44 22 LEU B CA 1
ATOM 3296 C C . LEU B 1 22 ? 10.359 -1.376 -0.507 1 85.44 22 LEU B C 1
ATOM 3298 O O . LEU B 1 22 ? 9.172 -1.438 -0.16 1 85.44 22 LEU B O 1
ATOM 3302 N N . ALA B 1 23 ? 10.781 -0.86 -1.612 1 87.94 23 ALA B N 1
ATOM 3303 C CA . ALA B 1 23 ? 9.828 -0.28 -2.559 1 87.94 23 ALA B CA 1
ATOM 3304 C C . ALA B 1 23 ? 8.938 -1.355 -3.166 1 87.94 23 ALA B C 1
ATOM 3306 O O . ALA B 1 23 ? 7.855 -1.056 -3.678 1 87.94 23 ALA B O 1
ATOM 3307 N N . SER B 1 24 ? 9.352 -2.566 -3.115 1 89.5 24 SER B N 1
ATOM 3308 C CA . SER B 1 24 ? 8.602 -3.672 -3.703 1 89.5 24 SER B CA 1
ATOM 3309 C C . SER B 1 24 ? 7.566 -4.219 -2.729 1 89.5 24 SER B C 1
ATOM 3311 O O . SER B 1 24 ? 6.695 -5.004 -3.113 1 89.5 24 SER B O 1
ATOM 3313 N N . ARG B 1 25 ? 7.547 -3.785 -1.48 1 87.38 25 ARG B N 1
ATOM 3314 C CA . ARG B 1 25 ? 6.746 -4.422 -0.44 1 87.38 25 ARG B CA 1
ATOM 3315 C C . ARG B 1 25 ? 5.438 -3.678 -0.223 1 87.38 25 ARG B C 1
ATOM 3317 O O . ARG B 1 25 ? 4.484 -4.234 0.328 1 87.38 25 ARG B O 1
ATOM 3324 N N . GLY B 1 26 ? 5.387 -2.518 -0.664 1 88.5 26 GLY B N 1
ATOM 3325 C CA . GLY B 1 26 ? 4.184 -1.729 -0.438 1 88.5 26 GLY B CA 1
ATOM 3326 C C . GLY B 1 26 ? 3.105 -1.976 -1.477 1 88.5 26 GLY B C 1
ATOM 3327 O O . GLY B 1 26 ? 3.395 -2.443 -2.58 1 88.5 26 GLY B O 1
ATOM 3328 N N . VAL B 1 27 ? 1.86 -1.691 -1.064 1 93.31 27 VAL B N 1
ATOM 3329 C CA . VAL B 1 27 ? 0.734 -1.684 -1.991 1 93.31 27 VAL B CA 1
ATOM 3330 C C . VAL B 1 27 ? 0.616 -0.312 -2.65 1 93.31 27 VAL B C 1
ATOM 3332 O O . VAL B 1 27 ? 0.522 0.708 -1.964 1 93.31 27 VAL B O 1
ATOM 3335 N N . PRO B 1 28 ? 0.651 -0.319 -3.945 1 93.06 28 PRO B N 1
ATOM 3336 C CA . PRO B 1 28 ? 0.429 0.983 -4.578 1 93.06 28 PRO B CA 1
ATOM 3337 C C . PRO B 1 28 ? -0.868 1.647 -4.121 1 93.06 28 PRO B C 1
ATOM 3339 O O . PRO B 1 28 ? -1.88 0.968 -3.932 1 93.06 28 PRO B O 1
ATOM 3342 N N . LYS B 1 29 ? -0.889 2.959 -4.004 1 91.25 29 LYS B N 1
ATOM 3343 C CA . LYS B 1 29 ? -2.07 3.699 -3.572 1 91.25 29 LYS B CA 1
ATOM 3344 C C . LYS B 1 29 ? -3.254 3.438 -4.5 1 91.25 29 LYS B C 1
ATOM 3346 O O . LYS B 1 29 ? -4.398 3.369 -4.051 1 91.25 29 LYS B O 1
ATOM 3351 N N . SER B 1 30 ? -2.98 3.318 -5.785 1 93.62 30 SER B N 1
ATOM 3352 C CA . SER B 1 30 ? -4.039 3.062 -6.758 1 93.62 30 SER B CA 1
ATOM 3353 C C . SER B 1 30 ? -4.691 1.706 -6.523 1 93.62 30 SER B C 1
ATOM 3355 O O . SER B 1 30 ? -5.91 1.564 -6.664 1 93.62 30 SER B O 1
ATOM 3357 N N . LEU B 1 31 ? -3.914 0.685 -6.156 1 96.56 31 LEU B N 1
ATOM 3358 C CA . LEU B 1 31 ? -4.473 -0.632 -5.875 1 96.56 31 LEU B CA 1
ATOM 3359 C C . LEU B 1 31 ? -5.215 -0.637 -4.543 1 96.56 31 LEU B C 1
ATOM 3361 O O . LEU B 1 31 ? -6.23 -1.319 -4.395 1 96.56 31 LEU B O 1
ATOM 3365 N N . HIS B 1 32 ? -4.641 0.099 -3.582 1 96.38 32 HIS B N 1
ATOM 3366 C CA . HIS B 1 32 ? -5.348 0.306 -2.322 1 96.38 32 HIS B CA 1
ATOM 3367 C C . HIS B 1 32 ? -6.707 0.95 -2.555 1 96.38 32 HIS B C 1
ATOM 3369 O O . HIS B 1 32 ? -7.715 0.494 -2.012 1 96.38 32 HIS B O 1
ATOM 3375 N N . CYS B 1 33 ? -6.715 1.995 -3.357 1 95.44 33 CYS B N 1
ATOM 3376 C CA . CYS B 1 33 ? -7.941 2.67 -3.758 1 95.44 33 CYS B CA 1
ATOM 3377 C C . CYS B 1 33 ? -8.906 1.699 -4.43 1 95.44 33 CYS B C 1
ATOM 3379 O O . CYS B 1 33 ? -10.086 1.644 -4.078 1 95.44 33 CYS B O 1
ATOM 3381 N N . LEU B 1 34 ? -8.414 0.898 -5.352 1 97.69 34 LEU B N 1
ATOM 3382 C CA . LEU B 1 34 ? -9.234 -0.057 -6.094 1 97.69 34 LEU B CA 1
ATOM 3383 C C . LEU B 1 34 ? -9.93 -1.029 -5.145 1 97.69 34 LEU B C 1
ATOM 3385 O O . LEU B 1 34 ? -11.141 -1.239 -5.242 1 97.69 34 LEU B O 1
ATOM 3389 N N . CYS B 1 35 ? -9.203 -1.554 -4.207 1 98 35 CYS B N 1
ATOM 3390 C CA . CYS B 1 35 ? -9.742 -2.541 -3.279 1 98 35 CYS B CA 1
ATOM 3391 C C . CYS B 1 35 ? -10.812 -1.926 -2.389 1 98 35 CYS B C 1
ATOM 3393 O O . CYS B 1 35 ? -11.867 -2.527 -2.17 1 98 35 CYS B O 1
ATOM 3395 N N . LEU B 1 36 ? -10.547 -0.744 -1.928 1 97.56 36 LEU B N 1
ATOM 3396 C CA . LEU B 1 36 ? -11.508 -0.106 -1.034 1 97.56 36 LEU B CA 1
ATOM 3397 C C . LEU B 1 36 ? -12.797 0.237 -1.775 1 97.56 36 LEU B C 1
ATOM 3399 O O . LEU B 1 36 ? -13.891 0.039 -1.249 1 97.56 36 LEU B O 1
ATOM 3403 N N . LYS B 1 37 ? -12.68 0.728 -2.982 1 97.44 37 LYS B N 1
ATOM 3404 C CA . LYS B 1 37 ? -13.867 1.072 -3.756 1 97.44 37 LYS B CA 1
ATOM 3405 C C . LYS B 1 37 ? -14.672 -0.174 -4.109 1 97.44 37 LYS B C 1
ATOM 3407 O O . LYS B 1 37 ? -15.906 -0.155 -4.066 1 97.44 37 LYS B O 1
ATOM 3412 N N . LEU B 1 38 ? -13.953 -1.198 -4.418 1 98.12 38 LEU B N 1
ATOM 3413 C CA . LEU B 1 38 ? -14.633 -2.449 -4.738 1 98.12 38 LEU B CA 1
ATOM 3414 C C . LEU B 1 38 ? -15.289 -3.045 -3.494 1 98.12 38 LEU B C 1
ATOM 3416 O O . LEU B 1 38 ? -16.359 -3.639 -3.578 1 98.12 38 LEU B O 1
ATOM 3420 N N . ALA B 1 39 ? -14.609 -2.945 -2.355 1 97.38 39 ALA B N 1
ATOM 3421 C CA . ALA B 1 39 ? -15.211 -3.406 -1.106 1 97.38 39 ALA B CA 1
ATOM 3422 C C . ALA B 1 39 ? -16.516 -2.66 -0.817 1 97.38 39 ALA B C 1
ATOM 3424 O O . ALA B 1 39 ? -17.5 -3.266 -0.406 1 97.38 39 ALA B O 1
ATOM 3425 N N . GLU B 1 40 ? -16.469 -1.377 -1.039 1 95.62 40 GLU B N 1
ATOM 3426 C CA . GLU B 1 40 ? -17.688 -0.589 -0.876 1 95.62 40 GLU B CA 1
ATOM 3427 C C . GLU B 1 40 ? -18.766 -1.026 -1.866 1 95.62 40 GLU B C 1
ATOM 3429 O O . GLU B 1 40 ? -19.922 -1.168 -1.498 1 95.62 40 GLU B O 1
ATOM 3434 N N . GLU B 1 41 ? -18.344 -1.202 -3.1 1 96.44 41 GLU B N 1
ATOM 3435 C CA . GLU B 1 41 ? -19.266 -1.67 -4.121 1 96.44 41 GLU B CA 1
ATOM 3436 C C . GLU B 1 41 ? -19.938 -2.979 -3.709 1 96.44 41 GLU B C 1
ATOM 3438 O O . GLU B 1 41 ? -21.141 -3.143 -3.861 1 96.44 41 GLU B O 1
ATOM 3443 N N . TYR B 1 42 ? -19.203 -3.869 -3.166 1 97.12 42 TYR B N 1
ATOM 3444 C CA . TYR B 1 42 ? -19.703 -5.156 -2.701 1 97.12 42 TYR B CA 1
ATOM 3445 C C . TYR B 1 42 ? -20.75 -4.965 -1.603 1 97.12 42 TYR B C 1
ATOM 3447 O O . TYR B 1 42 ? -21.734 -5.695 -1.547 1 97.12 42 TYR B O 1
ATOM 3455 N N . ALA B 1 43 ? -20.531 -4.023 -0.8 1 93.81 43 ALA B N 1
ATOM 3456 C CA . ALA B 1 43 ? -21.391 -3.803 0.353 1 93.81 43 ALA B CA 1
ATOM 3457 C C . ALA B 1 43 ? -22.719 -3.18 -0.073 1 93.81 43 ALA B C 1
ATOM 3459 O O . ALA B 1 43 ? -23.766 -3.492 0.496 1 93.81 43 ALA B O 1
ATOM 3460 N N . VAL B 1 44 ? -22.766 -2.336 -1.143 1 93.5 44 VAL B N 1
ATOM 3461 C CA . VAL B 1 44 ? -23.938 -1.504 -1.361 1 93.5 44 VAL B CA 1
ATOM 3462 C C . VAL B 1 44 ? -24.656 -1.945 -2.635 1 93.5 44 VAL B C 1
ATOM 3464 O O . VAL B 1 44 ? -25.828 -1.614 -2.844 1 93.5 44 VAL B O 1
ATOM 3467 N N . ASN B 1 45 ? -23.969 -2.637 -3.561 1 95.31 45 ASN B N 1
ATOM 3468 C CA . ASN B 1 45 ? -24.516 -3.012 -4.859 1 95.31 45 ASN B CA 1
ATOM 3469 C C . ASN B 1 45 ? -24.828 -4.504 -4.926 1 95.31 45 ASN B C 1
ATOM 3471 O O . ASN B 1 45 ? -23.922 -5.332 -4.941 1 95.31 45 ASN B O 1
ATOM 3475 N N . ALA B 1 46 ? -26.031 -4.836 -5.141 1 96.06 46 ALA B N 1
ATOM 3476 C CA . ALA B 1 46 ? -26.453 -6.234 -5.191 1 96.06 46 ALA B CA 1
ATOM 3477 C C . ALA B 1 46 ? -25.812 -6.961 -6.367 1 96.06 46 ALA B C 1
ATOM 3479 O O . ALA B 1 46 ? -25.484 -8.148 -6.273 1 96.06 46 ALA B O 1
ATOM 3480 N N . MET B 1 47 ? -25.625 -6.285 -7.406 1 96.19 47 MET B N 1
ATOM 3481 C CA . MET B 1 47 ? -24.984 -6.891 -8.578 1 96.19 47 MET B CA 1
ATOM 3482 C C . MET B 1 47 ? -23.562 -7.332 -8.266 1 96.19 47 MET B C 1
ATOM 3484 O O . MET B 1 47 ? -23.109 -8.367 -8.758 1 96.19 47 MET B O 1
ATOM 3488 N N . ALA B 1 48 ? -22.891 -6.57 -7.422 1 97.12 48 ALA B N 1
ATOM 3489 C CA . ALA B 1 48 ? -21.5 -6.867 -7.039 1 97.12 48 ALA B CA 1
ATOM 3490 C C . ALA B 1 48 ? -21.438 -8.078 -6.113 1 97.12 48 ALA B C 1
ATOM 3492 O O . ALA B 1 48 ? -20.375 -8.648 -5.898 1 97.12 48 ALA B O 1
ATOM 3493 N N . ARG B 1 49 ? -22.594 -8.555 -5.656 1 96.06 49 ARG B N 1
ATOM 3494 C CA . ARG B 1 49 ? -22.672 -9.703 -4.762 1 96.06 49 ARG B CA 1
ATOM 3495 C C . ARG B 1 49 ? -23.297 -10.906 -5.469 1 96.06 49 ARG B C 1
ATOM 3497 O O . ARG B 1 49 ? -23.594 -11.922 -4.832 1 96.06 49 ARG B O 1
ATOM 3504 N N . SER B 1 50 ? -23.516 -10.68 -6.734 1 96.31 50 SER B N 1
ATOM 3505 C CA . SER B 1 50 ? -24.141 -11.789 -7.465 1 96.31 50 SER B CA 1
ATOM 3506 C C . SER B 1 50 ? -23.266 -13.031 -7.414 1 96.31 50 SER B C 1
ATOM 3508 O O . SER B 1 50 ? -22.047 -12.938 -7.277 1 96.31 50 SER B O 1
ATOM 3510 N N . CYS B 1 51 ? -23.828 -14.125 -7.605 1 94.56 51 CYS B N 1
ATOM 3511 C CA . CYS B 1 51 ? -23.141 -15.398 -7.469 1 94.56 51 CYS B CA 1
ATOM 3512 C C . CYS B 1 51 ? -22.078 -15.57 -8.547 1 94.56 51 CYS B C 1
ATOM 3514 O O . CYS B 1 51 ? -22.297 -15.227 -9.711 1 94.56 51 CYS B O 1
ATOM 3516 N N . LEU B 1 52 ? -21.047 -16 -8.164 1 95.75 52 LEU B N 1
ATOM 3517 C CA . LEU B 1 52 ? -19.953 -16.359 -9.062 1 95.75 52 LEU B CA 1
ATOM 3518 C C . LEU B 1 52 ? -19.547 -17.812 -8.875 1 95.75 52 LEU B C 1
ATOM 3520 O O . LEU B 1 52 ? -19.078 -18.203 -7.801 1 95.75 52 LEU B O 1
ATOM 3524 N N . PRO B 1 53 ? -19.656 -18.656 -9.797 1 95.5 53 PRO B N 1
ATOM 3525 C CA . PRO B 1 53 ? -20.281 -18.344 -11.086 1 95.5 53 PRO B CA 1
ATOM 3526 C C . PRO B 1 53 ? -21.812 -18.281 -11 1 95.5 53 PRO B C 1
ATOM 3528 O O . PRO B 1 53 ? -22.391 -18.609 -9.961 1 95.5 53 PRO B O 1
ATOM 3531 N N . PRO B 1 54 ? -22.469 -17.859 -12.102 1 93.81 54 PRO B N 1
ATOM 3532 C CA . PRO B 1 54 ? -23.922 -17.984 -12.148 1 93.81 54 PRO B CA 1
ATOM 3533 C C . PRO B 1 54 ? -24.391 -19.422 -11.969 1 93.81 54 PRO B C 1
ATOM 3535 O O . PRO B 1 54 ? -23.656 -20.359 -12.266 1 93.81 54 PRO B O 1
ATOM 3538 N N . PRO B 1 55 ? -25.562 -19.578 -11.492 1 93.81 55 PRO B N 1
ATOM 3539 C CA . PRO B 1 55 ? -26.078 -20.906 -11.156 1 93.81 55 PRO B CA 1
ATOM 3540 C C . PRO B 1 55 ? -26 -21.891 -12.328 1 93.81 55 PRO B C 1
ATOM 3542 O O . PRO B 1 55 ? -25.734 -23.078 -12.125 1 93.81 55 PRO B O 1
ATOM 3545 N N . GLU B 1 56 ? -26.156 -21.453 -13.492 1 93 56 GLU B N 1
ATOM 3546 C CA . GLU B 1 56 ? -26.172 -22.328 -14.656 1 93 56 GLU B CA 1
ATOM 3547 C C . GLU B 1 56 ? -24.797 -22.906 -14.945 1 93 56 GLU B C 1
ATOM 3549 O O . GLU B 1 56 ? -24.656 -23.875 -15.688 1 93 56 GLU B O 1
ATOM 3554 N N . HIS B 1 57 ? -23.766 -22.312 -14.336 1 95 57 HIS B N 1
ATOM 3555 C CA . HIS B 1 57 ? -22.406 -22.766 -14.625 1 95 57 HIS B CA 1
ATOM 3556 C C . HIS B 1 57 ? -21.781 -23.469 -13.43 1 95 57 HIS B C 1
ATOM 3558 O O . HIS B 1 57 ? -20.625 -23.891 -13.484 1 95 57 HIS B O 1
ATOM 3564 N N . VAL B 1 58 ? -22.484 -23.703 -12.352 1 95.81 58 VAL B N 1
ATOM 3565 C CA . VAL B 1 58 ? -21.953 -24.281 -11.109 1 95.81 58 VAL B CA 1
ATOM 3566 C C . VAL B 1 58 ? -21.5 -25.719 -11.352 1 95.81 58 VAL B C 1
ATOM 3568 O O . VAL B 1 58 ? -20.5 -26.156 -10.781 1 95.81 58 VAL B O 1
ATOM 3571 N N . SER B 1 59 ? -22.172 -26.391 -12.242 1 95.75 59 SER B N 1
ATOM 3572 C CA . SER B 1 59 ? -21.859 -27.797 -12.508 1 95.75 59 SER B CA 1
ATOM 3573 C C . SER B 1 59 ? -20.484 -27.922 -13.164 1 95.75 59 SER B C 1
ATOM 3575 O O . SER B 1 59 ? -19.859 -28.984 -13.078 1 95.75 59 SER B O 1
ATOM 3577 N N . ARG B 1 60 ? -20.016 -26.906 -13.742 1 97 60 ARG B N 1
ATOM 3578 C CA . ARG B 1 60 ? -18.734 -26.938 -14.438 1 97 60 ARG B CA 1
ATOM 3579 C C . ARG B 1 60 ? -17.562 -26.938 -13.453 1 97 60 ARG B C 1
ATOM 3581 O O . ARG B 1 60 ? -16.438 -27.297 -13.805 1 97 60 ARG B O 1
ATOM 3588 N N . LEU B 1 61 ? -17.828 -26.531 -12.25 1 97.62 61 LEU B N 1
ATOM 3589 C CA . LEU B 1 61 ? -16.781 -26.344 -11.258 1 97.62 61 LEU B CA 1
ATOM 3590 C C . LEU B 1 61 ? -16.109 -27.672 -10.906 1 97.62 61 LEU B C 1
ATOM 3592 O O . LEU B 1 61 ? -14.945 -27.703 -10.508 1 97.62 61 LEU B O 1
ATOM 3596 N N . ALA B 1 62 ? -16.828 -28.781 -11.102 1 96.81 62 ALA B N 1
ATOM 3597 C CA . ALA B 1 62 ? -16.281 -30.094 -10.75 1 96.81 62 ALA B CA 1
ATOM 3598 C C . ALA B 1 62 ? -16.203 -30.984 -11.977 1 96.81 62 ALA B C 1
ATOM 3600 O O . ALA B 1 62 ? -15.867 -32.188 -11.859 1 96.81 62 ALA B O 1
ATOM 3601 N N . ASP B 1 63 ? -16.578 -30.453 -13.125 1 97.62 63 ASP B N 1
ATOM 3602 C CA . ASP B 1 63 ? -16.562 -31.219 -14.367 1 97.62 63 ASP B CA 1
ATOM 3603 C C . ASP B 1 63 ? -15.156 -31.297 -14.953 1 97.62 63 ASP B C 1
ATOM 3605 O O . ASP B 1 63 ? -14.656 -30.297 -15.492 1 97.62 63 ASP B O 1
ATOM 3609 N N . THR B 1 64 ? -14.562 -32.406 -14.93 1 96.81 64 THR B N 1
ATOM 3610 C CA . THR B 1 64 ? -13.156 -32.594 -15.273 1 96.81 64 THR B CA 1
ATOM 3611 C C . THR B 1 64 ? -12.945 -32.531 -16.781 1 96.81 64 THR B C 1
ATOM 3613 O O . THR B 1 64 ? -11.812 -32.562 -17.266 1 96.81 64 THR B O 1
ATOM 3616 N N . SER B 1 65 ? -14.008 -32.438 -17.531 1 96.75 65 SER B N 1
ATOM 3617 C CA . SER B 1 65 ? -13.875 -32.281 -18.969 1 96.75 65 SER B CA 1
ATOM 3618 C C . SER B 1 65 ? -13.5 -30.859 -19.344 1 96.75 65 SER B C 1
ATOM 3620 O O . SER B 1 65 ? -13.109 -30.594 -20.484 1 96.75 65 SER B O 1
ATOM 3622 N N . PHE B 1 66 ? -13.602 -29.969 -18.438 1 98.06 66 PHE B N 1
ATOM 3623 C CA . PHE B 1 66 ? -13.227 -28.562 -18.656 1 98.06 66 PHE B CA 1
ATOM 3624 C C . PHE B 1 66 ? -11.781 -28.328 -18.234 1 98.06 66 PHE B C 1
ATOM 3626 O O . PHE B 1 66 ? -11.172 -29.172 -17.578 1 98.06 66 PHE B O 1
ATOM 3633 N N . ASN B 1 67 ? -11.227 -27.25 -18.734 1 98.5 67 ASN B N 1
ATOM 3634 C CA . ASN B 1 67 ? -9.867 -26.828 -18.406 1 98.5 67 ASN B CA 1
ATOM 3635 C C . ASN B 1 67 ? -9.844 -25.922 -17.172 1 98.5 67 ASN B C 1
ATOM 3637 O O . ASN B 1 67 ? -10.109 -24.734 -17.266 1 98.5 67 ASN B O 1
ATOM 3641 N N . HIS B 1 68 ? -9.484 -26.531 -16.031 1 98.81 68 HIS B N 1
ATOM 3642 C CA . HIS B 1 68 ? -9.516 -25.828 -14.758 1 98.81 68 HIS B CA 1
ATOM 3643 C C . HIS B 1 68 ? -8.195 -25.109 -14.484 1 98.81 68 HIS B C 1
ATOM 3645 O O . HIS B 1 68 ? -7.129 -25.719 -14.578 1 98.81 68 HIS B O 1
ATOM 3651 N N . ILE B 1 69 ? -8.281 -23.828 -14.164 1 98.88 69 ILE B N 1
ATOM 3652 C CA . ILE B 1 69 ? -7.133 -23 -13.812 1 98.88 69 ILE B CA 1
ATOM 3653 C C . ILE B 1 69 ? -7.301 -22.453 -12.398 1 98.88 69 ILE B C 1
ATOM 3655 O O . ILE B 1 69 ? -8.359 -21.922 -12.047 1 98.88 69 ILE B O 1
ATOM 3659 N N . VAL B 1 70 ? -6.305 -22.609 -11.57 1 98.44 70 VAL B N 1
ATOM 3660 C CA . VAL B 1 70 ? -6.359 -22.188 -10.172 1 98.44 70 VAL B CA 1
ATOM 3661 C C . VAL B 1 70 ? -5.434 -20.984 -9.961 1 98.44 70 VAL B C 1
ATOM 3663 O O . VAL B 1 70 ? -4.289 -20.984 -10.422 1 98.44 70 VAL B O 1
ATOM 3666 N N . LEU B 1 71 ? -5.949 -19.969 -9.312 1 97.44 71 LEU B N 1
ATOM 3667 C CA . LEU B 1 71 ? -5.191 -18.812 -8.852 1 97.44 71 LEU B CA 1
ATOM 3668 C C . LEU B 1 71 ? -5.332 -18.625 -7.348 1 97.44 71 LEU B C 1
ATOM 3670 O O . LEU B 1 71 ? -6.445 -18.594 -6.82 1 97.44 71 LEU B O 1
ATOM 3674 N N . LEU B 1 72 ? -4.25 -18.594 -6.645 1 96.31 72 LEU B N 1
ATOM 3675 C CA . LEU B 1 72 ? -4.211 -18.203 -5.242 1 96.31 72 LEU B CA 1
ATOM 3676 C C . LEU B 1 72 ? -3.623 -16.812 -5.082 1 96.31 72 LEU B C 1
ATOM 3678 O O . LEU B 1 72 ? -2.412 -16.625 -5.215 1 96.31 72 LEU B O 1
ATOM 3682 N N . THR B 1 73 ? -4.488 -15.805 -4.805 1 95.56 73 THR B N 1
ATOM 3683 C CA . THR B 1 73 ? -3.988 -14.438 -4.859 1 95.56 73 THR B CA 1
ATOM 3684 C C . THR B 1 73 ? -4.844 -13.516 -3.996 1 95.56 73 THR B C 1
ATOM 3686 O O . THR B 1 73 ? -6.023 -13.789 -3.764 1 95.56 73 THR B O 1
ATOM 3689 N N . ASP B 1 74 ? -4.219 -12.492 -3.52 1 94.69 74 ASP B N 1
ATOM 3690 C CA . ASP B 1 74 ? -4.93 -11.43 -2.822 1 94.69 74 ASP B CA 1
ATOM 3691 C C . ASP B 1 74 ? -4.832 -10.109 -3.588 1 94.69 74 ASP B C 1
ATOM 3693 O O . ASP B 1 74 ? -4.996 -9.039 -3.006 1 94.69 74 ASP B O 1
ATOM 3697 N N . ASN B 1 75 ? -4.465 -10.141 -4.82 1 96.31 75 ASN B N 1
ATOM 3698 C CA . ASN B 1 75 ? -4.332 -8.969 -5.68 1 96.31 75 ASN B CA 1
ATOM 3699 C C . ASN B 1 75 ? -5.375 -8.977 -6.793 1 96.31 75 ASN B C 1
ATOM 3701 O O . ASN B 1 75 ? -5.238 -9.703 -7.777 1 96.31 75 ASN B O 1
ATOM 3705 N N . VAL B 1 76 ? -6.355 -8.109 -6.691 1 98.31 76 VAL B N 1
ATOM 3706 C CA . VAL B 1 76 ? -7.508 -8.078 -7.586 1 98.31 76 VAL B CA 1
ATOM 3707 C C . VAL B 1 76 ? -7.051 -7.746 -9.008 1 98.31 76 VAL B C 1
ATOM 3709 O O . VAL B 1 76 ? -7.453 -8.406 -9.969 1 98.31 76 VAL B O 1
ATOM 3712 N N . LEU B 1 77 ? -6.199 -6.75 -9.148 1 98.56 77 LEU B N 1
ATOM 3713 C CA . LEU B 1 77 ? -5.742 -6.316 -10.461 1 98.56 77 LEU B CA 1
ATOM 3714 C C . LEU B 1 77 ? -4.949 -7.418 -11.148 1 98.56 77 LEU B C 1
ATOM 3716 O O . LEU B 1 77 ? -5.148 -7.684 -12.336 1 98.56 77 LEU B O 1
ATOM 3720 N N . ALA B 1 78 ? -4.074 -8.039 -10.406 1 97.75 78 ALA B N 1
ATOM 3721 C CA . ALA B 1 78 ? -3.24 -9.109 -10.961 1 97.75 78 ALA B CA 1
ATOM 3722 C C . ALA B 1 78 ? -4.09 -10.281 -11.43 1 97.75 78 ALA B C 1
ATOM 3724 O O . ALA B 1 78 ? -3.871 -10.82 -12.516 1 97.75 78 ALA B O 1
ATOM 3725 N N . ALA B 1 79 ? -5.066 -10.688 -10.609 1 98.25 79 ALA B N 1
ATOM 3726 C CA . ALA B 1 79 ? -5.98 -11.758 -11 1 98.25 79 ALA B CA 1
ATOM 3727 C C . ALA B 1 79 ? -6.711 -11.414 -12.289 1 98.25 79 ALA B C 1
ATOM 3729 O O . ALA B 1 79 ? -6.836 -12.25 -13.188 1 98.25 79 ALA B O 1
ATOM 3730 N N . SER B 1 80 ? -7.176 -10.188 -12.367 1 98.69 80 SER B N 1
ATOM 3731 C CA . SER B 1 80 ? -7.91 -9.742 -13.555 1 98.69 80 SER B CA 1
ATOM 3732 C C . SER B 1 80 ? -7.051 -9.852 -14.805 1 98.69 80 SER B C 1
ATOM 3734 O O . SER B 1 80 ? -7.539 -10.25 -15.867 1 98.69 80 SER B O 1
ATOM 3736 N N . VAL B 1 81 ? -5.785 -9.531 -14.688 1 98.62 81 VAL B N 1
ATOM 3737 C CA . VAL B 1 81 ? -4.883 -9.547 -15.836 1 98.62 81 VAL B CA 1
ATOM 3738 C C . VAL B 1 81 ? -4.605 -10.984 -16.266 1 98.62 81 VAL B C 1
ATOM 3740 O O . VAL B 1 81 ? -4.59 -11.297 -17.453 1 98.62 81 VAL B O 1
ATOM 3743 N N . VAL B 1 82 ? -4.387 -11.844 -15.281 1 98.75 82 VAL B N 1
ATOM 3744 C CA . VAL B 1 82 ? -4.156 -13.25 -15.602 1 98.75 82 VAL B CA 1
ATOM 3745 C C . VAL B 1 82 ? -5.355 -13.812 -16.359 1 98.75 82 VAL B C 1
ATOM 3747 O O . VAL B 1 82 ? -5.195 -14.438 -17.406 1 98.75 82 VAL B O 1
ATOM 3750 N N . ILE B 1 83 ? -6.508 -13.555 -15.883 1 98.69 83 ILE B N 1
ATOM 3751 C CA . ILE B 1 83 ? -7.719 -14.117 -16.469 1 98.69 83 ILE B CA 1
ATOM 3752 C C . ILE B 1 83 ? -7.98 -13.484 -17.828 1 98.69 83 ILE B C 1
ATOM 3754 O O . ILE B 1 83 ? -8.258 -14.195 -18.797 1 98.69 83 ILE B O 1
ATOM 3758 N N . SER B 1 84 ? -7.855 -12.156 -17.953 1 98.06 84 SER B N 1
ATOM 3759 C CA . SER B 1 84 ? -8.086 -11.484 -19.219 1 98.06 84 SER B CA 1
ATOM 3760 C C . SER B 1 84 ? -7.098 -11.953 -20.281 1 98.06 84 SER B C 1
ATOM 3762 O O . SER B 1 84 ? -7.488 -12.258 -21.406 1 98.06 84 SER B O 1
ATOM 3764 N N . SER B 1 85 ? -5.832 -12.055 -19.922 1 98.56 85 SER B N 1
ATOM 3765 C CA . SER B 1 85 ? -4.828 -12.484 -20.891 1 98.56 85 SER B CA 1
ATOM 3766 C C . SER B 1 85 ? -5.055 -13.938 -21.312 1 98.56 85 SER B C 1
ATOM 3768 O O . SER B 1 85 ? -4.891 -14.281 -22.484 1 98.56 85 SER B O 1
ATOM 3770 N N . THR B 1 86 ? -5.469 -14.789 -20.375 1 98.81 86 THR B N 1
ATOM 3771 C CA . THR B 1 86 ? -5.719 -16.188 -20.688 1 98.81 86 THR B CA 1
ATOM 3772 C C . THR B 1 86 ? -6.91 -16.328 -21.625 1 98.81 86 THR B C 1
ATOM 3774 O O . THR B 1 86 ? -6.836 -17.047 -22.625 1 98.81 86 THR B O 1
ATOM 3777 N N . VAL B 1 87 ? -7.977 -15.633 -21.328 1 98.38 87 VAL B N 1
ATOM 3778 C CA . VAL B 1 87 ? -9.203 -15.719 -22.109 1 98.38 87 VAL B CA 1
ATOM 3779 C C . VAL B 1 87 ? -8.969 -15.156 -23.516 1 98.38 87 VAL B C 1
ATOM 3781 O O . VAL B 1 87 ? -9.383 -15.758 -24.516 1 98.38 87 VAL B O 1
ATOM 3784 N N . GLU B 1 88 ? -8.273 -14.07 -23.625 1 97.31 88 GLU B N 1
ATOM 3785 C CA . GLU B 1 88 ? -8.016 -13.398 -24.906 1 97.31 88 GLU B CA 1
ATOM 3786 C C . GLU B 1 88 ? -7.199 -14.289 -25.828 1 97.31 88 GLU B C 1
ATOM 3788 O O . GLU B 1 88 ? -7.32 -14.188 -27.062 1 97.31 88 GLU B O 1
ATOM 3793 N N . ASN B 1 89 ? -6.41 -15.164 -25.266 1 98 89 ASN B N 1
ATOM 3794 C CA . ASN B 1 89 ? -5.484 -15.93 -26.094 1 98 89 ASN B CA 1
ATOM 3795 C C . ASN B 1 89 ? -5.875 -17.406 -26.156 1 98 89 ASN B C 1
ATOM 3797 O O . ASN B 1 89 ? -5.121 -18.234 -26.656 1 98 89 ASN B O 1
ATOM 3801 N N . ALA B 1 90 ? -7.023 -17.703 -25.641 1 97.94 90 ALA B N 1
ATOM 3802 C CA . ALA B 1 90 ? -7.492 -19.094 -25.641 1 97.94 90 ALA B CA 1
ATOM 3803 C C . ALA B 1 90 ? -8.164 -19.453 -26.953 1 97.94 90 ALA B C 1
ATOM 3805 O O . ALA B 1 90 ? -8.914 -18.641 -27.516 1 97.94 90 ALA B O 1
ATOM 3806 N N . ALA B 1 91 ? -7.938 -20.578 -27.453 1 97.38 91 ALA B N 1
ATOM 3807 C CA . ALA B 1 91 ? -8.625 -21.078 -28.641 1 97.38 91 ALA B CA 1
ATOM 3808 C C . ALA B 1 91 ? -10.094 -21.344 -28.359 1 97.38 91 ALA B C 1
ATOM 3810 O O . ALA B 1 91 ? -10.961 -21.062 -29.188 1 97.38 91 ALA B O 1
ATOM 3811 N N . ASN B 1 92 ? -10.406 -21.891 -27.203 1 97.31 92 ASN B N 1
ATOM 3812 C CA . ASN B 1 92 ? -11.758 -22.188 -26.75 1 97.31 92 ASN B CA 1
ATOM 3813 C C . ASN B 1 92 ? -12.008 -21.656 -25.344 1 97.31 92 ASN B C 1
ATOM 3815 O O . ASN B 1 92 ? -12.086 -22.438 -24.391 1 97.31 92 ASN B O 1
ATOM 3819 N N . PRO B 1 93 ? -12.234 -20.422 -25.25 1 97.56 93 PRO B N 1
ATOM 3820 C CA . PRO B 1 93 ? -12.398 -19.812 -23.938 1 97.56 93 PRO B CA 1
ATOM 3821 C C . PRO B 1 93 ? -13.57 -20.391 -23.156 1 97.56 93 PRO B C 1
ATOM 3823 O O . PRO B 1 93 ? -13.555 -20.391 -21.922 1 97.56 93 PRO B O 1
ATOM 3826 N N . GLU B 1 94 ? -14.555 -20.984 -23.828 1 96.75 94 GLU B N 1
ATOM 3827 C CA . GLU B 1 94 ? -15.727 -21.531 -23.172 1 96.75 94 GLU B CA 1
ATOM 3828 C C . GLU B 1 94 ? -15.359 -22.781 -22.359 1 96.75 94 GLU B C 1
ATOM 3830 O O . GLU B 1 94 ? -16.125 -23.203 -21.484 1 96.75 94 GLU B O 1
ATOM 3835 N N . LYS B 1 95 ? -14.25 -23.359 -22.609 1 97.56 95 LYS B N 1
ATOM 3836 C CA . LYS B 1 95 ? -13.805 -24.547 -21.891 1 97.56 95 LYS B CA 1
ATOM 3837 C C . LYS B 1 95 ? -13.055 -24.172 -20.625 1 97.56 95 LYS B C 1
ATOM 3839 O O . LYS B 1 95 ? -12.781 -25.031 -19.781 1 97.56 95 LYS B O 1
ATOM 3844 N N . LEU B 1 96 ? -12.805 -22.922 -20.422 1 98.5 96 LEU B N 1
ATOM 3845 C CA . LEU B 1 96 ? -11.984 -22.484 -19.297 1 98.5 96 LEU B CA 1
ATOM 3846 C C . LEU B 1 96 ? -12.836 -22.281 -18.047 1 98.5 96 LEU B C 1
ATOM 3848 O O . LEU B 1 96 ? -13.922 -21.703 -18.125 1 98.5 96 LEU B O 1
ATOM 3852 N N . VAL B 1 97 ? -12.398 -22.828 -16.906 1 98.75 97 VAL B N 1
ATOM 3853 C CA . VAL B 1 97 ? -12.969 -22.594 -15.586 1 98.75 97 VAL B CA 1
ATOM 3854 C C . VAL B 1 97 ? -11.883 -22.094 -14.641 1 98.75 97 VAL B C 1
ATOM 3856 O O . VAL B 1 97 ? -10.93 -22.812 -14.336 1 98.75 97 VAL B O 1
ATOM 3859 N N . PHE B 1 98 ? -12.062 -20.859 -14.188 1 98.81 98 PHE B N 1
ATOM 3860 C CA . PHE B 1 98 ? -11.102 -20.25 -13.273 1 98.81 98 PHE B CA 1
ATOM 3861 C C . PHE B 1 98 ? -11.562 -20.375 -11.828 1 98.81 98 PHE B C 1
ATOM 3863 O O . PHE B 1 98 ? -12.719 -20.062 -11.516 1 98.81 98 PHE B O 1
ATOM 3870 N N . HIS B 1 99 ? -10.688 -20.875 -10.961 1 98.56 99 HIS B N 1
ATOM 3871 C CA . HIS B 1 99 ? -10.883 -20.906 -9.516 1 98.56 99 HIS B CA 1
ATOM 3872 C C . HIS B 1 99 ? -9.961 -19.906 -8.812 1 98.56 99 HIS B C 1
ATOM 3874 O O . HIS B 1 99 ? -8.766 -20.188 -8.641 1 98.56 99 HIS B O 1
ATOM 3880 N N . ILE B 1 100 ? -10.531 -18.781 -8.406 1 98.19 100 ILE B N 1
ATOM 3881 C CA . ILE B 1 100 ? -9.766 -17.828 -7.617 1 98.19 100 ILE B CA 1
ATOM 3882 C C . ILE B 1 100 ? -9.984 -18.094 -6.129 1 98.19 100 ILE B C 1
ATOM 3884 O O . ILE B 1 100 ? -11.117 -18.047 -5.645 1 98.19 100 ILE B O 1
ATOM 3888 N N . VAL B 1 101 ? -8.969 -18.406 -5.445 1 96.94 101 VAL B N 1
ATOM 3889 C CA . VAL B 1 101 ? -8.992 -18.5 -3.99 1 96.94 101 VAL B CA 1
ATOM 3890 C C . VAL B 1 101 ? -8.258 -17.312 -3.377 1 96.94 101 VAL B C 1
ATOM 3892 O O . VAL B 1 101 ? -7.098 -17.062 -3.707 1 96.94 101 VAL B O 1
ATOM 3895 N N . THR B 1 102 ? -8.922 -16.578 -2.514 1 96 102 THR B N 1
ATOM 3896 C CA . THR B 1 102 ? -8.344 -15.375 -1.912 1 96 102 THR B CA 1
ATOM 3897 C C . THR B 1 102 ? -8.555 -15.375 -0.4 1 96 102 THR B C 1
ATOM 3899 O O . THR B 1 102 ? -9.172 -16.297 0.147 1 96 102 THR B O 1
ATOM 3902 N N . ASP B 1 103 ? -7.891 -14.477 0.298 1 92.38 103 ASP B N 1
ATOM 3903 C CA . ASP B 1 103 ? -8.062 -14.383 1.744 1 92.38 103 ASP B CA 1
ATOM 3904 C C . ASP B 1 103 ? -9.367 -13.664 2.094 1 92.38 103 ASP B C 1
ATOM 3906 O O . ASP B 1 103 ? -10.023 -13.102 1.217 1 92.38 103 ASP B O 1
ATOM 3910 N N . LYS B 1 104 ? -9.711 -13.711 3.305 1 92.81 104 LYS B N 1
ATOM 3911 C CA . LYS B 1 104 ? -11 -13.188 3.748 1 92.81 104 LYS B CA 1
ATOM 3912 C C . LYS B 1 104 ? -11.086 -11.68 3.506 1 92.81 104 LYS B C 1
ATOM 3914 O O . LYS B 1 104 ? -12.109 -11.188 3.025 1 92.81 104 LYS B O 1
ATOM 3919 N N . LYS B 1 105 ? -10.055 -10.953 3.822 1 93.31 105 LYS B N 1
ATOM 3920 C CA . LYS B 1 105 ? -10.102 -9.5 3.732 1 93.31 105 LYS B CA 1
ATOM 3921 C C . LYS B 1 105 ? -10.242 -9.039 2.283 1 93.31 105 LYS B C 1
ATOM 3923 O O . LYS B 1 105 ? -10.773 -7.965 2.016 1 93.31 105 LYS B O 1
ATOM 3928 N N . THR B 1 106 ? -9.727 -9.844 1.338 1 96.38 106 THR B N 1
ATOM 3929 C CA . THR B 1 106 ? -9.727 -9.445 -0.066 1 96.38 106 THR B CA 1
ATOM 3930 C C . THR B 1 106 ? -10.914 -10.062 -0.798 1 96.38 106 THR B C 1
ATOM 3932 O O . THR B 1 106 ? -11.156 -9.758 -1.97 1 96.38 106 THR B O 1
ATOM 3935 N N . TYR B 1 107 ? -11.742 -10.914 -0.153 1 97.38 107 TYR B N 1
ATOM 3936 C CA . TYR B 1 107 ? -12.82 -11.641 -0.801 1 97.38 107 TYR B CA 1
ATOM 3937 C C . TYR B 1 107 ? -13.828 -10.688 -1.431 1 97.38 107 TYR B C 1
ATOM 3939 O O . TYR B 1 107 ? -14.148 -10.805 -2.613 1 97.38 107 TYR B O 1
ATOM 3947 N N . SER B 1 108 ? -14.266 -9.648 -0.62 1 97.75 108 SER B N 1
ATOM 3948 C CA . SER B 1 108 ? -15.32 -8.758 -1.092 1 97.75 108 SER B CA 1
ATOM 3949 C C . SER B 1 108 ? -14.875 -7.973 -2.32 1 97.75 108 SER B C 1
ATOM 3951 O O . SER B 1 108 ? -15.57 -7.949 -3.336 1 97.75 108 SER B O 1
ATOM 3953 N N . PRO B 1 109 ? -13.664 -7.379 -2.268 1 98.5 109 PRO B N 1
ATOM 3954 C CA . PRO B 1 109 ? -13.258 -6.66 -3.477 1 98.5 109 PRO B CA 1
ATOM 3955 C C . PRO B 1 109 ? -13.023 -7.59 -4.664 1 98.5 109 PRO B C 1
ATOM 3957 O O . PRO B 1 109 ? -13.344 -7.238 -5.801 1 98.5 109 PRO B O 1
ATOM 3960 N N . MET B 1 110 ? -12.469 -8.758 -4.484 1 98.56 110 MET B N 1
ATOM 3961 C CA . MET B 1 110 ? -12.234 -9.727 -5.547 1 98.56 110 MET B CA 1
ATOM 3962 C C . MET B 1 110 ? -13.547 -10.164 -6.188 1 98.56 110 MET B C 1
ATOM 3964 O O . MET B 1 110 ? -13.672 -10.164 -7.41 1 98.56 110 MET B O 1
ATOM 3968 N N . HIS B 1 111 ? -14.492 -10.5 -5.328 1 98.62 111 HIS B N 1
ATOM 3969 C CA . HIS B 1 111 ? -15.812 -10.922 -5.793 1 98.62 111 HIS B CA 1
ATOM 3970 C C . HIS B 1 111 ? -16.5 -9.805 -6.578 1 98.62 111 HIS B C 1
ATOM 3972 O O . HIS B 1 111 ? -17.031 -10.047 -7.664 1 98.62 111 HIS B O 1
ATOM 3978 N N . ALA B 1 112 ? -16.469 -8.602 -6.027 1 98.56 112 ALA B N 1
ATOM 3979 C CA . ALA B 1 112 ? -17.109 -7.457 -6.668 1 98.56 112 ALA B CA 1
ATOM 3980 C C . ALA B 1 112 ? -16.547 -7.223 -8.062 1 98.56 112 ALA B C 1
ATOM 3982 O O . ALA B 1 112 ? -17.281 -6.941 -9.008 1 98.56 112 ALA B O 1
ATOM 3983 N N . TRP B 1 113 ? -15.266 -7.336 -8.227 1 98.69 113 TRP B N 1
ATOM 3984 C CA . TRP B 1 113 ? -14.641 -7.094 -9.523 1 98.69 113 TRP B CA 1
ATOM 3985 C C . TRP B 1 113 ? -15.188 -8.047 -10.578 1 98.69 113 TRP B C 1
ATOM 3987 O O . TRP B 1 113 ? -15.656 -7.613 -11.633 1 98.69 113 TRP B O 1
ATOM 3997 N N . PHE B 1 114 ? -15.172 -9.312 -10.258 1 98.38 114 PHE B N 1
ATOM 3998 C CA . PHE B 1 114 ? -15.516 -10.297 -11.281 1 98.38 114 PHE B CA 1
ATOM 3999 C C . PHE B 1 114 ? -17.016 -10.406 -11.453 1 98.38 114 PHE B C 1
ATOM 4001 O O . PHE B 1 114 ? -17.5 -10.852 -12.492 1 98.38 114 PHE B O 1
ATOM 4008 N N . ALA B 1 115 ? -17.75 -9.977 -10.398 1 97.88 115 ALA B N 1
ATOM 4009 C CA . ALA B 1 115 ? -19.203 -9.938 -10.531 1 97.88 115 ALA B CA 1
ATOM 4010 C C . ALA B 1 115 ? -19.641 -8.797 -11.445 1 97.88 115 ALA B C 1
ATOM 4012 O O . ALA B 1 115 ? -20.641 -8.922 -12.172 1 97.88 115 ALA B O 1
ATOM 4013 N N . THR B 1 116 ? -18.938 -7.691 -11.422 1 96.62 116 THR B N 1
ATOM 4014 C CA . THR B 1 116 ? -19.328 -6.527 -12.203 1 96.62 116 THR B CA 1
ATOM 4015 C C . THR B 1 116 ? -18.594 -6.496 -13.539 1 96.62 116 THR B C 1
ATOM 4017 O O . THR B 1 116 ? -18.922 -5.688 -14.414 1 96.62 116 THR B O 1
ATOM 4020 N N . ASN B 1 117 ? -17.609 -7.309 -13.68 1 95.44 117 ASN B N 1
ATOM 4021 C CA . ASN B 1 117 ? -16.875 -7.477 -14.93 1 95.44 117 ASN B CA 1
ATOM 4022 C C . ASN B 1 117 ? -16.938 -8.922 -15.422 1 95.44 117 ASN B C 1
ATOM 4024 O O . ASN B 1 117 ? -15.898 -9.523 -15.703 1 95.44 117 ASN B O 1
ATOM 4028 N N . ARG B 1 118 ? -18.094 -9.359 -15.656 1 91.81 118 ARG B N 1
ATOM 4029 C CA . ARG B 1 118 ? -18.312 -10.766 -15.984 1 91.81 118 ARG B CA 1
ATOM 4030 C C . ARG B 1 118 ? -17.75 -11.102 -17.359 1 91.81 118 ARG B C 1
ATOM 4032 O O . ARG B 1 118 ? -17.891 -10.312 -18.297 1 91.81 118 ARG B O 1
ATOM 4039 N N . LEU B 1 119 ? -17.141 -12.188 -17.375 1 91.31 119 LEU B N 1
ATOM 4040 C CA . LEU B 1 119 ? -16.688 -12.734 -18.641 1 91.31 119 LEU B CA 1
ATOM 4041 C C . LEU B 1 119 ? -17.766 -13.578 -19.297 1 91.31 119 LEU B C 1
ATOM 4043 O O . LEU B 1 119 ? -18.406 -14.406 -18.641 1 91.31 119 LEU B O 1
ATOM 4047 N N . LYS B 1 120 ? -18.047 -13.367 -20.531 1 86 120 LYS B N 1
ATOM 4048 C CA . LYS B 1 120 ? -19.094 -14.094 -21.219 1 86 120 LYS B CA 1
ATOM 4049 C C . LYS B 1 120 ? -18.594 -15.445 -21.719 1 86 120 LYS B C 1
ATOM 4051 O O . LYS B 1 120 ? -19.359 -16.406 -21.797 1 86 120 LYS B O 1
ATOM 4056 N N . SER B 1 121 ? -17.375 -15.602 -21.906 1 91.44 121 SER B N 1
ATOM 4057 C CA . SER B 1 121 ? -16.844 -16.75 -22.625 1 91.44 121 SER B CA 1
ATOM 4058 C C . SER B 1 121 ? -16.219 -17.766 -21.672 1 91.44 121 SER B C 1
ATOM 4060 O O . SER B 1 121 ? -15.883 -18.875 -22.078 1 91.44 121 SER B O 1
ATOM 4062 N N . ALA B 1 122 ? -16.031 -17.469 -20.391 1 97 122 ALA B N 1
ATOM 4063 C CA . ALA B 1 122 ? -15.383 -18.359 -19.422 1 97 122 ALA B CA 1
ATOM 4064 C C . ALA B 1 122 ? -16.094 -18.297 -18.078 1 97 122 ALA B C 1
ATOM 4066 O O . ALA B 1 122 ? -16.922 -17.406 -17.828 1 97 122 ALA B O 1
ATOM 4067 N N . VAL B 1 123 ? -15.82 -19.297 -17.266 1 98.06 123 VAL B N 1
ATOM 4068 C CA . VAL B 1 123 ? -16.406 -19.359 -15.93 1 98.06 123 VAL B CA 1
ATOM 4069 C C . VAL B 1 123 ? -15.375 -18.922 -14.891 1 98.06 123 VAL B C 1
ATOM 4071 O O . VAL B 1 123 ? -14.227 -19.375 -14.938 1 98.06 123 VAL B O 1
ATOM 4074 N N . VAL B 1 124 ? -15.781 -18.047 -13.984 1 98.5 124 VAL B N 1
ATOM 4075 C CA . VAL B 1 124 ? -14.914 -17.609 -12.906 1 98.5 124 VAL B CA 1
ATOM 4076 C C . VAL B 1 124 ? -15.594 -17.844 -11.562 1 98.5 124 VAL B C 1
ATOM 4078 O O . VAL B 1 124 ? -16.734 -17.438 -11.352 1 98.5 124 VAL B O 1
ATOM 4081 N N . GLU B 1 125 ? -14.961 -18.578 -10.711 1 98.5 125 GLU B N 1
ATOM 4082 C CA . GLU B 1 125 ? -15.352 -18.719 -9.312 1 98.5 125 GLU B CA 1
ATOM 4083 C C . GLU B 1 125 ? -14.43 -17.922 -8.398 1 98.5 125 GLU B C 1
ATOM 4085 O O . GLU B 1 125 ? -13.211 -17.906 -8.586 1 98.5 125 GLU B O 1
ATOM 4090 N N . VAL B 1 126 ? -15.008 -17.203 -7.48 1 98.31 126 VAL B N 1
ATOM 4091 C CA . VAL B 1 126 ? -14.25 -16.531 -6.422 1 98.31 126 VAL B CA 1
ATOM 4092 C C . VAL B 1 126 ? -14.648 -17.109 -5.062 1 98.31 126 VAL B C 1
ATOM 4094 O O . VAL B 1 126 ? -15.828 -17.109 -4.707 1 98.31 126 VAL B O 1
ATOM 4097 N N . LYS B 1 127 ? -13.695 -17.609 -4.367 1 96.62 127 LYS B N 1
ATOM 4098 C CA . LYS B 1 127 ? -13.938 -18.125 -3.023 1 96.62 127 LYS B CA 1
ATOM 4099 C C . LYS B 1 127 ? -12.883 -17.609 -2.043 1 96.62 127 LYS B C 1
ATOM 4101 O O . LYS B 1 127 ? -11.703 -17.516 -2.383 1 96.62 127 LYS B O 1
ATOM 4106 N N . GLY B 1 128 ? -13.367 -17.266 -0.88 1 94.62 128 GLY B N 1
ATOM 4107 C CA . GLY B 1 128 ? -12.453 -16.969 0.211 1 94.62 128 GLY B CA 1
ATOM 4108 C C . GLY B 1 128 ? -12.031 -18.219 0.972 1 94.62 128 GLY B C 1
ATOM 4109 O O . GLY B 1 128 ? -12.781 -19.188 1.054 1 94.62 128 GLY B O 1
ATOM 4110 N N . LEU B 1 129 ? -10.844 -18.156 1.536 1 91.25 129 LEU B N 1
ATOM 4111 C CA . LEU B 1 129 ? -10.328 -19.281 2.312 1 91.25 129 LEU B CA 1
ATOM 4112 C C . LEU B 1 129 ? -11.289 -19.656 3.434 1 91.25 129 LEU B C 1
ATOM 4114 O O . LEU B 1 129 ? -11.422 -20.828 3.779 1 91.25 129 LEU B O 1
ATOM 4118 N N . HIS B 1 130 ? -11.969 -18.656 3.969 1 89.88 130 HIS B N 1
ATOM 4119 C CA . HIS B 1 130 ? -12.891 -18.875 5.082 1 89.88 130 HIS B CA 1
ATOM 4120 C C . HIS B 1 130 ? -14.125 -19.641 4.633 1 89.88 130 HIS B C 1
ATOM 4122 O O . HIS B 1 130 ? -14.898 -20.109 5.469 1 89.88 130 HIS B O 1
ATOM 4128 N N . GLN B 1 131 ? -14.289 -19.797 3.373 1 93.25 131 GLN B N 1
ATOM 4129 C CA . GLN B 1 131 ? -15.477 -20.469 2.844 1 93.25 131 GLN B CA 1
ATOM 4130 C C . GLN B 1 131 ? -15.211 -21.938 2.592 1 93.25 131 GLN B C 1
ATOM 4132 O O . GLN B 1 131 ? -16.109 -22.688 2.203 1 93.25 131 GLN B O 1
ATOM 4137 N N . TYR B 1 132 ? -13.992 -22.344 2.734 1 90.75 132 TYR B N 1
ATOM 4138 C CA . TYR B 1 132 ? -13.641 -23.75 2.564 1 90.75 132 TYR B CA 1
ATOM 4139 C C . TYR B 1 132 ? -13.844 -24.531 3.863 1 90.75 132 TYR B C 1
ATOM 4141 O O . TYR B 1 132 ? -13.586 -24 4.949 1 90.75 132 TYR B O 1
ATOM 4149 N N . ASP B 1 133 ? -14.375 -25.656 3.744 1 86.94 133 ASP B N 1
ATOM 4150 C CA . ASP B 1 133 ? -14.531 -26.562 4.879 1 86.94 133 ASP B CA 1
ATOM 4151 C C . ASP B 1 133 ? -13.344 -27.516 4.992 1 86.94 133 ASP B C 1
ATOM 4153 O O . ASP B 1 133 ? -13.367 -28.609 4.43 1 86.94 133 ASP B O 1
ATOM 4157 N N . TRP B 1 134 ? -12.391 -27.047 5.746 1 84.12 134 TRP B N 1
ATOM 4158 C CA . TRP B 1 134 ? -11.18 -27.844 5.938 1 84.12 134 TRP B CA 1
ATOM 4159 C C . TRP B 1 134 ? -11.359 -28.828 7.094 1 84.12 134 TRP B C 1
ATOM 4161 O O . TRP B 1 134 ? -12.031 -28.531 8.078 1 84.12 134 TRP B O 1
ATOM 4171 N N . SER B 1 135 ? -10.805 -30.016 6.906 1 86.38 135 SER B N 1
ATOM 4172 C CA . SER B 1 135 ? -10.695 -30.875 8.07 1 86.38 135 SER B CA 1
ATOM 4173 C C . SER B 1 135 ? -9.844 -30.234 9.164 1 86.38 135 SER B C 1
ATOM 4175 O O . SER B 1 135 ? -9.086 -29.312 8.898 1 86.38 135 SER B O 1
ATOM 4177 N N . GLN B 1 136 ? -10.078 -30.672 10.281 1 88.44 136 GLN B N 1
ATOM 4178 C CA . GLN B 1 136 ? -9.289 -30.172 11.406 1 88.44 136 GLN B CA 1
ATOM 4179 C C . GLN B 1 136 ? -7.797 -30.375 11.156 1 88.44 136 GLN B C 1
ATOM 4181 O O . GLN B 1 136 ? -6.988 -29.5 11.453 1 88.44 136 GLN B O 1
ATOM 4186 N N . GLU B 1 137 ? -7.516 -31.484 10.586 1 86.5 137 GLU B N 1
ATOM 4187 C CA . GLU B 1 137 ? -6.117 -31.812 10.305 1 86.5 137 GLU B CA 1
ATOM 4188 C C . GLU B 1 137 ? -5.508 -30.828 9.312 1 86.5 137 GLU B C 1
ATOM 4190 O O . GLU B 1 137 ? -4.387 -30.344 9.516 1 86.5 137 GLU B O 1
ATOM 4195 N N . VAL B 1 138 ? -6.273 -30.5 8.297 1 86.56 138 VAL B N 1
ATOM 4196 C CA . VAL B 1 138 ? -5.789 -29.562 7.273 1 86.56 138 VAL B CA 1
ATOM 4197 C C . VAL B 1 138 ? -5.66 -28.172 7.863 1 86.56 138 VAL B C 1
ATOM 4199 O O . VAL B 1 138 ? -4.68 -27.469 7.605 1 86.56 138 VAL B O 1
ATOM 4202 N N . ASN B 1 139 ? -6.586 -27.844 8.664 1 87.12 139 ASN B N 1
ATOM 4203 C CA . ASN B 1 139 ? -6.547 -26.531 9.312 1 87.12 139 ASN B CA 1
ATOM 4204 C C . ASN B 1 139 ? -5.297 -26.375 10.172 1 87.12 139 ASN B C 1
ATOM 4206 O O . ASN B 1 139 ? -4.633 -25.328 10.125 1 87.12 139 ASN B O 1
ATOM 4210 N N . VAL B 1 140 ? -5.039 -27.375 10.914 1 89.06 140 VAL B N 1
ATOM 4211 C CA . VAL B 1 140 ? -3.861 -27.359 11.773 1 89.06 140 VAL B CA 1
ATOM 4212 C C . VAL B 1 140 ? -2.598 -27.312 10.914 1 89.06 140 VAL B C 1
ATOM 4214 O O . VAL B 1 140 ? -1.669 -26.547 11.211 1 89.06 140 VAL B O 1
ATOM 4217 N N . GLY B 1 141 ? -2.582 -28.078 9.898 1 87.38 141 GLY B N 1
ATOM 4218 C CA . GLY B 1 141 ? -1.44 -28.094 8.992 1 87.38 141 GLY B CA 1
ATOM 4219 C C . GLY B 1 141 ? -1.171 -26.75 8.344 1 87.38 141 GLY B C 1
ATOM 4220 O O . GLY B 1 141 ? -0.022 -26.297 8.273 1 87.38 141 GLY B O 1
ATOM 4221 N N . VAL B 1 142 ? -2.25 -26.125 7.879 1 86.5 142 VAL B N 1
ATOM 4222 C CA . VAL B 1 142 ? -2.137 -24.828 7.23 1 86.5 142 VAL B CA 1
ATOM 4223 C C . VAL B 1 142 ? -1.596 -23.797 8.227 1 86.5 142 VAL B C 1
ATOM 4225 O O . VAL B 1 142 ? -0.672 -23.047 7.91 1 86.5 142 VAL B O 1
ATOM 4228 N N . LYS B 1 143 ? -2.127 -23.766 9.422 1 84.56 143 LYS B N 1
ATOM 4229 C CA . LYS B 1 143 ? -1.694 -22.828 10.453 1 84.56 143 LYS B CA 1
ATOM 4230 C C . LYS B 1 143 ? -0.223 -23.031 10.805 1 84.56 143 LYS B C 1
ATOM 4232 O O . LYS B 1 143 ? 0.536 -22.062 10.914 1 84.56 143 LYS B O 1
ATOM 4237 N N . GLN B 1 144 ? 0.108 -24.266 10.961 1 87.94 144 GLN B N 1
ATOM 4238 C CA . GLN B 1 144 ? 1.487 -24.609 11.305 1 87.94 144 GLN B CA 1
ATOM 4239 C C . GLN B 1 144 ? 2.445 -24.172 10.195 1 87.94 144 GLN B C 1
ATOM 4241 O O . GLN B 1 144 ? 3.502 -23.594 10.469 1 87.94 144 GLN B O 1
ATOM 4246 N N . MET B 1 145 ? 2.08 -24.484 9.047 1 88 145 MET B N 1
ATOM 4247 C CA . MET B 1 145 ? 2.912 -24.125 7.902 1 88 145 MET B CA 1
ATOM 4248 C C . MET B 1 145 ? 3.123 -22.625 7.824 1 88 145 MET B C 1
ATOM 4250 O O . MET B 1 145 ? 4.254 -22.156 7.684 1 88 145 MET B O 1
ATOM 4254 N N . LEU B 1 146 ? 2.062 -21.906 7.953 1 83.38 146 LEU B N 1
ATOM 4255 C CA . LEU B 1 146 ? 2.135 -20.453 7.863 1 83.38 146 LEU B CA 1
ATOM 4256 C C . LEU B 1 146 ? 2.984 -19.875 8.992 1 83.38 146 LEU B C 1
ATOM 4258 O O . LEU B 1 146 ? 3.758 -18.938 8.781 1 83.38 146 LEU B O 1
ATOM 4262 N N . GLU B 1 147 ? 2.863 -20.438 10.133 1 83.75 147 GLU B N 1
ATOM 4263 C CA . GLU B 1 147 ? 3.65 -20 11.281 1 83.75 147 GLU B CA 1
ATOM 4264 C C . GLU B 1 147 ? 5.137 -20.25 11.062 1 83.75 147 GLU B C 1
ATOM 4266 O O . GLU B 1 147 ? 5.969 -19.391 11.359 1 83.75 147 GLU B O 1
ATOM 4271 N N . ILE B 1 148 ? 5.43 -21.359 10.602 1 84.56 148 ILE B N 1
ATOM 4272 C CA . ILE B 1 148 ? 6.828 -21.703 10.375 1 84.56 148 ILE B CA 1
ATOM 4273 C C . ILE B 1 148 ? 7.434 -20.781 9.328 1 84.56 148 ILE B C 1
ATOM 4275 O O . ILE B 1 148 ? 8.539 -20.266 9.508 1 84.56 148 ILE B O 1
ATOM 4279 N N . HIS B 1 149 ? 6.703 -20.578 8.258 1 82.25 149 HIS B N 1
ATOM 4280 C CA . HIS B 1 149 ? 7.199 -19.672 7.227 1 82.25 149 HIS B CA 1
ATOM 4281 C C . HIS B 1 149 ? 7.387 -18.266 7.773 1 82.25 149 HIS B C 1
ATOM 4283 O O . HIS B 1 149 ? 8.352 -17.578 7.422 1 82.25 149 HIS B O 1
ATOM 4289 N N . HIS B 1 150 ? 6.512 -17.906 8.602 1 78.56 150 HIS B N 1
ATOM 4290 C CA . HIS B 1 150 ? 6.637 -16.594 9.242 1 78.56 150 HIS B CA 1
ATOM 4291 C C . HIS B 1 150 ? 7.898 -16.531 10.102 1 78.56 150 HIS B C 1
ATOM 4293 O O . HIS B 1 150 ? 8.617 -15.531 10.07 1 78.56 150 HIS B O 1
ATOM 4299 N N . LEU B 1 151 ? 8.125 -17.531 10.867 1 81.31 151 LEU B N 1
ATOM 4300 C CA . LEU B 1 151 ? 9.305 -17.578 11.727 1 81.31 151 LEU B CA 1
ATOM 4301 C C . LEU B 1 151 ? 10.586 -17.547 10.898 1 81.31 151 LEU B C 1
ATOM 4303 O O . LEU B 1 151 ? 11.547 -16.859 11.258 1 81.31 151 LEU B O 1
ATOM 4307 N N . ILE B 1 152 ? 10.562 -18.219 9.844 1 79.81 152 ILE B N 1
ATOM 4308 C CA . ILE B 1 152 ? 11.719 -18.219 8.953 1 79.81 152 ILE B CA 1
ATOM 4309 C C . ILE B 1 152 ? 11.961 -16.812 8.422 1 79.81 152 ILE B C 1
ATOM 4311 O O . ILE B 1 152 ? 13.086 -16.312 8.461 1 79.81 152 ILE B O 1
ATOM 4315 N N . CYS B 1 153 ? 10.93 -16.188 7.941 1 77.12 153 CYS B N 1
ATOM 4316 C CA . CYS B 1 153 ? 11.031 -14.828 7.41 1 77.12 153 CYS B CA 1
ATOM 4317 C C . CYS B 1 153 ? 11.531 -13.859 8.477 1 77.12 153 CYS B C 1
ATOM 4319 O O . CYS B 1 153 ? 12.414 -13.047 8.219 1 77.12 153 CYS B O 1
ATOM 4321 N N . SER B 1 154 ? 10.977 -13.977 9.656 1 75.81 154 SER B N 1
ATOM 4322 C CA . SER B 1 154 ? 11.367 -13.117 10.766 1 75.81 154 SER B CA 1
ATOM 4323 C C . SER B 1 154 ? 12.844 -13.297 11.117 1 75.81 154 SER B C 1
ATOM 4325 O O . SER B 1 154 ? 13.547 -12.328 11.391 1 75.81 154 SER B O 1
ATOM 4327 N N . HIS B 1 155 ? 13.211 -14.469 11.18 1 78 155 HIS B N 1
ATOM 4328 C CA . HIS B 1 155 ? 14.602 -14.773 11.477 1 78 155 HIS B CA 1
ATOM 4329 C C . HIS B 1 155 ? 15.539 -14.102 10.477 1 78 155 HIS B C 1
ATOM 4331 O O . HIS B 1 155 ? 16.516 -13.461 10.875 1 78 155 HIS B O 1
ATOM 4337 N N . TYR B 1 156 ? 15.242 -14.211 9.297 1 74.88 156 TYR B N 1
ATOM 4338 C CA . TYR B 1 156 ? 16.078 -13.625 8.258 1 74.88 156 TYR B CA 1
ATOM 4339 C C . TYR B 1 156 ? 16.031 -12.102 8.312 1 74.88 156 TYR B C 1
ATOM 4341 O O . TYR B 1 156 ? 17.047 -11.438 8.141 1 74.88 156 TYR B O 1
ATOM 4349 N N . TYR B 1 157 ? 14.906 -11.594 8.562 1 71.44 157 TYR B N 1
ATOM 4350 C CA . TYR B 1 157 ? 14.742 -10.141 8.656 1 71.44 157 TYR B CA 1
ATOM 4351 C C . TYR B 1 157 ? 15.539 -9.578 9.828 1 71.44 157 TYR B C 1
ATOM 4353 O O . TYR B 1 157 ? 16.203 -8.547 9.695 1 71.44 157 TYR B O 1
ATOM 4361 N N . ASN B 1 158 ? 15.414 -10.172 10.906 1 72.5 158 ASN B N 1
ATOM 4362 C CA . ASN B 1 158 ? 16.141 -9.734 12.094 1 72.5 158 ASN B CA 1
ATOM 4363 C C . ASN B 1 158 ? 17.656 -9.781 11.867 1 72.5 158 ASN B C 1
ATOM 4365 O O . ASN B 1 158 ? 18.375 -8.898 12.328 1 72.5 158 ASN B O 1
ATOM 4369 N N . ASN B 1 159 ? 18.062 -10.734 11.25 1 72.19 159 ASN B N 1
ATOM 4370 C CA . ASN B 1 159 ? 19.484 -10.852 10.938 1 72.19 159 ASN B CA 1
ATOM 4371 C C . ASN B 1 159 ? 19.953 -9.727 10.016 1 72.19 159 ASN B C 1
ATOM 4373 O O . ASN B 1 159 ? 21.078 -9.234 10.141 1 72.19 159 ASN B O 1
ATOM 4377 N N . LEU B 1 160 ? 19.094 -9.375 9.133 1 67.62 160 LEU B N 1
ATOM 4378 C CA . LEU B 1 160 ? 19.406 -8.281 8.227 1 67.62 160 LEU B CA 1
ATOM 4379 C C . LEU B 1 160 ? 19.547 -6.965 8.992 1 67.62 160 LEU B C 1
ATOM 4381 O O . LEU B 1 160 ? 20.438 -6.164 8.703 1 67.62 160 LEU B O 1
ATOM 4385 N N . LYS B 1 161 ? 18.656 -6.746 9.875 1 63.19 161 LYS B N 1
ATOM 4386 C CA . LYS B 1 161 ? 18.656 -5.512 10.656 1 63.19 161 LYS B CA 1
ATOM 4387 C C . LYS B 1 161 ? 19.891 -5.422 11.547 1 63.19 161 LYS B C 1
ATOM 4389 O O . LYS B 1 161 ? 20.469 -4.348 11.711 1 63.19 161 LYS B O 1
ATOM 4394 N N . GLU B 1 162 ? 20.25 -6.512 12.227 1 64.06 162 GLU B N 1
ATOM 4395 C CA . GLU B 1 162 ? 21.359 -6.551 13.172 1 64.06 162 GLU B CA 1
ATOM 4396 C C . GLU B 1 162 ? 22.703 -6.469 12.445 1 64.06 162 GLU B C 1
ATOM 4398 O O . GLU B 1 162 ? 23.672 -5.93 12.984 1 64.06 162 GLU B O 1
ATOM 4403 N N . ASN B 1 163 ? 22.766 -7.324 11.523 1 57.88 163 ASN B N 1
ATOM 4404 C CA . ASN B 1 163 ? 24.062 -7.336 10.836 1 57.88 163 ASN B CA 1
ATOM 4405 C C . ASN B 1 163 ? 24.219 -6.113 9.938 1 57.88 163 ASN B C 1
ATOM 4407 O O . ASN B 1 163 ? 23.469 -5.938 8.977 1 57.88 163 ASN B O 1
ATOM 4411 N N . ASP B 1 164 ? 24.312 -5.008 10.633 1 51.94 164 ASP B N 1
ATOM 4412 C CA . ASP B 1 164 ? 24.594 -3.82 9.836 1 51.94 164 ASP B CA 1
ATOM 4413 C C . ASP B 1 164 ? 24.734 -4.176 8.359 1 51.94 164 ASP B C 1
ATOM 4415 O O . ASP B 1 164 ? 25.297 -5.219 8.016 1 51.94 164 ASP B O 1
ATOM 4419 N N . LEU B 1 165 ? 23.859 -3.682 7.492 1 46.34 165 LEU B N 1
ATOM 4420 C CA . LEU B 1 165 ? 24.016 -3.83 6.047 1 46.34 165 LEU B CA 1
ATOM 4421 C C . LEU B 1 165 ? 25.484 -3.963 5.672 1 46.34 165 LEU B C 1
ATOM 4423 O O . LEU B 1 165 ? 25.938 -3.371 4.688 1 46.34 165 LEU B O 1
ATOM 4427 N N . GLU B 1 166 ? 26.375 -4.266 6.504 1 40.94 166 GLU B N 1
ATOM 4428 C CA . GLU B 1 166 ? 27.75 -4.41 6.035 1 40.94 166 GLU B CA 1
ATOM 4429 C C . GLU B 1 166 ? 27.859 -5.5 4.969 1 40.94 166 GLU B C 1
ATOM 4431 O O . GLU B 1 166 ? 27.438 -6.633 5.188 1 40.94 166 GLU B O 1
ATOM 4436 N N . TYR B 1 167 ? 27.875 -5.188 3.684 1 39.03 167 TYR B N 1
ATOM 4437 C CA . TYR B 1 167 ? 27.844 -5.676 2.309 1 39.03 167 TYR B CA 1
ATOM 4438 C C . TYR B 1 167 ? 28.812 -6.836 2.113 1 39.03 167 TYR B C 1
ATOM 4440 O O . TYR B 1 167 ? 29.891 -6.66 1.56 1 39.03 167 TYR B O 1
ATOM 4448 N N . GLY B 1 168 ? 29.188 -7.68 3.031 1 36.03 168 GLY B N 1
ATOM 4449 C CA . GLY B 1 168 ? 29.984 -8.656 2.293 1 36.03 168 GLY B CA 1
ATOM 4450 C C . GLY B 1 168 ? 29.141 -9.508 1.355 1 36.03 168 GLY B C 1
ATOM 4451 O O . GLY B 1 168 ? 27.922 -9.406 1.338 1 36.03 168 GLY B O 1
ATOM 4452 N N . GLY B 1 169 ? 29.641 -10.266 0.286 1 42.34 169 GLY B N 1
ATOM 4453 C CA . GLY B 1 169 ? 29.219 -11.125 -0.811 1 42.34 169 GLY B CA 1
ATOM 4454 C C . GLY B 1 169 ? 27.953 -11.906 -0.508 1 42.34 169 GLY B C 1
ATOM 4455 O O . GLY B 1 169 ? 27.188 -12.234 -1.416 1 42.34 169 GLY B O 1
ATOM 4456 N N . GLU B 1 170 ? 27.625 -12.32 0.644 1 44.28 170 GLU B N 1
ATOM 4457 C CA . GLU B 1 170 ? 26.578 -13.227 1.1 1 44.28 170 GLU B CA 1
ATOM 4458 C C . GLU B 1 170 ? 25.234 -12.5 1.213 1 44.28 170 GLU B C 1
ATOM 4460 O O . GLU B 1 170 ? 24.203 -13.133 1.469 1 44.28 170 GLU B O 1
ATOM 4465 N N . HIS B 1 171 ? 25.016 -11.203 0.934 1 48.66 171 HIS B N 1
ATOM 4466 C CA . HIS B 1 171 ? 23.906 -10.367 1.362 1 48.66 171 HIS B CA 1
ATOM 4467 C C . HIS B 1 171 ? 22.812 -10.328 0.302 1 48.66 171 HIS B C 1
ATOM 4469 O O . HIS B 1 171 ? 21.656 -9.992 0.602 1 48.66 171 HIS B O 1
ATOM 4475 N N . GLN B 1 172 ? 23.156 -10.531 -0.945 1 52.5 172 GLN B N 1
ATOM 4476 C CA . GLN B 1 172 ? 22.078 -10.523 -1.937 1 52.5 172 GLN B CA 1
ATOM 4477 C C . GLN B 1 172 ? 20.984 -11.516 -1.567 1 52.5 172 GLN B C 1
ATOM 4479 O O . GLN B 1 172 ? 19.797 -11.219 -1.722 1 52.5 172 GLN B O 1
ATOM 4484 N N . ASN B 1 173 ? 21.484 -12.633 -0.979 1 54.81 173 ASN B N 1
ATOM 4485 C CA . ASN B 1 173 ? 20.531 -13.68 -0.635 1 54.81 173 ASN B CA 1
ATOM 4486 C C . ASN B 1 173 ? 19.609 -13.242 0.503 1 54.81 173 ASN B C 1
ATOM 4488 O O . ASN B 1 173 ? 18.422 -13.586 0.513 1 54.81 173 ASN B O 1
ATOM 4492 N N . PHE B 1 174 ? 20.125 -12.344 1.311 1 60.03 174 PHE B N 1
ATOM 4493 C CA . PHE B 1 174 ? 19.359 -11.922 2.48 1 60.03 174 PHE B CA 1
ATOM 4494 C C . PHE B 1 174 ? 18.25 -10.945 2.086 1 60.03 174 PHE B C 1
ATOM 4496 O O . PHE B 1 174 ? 17.156 -10.961 2.664 1 60.03 174 PHE B O 1
ATOM 4503 N N . LEU B 1 175 ? 18.484 -10.258 1.029 1 65.06 175 LEU B N 1
ATOM 4504 C CA . LEU B 1 175 ? 17.516 -9.25 0.612 1 65.06 175 LEU B CA 1
ATOM 4505 C C . LEU B 1 175 ? 16.297 -9.906 -0.039 1 65.06 175 LEU B C 1
ATOM 4507 O O . LEU B 1 175 ? 15.203 -9.344 -0.02 1 65.06 175 LEU B O 1
ATOM 4511 N N . GLU B 1 176 ? 16.516 -11.156 -0.394 1 62.53 176 GLU B N 1
ATOM 4512 C CA . GLU B 1 176 ? 15.406 -11.898 -0.978 1 62.53 176 GLU B CA 1
ATOM 4513 C C . GLU B 1 176 ? 14.305 -12.148 0.054 1 62.53 176 GLU B C 1
ATOM 4515 O O . GLU B 1 176 ? 13.125 -12.234 -0.295 1 62.53 176 GLU B O 1
ATOM 4520 N N . ALA B 1 177 ? 14.758 -12.18 1.337 1 62.69 177 ALA B N 1
ATOM 4521 C CA . ALA B 1 177 ? 13.812 -12.352 2.434 1 62.69 177 ALA B CA 1
ATOM 4522 C C . ALA B 1 177 ? 12.859 -11.156 2.523 1 62.69 177 ALA B C 1
ATOM 4524 O O . ALA B 1 177 ? 11.773 -11.258 3.107 1 62.69 177 ALA B O 1
ATOM 4525 N N . LEU B 1 178 ? 13.266 -10.125 1.817 1 63.59 178 LEU B N 1
ATOM 4526 C CA . LEU B 1 178 ? 12.469 -8.898 1.859 1 63.59 178 LEU B CA 1
ATOM 4527 C C . LEU B 1 178 ? 11.469 -8.859 0.705 1 63.59 178 LEU B C 1
ATOM 4529 O O . LEU B 1 178 ? 10.641 -7.957 0.627 1 63.59 178 LEU B O 1
ATOM 4533 N N . SER B 1 179 ? 11.484 -9.961 -0.088 1 64.88 179 SER B N 1
ATOM 4534 C CA . SER B 1 179 ? 10.602 -9.945 -1.25 1 64.88 179 SER B CA 1
ATOM 4535 C C . SER B 1 179 ? 9.164 -10.281 -0.857 1 64.88 179 SER B C 1
ATOM 4537 O O . SER B 1 179 ? 8.938 -11.086 0.043 1 64.88 179 SER B O 1
ATOM 4539 N N . PRO B 1 180 ? 8.141 -9.547 -1.389 1 60.06 180 PRO B N 1
ATOM 4540 C CA . PRO B 1 180 ? 6.723 -9.773 -1.083 1 60.06 180 PRO B CA 1
ATOM 4541 C C . PRO B 1 180 ? 6.293 -11.227 -1.299 1 60.06 180 PRO B C 1
ATOM 4543 O O . PRO B 1 180 ? 5.445 -11.734 -0.564 1 60.06 180 PRO B O 1
ATOM 4546 N N . SER B 1 181 ? 6.836 -11.812 -2.279 1 57.66 181 SER B N 1
ATOM 4547 C CA . SER B 1 181 ? 6.426 -13.172 -2.635 1 57.66 181 SER B CA 1
ATOM 4548 C C . SER B 1 181 ? 6.699 -14.148 -1.498 1 57.66 181 SER B C 1
ATOM 4550 O O . SER B 1 181 ? 5.926 -15.086 -1.278 1 57.66 181 SER B O 1
ATOM 4552 N N . CYS B 1 182 ? 7.734 -13.898 -0.831 1 58.69 182 CYS B N 1
ATOM 4553 C CA . CYS B 1 182 ? 8.133 -14.812 0.228 1 58.69 182 CYS B CA 1
ATOM 4554 C C . CYS B 1 182 ? 7.211 -14.695 1.435 1 58.69 182 CYS B C 1
ATOM 4556 O O . CYS B 1 182 ? 7.066 -15.641 2.207 1 58.69 182 CYS B O 1
ATOM 4558 N N . LEU B 1 183 ? 6.461 -13.617 1.356 1 60.06 183 LEU B N 1
ATOM 4559 C CA . LEU B 1 183 ? 5.688 -13.305 2.553 1 60.06 183 LEU B CA 1
ATOM 4560 C C . LEU B 1 183 ? 4.203 -13.57 2.326 1 60.06 183 LEU B C 1
ATOM 4562 O O . LEU B 1 183 ? 3.418 -13.602 3.277 1 60.06 183 LEU B O 1
ATOM 4566 N N . SER B 1 184 ? 3.916 -13.875 1.098 1 69.5 184 SER B N 1
ATOM 4567 C CA . SER B 1 184 ? 2.492 -13.977 0.799 1 69.5 184 SER B CA 1
ATOM 4568 C C . SER B 1 184 ? 1.917 -15.305 1.289 1 69.5 184 SER B C 1
ATOM 4570 O O . SER B 1 184 ? 2.311 -16.375 0.812 1 69.5 184 SER B O 1
ATOM 4572 N N . LEU B 1 185 ? 1.029 -15.297 2.229 1 72.62 185 LEU B N 1
ATOM 4573 C CA . LEU B 1 185 ? 0.363 -16.469 2.773 1 72.62 185 LEU B CA 1
ATOM 4574 C C . LEU B 1 185 ? -0.378 -17.234 1.677 1 72.62 185 LEU B C 1
ATOM 4576 O O . LEU B 1 185 ? -0.394 -18.469 1.672 1 72.62 185 LEU B O 1
ATOM 4580 N N . MET B 1 186 ? -0.781 -16.516 0.688 1 82.19 186 MET B N 1
ATOM 4581 C CA . MET B 1 186 ? -1.55 -17.156 -0.383 1 82.19 186 MET B CA 1
ATOM 4582 C C . MET B 1 186 ? -0.677 -18.094 -1.193 1 82.19 186 MET B C 1
ATOM 4584 O O . MET B 1 186 ? -1.124 -19.188 -1.583 1 82.19 186 MET B O 1
ATOM 4588 N N . ASN B 1 187 ? 0.527 -17.719 -1.3 1 81.25 187 ASN B N 1
ATOM 4589 C CA . ASN B 1 187 ? 1.438 -18.516 -2.113 1 81.25 187 ASN B CA 1
ATOM 4590 C C . ASN B 1 187 ? 1.721 -19.859 -1.47 1 81.25 187 ASN B C 1
ATOM 4592 O O . ASN B 1 187 ? 1.931 -20.859 -2.17 1 81.25 187 ASN B O 1
ATOM 4596 N N . HIS B 1 188 ? 1.672 -19.938 -0.18 1 84.06 188 HIS B N 1
ATOM 4597 C CA . HIS B 1 188 ? 2 -21.156 0.544 1 84.06 188 HIS B CA 1
ATOM 4598 C C . HIS B 1 188 ? 0.859 -22.172 0.468 1 84.06 188 HIS B C 1
ATOM 4600 O O . HIS B 1 188 ? 1.074 -23.375 0.642 1 84.06 188 HIS B O 1
ATOM 4606 N N . LEU B 1 189 ? -0.246 -21.719 0.125 1 90.38 189 LEU B N 1
ATOM 4607 C CA . LEU B 1 189 ? -1.426 -22.562 0.111 1 90.38 189 LEU B CA 1
ATOM 4608 C C . LEU B 1 189 ? -1.408 -23.5 -1.098 1 90.38 189 LEU B C 1
ATOM 4610 O O . LEU B 1 189 ? -2.191 -24.453 -1.167 1 90.38 189 LEU B O 1
ATOM 4614 N N . ARG B 1 190 ? -0.494 -23.344 -1.971 1 92.25 190 ARG B N 1
ATOM 4615 C CA . ARG B 1 190 ? -0.419 -24.156 -3.186 1 92.25 190 ARG B CA 1
ATOM 4616 C C . ARG B 1 190 ? -0.168 -25.625 -2.855 1 92.25 190 ARG B C 1
ATOM 4618 O O . ARG B 1 190 ? -0.54 -26.516 -3.627 1 92.25 190 ARG B O 1
ATOM 4625 N N . ILE B 1 191 ? 0.381 -25.875 -1.638 1 93.56 191 ILE B N 1
ATOM 4626 C CA . ILE B 1 191 ? 0.695 -27.25 -1.242 1 93.56 191 ILE B CA 1
ATOM 4627 C C . ILE B 1 191 ? -0.584 -27.969 -0.833 1 93.56 191 ILE B C 1
ATOM 4629 O O . ILE B 1 191 ? -0.591 -29.203 -0.689 1 93.56 191 ILE B O 1
ATOM 4633 N N . TYR B 1 192 ? -1.679 -27.25 -0.778 1 93.69 192 TYR B N 1
ATOM 4634 C CA . TYR B 1 192 ? -2.945 -27.844 -0.36 1 93.69 192 TYR B CA 1
ATOM 4635 C C . TYR B 1 192 ? -3.959 -27.828 -1.498 1 93.69 192 TYR B C 1
ATOM 4637 O O . TYR B 1 192 ? -5.164 -27.938 -1.267 1 93.69 192 TYR B O 1
ATOM 4645 N N . ILE B 1 193 ? -3.52 -27.703 -2.695 1 95.44 193 ILE B N 1
ATOM 4646 C CA . ILE B 1 193 ? -4.406 -27.641 -3.852 1 95.44 193 ILE B CA 1
ATOM 4647 C C . ILE B 1 193 ? -5.258 -28.906 -3.93 1 95.44 193 ILE B C 1
ATOM 4649 O O . ILE B 1 193 ? -6.461 -28.828 -4.184 1 95.44 193 ILE B O 1
ATOM 4653 N N . PRO B 1 194 ? -4.711 -30.125 -3.645 1 95.56 194 PRO B N 1
ATOM 4654 C CA . PRO B 1 194 ? -5.566 -31.328 -3.686 1 95.56 194 PRO B CA 1
ATOM 4655 C C . PRO B 1 194 ? -6.73 -31.25 -2.697 1 95.56 194 PRO B C 1
ATOM 4657 O O . PRO B 1 194 ? -7.828 -31.719 -2.994 1 95.56 194 PRO B O 1
ATOM 4660 N N . GLU B 1 195 ? -6.504 -30.625 -1.523 1 93.38 195 GLU B N 1
ATOM 4661 C CA . GLU B 1 195 ? -7.547 -30.484 -0.511 1 93.38 195 GLU B CA 1
ATOM 4662 C C . GLU B 1 195 ? -8.547 -29.391 -0.895 1 93.38 195 GLU B C 1
ATOM 4664 O O . GLU B 1 195 ? -9.734 -29.5 -0.578 1 93.38 195 GLU B O 1
ATOM 4669 N N . LEU B 1 196 ? -8.078 -28.391 -1.608 1 93.56 196 LEU B N 1
ATOM 4670 C CA . LEU B 1 196 ? -8.953 -27.312 -2.037 1 93.56 196 LEU B CA 1
ATOM 4671 C C . LEU B 1 196 ? -9.891 -27.766 -3.145 1 93.56 196 LEU B C 1
ATOM 4673 O O . LEU B 1 196 ? -11.031 -27.297 -3.229 1 93.56 196 LEU B O 1
ATOM 4677 N N . PHE B 1 197 ? -9.367 -28.703 -3.943 1 95.81 197 PHE B N 1
ATOM 46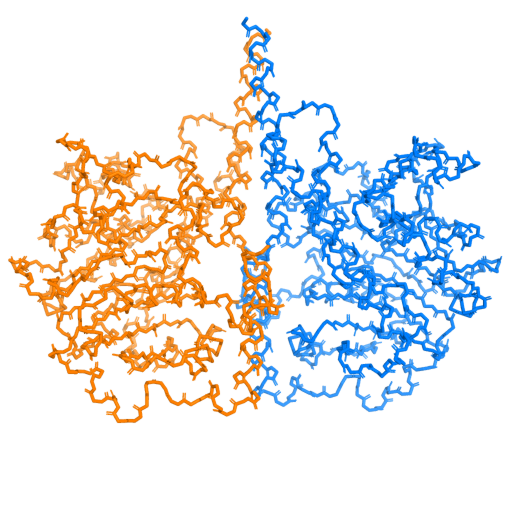78 C CA . PHE B 1 197 ? -10.141 -29.172 -5.094 1 95.81 197 PHE B CA 1
ATOM 4679 C C . PHE B 1 197 ? -10.156 -30.688 -5.168 1 95.81 197 PHE B C 1
ATOM 4681 O O . PHE B 1 197 ? -9.609 -31.281 -6.105 1 95.81 197 PHE B O 1
ATOM 4688 N N . PRO B 1 198 ? -10.883 -31.312 -4.273 1 94.25 198 PRO B N 1
ATOM 4689 C CA . PRO B 1 198 ? -10.867 -32.781 -4.176 1 94.25 198 PRO B CA 1
ATOM 4690 C C . PRO B 1 198 ? -11.492 -33.469 -5.395 1 94.25 198 PRO B C 1
ATOM 4692 O O . PRO B 1 198 ? -11.18 -34.625 -5.688 1 94.25 198 PRO B O 1
ATOM 4695 N N . GLU B 1 199 ? -12.328 -32.719 -6.152 1 95.69 199 GLU B N 1
ATOM 4696 C CA . GLU B 1 199 ? -13.078 -33.344 -7.238 1 95.69 199 GLU B CA 1
ATOM 4697 C C . GLU B 1 199 ? -12.328 -33.219 -8.562 1 95.69 199 GLU B C 1
ATOM 4699 O O . GLU B 1 199 ? -12.727 -33.812 -9.57 1 95.69 199 GLU B O 1
ATOM 4704 N N . LEU B 1 200 ? -11.266 -32.5 -8.586 1 97.56 200 LEU B N 1
ATOM 4705 C CA . LEU B 1 200 ? -10.555 -32.25 -9.836 1 97.56 200 LEU B CA 1
ATOM 4706 C C . LEU B 1 200 ? -9.344 -33.188 -9.961 1 97.56 200 LEU B C 1
ATOM 4708 O O . LEU B 1 200 ? -8.781 -33.594 -8.953 1 97.56 200 LEU B O 1
ATOM 4712 N N . ASN B 1 201 ? -8.992 -33.5 -11.188 1 95.81 201 ASN B N 1
ATOM 4713 C CA . ASN B 1 201 ? -7.902 -34.438 -11.398 1 95.81 201 ASN B CA 1
ATOM 4714 C C . ASN B 1 201 ? -6.691 -33.75 -12.031 1 95.81 201 ASN B C 1
ATOM 4716 O O . ASN B 1 201 ? -5.555 -34.188 -11.82 1 95.81 201 ASN B O 1
ATOM 4720 N N . LYS B 1 202 ? -6.902 -32.875 -12.984 1 97 202 LYS B N 1
ATOM 4721 C CA . LYS B 1 202 ? -5.832 -32.156 -13.641 1 97 202 LYS B CA 1
ATOM 4722 C C . LYS B 1 202 ? -6.145 -30.656 -13.688 1 97 202 LYS B C 1
ATOM 4724 O O . LYS B 1 202 ? -7.246 -30.25 -14.062 1 97 202 LYS B O 1
ATOM 4729 N N . ILE B 1 203 ? -5.199 -29.844 -13.227 1 98.56 203 ILE B N 1
ATOM 4730 C CA . ILE B 1 203 ? -5.426 -28.391 -13.219 1 98.56 203 ILE B CA 1
ATOM 4731 C C . ILE B 1 203 ? -4.148 -27.672 -13.641 1 98.56 203 ILE B C 1
ATOM 4733 O O . ILE B 1 203 ? -3.051 -28.219 -13.531 1 98.56 203 ILE B O 1
ATOM 4737 N N . VAL B 1 204 ? -4.316 -26.5 -14.188 1 98.81 204 VAL B N 1
ATOM 4738 C CA . VAL B 1 204 ? -3.203 -25.578 -14.375 1 98.81 204 VAL B CA 1
ATOM 4739 C C . VAL B 1 204 ? -3.201 -24.547 -13.25 1 98.81 204 VAL B C 1
ATOM 4741 O O . VAL B 1 204 ? -4.25 -24 -12.898 1 98.81 204 VAL B O 1
ATOM 4744 N N . PHE B 1 205 ? -2.086 -24.422 -12.648 1 98.38 205 PHE B N 1
ATOM 4745 C CA . PHE B 1 205 ? -1.877 -23.359 -11.672 1 98.38 205 PHE B CA 1
ATOM 4746 C C . PHE B 1 205 ? -1.152 -22.172 -12.297 1 98.38 205 PHE B C 1
ATOM 4748 O O . PHE B 1 205 ? -0.14 -22.344 -12.977 1 98.38 205 PHE B O 1
ATOM 4755 N N . LEU B 1 206 ? -1.659 -20.984 -12.086 1 98.38 206 LEU B N 1
ATOM 4756 C CA . LEU B 1 206 ? -1.009 -19.766 -12.531 1 98.38 206 LEU B CA 1
ATOM 4757 C C . LEU B 1 206 ? -0.788 -18.812 -11.367 1 98.38 206 LEU B C 1
ATOM 4759 O O . LEU B 1 206 ? -1.717 -18.531 -10.602 1 98.38 206 LEU B O 1
ATOM 4763 N N . ASP B 1 207 ? 0.455 -18.312 -11.211 1 95.94 207 ASP B N 1
ATOM 4764 C CA . ASP B 1 207 ? 0.69 -17.203 -10.305 1 95.94 207 ASP B CA 1
ATOM 4765 C C . ASP B 1 207 ? -0.032 -15.938 -10.781 1 95.94 207 ASP B C 1
ATOM 4767 O O . ASP B 1 207 ? -0.468 -15.867 -11.938 1 95.94 207 ASP B O 1
ATOM 4771 N N . ASP B 1 208 ? -0.156 -15 -9.859 1 95.94 208 ASP B N 1
ATOM 4772 C CA . ASP B 1 208 ? -0.934 -13.82 -10.219 1 95.94 208 ASP B CA 1
ATOM 4773 C C . ASP B 1 208 ? -0.066 -12.789 -10.945 1 95.94 208 ASP B C 1
ATOM 4775 O O . ASP B 1 208 ? -0.57 -11.773 -11.422 1 95.94 208 ASP B O 1
ATOM 4779 N N . ASP B 1 209 ? 1.258 -13.047 -11.109 1 95.94 209 ASP B N 1
ATOM 4780 C CA . ASP B 1 209 ? 2.148 -12.125 -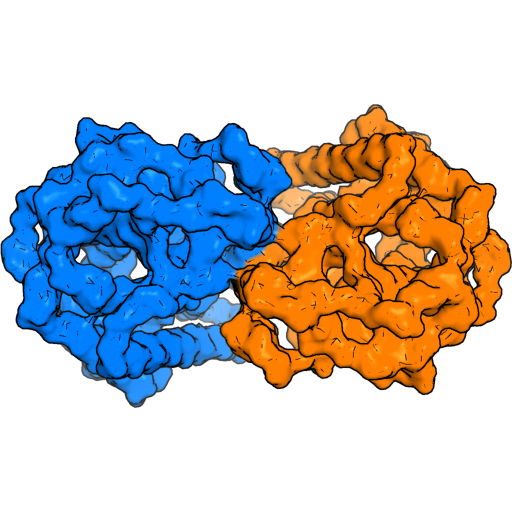11.805 1 95.94 209 ASP B CA 1
ATOM 4781 C C . ASP B 1 209 ? 2.564 -12.688 -13.164 1 95.94 209 ASP B C 1
ATOM 4783 O O . ASP B 1 209 ? 3.715 -12.531 -13.578 1 95.94 209 ASP B O 1
ATOM 4787 N N . VAL B 1 210 ? 1.645 -13.375 -13.812 1 97.88 210 VAL B N 1
ATOM 4788 C CA . VAL B 1 210 ? 1.933 -13.898 -15.141 1 97.88 210 VAL B CA 1
ATOM 4789 C C . VAL B 1 210 ? 0.982 -13.273 -16.156 1 97.88 210 VAL B C 1
ATOM 4791 O O . VAL B 1 210 ? -0.039 -12.688 -15.789 1 97.88 210 VAL B O 1
ATOM 4794 N N . VAL B 1 211 ? 1.379 -13.375 -17.422 1 98.44 211 VAL B N 1
ATOM 4795 C CA . VAL B 1 211 ? 0.556 -13.07 -18.594 1 98.44 211 VAL B CA 1
ATOM 4796 C C . VAL B 1 211 ? 0.55 -14.266 -19.547 1 98.44 211 VAL B C 1
ATOM 4798 O O . VAL B 1 211 ? 1.606 -14.812 -19.875 1 98.44 211 VAL B O 1
ATOM 4801 N N . VAL B 1 212 ? -0.62 -14.695 -19.922 1 98.81 212 VAL B N 1
ATOM 4802 C CA . VAL B 1 212 ? -0.743 -15.75 -20.922 1 98.81 212 VAL B CA 1
ATOM 4803 C C . VAL B 1 212 ? -0.844 -15.125 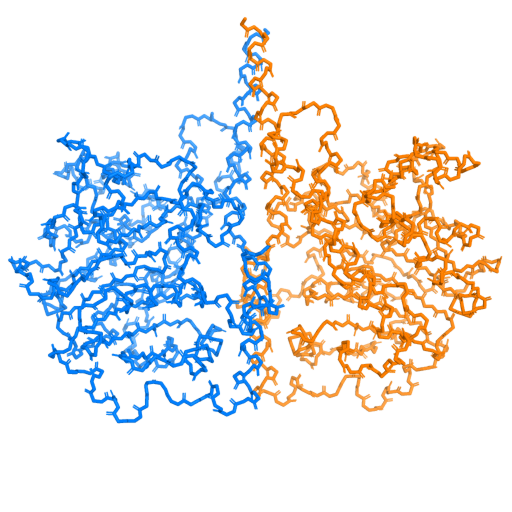-22.312 1 98.81 212 VAL B C 1
ATOM 4805 O O . VAL B 1 212 ? -1.766 -14.352 -22.594 1 98.81 212 VAL B O 1
ATOM 4808 N N . GLN B 1 213 ? 0.088 -15.453 -23.172 1 97.44 213 GLN B N 1
ATOM 4809 C CA . GLN B 1 213 ? 0.088 -14.766 -24.453 1 97.44 213 GLN B CA 1
ATOM 4810 C C . GLN B 1 213 ? -0.21 -15.727 -25.609 1 97.44 213 GLN B C 1
ATOM 4812 O O . GLN B 1 213 ? -0.382 -15.305 -26.75 1 97.44 213 GLN B O 1
ATOM 4817 N N . HIS B 1 214 ? -0.24 -17.031 -25.375 1 98.19 214 HIS B N 1
ATOM 4818 C CA . HIS B 1 214 ? -0.665 -18.047 -26.344 1 98.19 214 HIS B CA 1
ATOM 4819 C C . HIS B 1 214 ? -1.582 -19.078 -25.688 1 98.19 214 HIS B C 1
ATOM 4821 O O . HIS B 1 214 ? -1.624 -19.188 -24.453 1 98.19 214 HIS B O 1
ATOM 4827 N N . ASP B 1 215 ? -2.289 -19.797 -26.547 1 98.56 215 ASP B N 1
ATOM 4828 C CA . ASP B 1 215 ? -3.221 -20.812 -26.062 1 98.56 215 ASP B CA 1
ATOM 4829 C C . ASP B 1 215 ? -2.492 -21.875 -25.234 1 98.56 215 ASP B C 1
ATOM 4831 O O . ASP B 1 215 ? -1.474 -22.406 -25.672 1 98.56 215 ASP B O 1
ATOM 4835 N N . ILE B 1 216 ? -3.055 -22.188 -24.016 1 98.5 216 ILE B N 1
ATOM 4836 C CA . ILE B 1 216 ? -2.35 -23.141 -23.156 1 98.5 216 ILE B CA 1
ATOM 4837 C C . ILE B 1 216 ? -3.178 -24.406 -23 1 98.5 216 ILE B C 1
ATOM 4839 O O . ILE B 1 216 ? -2.896 -25.234 -22.125 1 98.5 216 ILE B O 1
ATOM 4843 N N . SER B 1 217 ? -4.148 -24.656 -23.828 1 97.56 217 SER B N 1
ATOM 4844 C CA . SER B 1 217 ? -5.098 -25.766 -23.688 1 97.56 217 SER B CA 1
ATOM 4845 C C . SER B 1 217 ? -4.406 -27.109 -23.812 1 97.56 217 SER B C 1
ATOM 4847 O O . SER B 1 217 ? -4.852 -28.094 -23.234 1 97.56 217 SER B O 1
ATOM 4849 N N . SER B 1 218 ? -3.318 -27.172 -24.531 1 97.56 218 SER B N 1
ATOM 4850 C CA . SER B 1 218 ? -2.639 -28.453 -24.766 1 97.56 218 SER B CA 1
ATOM 4851 C C . SER B 1 218 ? -1.976 -28.969 -23.5 1 97.56 218 SER B C 1
ATOM 4853 O O . SER B 1 218 ? -1.563 -30.125 -23.422 1 97.56 218 SER B O 1
ATOM 4855 N N . LEU B 1 219 ? -1.854 -28.141 -22.484 1 98.19 219 LEU B N 1
ATOM 4856 C CA . LEU B 1 219 ? -1.278 -28.578 -21.219 1 98.19 219 LEU B CA 1
ATOM 4857 C C . LEU B 1 219 ? -2.1 -29.703 -20.609 1 98.19 219 LEU B C 1
ATOM 4859 O O . LEU B 1 219 ? -1.543 -30.625 -20 1 98.19 219 LEU B O 1
ATOM 4863 N N . TRP B 1 220 ? -3.412 -29.719 -20.781 1 97.69 220 TRP B N 1
ATOM 4864 C CA . TRP B 1 220 ? -4.289 -30.688 -20.141 1 97.69 220 TRP B CA 1
ATOM 4865 C C . TRP B 1 220 ? -4.176 -32.062 -20.812 1 97.69 220 TRP B C 1
ATOM 4867 O O . TRP B 1 220 ? -4.57 -33.062 -20.25 1 97.69 220 TRP B O 1
ATOM 4877 N N . THR B 1 221 ? -3.627 -32.062 -21.953 1 95.94 221 THR B N 1
ATOM 4878 C CA . THR B 1 221 ? -3.504 -33.344 -22.656 1 95.94 221 THR B CA 1
ATOM 4879 C C . THR B 1 221 ? -2.074 -33.875 -22.594 1 95.94 221 THR B C 1
ATOM 4881 O O . THR B 1 221 ? -1.777 -34.938 -23.094 1 95.94 221 THR B O 1
ATOM 4884 N N . LEU B 1 222 ? -1.241 -33.156 -21.969 1 96.75 222 LEU B N 1
ATOM 4885 C CA . LEU B 1 222 ? 0.147 -33.594 -21.828 1 96.75 222 LEU B CA 1
ATOM 4886 C C . LEU B 1 222 ? 0.244 -34.812 -20.938 1 96.75 222 LEU B C 1
ATOM 4888 O O . LEU B 1 222 ? -0.402 -34.875 -19.891 1 96.75 222 LEU B O 1
ATOM 4892 N N . ASP B 1 223 ? 0.966 -35.75 -21.375 1 97.06 223 ASP B N 1
ATOM 4893 C CA . ASP B 1 223 ? 1.283 -36.906 -20.547 1 97.06 223 ASP B CA 1
ATOM 4894 C C . ASP B 1 223 ? 2.43 -36.594 -19.594 1 97.06 223 ASP B C 1
ATOM 4896 O O . ASP B 1 223 ? 3.562 -36.375 -20.016 1 97.06 223 ASP B O 1
ATOM 4900 N N . LEU B 1 224 ? 2.193 -36.688 -18.312 1 97.88 224 LEU B N 1
ATOM 4901 C CA . LEU B 1 224 ? 3.207 -36.344 -17.312 1 97.88 224 LEU B CA 1
ATOM 4902 C C . LEU B 1 224 ? 3.967 -37.562 -16.859 1 97.88 224 LEU B C 1
ATOM 4904 O O . LEU B 1 224 ? 4.809 -37.5 -15.961 1 97.88 224 LEU B O 1
ATOM 4908 N N . ASN B 1 225 ? 3.656 -38.688 -17.469 1 97.19 225 ASN B N 1
ATOM 4909 C CA . ASN B 1 225 ? 4.344 -39.938 -17.203 1 97.19 225 ASN B CA 1
ATOM 4910 C C . ASN B 1 225 ? 4.277 -40.312 -15.734 1 97.19 225 ASN B C 1
ATOM 4912 O O . ASN B 1 225 ? 5.293 -40.688 -15.133 1 97.19 225 ASN B O 1
ATOM 4916 N N . GLY B 1 226 ? 3.143 -40.094 -15.172 1 96.31 226 GLY B N 1
ATOM 4917 C CA . GLY B 1 226 ? 2.906 -40.5 -13.797 1 96.31 226 GLY B CA 1
ATOM 4918 C C . GLY B 1 226 ? 3.416 -39.5 -12.781 1 96.31 226 GLY B C 1
ATOM 4919 O O . GLY B 1 226 ? 3.232 -39.688 -11.57 1 96.31 226 GLY B O 1
ATOM 4920 N N . LYS B 1 227 ? 4.004 -38.438 -13.219 1 98 227 LYS B N 1
ATOM 4921 C CA . LYS B 1 227 ? 4.523 -37.406 -12.305 1 98 227 LYS B CA 1
ATOM 4922 C C . LYS B 1 227 ? 3.42 -36.469 -11.859 1 98 227 LYS B C 1
ATOM 4924 O O . LYS B 1 227 ? 2.342 -36.438 -12.461 1 98 227 LYS B O 1
ATOM 4929 N N . ILE B 1 228 ? 3.682 -35.719 -10.805 1 98.31 228 ILE B N 1
ATOM 4930 C CA . ILE B 1 228 ? 2.68 -34.875 -10.156 1 98.31 228 ILE B CA 1
ATOM 4931 C C . ILE B 1 228 ? 2.594 -33.531 -10.867 1 98.31 228 ILE B C 1
ATOM 4933 O O . ILE B 1 228 ? 1.51 -32.969 -11 1 98.31 228 ILE B O 1
ATOM 4937 N N . VAL B 1 229 ? 3.76 -33.031 -11.32 1 98.38 229 VAL B N 1
ATOM 4938 C CA . VAL B 1 229 ? 3.773 -31.672 -11.812 1 98.38 229 VAL B CA 1
ATOM 4939 C C . VAL B 1 229 ? 4.566 -31.594 -13.117 1 98.38 229 VAL B C 1
ATOM 4941 O O . VAL B 1 229 ? 5.629 -32.219 -13.234 1 98.38 229 VAL B O 1
ATOM 4944 N N . GLY B 1 230 ? 3.953 -31.031 -14.156 1 98 230 GLY B N 1
ATOM 4945 C CA . GLY B 1 230 ? 4.684 -30.578 -15.328 1 98 230 GLY B CA 1
ATOM 4946 C C . GLY B 1 230 ? 5.156 -29.141 -15.211 1 98 230 GLY B C 1
ATOM 4947 O O . GLY B 1 230 ? 4.352 -28.234 -15 1 98 230 GLY B O 1
ATOM 4948 N N . ALA B 1 231 ? 6.484 -28.922 -15.328 1 96.25 231 ALA B N 1
ATOM 4949 C CA . ALA B 1 231 ? 7.055 -27.578 -15.141 1 96.25 231 ALA B CA 1
ATOM 4950 C C . ALA B 1 231 ? 8.258 -27.359 -16.047 1 96.25 231 ALA B C 1
ATOM 4952 O O . ALA B 1 231 ? 8.906 -28.328 -16.469 1 96.25 231 ALA B O 1
ATOM 4953 N N . VAL B 1 232 ? 8.461 -26.141 -16.312 1 93.5 232 VAL B N 1
ATOM 4954 C CA . VAL B 1 232 ? 9.656 -25.781 -17.078 1 93.5 232 VAL B CA 1
ATOM 4955 C C . VAL B 1 232 ? 10.883 -25.859 -16.172 1 93.5 232 VAL B C 1
ATOM 4957 O O . VAL B 1 232 ? 10.867 -25.359 -15.047 1 93.5 232 VAL B O 1
ATOM 4960 N N . VAL B 1 233 ? 11.891 -26.531 -16.5 1 87.81 233 VAL B N 1
ATOM 4961 C CA . VAL B 1 233 ? 13.125 -26.688 -15.734 1 87.81 233 VAL B CA 1
ATOM 4962 C C . VAL B 1 233 ? 14.273 -26 -16.469 1 87.81 233 VAL B C 1
ATOM 4964 O O . VAL B 1 233 ? 15.07 -25.281 -15.852 1 87.81 233 VAL B O 1
ATOM 4967 N N . ASP B 1 234 ? 14.453 -26.297 -17.719 1 68.56 234 ASP B N 1
ATOM 4968 C CA . ASP B 1 234 ? 15.57 -25.797 -18.516 1 68.56 234 ASP B CA 1
ATOM 4969 C C . ASP B 1 234 ? 15.141 -24.625 -19.391 1 68.56 234 ASP B C 1
ATOM 4971 O O . ASP B 1 234 ? 13.953 -24.422 -19.625 1 68.56 234 ASP B O 1
ATOM 4975 N N . SER B 1 235 ? 16.219 -23.594 -19.516 1 62.78 235 SER B N 1
ATOM 4976 C CA . SER B 1 235 ? 15.789 -22.359 -20.188 1 62.78 235 SER B CA 1
ATOM 4977 C C . SER B 1 235 ? 16.188 -22.359 -21.656 1 62.78 235 SER B C 1
ATOM 4979 O O . SER B 1 235 ? 16.938 -23.234 -22.094 1 62.78 235 SER B O 1
ATOM 4981 N N . TRP B 1 236 ? 15.531 -21.578 -22.375 1 63.44 236 TRP B N 1
ATOM 4982 C CA . TRP B 1 236 ? 15.695 -21.188 -23.766 1 63.44 236 TRP B CA 1
ATOM 4983 C C . TRP B 1 236 ? 17.141 -20.812 -24.062 1 63.44 236 TRP B C 1
ATOM 4985 O O . TRP B 1 236 ? 17.562 -20.766 -25.219 1 63.44 236 TRP B O 1
ATOM 4995 N N . CYS B 1 237 ? 17.969 -20.766 -22.938 1 63.75 237 CYS B N 1
ATOM 4996 C CA . CYS B 1 237 ? 19.312 -20.234 -23.141 1 63.75 237 CYS B CA 1
ATOM 4997 C C . CYS B 1 237 ? 20.328 -21.359 -23.359 1 63.75 237 CYS B C 1
ATOM 4999 O O . CYS B 1 237 ? 21.531 -21.109 -23.469 1 63.75 237 CYS B O 1
ATOM 5001 N N . GLY B 1 238 ? 20.016 -22.375 -23.5 1 62.44 238 GLY B N 1
ATOM 5002 C CA . GLY B 1 238 ? 20.938 -23.438 -23.875 1 62.44 238 GLY B CA 1
ATOM 5003 C C . GLY B 1 238 ? 21.172 -24.438 -22.781 1 62.44 238 GLY B C 1
ATOM 5004 O O . GLY B 1 238 ? 20.531 -24.391 -21.719 1 62.44 238 GLY B O 1
ATOM 5005 N N . GLU B 1 239 ? 22.062 -25.281 -23.156 1 59.69 239 GLU B N 1
ATOM 5006 C CA . GLU B 1 239 ? 22.406 -26.391 -22.266 1 59.69 239 GLU B CA 1
ATOM 5007 C C . GLU B 1 239 ? 23.031 -25.875 -20.969 1 59.69 239 GLU B C 1
ATOM 5009 O O . GLU B 1 239 ? 23.906 -25 -21 1 59.69 239 GLU B O 1
ATOM 5014 N N . ASN B 1 240 ? 22.594 -26.219 -19.797 1 60.81 240 ASN B N 1
ATOM 5015 C CA . ASN B 1 240 ? 23.062 -25.875 -18.469 1 60.81 240 ASN B CA 1
ATOM 5016 C C . ASN B 1 240 ? 22.719 -24.438 -18.109 1 60.81 240 ASN B C 1
ATOM 5018 O O . ASN B 1 240 ? 23.328 -23.859 -17.203 1 60.81 240 ASN B O 1
ATOM 5022 N N . CYS B 1 241 ? 21.875 -23.953 -18.953 1 72.62 241 CYS B N 1
ATOM 5023 C CA . CYS B 1 241 ? 21.422 -22.594 -18.656 1 72.62 241 CYS B CA 1
ATOM 5024 C C . CYS B 1 241 ? 20.109 -22.641 -17.875 1 72.62 241 CYS B C 1
ATOM 5026 O O . CYS B 1 241 ? 19.125 -23.234 -18.312 1 72.62 241 CYS B O 1
ATOM 5028 N N . CYS B 1 242 ? 20.219 -22.266 -16.641 1 78.44 242 CYS B N 1
ATOM 5029 C CA . CYS B 1 242 ? 19.062 -22.281 -15.766 1 78.44 242 CYS B CA 1
ATOM 5030 C C . CYS B 1 242 ? 18.391 -20.906 -15.734 1 78.44 242 CYS B C 1
ATOM 5032 O O . CYS B 1 242 ? 18.938 -19.953 -15.164 1 78.44 242 CYS B O 1
ATOM 5034 N N . PRO B 1 243 ? 17.266 -20.703 -16.578 1 64.62 243 PRO B N 1
ATOM 5035 C CA . PRO B 1 243 ? 16.562 -19.422 -16.5 1 64.62 243 PRO B CA 1
ATOM 5036 C C . PRO B 1 243 ? 16.297 -18.969 -15.07 1 64.62 243 PRO B C 1
ATOM 5038 O O . PRO B 1 243 ? 16.344 -17.781 -14.773 1 64.62 243 PRO B O 1
ATOM 5041 N N . GLY B 1 244 ? 15.953 -19.984 -14.375 1 63.94 244 GLY B N 1
ATOM 5042 C CA . GLY B 1 244 ? 15.82 -19.703 -12.953 1 63.94 244 GLY B CA 1
ATOM 5043 C C . GLY B 1 244 ? 17.094 -19.953 -12.172 1 63.94 244 GLY B C 1
ATOM 5044 O O . GLY B 1 244 ? 18.188 -19.734 -12.68 1 63.94 244 GLY B O 1
ATOM 5045 N N . ARG B 1 245 ? 16.906 -20.203 -10.984 1 79.75 245 ARG B N 1
ATOM 5046 C CA . ARG B 1 245 ? 18.016 -20.469 -10.078 1 79.75 245 ARG B CA 1
ATOM 5047 C C . ARG B 1 245 ? 18.25 -21.969 -9.922 1 79.75 245 ARG B C 1
ATOM 5049 O O . ARG B 1 245 ? 17.453 -22.781 -10.383 1 79.75 245 ARG B O 1
ATOM 5056 N N . LYS B 1 246 ? 19.422 -22.25 -9.578 1 88.94 246 LYS B N 1
ATOM 5057 C CA . LYS B 1 246 ? 19.797 -23.625 -9.305 1 88.94 246 LYS B CA 1
ATOM 5058 C C . LYS B 1 246 ? 19.469 -24.016 -7.867 1 88.94 246 LYS B C 1
ATOM 5060 O O . LYS B 1 246 ? 19.141 -23.156 -7.047 1 88.94 246 LYS B O 1
ATOM 5065 N N . TYR B 1 247 ? 19.5 -25.328 -7.637 1 91.06 247 TYR B N 1
ATOM 5066 C CA . TYR B 1 247 ? 19.219 -25.828 -6.301 1 91.06 247 TYR B CA 1
ATOM 5067 C C . TYR B 1 247 ? 20.109 -25.188 -5.262 1 91.06 247 TYR B C 1
ATOM 5069 O O . TYR B 1 247 ? 19.672 -24.859 -4.156 1 91.06 247 TYR B O 1
ATOM 5077 N N . LYS B 1 248 ? 21.359 -24.938 -5.594 1 89.81 248 LYS B N 1
ATOM 5078 C CA . LYS B 1 248 ? 22.312 -24.375 -4.656 1 89.81 248 LYS B CA 1
ATOM 5079 C C . LYS B 1 248 ? 21.953 -22.938 -4.285 1 89.81 248 LYS B C 1
ATOM 5081 O O . LYS B 1 248 ? 22.406 -22.422 -3.26 1 89.81 248 LYS B O 1
ATOM 5086 N N . ASP B 1 249 ? 21.156 -22.328 -5.129 1 85.81 249 ASP B N 1
ATOM 5087 C CA . ASP B 1 249 ? 20.734 -20.969 -4.863 1 85.81 249 ASP B CA 1
ATOM 5088 C C . ASP B 1 249 ? 19.609 -20.922 -3.842 1 85.81 249 ASP B C 1
ATOM 5090 O O . ASP B 1 249 ? 19.328 -19.875 -3.262 1 85.81 249 ASP B O 1
ATOM 5094 N N . TYR B 1 250 ? 18.969 -22.062 -3.633 1 88.62 250 TYR B N 1
ATOM 5095 C CA . TYR B 1 250 ? 17.797 -22.109 -2.754 1 88.62 250 TYR B CA 1
ATOM 5096 C C . TYR B 1 250 ? 18.109 -22.875 -1.474 1 88.62 250 TYR B C 1
ATOM 5098 O O . TYR B 1 250 ? 17.594 -22.547 -0.406 1 88.62 250 TYR B O 1
ATOM 5106 N N . LEU B 1 251 ? 18.953 -23.828 -1.562 1 92.19 251 LEU B N 1
ATOM 5107 C CA . LEU B 1 251 ? 19.172 -24.75 -0.461 1 92.19 251 LEU B CA 1
ATOM 5108 C C . LEU B 1 251 ? 20.578 -24.609 0.104 1 92.19 251 LEU B C 1
ATOM 5110 O O . LEU B 1 251 ? 21.516 -24.312 -0.635 1 92.19 251 LEU B O 1
ATOM 5114 N N . ASN B 1 252 ? 20.641 -24.859 1.392 1 92.19 252 ASN B N 1
ATOM 5115 C CA . ASN B 1 252 ? 21.938 -24.844 2.068 1 92.19 252 ASN B CA 1
ATOM 5116 C C . ASN B 1 252 ? 22.609 -26.203 2.02 1 92.19 252 ASN B C 1
ATOM 5118 O O . ASN B 1 252 ? 22.516 -26.984 2.967 1 92.19 252 ASN B O 1
ATOM 5122 N N . PHE B 1 253 ? 23.453 -26.422 1.082 1 93.25 253 PHE B N 1
ATOM 5123 C CA . PHE B 1 253 ? 24.062 -27.719 0.843 1 93.25 253 PHE B CA 1
ATOM 5124 C C . PHE B 1 253 ? 25.188 -28 1.845 1 93.25 253 PHE B C 1
ATOM 5126 O O . PHE B 1 253 ? 25.688 -29.109 1.933 1 93.25 253 PHE B O 1
ATOM 5133 N N . SER B 1 254 ? 25.547 -26.984 2.6 1 91.44 254 SER B N 1
ATOM 5134 C CA . SER B 1 254 ? 26.531 -27.203 3.65 1 91.44 254 SER B CA 1
ATOM 5135 C C . SER B 1 254 ? 25.906 -27.875 4.867 1 91.44 254 SER B C 1
ATOM 5137 O O . SER B 1 254 ? 26.625 -28.375 5.738 1 91.44 254 SER B O 1
ATOM 5139 N N . HIS B 1 255 ? 24.656 -27.781 4.949 1 93 255 HIS B N 1
ATOM 5140 C CA . HIS B 1 255 ? 23.984 -28.391 6.082 1 93 255 HIS B CA 1
ATOM 5141 C C . HIS B 1 255 ? 23.797 -29.891 5.859 1 93 255 HIS B C 1
ATOM 5143 O O . HIS B 1 255 ? 23.344 -30.312 4.793 1 93 255 HIS B O 1
ATOM 5149 N N . PRO B 1 256 ? 24 -30.688 6.832 1 92.06 256 PRO B N 1
ATOM 5150 C CA . PRO B 1 256 ? 23.984 -32.125 6.656 1 92.06 256 PRO B CA 1
ATOM 5151 C C . PRO B 1 256 ? 22.578 -32.688 6.422 1 92.06 256 PRO B C 1
ATOM 5153 O O . PRO B 1 256 ? 22.422 -33.812 5.93 1 92.06 256 PRO B O 1
ATOM 5156 N N . VAL B 1 257 ? 21.594 -31.953 6.77 1 93.5 257 VAL B N 1
ATOM 5157 C CA . VAL B 1 257 ? 20.219 -32.406 6.609 1 93.5 257 VAL B CA 1
ATOM 5158 C C . VAL B 1 257 ? 19.859 -32.438 5.125 1 93.5 257 VAL B C 1
ATOM 5160 O O . VAL B 1 257 ? 19.031 -33.25 4.703 1 93.5 257 VAL B O 1
ATOM 5163 N N . ILE B 1 258 ? 20.422 -31.547 4.32 1 94.25 258 ILE B N 1
ATOM 5164 C CA . ILE B 1 258 ? 20.172 -31.547 2.883 1 94.25 258 ILE B CA 1
ATOM 5165 C C . ILE B 1 258 ? 20.875 -32.75 2.238 1 94.25 258 ILE B C 1
ATOM 5167 O O . ILE B 1 258 ? 22.094 -32.906 2.377 1 94.25 258 ILE B O 1
ATOM 5171 N N . PRO B 1 259 ? 20.156 -33.531 1.582 1 89.44 259 PRO B N 1
ATOM 5172 C CA . PRO B 1 259 ? 20.75 -34.75 1.043 1 89.44 259 PRO B CA 1
ATOM 5173 C C . PRO B 1 259 ? 21.906 -34.469 0.102 1 89.44 259 PRO B C 1
ATOM 5175 O O . PRO B 1 259 ? 21.797 -33.656 -0.815 1 89.44 259 PRO B O 1
ATOM 5178 N N . SER B 1 260 ? 22.922 -35.219 0.236 1 85.12 260 SER B N 1
ATOM 5179 C CA . SER B 1 260 ? 24.141 -35.031 -0.544 1 85.12 260 SER B CA 1
ATOM 5180 C C . SER B 1 260 ? 23.953 -35.5 -1.98 1 85.12 260 SER B C 1
ATOM 5182 O O . SER B 1 260 ? 24.688 -35.094 -2.879 1 85.12 260 SER B O 1
ATOM 5184 N N . HIS B 1 261 ? 23.031 -36.375 -2.209 1 86.94 261 HIS B N 1
ATOM 5185 C CA . HIS B 1 261 ? 22.859 -36.938 -3.545 1 86.94 261 HIS B CA 1
ATOM 5186 C C . HIS B 1 261 ? 22.094 -35.969 -4.449 1 86.94 261 HIS B C 1
ATOM 5188 O O . HIS B 1 261 ? 22 -36.188 -5.66 1 86.94 261 HIS B O 1
ATOM 5194 N N . LEU B 1 262 ? 21.562 -34.969 -3.867 1 91.12 262 LEU B N 1
ATOM 5195 C CA . LEU B 1 262 ? 20.922 -33.969 -4.688 1 91.12 262 LEU B CA 1
ATOM 5196 C C . LEU B 1 262 ? 21.953 -33.156 -5.477 1 91.12 262 LEU B C 1
ATOM 5198 O O . LEU B 1 262 ? 22.969 -32.75 -4.926 1 91.12 262 LEU B O 1
ATOM 5202 N N . ASP B 1 263 ? 21.734 -33.062 -6.758 1 90.62 263 ASP B N 1
ATOM 5203 C CA . ASP B 1 263 ? 22.641 -32.281 -7.605 1 90.62 263 ASP B CA 1
ATOM 5204 C C . ASP B 1 263 ? 22.469 -30.781 -7.34 1 90.62 263 ASP B C 1
ATOM 5206 O O . ASP B 1 263 ? 21.453 -30.188 -7.699 1 90.62 263 ASP B O 1
ATOM 5210 N N . GLN B 1 264 ? 23.469 -30.188 -6.844 1 90.5 264 GLN B N 1
ATOM 5211 C CA . GLN B 1 264 ? 23.406 -28.766 -6.473 1 90.5 264 GLN B CA 1
ATOM 5212 C C . GLN B 1 264 ? 23.312 -27.891 -7.707 1 90.5 264 GLN B C 1
ATOM 5214 O O . GLN B 1 264 ? 22.844 -26.75 -7.625 1 90.5 264 GLN B O 1
ATOM 5219 N N . ASP B 1 265 ? 23.719 -28.375 -8.828 1 88.69 265 ASP B N 1
ATOM 5220 C CA . ASP B 1 265 ? 23.75 -27.578 -10.047 1 88.69 265 ASP B CA 1
ATOM 5221 C C . ASP B 1 265 ? 22.516 -27.828 -10.906 1 88.69 265 ASP B C 1
ATOM 5223 O O . ASP B 1 265 ? 22.375 -27.266 -12 1 88.69 265 ASP B O 1
ATOM 5227 N N . ARG B 1 266 ? 21.641 -28.594 -10.344 1 89.06 266 ARG B N 1
ATOM 5228 C CA . ARG B 1 266 ? 20.391 -28.844 -11.047 1 89.06 266 ARG B CA 1
ATOM 5229 C C . ARG B 1 266 ? 19.531 -27.578 -11.102 1 89.06 266 ARG B C 1
ATOM 5231 O O . ARG B 1 266 ? 19.469 -26.828 -10.133 1 89.06 266 ARG B O 1
ATOM 5238 N N . CYS B 1 267 ? 18.922 -27.422 -12.312 1 90.19 267 CYS B N 1
ATOM 5239 C CA . CYS B 1 267 ? 18.016 -26.281 -12.445 1 90.19 267 CYS B CA 1
ATOM 5240 C C . CYS B 1 267 ? 16.75 -26.5 -11.617 1 90.19 267 CYS B C 1
ATOM 5242 O O . CYS B 1 267 ? 16.203 -27.609 -11.602 1 90.19 267 CYS B O 1
ATOM 5244 N N . ALA B 1 268 ? 16.391 -25.5 -10.914 1 91.19 268 ALA B N 1
ATOM 5245 C CA . ALA B 1 268 ? 15.102 -25.547 -10.234 1 91.19 268 ALA B CA 1
ATOM 5246 C C . ALA B 1 268 ? 13.953 -25.375 -11.227 1 91.19 268 ALA B C 1
ATOM 5248 O O . ALA B 1 268 ? 14.094 -24.703 -12.242 1 91.19 268 ALA B O 1
ATOM 5249 N N . TRP B 1 269 ? 12.898 -26.078 -11.023 1 92.44 269 TRP B N 1
ATOM 5250 C CA . TRP B 1 269 ? 11.75 -25.906 -11.914 1 92.44 269 TRP B CA 1
ATOM 5251 C C . TRP B 1 269 ? 11.016 -24.609 -11.609 1 92.44 269 TRP B C 1
ATOM 5253 O O . TRP B 1 269 ? 11.047 -24.125 -10.477 1 92.44 269 TRP B O 1
ATOM 5263 N N . LEU B 1 270 ? 10.367 -24 -12.633 1 91.94 270 LEU B N 1
ATOM 5264 C CA . LEU B 1 270 ? 9.656 -22.734 -12.516 1 91.94 270 LEU B CA 1
ATOM 5265 C C . LEU B 1 270 ? 8.234 -22.953 -12.016 1 91.94 270 LEU B C 1
ATOM 5267 O O . LEU B 1 270 ? 7.531 -23.844 -12.492 1 91.94 270 LEU B O 1
ATOM 5271 N N . SER B 1 271 ? 7.801 -22.125 -11.078 1 91.88 271 SER B N 1
ATOM 5272 C CA . SER B 1 271 ? 6.531 -22.359 -10.398 1 91.88 271 SER B CA 1
ATOM 5273 C C . SER B 1 271 ? 5.469 -21.375 -10.852 1 91.88 271 SER B C 1
ATOM 5275 O O . SER B 1 271 ? 4.332 -21.406 -10.367 1 91.88 271 SER B O 1
ATOM 5277 N N . GLY B 1 272 ? 5.699 -20.5 -11.758 1 94.12 272 GLY B N 1
ATOM 5278 C CA . GLY B 1 272 ? 4.742 -19.484 -12.156 1 94.12 272 GLY B CA 1
ATOM 5279 C C . GLY B 1 272 ? 3.568 -20.031 -12.938 1 94.12 272 GLY B C 1
ATOM 5280 O O . GLY B 1 272 ? 2.473 -19.469 -12.914 1 94.12 272 GLY B O 1
ATOM 5281 N N . MET B 1 273 ? 3.832 -21.094 -13.67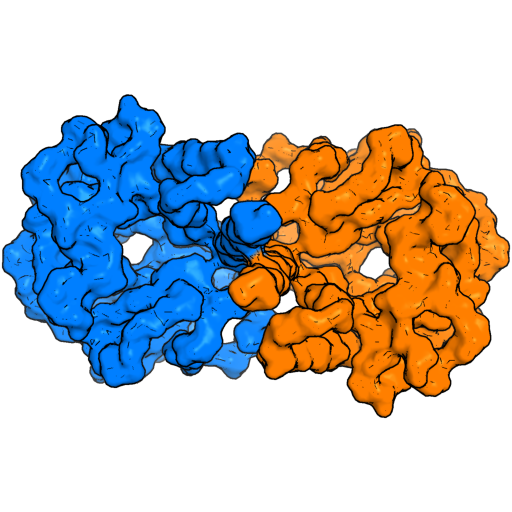2 1 97.19 273 MET B N 1
ATOM 5282 C CA . MET B 1 273 ? 2.838 -21.859 -14.414 1 97.19 273 MET B CA 1
ATOM 5283 C C . MET B 1 273 ? 3.139 -23.359 -14.344 1 97.19 273 MET B C 1
ATOM 5285 O O . MET B 1 273 ? 4.219 -23.797 -14.742 1 97.19 273 MET B O 1
ATOM 5289 N N . ASN B 1 274 ? 2.191 -24.094 -13.828 1 98 274 ASN B N 1
ATOM 5290 C CA . ASN B 1 274 ? 2.377 -25.547 -13.711 1 98 274 ASN B CA 1
ATOM 5291 C C . ASN B 1 274 ? 1.104 -26.297 -14.062 1 98 274 ASN B C 1
ATOM 5293 O O . ASN B 1 274 ? -0.002 -25.828 -13.797 1 98 274 ASN B O 1
ATOM 5297 N N . ILE B 1 275 ? 1.307 -27.438 -14.711 1 98.75 275 ILE B N 1
ATOM 5298 C CA . ILE B 1 275 ? 0.22 -28.406 -14.844 1 98.75 275 ILE B CA 1
ATOM 5299 C C . ILE B 1 275 ? 0.351 -29.484 -13.773 1 98.75 275 ILE B C 1
ATOM 5301 O O . ILE B 1 275 ? 1.411 -30.094 -13.625 1 98.75 275 ILE B O 1
ATOM 5305 N N . PHE B 1 276 ? -0.723 -29.703 -12.961 1 98.56 276 PHE B N 1
ATOM 5306 C CA . PHE B 1 276 ? -0.686 -30.656 -11.867 1 98.56 276 PHE B CA 1
ATOM 5307 C C . PHE B 1 276 ? -1.622 -31.828 -12.133 1 98.56 276 PHE B C 1
ATOM 5309 O O . PHE B 1 276 ? -2.758 -31.641 -12.57 1 98.56 276 PHE B O 1
ATOM 5316 N N . ASP B 1 277 ? -1.122 -33 -11.945 1 98.56 277 ASP B N 1
ATOM 5317 C CA . ASP B 1 277 ? -1.949 -34.188 -11.812 1 98.56 277 ASP B CA 1
ATOM 5318 C C . ASP B 1 277 ? -2.35 -34.406 -10.359 1 98.56 277 ASP B C 1
ATOM 5320 O O . ASP B 1 277 ? -1.581 -34.969 -9.578 1 98.56 277 ASP B O 1
ATOM 5324 N N . LEU B 1 278 ? -3.564 -34.031 -10.031 1 97.94 278 LEU B N 1
ATOM 5325 C CA . LEU B 1 278 ? -3.994 -34.062 -8.641 1 97.94 278 LEU B CA 1
ATOM 5326 C C . LEU B 1 278 ? -4.242 -35.469 -8.164 1 97.94 278 LEU B C 1
ATOM 5328 O O . LEU B 1 278 ? -4.109 -35.781 -6.977 1 97.94 278 LEU B O 1
ATOM 5332 N N . GLU B 1 279 ? -4.605 -36.312 -9.047 1 96.31 279 GLU B N 1
ATOM 5333 C CA . GLU B 1 279 ? -4.738 -37.719 -8.688 1 96.31 279 GLU B CA 1
ATOM 5334 C C . GLU B 1 279 ? -3.398 -38.312 -8.242 1 96.31 279 GLU B C 1
ATOM 5336 O O . GLU B 1 279 ? -3.314 -38.969 -7.203 1 96.31 279 GLU B O 1
ATOM 5341 N N . ALA B 1 280 ? -2.43 -38.094 -9.07 1 97.44 280 ALA B N 1
ATOM 5342 C CA . ALA B 1 280 ? -1.087 -38.531 -8.711 1 97.44 280 ALA B CA 1
ATOM 5343 C C . ALA B 1 280 ? -0.634 -37.906 -7.395 1 97.44 280 ALA B C 1
ATOM 5345 O O . ALA B 1 280 ? -0.001 -38.562 -6.57 1 97.44 280 ALA B O 1
ATOM 5346 N N . TRP B 1 281 ? -0.958 -36.656 -7.195 1 97.94 281 TRP B N 1
ATOM 5347 C CA . TRP B 1 281 ? -0.595 -35.938 -5.973 1 97.94 281 TRP B CA 1
ATOM 5348 C C . TRP B 1 281 ? -1.238 -36.594 -4.754 1 97.94 281 TRP B C 1
ATOM 5350 O O . TRP B 1 281 ? -0.564 -36.844 -3.754 1 97.94 281 TRP B O 1
ATOM 5360 N N . ARG B 1 282 ? -2.498 -36.938 -4.832 1 95.62 282 ARG B N 1
ATOM 5361 C CA . ARG B 1 282 ? -3.234 -37.531 -3.725 1 95.62 282 ARG B CA 1
ATOM 5362 C C . ARG B 1 282 ? -2.693 -38.938 -3.4 1 95.62 282 ARG B C 1
ATOM 5364 O O . ARG B 1 282 ? -2.773 -39.375 -2.254 1 95.62 282 ARG B O 1
ATOM 5371 N N . ARG B 1 283 ? -2.123 -39.531 -4.355 1 95.25 283 ARG B N 1
ATOM 5372 C CA . ARG B 1 283 ? -1.59 -40.875 -4.164 1 95.25 283 ARG B CA 1
ATOM 5373 C C . ARG B 1 283 ? -0.166 -40.844 -3.621 1 95.25 283 ARG B C 1
ATOM 5375 O O . ARG B 1 283 ? 0.387 -41.875 -3.223 1 95.25 283 ARG B O 1
ATOM 5382 N N . SER B 1 284 ? 0.286 -39.656 -3.613 1 94.44 284 SER B N 1
ATOM 5383 C CA . SER B 1 284 ? 1.662 -39.5 -3.154 1 94.44 284 SER B CA 1
ATOM 5384 C C . SER B 1 284 ? 1.711 -38.938 -1.736 1 94.44 284 SER B C 1
ATOM 5386 O O . SER B 1 284 ? 0.676 -38.594 -1.168 1 94.44 284 SER B O 1
ATOM 5388 N N . ASN B 1 285 ? 2.84 -38.938 -1.167 1 89.94 285 ASN B N 1
ATOM 5389 C CA . ASN B 1 285 ? 3.07 -38.344 0.149 1 89.94 285 ASN B CA 1
ATOM 5390 C C . ASN B 1 285 ? 3.734 -36.969 0.044 1 89.94 285 ASN B C 1
ATOM 5392 O O . ASN B 1 285 ? 4.492 -36.562 0.93 1 89.94 285 ASN B O 1
ATOM 5396 N N . THR B 1 286 ? 3.404 -36.281 -1 1 95.44 286 THR B N 1
ATOM 5397 C CA . THR B 1 286 ? 4.148 -35.062 -1.286 1 95.44 286 THR B CA 1
ATOM 5398 C C . THR B 1 286 ? 3.818 -33.969 -0.265 1 95.44 286 THR B C 1
ATOM 5400 O O . THR B 1 286 ? 4.715 -33.312 0.249 1 95.44 286 THR B O 1
ATOM 5403 N N . THR B 1 287 ? 2.533 -33.75 0.078 1 94.62 287 THR B N 1
ATOM 5404 C CA . THR B 1 287 ? 2.139 -32.75 1.063 1 94.62 287 THR B CA 1
ATOM 5405 C C . THR B 1 287 ? 2.744 -33.062 2.428 1 94.62 287 THR B C 1
ATOM 5407 O O . THR B 1 287 ? 3.27 -32.156 3.102 1 94.62 287 THR B O 1
ATOM 5410 N N . THR B 1 288 ? 2.727 -34.312 2.783 1 94.5 288 THR B N 1
ATOM 5411 C CA . THR B 1 288 ? 3.33 -34.75 4.035 1 94.5 288 THR B CA 1
ATOM 5412 C C . THR B 1 288 ? 4.836 -34.5 4.023 1 94.5 288 THR B C 1
ATOM 5414 O O . THR B 1 288 ? 5.406 -34.062 5.016 1 94.5 288 THR B O 1
ATOM 5417 N N . SER B 1 289 ? 5.406 -34.875 2.9 1 95.69 289 SER B N 1
ATOM 5418 C CA . SER B 1 289 ? 6.84 -34.656 2.746 1 95.69 289 SER B CA 1
ATOM 5419 C C . SER B 1 289 ? 7.184 -33.188 2.918 1 95.69 289 SER B C 1
ATOM 5421 O O . SER B 1 289 ? 8.188 -32.844 3.553 1 95.69 289 SER B O 1
ATOM 5423 N N . TYR B 1 290 ? 6.414 -32.312 2.367 1 95.88 290 TYR B N 1
ATOM 5424 C CA . TYR B 1 290 ? 6.605 -30.875 2.52 1 95.88 290 TYR B CA 1
ATOM 5425 C C . TYR B 1 290 ? 6.637 -30.484 3.992 1 95.88 290 TYR B C 1
ATOM 5427 O O . TYR B 1 290 ? 7.543 -29.766 4.434 1 95.88 290 TYR B O 1
ATOM 5435 N N . HIS B 1 291 ? 5.742 -30.953 4.746 1 94.5 291 HIS B N 1
ATOM 5436 C CA . HIS B 1 291 ? 5.648 -30.641 6.168 1 94.5 291 HIS B CA 1
ATOM 5437 C C . HIS B 1 291 ? 6.844 -31.203 6.934 1 94.5 291 HIS B C 1
ATOM 5439 O O . HIS B 1 291 ? 7.324 -30.578 7.883 1 94.5 291 HIS B O 1
ATOM 5445 N N . LYS B 1 292 ? 7.219 -32.344 6.586 1 95.19 292 LYS B N 1
ATOM 5446 C CA . LYS B 1 292 ? 8.398 -32.906 7.219 1 95.19 292 LYS B CA 1
ATOM 5447 C C . LYS B 1 292 ? 9.625 -32.031 7.023 1 95.19 292 LYS B C 1
ATOM 5449 O O . LYS B 1 292 ? 10.383 -31.797 7.969 1 95.19 292 LYS B O 1
ATOM 5454 N N . TRP B 1 293 ? 9.75 -31.578 5.836 1 95.12 293 TRP B N 1
ATOM 5455 C CA . TRP B 1 293 ? 10.883 -30.703 5.555 1 95.12 293 TRP B CA 1
ATOM 5456 C C . TRP B 1 293 ? 10.781 -29.391 6.348 1 95.12 293 TRP B C 1
ATOM 5458 O O . TRP B 1 293 ? 11.781 -28.891 6.852 1 95.12 293 TRP B O 1
ATOM 5468 N N . LEU B 1 294 ? 9.602 -28.828 6.441 1 92.81 294 LEU B N 1
ATOM 5469 C CA . LEU B 1 294 ? 9.398 -27.609 7.227 1 92.81 294 LEU B CA 1
ATOM 5470 C C . LEU B 1 294 ? 9.805 -27.844 8.68 1 92.81 294 LEU B C 1
ATOM 5472 O O . LEU B 1 294 ? 10.477 -26.984 9.273 1 92.81 294 LEU B O 1
ATOM 5476 N N . LYS B 1 295 ? 9.414 -28.922 9.195 1 93.38 295 LYS B N 1
ATOM 5477 C CA . LYS B 1 295 ? 9.758 -29.25 10.578 1 93.38 295 LYS B CA 1
ATOM 5478 C C . LYS B 1 295 ? 11.266 -29.391 10.75 1 93.38 295 LYS B C 1
ATOM 5480 O O . LYS B 1 295 ? 11.828 -28.953 11.75 1 93.38 295 LYS B O 1
ATOM 5485 N N . LEU B 1 296 ? 11.836 -30.031 9.812 1 94.25 296 LEU B N 1
ATOM 5486 C CA . LEU B 1 296 ? 13.281 -30.172 9.852 1 94.25 296 LEU B CA 1
ATOM 5487 C C . LEU B 1 296 ? 13.969 -28.812 9.828 1 94.25 296 LEU B C 1
ATOM 5489 O O . LEU B 1 296 ? 14.977 -28.609 10.508 1 94.25 296 LEU B O 1
ATOM 5493 N N . SER B 1 297 ? 13.445 -27.953 8.961 1 91.75 297 SER B N 1
ATOM 5494 C CA . SER B 1 297 ? 14.008 -26.594 8.922 1 91.75 297 SER B CA 1
ATOM 5495 C C . SER B 1 297 ? 13.883 -25.906 10.273 1 91.75 297 SER B C 1
ATOM 5497 O O . SER B 1 297 ? 14.828 -25.266 10.742 1 91.75 297 SER B O 1
ATOM 5499 N N . LEU B 1 298 ? 12.727 -26 10.875 1 89.5 298 LEU B N 1
ATOM 5500 C CA . LEU B 1 298 ? 12.492 -25.438 12.203 1 89.5 298 LEU B CA 1
ATOM 5501 C C . LEU B 1 298 ? 13.5 -25.984 13.211 1 89.5 298 LEU B C 1
ATOM 5503 O O . LEU B 1 298 ? 14.125 -25.203 13.938 1 89.5 298 LEU B O 1
ATOM 5507 N N . ASN B 1 299 ? 13.672 -27.188 13.172 1 92.31 299 ASN B N 1
ATOM 5508 C CA . ASN B 1 299 ? 14.555 -27.859 14.125 1 92.31 299 ASN B CA 1
ATOM 5509 C C . ASN B 1 299 ? 16.016 -27.562 13.836 1 92.31 299 ASN B C 1
ATOM 5511 O O . ASN B 1 299 ? 16.875 -27.766 14.695 1 92.31 299 ASN B O 1
ATOM 5515 N N . SER B 1 300 ? 16.25 -27.156 12.648 1 92.31 300 SER B N 1
ATOM 5516 C CA . SER B 1 300 ? 17.625 -26.844 12.25 1 92.31 300 SER B CA 1
ATOM 5517 C C . SER B 1 300 ? 17.906 -25.344 12.398 1 92.31 300 SER B C 1
ATOM 5519 O O . SER B 1 300 ? 18.875 -24.844 11.828 1 92.31 300 SER B O 1
ATOM 5521 N N . GLY B 1 301 ? 17.047 -24.547 12.977 1 87.62 301 GLY B N 1
ATOM 5522 C CA . GLY B 1 301 ? 17.25 -23.125 13.227 1 87.62 301 GLY B CA 1
ATOM 5523 C C . GLY B 1 301 ? 17.031 -22.266 12 1 87.62 301 GLY B C 1
ATOM 5524 O O . GLY B 1 301 ? 17.703 -21.25 11.812 1 87.62 301 GLY B O 1
ATOM 5525 N N . PHE B 1 302 ? 16.234 -22.766 11.047 1 85.81 302 PHE B N 1
ATOM 5526 C CA . PHE B 1 302 ? 15.805 -22.016 9.875 1 85.81 302 PHE B CA 1
ATOM 5527 C C . PHE B 1 302 ? 16.969 -21.781 8.922 1 85.81 302 PHE B C 1
ATOM 5529 O O . PHE B 1 302 ? 17.031 -20.75 8.242 1 85.81 302 PHE B O 1
ATOM 5536 N N . THR B 1 303 ? 17.922 -22.719 8.836 1 86 303 THR B N 1
ATOM 5537 C CA . THR B 1 303 ? 19.141 -22.469 8.07 1 86 303 THR B CA 1
ATOM 5538 C C . THR B 1 303 ? 19.172 -23.328 6.805 1 86 303 THR B C 1
ATOM 5540 O O . THR B 1 303 ? 20.109 -23.234 6.016 1 86 303 THR B O 1
ATOM 5543 N N . LEU B 1 304 ? 18.125 -24.125 6.586 1 91.12 304 LEU B N 1
ATOM 5544 C CA . LEU B 1 304 ? 18.172 -25.094 5.496 1 91.12 304 LEU B CA 1
ATOM 5545 C C . LEU B 1 304 ? 17.984 -24.406 4.148 1 91.12 304 LEU B C 1
ATOM 5547 O O . LEU B 1 304 ? 18.469 -24.891 3.125 1 91.12 304 LEU B O 1
ATOM 5551 N N . TRP B 1 305 ? 17.203 -23.422 4.137 1 89.06 305 TRP B N 1
ATOM 5552 C CA . TRP B 1 305 ? 16.938 -22.719 2.879 1 89.06 305 TRP B CA 1
ATOM 5553 C C . TRP B 1 305 ? 16.484 -21.297 3.133 1 89.06 305 TRP B C 1
ATOM 5555 O O . TRP B 1 305 ? 16.141 -20.938 4.266 1 89.06 305 TRP B O 1
ATOM 5565 N N . GLN B 1 306 ? 16.438 -20.516 2.041 1 79.69 306 GLN B N 1
ATOM 5566 C CA . GLN B 1 306 ? 15.945 -19.141 2.074 1 79.69 306 GLN B CA 1
ATOM 5567 C C . GLN B 1 306 ? 14.422 -19.109 2.131 1 79.69 306 GLN B C 1
ATOM 5569 O O . GLN B 1 306 ? 13.766 -20.062 1.725 1 79.69 306 GLN B O 1
ATOM 5574 N N . PRO B 1 307 ? 13.906 -17.953 2.594 1 81.44 307 PRO B N 1
ATOM 5575 C CA . PRO B 1 307 ? 12.453 -17.875 2.688 1 81.44 307 PRO B CA 1
ATOM 5576 C C . PRO B 1 307 ? 11.758 -18.062 1.34 1 81.44 307 PRO B C 1
ATOM 5578 O O . PRO B 1 307 ? 12.266 -17.609 0.312 1 81.44 307 PRO B O 1
ATOM 5581 N N . GLY B 1 308 ? 10.602 -18.703 1.444 1 82.5 308 GLY B N 1
ATOM 5582 C CA . GLY B 1 308 ? 9.797 -18.922 0.25 1 82.5 308 GLY B CA 1
ATOM 5583 C C . GLY B 1 308 ? 9.164 -20.297 0.188 1 82.5 308 GLY B C 1
ATOM 5584 O O . GLY B 1 308 ? 9.609 -21.219 0.875 1 82.5 308 GLY B O 1
ATOM 5585 N N . VAL B 1 309 ? 8.312 -20.406 -0.723 1 85.19 309 VAL B N 1
ATOM 5586 C CA . VAL B 1 309 ? 7.57 -21.656 -0.855 1 85.19 309 VAL B CA 1
ATOM 5587 C C . VAL B 1 309 ? 8.336 -22.609 -1.767 1 85.19 309 VAL B C 1
ATOM 5589 O O . VAL B 1 309 ? 8.242 -23.828 -1.611 1 85.19 309 VAL B O 1
ATOM 5592 N N . LEU B 1 310 ? 9.188 -22.141 -2.576 1 87.5 310 LEU B N 1
ATOM 5593 C CA . LEU B 1 310 ? 9.805 -22.953 -3.611 1 87.5 310 LEU B CA 1
ATOM 5594 C C . LEU B 1 310 ? 10.867 -23.875 -3.016 1 87.5 310 LEU B C 1
ATOM 5596 O O . LEU B 1 310 ? 10.914 -25.062 -3.33 1 87.5 310 LEU B O 1
ATOM 5600 N N . PRO B 1 311 ? 11.656 -23.406 -2.074 1 89.81 311 PRO B N 1
ATOM 5601 C CA . PRO B 1 311 ? 12.742 -24.266 -1.604 1 89.81 311 PRO B CA 1
ATOM 5602 C C . PRO B 1 311 ? 12.234 -25.578 -0.988 1 89.81 311 PRO B C 1
ATOM 5604 O O . PRO B 1 311 ? 12.625 -26.656 -1.416 1 89.81 311 PRO B O 1
ATOM 5607 N N . PRO B 1 312 ? 11.352 -25.531 -0.024 1 92.25 312 PRO B N 1
ATOM 5608 C CA . PRO B 1 312 ? 10.852 -26.828 0.469 1 92.25 312 PRO B CA 1
ATOM 5609 C C . PRO B 1 312 ? 10.078 -27.609 -0.593 1 92.25 312 PRO B C 1
ATOM 5611 O O . PRO B 1 312 ? 10.016 -28.828 -0.538 1 92.25 312 PRO B O 1
ATOM 5614 N N . SER B 1 313 ? 9.516 -26.938 -1.561 1 94.31 313 SER B N 1
ATOM 5615 C CA . SER B 1 313 ? 8.812 -27.609 -2.643 1 94.31 313 SER B CA 1
ATOM 5616 C C . SER B 1 313 ? 9.781 -28.406 -3.52 1 94.31 313 SER B C 1
ATOM 5618 O O . SER B 1 313 ? 9.445 -29.484 -4 1 94.31 313 SER B O 1
ATOM 5620 N N . LEU B 1 314 ? 10.953 -27.828 -3.744 1 94.25 314 LEU B N 1
ATOM 5621 C CA . LEU B 1 314 ? 11.961 -28.531 -4.535 1 94.25 314 LEU B CA 1
ATOM 5622 C C . LEU B 1 314 ? 12.281 -29.891 -3.92 1 94.25 314 LEU B C 1
ATOM 5624 O O . LEU B 1 314 ? 12.469 -30.875 -4.641 1 94.25 314 LEU B O 1
ATOM 5628 N N . LEU B 1 315 ? 12.312 -29.906 -2.594 1 95.56 315 LEU B N 1
ATOM 5629 C CA . LEU B 1 315 ? 12.633 -31.141 -1.871 1 95.56 315 LEU B CA 1
ATOM 5630 C C . LEU B 1 315 ? 11.438 -32.094 -1.849 1 95.56 315 LEU B C 1
ATOM 5632 O O . LEU B 1 315 ? 11.57 -33.281 -2.137 1 95.56 315 LEU B O 1
ATOM 5636 N N . ALA B 1 316 ? 10.312 -31.562 -1.6 1 96.06 316 ALA B N 1
ATOM 5637 C CA . ALA B 1 316 ? 9.109 -32.375 -1.438 1 96.06 316 ALA B CA 1
ATOM 5638 C C . ALA B 1 316 ? 8.688 -33 -2.766 1 96.06 316 ALA B C 1
ATOM 5640 O O . ALA B 1 316 ? 8.125 -34.094 -2.791 1 96.06 316 ALA B O 1
ATOM 5641 N N . PHE B 1 317 ? 8.977 -32.344 -3.896 1 96.5 317 PHE B N 1
ATOM 5642 C CA . PHE B 1 317 ? 8.523 -32.812 -5.203 1 96.5 317 PHE B CA 1
ATOM 5643 C C . PHE B 1 317 ? 9.633 -33.562 -5.926 1 96.5 317 PHE B C 1
ATOM 5645 O O . PHE B 1 317 ? 9.531 -33.844 -7.121 1 96.5 317 PHE B O 1
ATOM 5652 N N . GLN B 1 318 ? 10.695 -33.844 -5.254 1 93.94 318 GLN B N 1
ATOM 5653 C CA . GLN B 1 318 ? 11.773 -34.625 -5.871 1 93.94 318 GLN B CA 1
ATOM 5654 C C . GLN B 1 318 ? 11.25 -35.906 -6.473 1 93.94 318 GLN B C 1
ATOM 5656 O O . GLN B 1 318 ? 10.562 -36.688 -5.797 1 93.94 318 GLN B O 1
ATOM 5661 N N . GLY B 1 319 ? 11.523 -36.094 -7.707 1 93.69 319 GLY B N 1
ATOM 5662 C CA . GLY B 1 319 ? 11.109 -37.312 -8.398 1 93.69 319 GLY B CA 1
ATOM 5663 C C . GLY B 1 319 ? 9.703 -37.219 -8.969 1 93.69 319 GLY B C 1
ATOM 5664 O O . GLY B 1 319 ? 9.242 -38.125 -9.648 1 93.69 319 GLY B O 1
ATOM 5665 N N . HIS B 1 320 ? 9.055 -36.094 -8.789 1 97.31 320 HIS B N 1
ATOM 5666 C CA . HIS B 1 320 ? 7.66 -35.969 -9.188 1 97.31 320 HIS B CA 1
ATOM 5667 C C . HIS B 1 320 ? 7.477 -34.844 -10.211 1 97.31 320 HIS B C 1
ATOM 5669 O O . HIS B 1 320 ? 6.352 -34.438 -10.484 1 97.31 320 HIS B O 1
ATOM 5675 N N . VAL B 1 321 ? 8.602 -34.344 -10.812 1 96.31 321 VAL B N 1
ATOM 5676 C CA . VAL B 1 321 ? 8.539 -33.25 -11.766 1 96.31 321 VAL B CA 1
ATOM 5677 C C . VAL B 1 321 ? 8.812 -33.75 -13.18 1 96.31 321 VAL B C 1
ATOM 5679 O O . VAL B 1 321 ? 9.789 -34.469 -13.406 1 96.31 321 VAL B O 1
ATOM 5682 N N . HIS B 1 322 ? 7.906 -33.5 -14.07 1 96.75 322 HIS B N 1
ATOM 5683 C CA . HIS B 1 322 ? 8.07 -33.781 -15.492 1 96.75 322 HIS B CA 1
ATOM 5684 C C . HIS B 1 322 ? 8.461 -32.5 -16.25 1 96.75 322 HIS B C 1
ATOM 5686 O O . HIS B 1 322 ? 7.645 -31.594 -16.406 1 96.75 322 HIS B O 1
ATOM 5692 N N . PRO B 1 323 ? 9.727 -32.406 -16.719 1 93.88 323 PRO B N 1
ATOM 5693 C CA . PRO B 1 323 ? 10.102 -31.219 -17.5 1 93.88 323 PRO B CA 1
ATOM 5694 C C . PRO B 1 323 ? 9.273 -31.062 -18.766 1 93.88 323 PRO B C 1
ATOM 5696 O O . PRO B 1 323 ? 9.008 -32.031 -19.469 1 93.88 323 PRO B O 1
ATOM 5699 N N . ILE B 1 324 ? 8.805 -29.922 -19 1 95.12 324 ILE B N 1
ATOM 5700 C CA . ILE B 1 324 ? 8.031 -29.641 -20.203 1 95.12 324 ILE B CA 1
ATOM 5701 C C . ILE B 1 324 ? 8.773 -28.609 -21.062 1 95.12 324 ILE B C 1
ATOM 5703 O O . ILE B 1 324 ? 9.852 -28.141 -20.688 1 95.12 324 ILE B O 1
ATOM 5707 N N . ASP B 1 325 ? 8.227 -28.297 -22.234 1 92.62 325 ASP B N 1
ATOM 5708 C CA . ASP B 1 325 ? 8.875 -27.391 -23.172 1 92.62 325 ASP B CA 1
ATOM 5709 C C . ASP B 1 325 ? 9.156 -26.047 -22.547 1 92.62 325 ASP B C 1
ATOM 5711 O O . ASP B 1 325 ? 8.289 -25.469 -21.875 1 92.62 325 ASP B O 1
ATOM 5715 N N . PRO B 1 326 ? 10.359 -25.516 -22.75 1 91.06 326 PRO B N 1
ATOM 5716 C CA . PRO B 1 326 ? 10.75 -24.25 -22.141 1 91.06 326 PRO B CA 1
ATOM 5717 C C . PRO B 1 326 ? 9.914 -23.062 -22.625 1 91.06 326 PRO B C 1
ATOM 5719 O O . PRO B 1 326 ? 9.844 -22.031 -21.953 1 91.06 326 PRO B O 1
ATOM 5722 N N . LEU B 1 327 ? 9.258 -23.188 -23.703 1 91.88 327 LEU B N 1
ATOM 5723 C CA . LEU B 1 327 ? 8.5 -22.078 -24.266 1 91.88 327 LEU B CA 1
ATOM 5724 C C . LEU B 1 327 ? 7.152 -21.938 -23.562 1 91.88 327 LEU B C 1
ATOM 5726 O O . LEU B 1 327 ? 6.445 -20.938 -23.766 1 91.88 327 LEU B O 1
ATOM 5730 N N . TRP B 1 328 ? 6.871 -22.875 -22.688 1 95.44 328 TRP B N 1
ATOM 5731 C CA . TRP B 1 328 ? 5.637 -22.75 -21.922 1 95.44 328 TRP B CA 1
ATOM 5732 C C . TRP B 1 328 ? 5.715 -21.547 -20.969 1 95.44 328 TRP B C 1
ATOM 5734 O O . TRP B 1 328 ? 4.691 -20.953 -20.641 1 95.44 328 TRP B O 1
ATOM 5744 N N . GLN B 1 329 ? 6.973 -21.25 -20.578 1 93.75 329 GLN B N 1
ATOM 5745 C CA . GLN B 1 329 ? 7.102 -20.156 -19.609 1 93.75 329 GLN B CA 1
ATOM 5746 C C . GLN B 1 329 ? 8.469 -19.484 -19.719 1 93.75 329 GLN B C 1
ATOM 5748 O O . GLN B 1 329 ? 9.492 -20.156 -19.828 1 93.75 329 GLN B O 1
ATOM 5753 N N . VAL B 1 330 ? 8.438 -18.219 -19.75 1 91.5 330 VAL B N 1
ATOM 5754 C CA . VAL B 1 330 ? 9.633 -17.406 -19.562 1 91.5 330 VAL B CA 1
ATOM 5755 C C . VAL B 1 330 ? 9.516 -16.578 -18.297 1 91.5 330 VAL B C 1
ATOM 5757 O O . VAL B 1 330 ? 8.547 -15.844 -18.109 1 91.5 330 VAL B O 1
ATOM 5760 N N . ALA B 1 331 ? 10.547 -16.734 -17.422 1 90.88 331 ALA B N 1
ATOM 5761 C CA . ALA B 1 331 ? 10.516 -16.078 -16.109 1 90.88 331 ALA B CA 1
ATOM 5762 C C . ALA B 1 331 ? 11.57 -14.969 -16.031 1 90.88 331 ALA B C 1
ATOM 5764 O O . ALA B 1 331 ? 12.266 -14.703 -17.016 1 90.88 331 ALA B O 1
ATOM 5765 N N . GLY B 1 332 ? 11.547 -14.227 -14.938 1 87.19 332 GLY B N 1
ATOM 5766 C CA . GLY B 1 332 ? 12.586 -13.25 -14.664 1 87.19 332 GLY B CA 1
ATOM 5767 C C . GLY B 1 332 ? 12.25 -11.852 -15.148 1 87.19 332 GLY B C 1
ATOM 5768 O O . GLY B 1 332 ? 13.141 -11.016 -15.305 1 87.19 332 GLY B O 1
ATOM 5769 N N . LEU B 1 333 ? 11.016 -11.617 -15.375 1 91.19 333 LEU B N 1
ATOM 5770 C CA . LEU B 1 333 ? 10.656 -10.336 -15.977 1 91.19 333 LEU B CA 1
ATOM 5771 C C . LEU B 1 333 ? 10.406 -9.281 -14.906 1 91.19 333 LEU B C 1
ATOM 5773 O O . LEU B 1 333 ? 10.25 -8.094 -15.219 1 91.19 333 LEU B O 1
ATOM 5777 N N . GLY B 1 334 ? 10.383 -9.695 -13.641 1 89 334 GLY B N 1
ATOM 5778 C CA . GLY B 1 334 ? 10.211 -8.758 -12.539 1 89 334 GLY B CA 1
ATOM 5779 C C . GLY B 1 334 ? 11.516 -8.352 -11.891 1 89 334 GLY B C 1
ATOM 5780 O O . GLY B 1 334 ? 11.57 -8.133 -10.68 1 89 334 GLY B O 1
ATOM 5781 N N . TYR B 1 335 ? 12.555 -8.461 -12.625 1 83.75 335 TYR B N 1
ATOM 5782 C CA . TYR B 1 335 ? 13.859 -7.992 -12.164 1 83.75 335 TYR B CA 1
ATOM 5783 C C . TYR B 1 335 ? 14.312 -6.773 -12.953 1 83.75 335 TYR B C 1
ATOM 5785 O O . TYR B 1 335 ? 13.617 -6.324 -13.867 1 83.75 335 TYR B O 1
ATOM 5793 N N . ARG B 1 336 ? 15.375 -6.07 -12.57 1 73 336 ARG B N 1
ATOM 5794 C CA . ARG B 1 336 ? 15.859 -4.824 -13.141 1 73 336 ARG B CA 1
ATOM 5795 C C . ARG B 1 336 ? 16.266 -5.016 -14.602 1 73 336 ARG B C 1
ATOM 5797 O O . ARG B 1 336 ? 16.062 -4.125 -15.43 1 73 336 ARG B O 1
ATOM 5804 N N . SER B 1 337 ? 16.891 -6.09 -14.875 1 68.38 337 SER B N 1
ATOM 5805 C CA . SER B 1 337 ? 17.266 -6.402 -16.25 1 68.38 337 SER B CA 1
ATOM 5806 C C . SER B 1 337 ? 16.766 -7.785 -16.656 1 68.38 337 SER B C 1
ATOM 5808 O O . SER B 1 337 ? 16.859 -8.742 -15.883 1 68.38 337 SER B O 1
ATOM 5810 N N . SER B 1 338 ? 15.922 -7.668 -17.75 1 64.88 338 SER B N 1
ATOM 5811 C CA . SER B 1 338 ? 15.5 -8.961 -18.281 1 64.88 338 SER B CA 1
ATOM 5812 C C . SER B 1 338 ? 16.484 -9.484 -19.312 1 64.88 338 SER B C 1
ATOM 5814 O O . SER B 1 338 ? 17 -8.719 -20.125 1 64.88 338 SER B O 1
ATOM 5816 N N . SER B 1 339 ? 16.844 -10.609 -19.031 1 64.25 339 SER B N 1
ATOM 5817 C CA . SER B 1 339 ? 17.828 -11.203 -19.938 1 64.25 339 SER B CA 1
ATOM 5818 C C . SER B 1 339 ? 17.141 -11.812 -21.156 1 64.25 339 SER B C 1
ATOM 5820 O O . SER B 1 339 ? 17.812 -12.133 -22.156 1 64.25 339 SER B O 1
ATOM 5822 N N . ALA B 1 340 ? 15.844 -11.914 -21.094 1 69.88 340 ALA B N 1
ATOM 5823 C CA . ALA B 1 340 ? 15.203 -12.594 -22.219 1 69.88 340 ALA B CA 1
ATOM 5824 C C . ALA B 1 340 ? 15.086 -11.68 -23.422 1 69.88 340 ALA B C 1
ATOM 5826 O O . ALA B 1 340 ? 14.641 -10.531 -23.312 1 69.88 340 ALA B O 1
ATOM 5827 N N . GLY B 1 341 ? 15.648 -12.172 -24.547 1 74.12 341 GLY B N 1
ATOM 5828 C CA . GLY B 1 341 ? 15.586 -11.414 -25.781 1 74.12 341 GLY B CA 1
ATOM 5829 C C . GLY B 1 341 ? 14.172 -11.273 -26.328 1 74.12 341 GLY B C 1
ATOM 5830 O O . GLY B 1 341 ? 13.266 -12 -25.922 1 74.12 341 GLY B O 1
ATOM 5831 N N . GLY B 1 342 ? 13.977 -10.445 -27.219 1 81.19 342 GLY B N 1
ATOM 5832 C CA . GLY B 1 342 ? 12.68 -10.117 -27.797 1 81.19 342 GLY B CA 1
ATOM 5833 C C . GLY B 1 342 ? 12 -11.297 -28.453 1 81.19 342 GLY B C 1
ATOM 5834 O O . GLY B 1 342 ? 10.797 -11.508 -28.281 1 81.19 342 GLY B O 1
ATOM 5835 N N . GLN B 1 343 ? 12.711 -12.242 -29.094 1 86.5 343 GLN B N 1
ATOM 5836 C CA . GLN B 1 343 ? 12.109 -13.359 -29.828 1 86.5 343 GLN B CA 1
ATOM 5837 C C . GLN B 1 343 ? 11.547 -14.398 -28.859 1 86.5 343 GLN B C 1
ATOM 5839 O O . GLN B 1 343 ? 10.461 -14.938 -29.078 1 86.5 343 GLN B O 1
ATOM 5844 N N . ILE B 1 344 ? 12.266 -14.656 -27.844 1 87.88 344 ILE B N 1
ATOM 5845 C CA . ILE B 1 344 ? 11.82 -15.633 -26.859 1 87.88 344 ILE B CA 1
ATOM 5846 C C . ILE B 1 344 ? 10.602 -15.109 -26.109 1 87.88 344 ILE B C 1
ATOM 5848 O O . ILE B 1 344 ? 9.68 -15.867 -25.797 1 87.88 344 ILE B O 1
ATOM 5852 N N . LEU B 1 345 ? 10.586 -13.875 -25.859 1 91.19 345 LEU B N 1
ATOM 5853 C CA . LEU B 1 345 ? 9.445 -13.25 -25.188 1 91.19 345 LEU B CA 1
ATOM 5854 C C . LEU B 1 345 ? 8.188 -13.359 -26.047 1 91.19 345 LEU B C 1
ATOM 5856 O O . LEU B 1 345 ? 7.102 -13.617 -25.516 1 91.19 345 LEU B O 1
ATOM 5860 N N . GLU B 1 346 ? 8.375 -13.25 -27.281 1 93.56 346 GLU B N 1
ATOM 5861 C CA . GLU B 1 346 ? 7.223 -13.328 -28.172 1 93.56 346 GLU B CA 1
ATOM 5862 C C . GLU B 1 346 ? 6.734 -14.766 -28.312 1 93.56 346 GLU B C 1
ATOM 5864 O O . GLU B 1 346 ? 5.531 -15.008 -28.453 1 93.56 346 GLU B O 1
ATOM 5869 N N . ALA B 1 347 ? 7.609 -15.703 -28.266 1 93.75 347 ALA B N 1
ATOM 5870 C CA . ALA B 1 347 ? 7.293 -17.109 -28.531 1 93.75 347 ALA B CA 1
ATOM 5871 C C . ALA B 1 347 ? 6.734 -17.797 -27.297 1 93.75 347 ALA B C 1
ATOM 5873 O O . ALA B 1 347 ? 5.988 -18.766 -27.391 1 93.75 347 ALA B O 1
ATOM 5874 N N . ALA B 1 348 ? 7.031 -17.312 -26.141 1 94.5 348 ALA B N 1
ATOM 5875 C CA . ALA B 1 348 ? 6.645 -17.953 -24.891 1 94.5 348 ALA B CA 1
ATOM 5876 C C . ALA B 1 348 ? 5.133 -17.906 -24.688 1 94.5 348 ALA B C 1
ATOM 5878 O O . ALA B 1 348 ? 4.488 -16.906 -25.016 1 94.5 348 ALA B O 1
ATOM 5879 N N . ALA B 1 349 ? 4.586 -19 -24.156 1 97.56 349 ALA B N 1
ATOM 5880 C CA . ALA B 1 349 ? 3.148 -19.062 -23.906 1 97.56 349 ALA B CA 1
ATOM 5881 C C . ALA B 1 349 ? 2.771 -18.219 -22.688 1 97.56 349 ALA B C 1
ATOM 5883 O O . ALA B 1 349 ? 1.747 -17.531 -22.703 1 97.56 349 ALA B O 1
ATOM 5884 N N . VAL B 1 350 ? 3.607 -18.297 -21.641 1 97.88 350 VAL B N 1
ATOM 5885 C CA . VAL B 1 350 ? 3.338 -17.562 -20.406 1 97.88 350 VAL B CA 1
ATOM 5886 C C . VAL B 1 350 ? 4.555 -16.734 -20.016 1 97.88 350 VAL B C 1
ATOM 5888 O O . VAL B 1 350 ? 5.68 -17.234 -19.984 1 97.88 350 VAL B O 1
ATOM 5891 N N . LEU B 1 351 ? 4.344 -15.484 -19.812 1 96.38 351 LEU B N 1
ATOM 5892 C CA . LEU B 1 351 ? 5.359 -14.578 -19.297 1 96.38 351 LEU B CA 1
ATOM 5893 C C . LEU B 1 351 ? 5.211 -14.398 -17.781 1 96.38 351 LEU B C 1
ATOM 5895 O O . LEU B 1 351 ? 4.113 -14.109 -17.297 1 96.38 351 LEU B O 1
ATOM 5899 N N . HIS B 1 352 ? 6.273 -14.594 -17.078 1 95.19 352 HIS B N 1
ATOM 5900 C CA . HIS B 1 352 ? 6.234 -14.547 -15.609 1 95.19 352 HIS B CA 1
ATOM 5901 C C . HIS B 1 352 ? 7.059 -13.383 -15.07 1 95.19 352 HIS B C 1
ATOM 5903 O O . HIS B 1 352 ? 8.273 -13.336 -15.258 1 95.19 352 HIS B O 1
ATOM 5909 N N . PHE B 1 353 ? 6.398 -12.5 -14.398 1 93.62 353 PHE B N 1
ATOM 5910 C CA . PHE B 1 353 ? 7.023 -11.305 -13.844 1 93.62 353 PHE B CA 1
ATOM 5911 C C . PHE B 1 353 ? 7.461 -11.531 -12.406 1 93.62 353 PHE B C 1
ATOM 5913 O O . PHE B 1 353 ? 7.203 -10.703 -11.531 1 93.62 353 PHE B O 1
ATOM 5920 N N . ASN B 1 354 ? 8.141 -12.68 -12.195 1 89.94 354 ASN B N 1
ATOM 5921 C CA . ASN B 1 354 ? 8.672 -12.969 -10.867 1 89.94 354 ASN B CA 1
ATOM 5922 C C . ASN B 1 354 ? 9.812 -12.016 -10.5 1 89.94 354 ASN B C 1
ATOM 5924 O O . ASN B 1 354 ? 10.539 -11.547 -11.383 1 89.94 354 ASN B O 1
ATOM 5928 N N . GLY B 1 355 ? 9.969 -11.82 -9.188 1 87.19 355 GLY B N 1
ATOM 5929 C CA . GLY B 1 355 ? 10.93 -10.852 -8.688 1 87.19 355 GLY B CA 1
ATOM 5930 C C . GLY B 1 355 ? 10.273 -9.688 -7.953 1 87.19 355 GLY B C 1
ATOM 5931 O O . GLY B 1 355 ? 9.047 -9.594 -7.902 1 87.19 355 GLY B O 1
ATOM 5932 N N . PRO B 1 356 ? 11.141 -8.805 -7.465 1 87.31 356 PRO B N 1
ATOM 5933 C CA . PRO B 1 356 ? 10.609 -7.688 -6.688 1 87.31 356 PRO B CA 1
ATOM 5934 C C . PRO B 1 356 ? 9.906 -6.645 -7.555 1 87.31 356 PRO B C 1
ATOM 5936 O O . PRO B 1 356 ? 8.969 -5.984 -7.102 1 87.31 356 PRO B O 1
ATOM 5939 N N . ALA B 1 357 ? 10.359 -6.449 -8.75 1 90.25 357 ALA B N 1
ATOM 5940 C CA . ALA B 1 357 ? 9.836 -5.406 -9.633 1 90.25 357 ALA B CA 1
ATOM 5941 C C . ALA B 1 357 ? 8.594 -5.887 -10.367 1 90.25 357 ALA B C 1
ATOM 5943 O O . ALA B 1 357 ? 8.586 -5.996 -11.594 1 90.25 357 ALA B O 1
ATOM 5944 N N . LYS B 1 358 ? 7.551 -6.113 -9.625 1 93.31 358 LYS B N 1
ATOM 5945 C CA . LYS B 1 358 ? 6.281 -6.535 -10.203 1 93.31 358 LYS B CA 1
ATOM 5946 C C . LYS B 1 358 ? 5.746 -5.488 -11.18 1 93.31 358 LYS B C 1
ATOM 5948 O O . LYS B 1 358 ? 6 -4.293 -11.008 1 93.31 358 LYS B O 1
ATOM 5953 N N . PRO B 1 359 ? 4.992 -5.902 -12.148 1 95.25 359 PRO B N 1
ATOM 5954 C CA . PRO B 1 359 ? 4.582 -4.977 -13.203 1 95.25 359 PRO B CA 1
ATOM 5955 C C . PRO B 1 359 ? 3.57 -3.939 -12.727 1 95.25 359 PRO B C 1
ATOM 5957 O O . PRO B 1 359 ? 3.369 -2.916 -13.383 1 95.25 359 PRO B O 1
ATOM 5960 N N . TRP B 1 360 ? 2.871 -4.168 -11.602 1 95.75 360 TRP B N 1
ATOM 5961 C CA . TRP B 1 360 ? 1.899 -3.201 -11.102 1 95.75 360 TRP B CA 1
ATOM 5962 C C . TRP B 1 360 ? 2.562 -2.205 -10.156 1 95.75 360 TRP B C 1
ATOM 5964 O O . TRP B 1 360 ? 1.902 -1.307 -9.625 1 95.75 360 TRP B O 1
ATOM 5974 N N . LEU B 1 361 ? 3.834 -2.373 -9.93 1 93.06 361 LEU B N 1
ATOM 5975 C CA . LEU B 1 361 ? 4.574 -1.451 -9.078 1 93.06 361 LEU B CA 1
ATOM 5976 C C . LEU B 1 361 ? 5.281 -0.387 -9.914 1 93.06 361 LEU B C 1
ATOM 5978 O O . LEU B 1 361 ? 5.598 -0.617 -11.078 1 93.06 361 LEU B O 1
ATOM 5982 N N . GLU B 1 362 ? 5.621 0.729 -9.281 1 86.25 362 GLU B N 1
ATOM 5983 C CA . GLU B 1 362 ? 6.332 1.808 -9.961 1 86.25 362 GLU B CA 1
ATOM 5984 C C . GLU B 1 362 ? 7.742 1.38 -10.352 1 86.25 362 GLU B C 1
ATOM 5986 O O . GLU B 1 362 ? 8.289 1.844 -11.352 1 86.25 362 GLU B O 1
ATOM 5991 N N . ILE B 1 363 ? 8.344 0.458 -9.602 1 87.88 363 ILE B N 1
ATOM 5992 C CA . ILE B 1 363 ? 9.711 0.027 -9.844 1 87.88 363 ILE B CA 1
ATOM 5993 C C . ILE B 1 363 ? 9.734 -1.037 -10.938 1 87.88 363 ILE B C 1
ATOM 5995 O O . ILE B 1 363 ? 10.797 -1.527 -11.312 1 87.88 363 ILE B O 1
ATOM 5999 N N . GLY B 1 364 ? 8.531 -1.396 -11.383 1 88.19 364 GLY B N 1
ATOM 6000 C CA . GLY B 1 364 ? 8.492 -2.355 -12.477 1 88.19 364 GLY B CA 1
ATOM 6001 C C . GLY B 1 364 ? 9.266 -1.902 -13.703 1 88.19 364 GLY B C 1
ATOM 6002 O O . GLY B 1 364 ? 9.344 -0.705 -13.984 1 88.19 364 GLY B O 1
ATOM 6003 N N . SER B 1 365 ? 9.805 -2.846 -14.406 1 86.19 365 SER B N 1
ATOM 6004 C CA . SER B 1 365 ? 10.609 -2.555 -15.594 1 86.19 365 SER B CA 1
ATOM 6005 C C . SER B 1 365 ? 9.766 -1.947 -16.703 1 86.19 365 SER B C 1
ATOM 6007 O O . SER B 1 365 ? 8.805 -2.564 -17.172 1 86.19 365 SER B O 1
ATOM 6009 N N . SER B 1 366 ? 10.164 -0.829 -17.172 1 83 366 SER B N 1
ATOM 6010 C CA . SER B 1 366 ? 9.43 -0.159 -18.25 1 83 366 SER B CA 1
ATOM 6011 C C . SER B 1 366 ? 9.586 -0.904 -19.562 1 83 366 SER B C 1
ATOM 6013 O O . SER B 1 366 ? 8.734 -0.785 -20.453 1 83 366 SER B O 1
ATOM 6015 N N . GLU B 1 367 ? 10.594 -1.708 -19.672 1 84 367 GLU B N 1
ATOM 6016 C CA . GLU B 1 367 ? 10.891 -2.412 -20.922 1 84 367 GLU B CA 1
ATOM 6017 C C . GLU B 1 367 ? 9.852 -3.488 -21.203 1 84 367 GLU B C 1
ATOM 6019 O O . GLU B 1 367 ? 9.5 -3.725 -22.359 1 84 367 GLU B O 1
ATOM 6024 N N . VAL B 1 368 ? 9.359 -4.078 -20.109 1 91.56 368 VAL B N 1
ATOM 6025 C CA . VAL B 1 368 ? 8.508 -5.234 -20.344 1 91.56 368 VAL B CA 1
ATOM 6026 C C . VAL B 1 368 ? 7.125 -4.992 -19.75 1 91.56 368 VAL B C 1
ATOM 6028 O O . VAL B 1 368 ? 6.223 -5.82 -19.891 1 91.56 368 VAL B O 1
ATOM 6031 N N . ARG B 1 369 ? 6.918 -3.9 -19.094 1 92.25 369 ARG B N 1
ATOM 6032 C CA . ARG B 1 369 ? 5.664 -3.637 -18.406 1 92.25 369 ARG B CA 1
ATOM 6033 C C . ARG B 1 369 ? 4.488 -3.637 -19.375 1 92.25 369 ARG B C 1
ATOM 6035 O O . ARG B 1 369 ? 3.391 -4.078 -19.031 1 92.25 369 ARG B O 1
ATOM 6042 N N . SER B 1 370 ? 4.699 -3.16 -20.562 1 93.44 370 SER B N 1
ATOM 6043 C CA . SER B 1 370 ? 3.623 -3.045 -21.547 1 93.44 370 SER B CA 1
ATOM 6044 C C . SER B 1 370 ? 3.047 -4.41 -21.906 1 93.44 370 SER B C 1
ATOM 6046 O O . SER B 1 370 ? 1.87 -4.523 -22.25 1 93.44 370 SER B O 1
ATOM 6048 N N . LEU B 1 371 ? 3.871 -5.449 -21.812 1 95.38 371 LEU B N 1
ATOM 6049 C CA . LEU B 1 371 ? 3.406 -6.809 -22.062 1 95.38 371 LEU B CA 1
ATOM 6050 C C . LEU B 1 371 ? 2.342 -7.223 -21.062 1 95.38 371 LEU B C 1
ATOM 6052 O O . LEU B 1 371 ? 1.479 -8.055 -21.359 1 95.38 371 LEU B O 1
ATOM 6056 N N . TRP B 1 372 ? 2.398 -6.594 -19.922 1 97.12 372 TRP B N 1
ATOM 6057 C CA . TRP B 1 372 ? 1.453 -6.887 -18.859 1 97.12 372 TRP B CA 1
ATOM 6058 C C . TRP B 1 372 ? 0.295 -5.891 -18.859 1 97.12 372 TRP B C 1
ATOM 6060 O O . TRP B 1 372 ? -0.872 -6.289 -18.875 1 97.12 372 TRP B O 1
ATOM 6070 N N . SER B 1 373 ? 0.577 -4.617 -18.969 1 96.94 373 SER B N 1
ATOM 6071 C CA . SER B 1 373 ? -0.406 -3.555 -18.781 1 96.94 373 SER B CA 1
ATOM 6072 C C . SER B 1 373 ? -1.414 -3.523 -19.922 1 96.94 373 SER B C 1
ATOM 6074 O O . SER B 1 373 ? -2.52 -3.002 -19.766 1 96.94 373 SER B O 1
ATOM 6076 N N . ARG B 1 374 ? -1.071 -4.066 -21.062 1 96.75 374 ARG B N 1
ATOM 6077 C CA . ARG B 1 374 ? -1.998 -4.066 -22.188 1 96.75 374 ARG B CA 1
ATOM 6078 C C . ARG B 1 374 ? -3.229 -4.918 -21.891 1 96.75 374 ARG B C 1
ATOM 6080 O O . ARG B 1 374 ? -4.23 -4.844 -22.609 1 96.75 374 ARG B O 1
ATOM 6087 N N . HIS B 1 375 ? -3.197 -5.75 -20.828 1 97.5 375 HIS B N 1
ATOM 6088 C CA . HIS B 1 375 ? -4.32 -6.605 -20.469 1 97.5 375 HIS B CA 1
ATOM 6089 C C . HIS B 1 375 ? -5.133 -5.996 -19.328 1 97.5 375 HIS B C 1
ATOM 6091 O O . HIS B 1 375 ? -6.09 -6.609 -18.844 1 97.5 375 HIS B O 1
ATOM 6097 N N . VAL B 1 376 ? -4.758 -4.82 -18.891 1 97.56 376 VAL B N 1
ATOM 6098 C CA . VAL B 1 376 ? -5.539 -4.07 -17.906 1 97.56 376 VAL B CA 1
ATOM 6099 C C . VAL B 1 376 ? -6.707 -3.375 -18.609 1 97.56 376 VAL B C 1
ATOM 6101 O O . VAL B 1 376 ? -6.535 -2.785 -19.672 1 97.56 376 VAL B O 1
ATOM 6104 N N . ASN B 1 377 ? -7.879 -3.502 -18.078 1 96.5 377 ASN B N 1
ATOM 6105 C CA . ASN B 1 377 ? -9.055 -2.826 -18.625 1 96.5 377 ASN B CA 1
ATOM 6106 C C . ASN B 1 377 ? -9.094 -1.355 -18.219 1 96.5 377 ASN B C 1
ATOM 6108 O O . ASN B 1 377 ? -9.828 -0.976 -17.312 1 96.5 377 ASN B O 1
ATOM 6112 N N . PHE B 1 378 ? -8.469 -0.489 -18.953 1 96 378 PHE B N 1
ATOM 6113 C CA . PHE B 1 378 ? -8.312 0.918 -18.594 1 96 378 PHE B CA 1
ATOM 6114 C C . PHE B 1 378 ? -9.617 1.676 -18.797 1 96 378 PHE B C 1
ATOM 6116 O O . PHE B 1 378 ? -9.758 2.812 -18.344 1 96 378 PHE B O 1
ATOM 6123 N N . THR B 1 379 ? -10.602 1.097 -19.422 1 95.69 379 THR B N 1
ATOM 6124 C CA . THR B 1 379 ? -11.891 1.75 -19.625 1 95.69 379 THR B CA 1
ATOM 6125 C C . THR B 1 379 ? -12.805 1.521 -18.422 1 95.69 379 THR B C 1
ATOM 6127 O O . THR B 1 379 ? -13.852 2.164 -18.297 1 95.69 379 THR B O 1
ATOM 6130 N N . ASN B 1 380 ? -12.43 0.561 -17.609 1 96.94 380 ASN B N 1
ATOM 6131 C CA . ASN B 1 380 ? -13.227 0.292 -16.422 1 96.94 380 ASN B CA 1
ATOM 6132 C C . ASN B 1 380 ? -13.273 1.503 -15.5 1 96.94 380 ASN B C 1
ATOM 6134 O O . ASN B 1 380 ? -12.258 2.162 -15.281 1 96.94 380 ASN B O 1
ATOM 6138 N N . SER B 1 381 ? -14.422 1.812 -14.977 1 96.5 381 SER B N 1
ATOM 6139 C CA . SER B 1 381 ? -14.641 3.027 -14.195 1 96.5 381 SER B CA 1
ATOM 6140 C C . SER B 1 381 ? -13.82 3.02 -12.914 1 96.5 381 SER B C 1
ATOM 6142 O O . SER B 1 381 ? -13.297 4.055 -12.492 1 96.5 381 SER B O 1
ATOM 6144 N N . PHE B 1 382 ? -13.727 1.847 -12.219 1 96.94 382 PHE B N 1
ATOM 6145 C CA . PHE B 1 382 ? -12.945 1.763 -10.984 1 96.94 382 PHE B CA 1
ATOM 6146 C C . PHE B 1 382 ? -11.461 1.995 -11.273 1 96.94 382 PHE B C 1
ATOM 6148 O O . PHE B 1 382 ? -10.773 2.664 -10.5 1 96.94 382 PHE B O 1
ATOM 6155 N N . ILE B 1 383 ? -10.953 1.415 -12.406 1 97.5 383 ILE B N 1
ATOM 6156 C CA . ILE B 1 383 ? -9.562 1.571 -12.82 1 97.5 383 ILE B CA 1
ATOM 6157 C C . ILE B 1 383 ? -9.273 3.043 -13.109 1 97.5 383 ILE B C 1
ATOM 6159 O O . ILE B 1 383 ? -8.234 3.568 -12.688 1 97.5 383 ILE B O 1
ATOM 6163 N N . GLN B 1 384 ? -10.18 3.697 -13.719 1 94.44 384 GLN B N 1
ATOM 6164 C CA . GLN B 1 384 ? -10.023 5.109 -14.055 1 94.44 384 GLN B CA 1
ATOM 6165 C C . GLN B 1 384 ? -10.078 5.98 -12.805 1 94.44 384 GLN B C 1
ATOM 6167 O O . GLN B 1 384 ? -9.227 6.848 -12.602 1 94.44 384 GLN B O 1
ATOM 6172 N N . LYS B 1 385 ? -11.062 5.711 -11.969 1 92.12 385 LYS B N 1
ATOM 6173 C CA . LYS B 1 385 ? -11.258 6.523 -10.773 1 92.12 385 LYS B CA 1
ATOM 6174 C C . LYS B 1 385 ? -10.07 6.414 -9.828 1 92.12 385 LYS B C 1
ATOM 6176 O O . LYS B 1 385 ? -9.742 7.371 -9.125 1 92.12 385 LYS B O 1
ATOM 6181 N N . CYS B 1 386 ? -9.406 5.281 -9.828 1 94.5 386 CYS B N 1
ATOM 6182 C CA . CYS B 1 386 ? -8.281 5.055 -8.93 1 94.5 386 CYS B CA 1
ATOM 6183 C C . CYS B 1 386 ? -6.957 5.328 -9.625 1 94.5 386 CYS B C 1
ATOM 6185 O O . CYS B 1 386 ? -5.891 5.152 -9.031 1 94.5 386 CYS B O 1
ATOM 6187 N N . ARG B 1 387 ? -6.996 5.672 -10.898 1 88.62 387 ARG B N 1
ATOM 6188 C CA . ARG B 1 387 ? -5.82 6.02 -11.688 1 88.62 387 ARG B CA 1
ATOM 6189 C C . ARG B 1 387 ? -4.789 4.895 -11.664 1 88.62 387 ARG B C 1
ATOM 6191 O O . ARG B 1 387 ? -3.613 5.133 -11.375 1 88.62 387 ARG B O 1
ATOM 6198 N N . VAL B 1 388 ? -5.23 3.701 -11.891 1 93.31 388 VAL B N 1
ATOM 6199 C CA . VAL B 1 388 ? -4.371 2.521 -11.875 1 93.31 388 VAL B CA 1
ATOM 6200 C C . VAL B 1 388 ? -3.389 2.586 -13.047 1 93.31 388 VAL B C 1
ATOM 6202 O O . VAL B 1 388 ? -3.799 2.721 -14.203 1 93.31 388 VAL B O 1
ATOM 6205 N N . LEU B 1 389 ? -2.059 2.516 -12.742 1 86.25 389 LEU B N 1
ATOM 6206 C CA . LEU B 1 389 ? -0.947 2.51 -13.688 1 86.25 389 LEU B CA 1
ATOM 6207 C C . LEU B 1 389 ? -0.904 3.811 -14.484 1 86.25 389 LEU B C 1
ATOM 6209 O O . LEU B 1 389 ? -0.564 3.807 -15.672 1 86.25 389 LEU B O 1
ATOM 6213 N N . HIS B 1 390 ? -1.406 4.941 -13.914 1 75.69 390 HIS B N 1
ATOM 6214 C CA . HIS B 1 390 ? -1.322 6.246 -14.562 1 75.69 390 HIS B CA 1
ATOM 6215 C C . HIS B 1 390 ? -0.351 7.164 -13.828 1 75.69 390 HIS B C 1
ATOM 6217 O O . HIS B 1 390 ? -0.148 7.023 -12.617 1 75.69 390 HIS B O 1
#

InterPro domains:
  IPR002495 Glycosyl transferase, family 8 [PF01501] (33-363)
  IPR029044 Nucleotide-diphospho-sugar transferases [G3DSA:3.90.550.10] (69-383)
  IPR029044 Nucleotide-diphospho-sugar transferases [SSF53448] (68-387)
  IPR029993 Plant galacturonosyltransferase GAUT [PTHR32116] (1-387)